Protein AF-0000000080702076 (afdb_homodimer)

Radius of gyration: 51.95 Å; Cα contacts (8 Å, |Δi|>4): 1394; chains: 2; bounding box: 86×180×126 Å

pLDDT: mean 86.07, std 14.18, range [28.56, 98.56]

Nearest PDB structures (foldseek):
  5azs-assembly1_A  TM=8.580E-01  e=1.797E-15  Pseudomonas aeruginosa PAO1
  5azs-assembly1_C  TM=8.656E-01  e=3.047E-15  Pseudomonas aeruginosa PAO1
  5bun-assembly1_B  TM=8.573E-01  e=2.340E-15  Salmonella enterica subsp. enterica serovar Typhi
  5azs-assembly1_B  TM=8.308E-01  e=9.704E-16  Pseudomonas aeruginosa PAO1
  2wmz-assembly1_B  TM=8.564E-01  e=4.528E-15  Escherichia coli K-12

Solvent-accessible surface area (backbone atoms only — not comparable to full-atom values): 48255 Å² total; per-residue (Å²): 137,83,78,76,77,76,74,70,77,72,70,85,68,56,45,39,71,70,52,45,47,51,36,21,72,71,44,25,64,70,59,52,52,34,53,51,47,33,49,51,26,49,52,48,28,52,53,34,55,52,63,69,44,65,46,77,50,77,51,74,50,78,47,80,43,97,61,55,60,63,82,59,54,75,65,54,43,51,47,26,44,37,35,7,46,67,71,29,51,57,49,35,56,49,50,36,51,50,32,52,49,36,24,71,67,62,78,39,51,62,66,54,25,53,51,49,33,51,54,47,36,63,47,28,51,59,47,14,50,50,30,16,50,52,20,38,51,51,49,56,49,45,41,36,68,44,27,53,36,41,38,36,33,40,39,36,41,30,64,74,37,51,39,52,30,59,60,27,46,31,50,41,26,50,49,42,34,51,43,30,51,32,49,37,52,43,51,50,51,52,50,48,51,50,47,52,53,31,50,48,49,25,33,48,31,48,42,48,35,53,48,36,49,51,51,30,52,52,36,44,52,49,38,54,52,43,49,53,32,37,76,70,68,78,42,54,70,66,56,45,50,56,37,48,50,53,32,53,53,31,51,52,51,35,53,53,36,48,53,50,25,26,52,34,33,24,52,38,20,55,52,23,50,50,74,74,36,59,79,68,47,52,57,67,45,78,50,91,62,83,81,72,83,80,80,70,84,72,64,80,65,50,72,67,55,41,45,74,39,28,37,69,52,47,44,36,50,48,50,28,51,43,32,52,31,46,27,43,37,56,48,12,73,57,35,51,31,33,34,37,37,33,34,39,34,35,28,22,40,26,51,56,54,6,48,33,90,42,81,43,76,45,42,38,44,31,43,38,37,42,29,61,71,44,52,82,54,32,62,58,31,54,34,50,29,33,50,41,50,26,52,40,34,48,44,51,41,53,48,48,51,54,52,47,52,50,46,39,52,46,28,50,46,45,30,53,47,22,50,50,46,32,55,50,26,53,55,46,34,55,53,27,50,52,46,32,52,51,34,52,53,29,39,75,72,67,77,40,53,72,66,52,40,49,51,28,50,50,47,33,51,52,29,53,50,44,35,53,52,22,50,47,44,30,51,50,23,49,53,47,34,28,52,59,59,35,49,63,86,108,137,83,79,76,79,75,73,72,74,75,70,84,68,56,44,41,71,68,53,45,48,51,37,20,72,71,44,23,52,69,58,52,39,34,51,44,48,35,51,32,26,49,27,47,29,54,35,34,57,34,64,71,46,58,38,33,33,34,40,36,36,38,38,39,36,76,56,41,51,17,62,57,23,72,65,52,44,49,46,28,46,36,36,7,44,70,71,30,50,61,51,38,56,49,50,36,51,49,31,50,50,35,24,74,69,63,75,39,53,65,64,56,30,52,52,50,34,49,54,46,35,63,48,28,52,57,49,13,50,50,32,17,48,52,20,39,51,52,47,54,51,46,42,32,70,43,28,52,37,39,38,37,34,41,38,36,43,30,64,75,37,51,38,52,29,61,59,26,48,31,48,42,26,50,49,41,36,50,44,30,52,32,50,39,53,43,50,50,53,53,50,48,52,49,46,52,52,32,50,49,49,25,32,47,30,49,43,48,34,55,50,38,48,52,48,32,53,53,38,45,54,48,37,55,52,43,49,52,31,36,76,70,67,77,43,52,71,65,57,43,51,54,37,50,50,51,32,53,51,32,51,51,50,33,52,49,34,50,45,51,23,26,46,31,32,24,52,36,22,54,51,25,48,49,75,74,34,60,79,69,49,50,56,65,45,76,50,90,66,82,81,73,84,81,81,72,81,74,64,81,64,50,71,67,55,41,46,73,40,29,38,69,53,48,44,35,50,47,48,27,52,42,30,53,30,48,27,42,37,57,48,13,74,58,32,53,30,34,32,39,34,33,36,41,34,36,28,25,40,26,76,85,79,42,44,33,90,44,80,43,76,48,72,52,74,47,77,46,76,51,62,70,81,82,64,93,58,50,62,58,54,52,33,52,53,32,50,48,51,26,51,52,34,49,50,50,41,54,52,49,52,51,52,48,53,49,46,38,52,51,26,51,50,48,30,52,50,23,50,51,47,31,55,50,26,54,54,46,33,54,52,26,53,51,45,34,53,51,32,53,53,30,40,74,72,66,75,40,51,73,66,52,39,52,50,29,49,49,47,33,51,51,29,52,50,43,35,53,52,23,52,47,45,30,51,50,23,50,52,48,34,28,52,57,60,37,50,63,88,109

Organism: NCBI:txid868129

Structure (mmCIF, N/CA/C/O backbone):
data_AF-0000000080702076-model_v1
#
loop_
_entity.id
_entity.type
_entity.pdbx_description
1 polymer 'Outer membrane protein'
#
loop_
_atom_site.group_PDB
_atom_site.id
_atom_site.type_symbol
_atom_site.label_atom_id
_atom_site.label_alt_id
_atom_site.label_comp_id
_atom_site.label_asym_id
_atom_site.label_entity_id
_atom_site.label_seq_id
_atom_site.pdbx_PDB_ins_code
_atom_site.Cartn_x
_atom_site.Cartn_y
_atom_site.Cartn_z
_atom_site.occupancy
_atom_site.B_iso_or_equiv
_atom_site.auth_seq_id
_atom_site.auth_comp_id
_atom_site.auth_asym_id
_atom_site.auth_atom_id
_atom_site.pdbx_PDB_model_num
ATOM 1 N N . MET A 1 1 ? -49.781 -36.562 30 1 28.56 1 MET A N 1
ATOM 2 C CA . MET A 1 1 ? -50 -36.219 28.594 1 28.56 1 MET A CA 1
ATOM 3 C C . MET A 1 1 ? -48.656 -35.969 27.891 1 28.56 1 MET A C 1
ATOM 5 O O . MET A 1 1 ? -47.969 -35 28.234 1 28.56 1 MET A O 1
ATOM 9 N N . LEU A 1 2 ? -47.938 -37.094 27.5 1 32.38 2 LEU A N 1
ATOM 10 C CA . LEU A 1 2 ? -46.625 -37.406 26.953 1 32.38 2 LEU A CA 1
ATOM 11 C C . LEU A 1 2 ? -46.469 -36.875 25.531 1 32.38 2 LEU A C 1
ATOM 13 O O . LEU A 1 2 ? -46.938 -37.531 24.578 1 32.38 2 LEU A O 1
ATOM 17 N N . GLY A 1 3 ? -46.844 -35.625 25.297 1 34.66 3 GLY A N 1
ATOM 18 C CA . GLY A 1 3 ? -46.75 -35.094 23.953 1 34.66 3 GLY A CA 1
ATOM 19 C C . GLY A 1 3 ? -45.406 -35.312 23.297 1 34.66 3 GLY A C 1
ATOM 20 O O . GLY A 1 3 ? -44.375 -34.875 23.828 1 34.66 3 GLY A O 1
ATOM 21 N N . GLY A 1 4 ? -45.219 -36.5 22.656 1 32.44 4 GLY A N 1
ATOM 22 C CA . GLY A 1 4 ? -44.031 -36.906 21.906 1 32.44 4 GLY A CA 1
ATOM 23 C C . GLY A 1 4 ? -43.625 -35.906 20.844 1 32.44 4 GLY A C 1
ATOM 24 O O . GLY A 1 4 ? -44.406 -35.562 19.953 1 32.44 4 GLY A O 1
ATOM 25 N N . THR A 1 5 ? -42.812 -34.906 21.172 1 38.09 5 THR A N 1
ATOM 26 C CA . THR A 1 5 ? -42.156 -34 20.234 1 38.09 5 THR A CA 1
ATOM 27 C C . THR A 1 5 ? -41.469 -34.781 19.125 1 38.09 5 THR A C 1
ATOM 29 O O . THR A 1 5 ? -40.562 -35.594 19.391 1 38.09 5 THR A O 1
ATOM 32 N N . PHE A 1 6 ? -42.219 -35.125 18.031 1 35.03 6 PHE A N 1
ATOM 33 C CA . PHE A 1 6 ? -41.656 -35.688 16.828 1 35.03 6 PHE A CA 1
ATOM 34 C C . PHE A 1 6 ? -40.469 -34.875 16.344 1 35.03 6 PHE A C 1
ATOM 36 O O . PHE A 1 6 ? -40.625 -33.688 16.062 1 35.03 6 PHE A O 1
ATOM 43 N N . ILE A 1 7 ? -39.344 -35.156 16.844 1 35.22 7 ILE A N 1
ATOM 44 C CA . ILE A 1 7 ? -38.094 -34.688 16.219 1 35.22 7 ILE A CA 1
ATOM 45 C C . ILE A 1 7 ? -38.125 -35 14.727 1 35.22 7 ILE A C 1
ATOM 47 O O . ILE A 1 7 ? -38.125 -36.188 14.336 1 35.22 7 ILE A O 1
ATOM 51 N N . GLY A 1 8 ? -38.938 -34.375 13.891 1 37.5 8 GLY A N 1
ATOM 52 C CA . GLY A 1 8 ? -38.781 -34.531 12.453 1 37.5 8 GLY A CA 1
ATOM 53 C C . GLY A 1 8 ? -37.344 -34.75 12.039 1 37.5 8 GLY A C 1
ATOM 54 O O . GLY A 1 8 ? -36.438 -34.125 12.578 1 37.5 8 GLY A O 1
ATOM 55 N N . ALA A 1 9 ? -37.125 -35.969 11.703 1 37.22 9 ALA A N 1
ATOM 56 C CA . ALA A 1 9 ? -35.906 -36.344 11.008 1 37.22 9 ALA A CA 1
ATOM 57 C C . ALA A 1 9 ? -35.469 -35.281 10.039 1 37.22 9 ALA A C 1
ATOM 59 O O . ALA A 1 9 ? -36.188 -34.938 9.094 1 37.22 9 ALA A O 1
ATOM 60 N N . SER A 1 10 ? -34.781 -34.281 10.406 1 38.16 10 SER A N 1
ATOM 61 C CA . SER A 1 10 ? -34.125 -33.312 9.547 1 38.16 10 SER A CA 1
ATOM 62 C C . SER A 1 10 ? -33.5 -33.969 8.32 1 38.16 10 SER A C 1
ATOM 64 O O . SER A 1 10 ? -32.656 -34.875 8.438 1 38.16 10 SER A O 1
ATOM 66 N N . ALA A 1 11 ? -34.312 -34.344 7.297 1 41.31 11 ALA A N 1
ATOM 67 C CA . ALA A 1 11 ? -33.844 -34.719 5.965 1 41.31 11 ALA A CA 1
ATOM 68 C C . ALA A 1 11 ? -32.438 -34.188 5.719 1 41.31 11 ALA A C 1
ATOM 70 O O . ALA A 1 11 ? -32.156 -33 5.934 1 41.31 11 ALA A O 1
ATOM 71 N N . GLN A 1 12 ? -31.375 -34.875 5.906 1 52.41 12 GLN A N 1
ATOM 72 C CA . GLN A 1 12 ? -29.953 -34.594 5.715 1 52.41 12 GLN A CA 1
ATOM 73 C C . GLN A 1 12 ? -29.734 -33.719 4.488 1 52.41 12 GLN A C 1
ATOM 75 O O . GLN A 1 12 ? -29.828 -34.188 3.354 1 52.41 12 GLN A O 1
ATOM 80 N N . SER A 1 13 ? -30.172 -32.469 4.426 1 68.38 13 SER A N 1
ATOM 81 C CA . SER A 1 13 ? -30.297 -31.422 3.418 1 68.38 13 SER A CA 1
ATOM 82 C C . SER A 1 13 ? -29 -31.234 2.635 1 68.38 13 SER A C 1
ATOM 84 O O . SER A 1 13 ? -27.938 -31.062 3.223 1 68.38 13 SER A O 1
ATOM 86 N N . THR A 1 14 ? -29 -31.734 1.422 1 88.25 14 THR A N 1
ATOM 87 C CA . THR A 1 14 ? -27.891 -31.547 0.491 1 88.25 14 THR A CA 1
ATOM 88 C C . THR A 1 14 ? -27.703 -30.062 0.168 1 88.25 14 THR A C 1
ATOM 90 O O . THR A 1 14 ? -28.688 -29.312 0.059 1 88.25 14 THR A O 1
ATOM 93 N N . MET A 1 15 ? -26.562 -29.594 0.37 1 92.75 15 MET A N 1
ATOM 94 C CA . MET A 1 15 ? -26.234 -28.203 0.117 1 92.75 15 MET A CA 1
ATOM 95 C C . MET A 1 15 ? -25.797 -28 -1.328 1 92.75 15 MET A C 1
ATOM 97 O O . MET A 1 15 ? -24.938 -28.719 -1.826 1 92.75 15 MET A O 1
ATOM 101 N N . SER A 1 16 ? -26.484 -27.125 -1.996 1 93.75 16 SER A N 1
ATOM 102 C CA . SER A 1 16 ? -26.125 -26.781 -3.365 1 93.75 16 SER A CA 1
ATOM 103 C C . SER A 1 16 ? -25.062 -25.688 -3.395 1 93.75 16 SER A C 1
ATOM 105 O O . SER A 1 16 ? -24.766 -25.062 -2.367 1 93.75 16 SER A O 1
ATOM 107 N N . LEU A 1 17 ? -24.469 -25.531 -4.559 1 93.31 17 LEU A N 1
ATOM 108 C CA . LEU A 1 17 ? -23.469 -24.484 -4.723 1 93.31 17 LEU A CA 1
ATOM 109 C C . LEU A 1 17 ? -24.062 -23.109 -4.441 1 93.31 17 LEU A C 1
ATOM 111 O O . LEU A 1 17 ? -23.438 -22.281 -3.775 1 93.31 17 LEU A O 1
ATOM 115 N N . THR A 1 18 ? -25.312 -22.859 -4.898 1 93.88 18 THR A N 1
ATOM 116 C CA . THR A 1 18 ? -25.984 -21.594 -4.691 1 93.88 18 THR A CA 1
ATOM 117 C C . THR A 1 18 ? -26.234 -21.344 -3.207 1 93.88 18 THR A C 1
ATOM 119 O O . THR A 1 18 ? -26.109 -20.203 -2.734 1 93.88 18 THR A O 1
ATOM 122 N N . GLU A 1 19 ? -26.531 -22.391 -2.531 1 95.12 19 GLU A N 1
ATOM 123 C CA . GLU A 1 19 ? -26.734 -22.266 -1.093 1 95.12 19 GLU A CA 1
ATOM 124 C C . GLU A 1 19 ? -25.438 -21.953 -0.365 1 95.12 19 GLU A C 1
ATOM 126 O O . GLU A 1 19 ? -25.406 -21.156 0.57 1 95.12 19 GLU A O 1
ATOM 131 N N . CYS A 1 20 ? -24.391 -22.641 -0.789 1 96.56 20 CYS A N 1
ATOM 132 C CA . CYS A 1 20 ? -23.078 -22.375 -0.203 1 96.56 20 CYS A CA 1
ATOM 133 C C . CYS A 1 20 ? -22.656 -20.922 -0.433 1 96.56 20 CYS A C 1
ATOM 135 O O . CYS A 1 20 ? -22.156 -20.266 0.48 1 96.56 20 CYS A O 1
ATOM 137 N N . ARG A 1 21 ? -22.891 -20.438 -1.658 1 96.06 21 ARG A N 1
ATOM 138 C CA . ARG A 1 21 ? -22.594 -19.062 -1.99 1 96.06 21 ARG A CA 1
ATOM 139 C C . ARG A 1 21 ? -23.375 -18.094 -1.104 1 96.06 21 ARG A C 1
ATOM 141 O O . ARG A 1 21 ? -22.812 -17.125 -0.58 1 96.06 21 ARG A O 1
ATOM 148 N N . ARG A 1 22 ? -24.625 -18.375 -0.918 1 95.81 22 ARG A N 1
ATOM 149 C CA . ARG A 1 22 ? -25.5 -17.516 -0.115 1 95.81 22 ARG A CA 1
ATOM 150 C C . ARG A 1 22 ? -25.047 -17.5 1.341 1 95.81 22 ARG A C 1
ATOM 152 O O . ARG A 1 22 ? -24.953 -16.422 1.946 1 95.81 22 ARG A O 1
ATOM 159 N N . LEU A 1 23 ? -24.734 -18.688 1.846 1 96 23 LEU A N 1
ATOM 160 C CA . LEU A 1 23 ? -24.297 -18.781 3.234 1 96 23 LEU A CA 1
ATOM 161 C C . LEU A 1 23 ? -22.969 -18.047 3.438 1 96 23 LEU A C 1
ATOM 163 O O . LEU A 1 23 ? -22.766 -17.391 4.461 1 96 23 LEU A O 1
ATOM 167 N N . ALA A 1 24 ? -22.047 -18.234 2.494 1 96.88 24 ALA A N 1
ATOM 168 C CA . ALA A 1 24 ? -20.75 -17.562 2.588 1 96.88 24 ALA A CA 1
ATOM 169 C C . ALA A 1 24 ? -20.906 -16.047 2.568 1 96.88 24 ALA A C 1
ATOM 171 O O . ALA A 1 24 ? -20.266 -15.344 3.344 1 96.88 24 ALA A O 1
ATOM 172 N N . LEU A 1 25 ? -21.812 -15.547 1.69 1 95.88 25 LEU A N 1
ATOM 173 C CA . LEU A 1 25 ? -22.016 -14.109 1.577 1 95.88 25 LEU A CA 1
ATOM 174 C C . LEU A 1 25 ? -22.672 -13.555 2.842 1 95.88 25 LEU A C 1
ATOM 176 O O . LEU A 1 25 ? -22.422 -12.406 3.217 1 95.88 25 LEU A O 1
ATOM 180 N N . GLN A 1 26 ? -23.391 -14.383 3.51 1 94.69 26 GLN A N 1
ATOM 181 C CA . GLN A 1 26 ? -24.125 -13.93 4.688 1 94.69 26 GLN A CA 1
ATOM 182 C C . GLN A 1 26 ? -23.266 -14.023 5.941 1 94.69 26 GLN A C 1
ATOM 184 O O . GLN A 1 26 ? -23.328 -13.156 6.809 1 94.69 26 GLN A O 1
ATOM 189 N N . ASN A 1 27 ? -22.422 -15.086 5.977 1 94.69 27 ASN A N 1
ATOM 190 C CA . ASN A 1 27 ? -21.781 -15.406 7.254 1 94.69 27 ASN A CA 1
ATOM 191 C C . ASN A 1 27 ? -20.281 -15.094 7.227 1 94.69 27 ASN A C 1
ATOM 193 O O . ASN A 1 27 ? -19.625 -15.141 8.258 1 94.69 27 ASN A O 1
ATOM 197 N N . ASN A 1 28 ? -19.719 -14.773 6.125 1 92.81 28 ASN A N 1
ATOM 198 C CA . ASN A 1 28 ? -18.281 -14.578 6.031 1 92.81 28 ASN A CA 1
ATOM 199 C C . ASN A 1 28 ? -17.828 -13.367 6.84 1 92.81 28 ASN A C 1
ATOM 201 O O . ASN A 1 28 ? -18.344 -12.266 6.664 1 92.81 28 ASN A O 1
ATOM 205 N N . LYS A 1 29 ? -16.797 -13.594 7.684 1 94.06 29 LYS A N 1
ATOM 206 C CA . LYS A 1 29 ? -16.328 -12.555 8.594 1 94.06 29 LYS A CA 1
ATOM 207 C C . LYS A 1 29 ? -15.594 -11.453 7.84 1 94.06 29 LYS A C 1
ATOM 209 O O . LYS A 1 29 ? -15.617 -10.289 8.25 1 94.06 29 LYS A O 1
ATOM 214 N N . GLN A 1 30 ? -14.945 -11.773 6.781 1 93.44 30 GLN A N 1
ATOM 215 C CA . GLN A 1 30 ? -14.242 -10.766 5.992 1 93.44 30 GLN A CA 1
ATOM 216 C C . GLN A 1 30 ? -15.211 -9.797 5.34 1 93.44 30 GLN A C 1
ATOM 218 O O . GLN A 1 30 ? -14.914 -8.602 5.203 1 93.44 30 GLN A O 1
ATOM 223 N N . LEU A 1 31 ? -16.375 -10.281 4.891 1 94.31 31 LEU A N 1
ATOM 224 C CA . LEU A 1 31 ? -17.391 -9.414 4.309 1 94.31 31 LEU A CA 1
ATOM 225 C C . LEU A 1 31 ? -18.031 -8.531 5.379 1 94.31 31 LEU A C 1
ATOM 227 O O . LEU A 1 31 ? -18.344 -7.367 5.125 1 94.31 31 LEU A O 1
ATOM 231 N N . GLN A 1 32 ? -18.156 -9.07 6.57 1 94.81 32 GLN A N 1
ATOM 232 C CA . GLN A 1 32 ? -18.672 -8.273 7.676 1 94.81 32 GLN A CA 1
ATOM 233 C C . GLN A 1 32 ? -17.719 -7.145 8.031 1 94.81 32 GLN A C 1
ATOM 235 O O . GLN A 1 32 ? -18.141 -6.02 8.305 1 94.81 32 GLN A O 1
ATOM 240 N N . ILE A 1 33 ? -16.422 -7.465 8.062 1 96.12 33 ILE A N 1
ATOM 241 C CA . ILE A 1 33 ? -15.406 -6.457 8.328 1 96.12 33 ILE A CA 1
ATOM 242 C C . ILE A 1 33 ? -15.484 -5.352 7.273 1 96.12 33 ILE A C 1
ATOM 244 O O . ILE A 1 33 ? -15.391 -4.168 7.598 1 96.12 33 ILE A O 1
ATOM 248 N N . SER A 1 34 ? -15.719 -5.719 5.988 1 96 34 SER A N 1
ATOM 249 C CA . SER A 1 34 ? -15.82 -4.742 4.906 1 96 34 SER A CA 1
ATOM 250 C C . SER A 1 34 ? -17.047 -3.857 5.082 1 96 34 SER A C 1
ATOM 252 O O . SER A 1 34 ? -17.031 -2.684 4.707 1 96 34 SER A O 1
ATOM 254 N N . GLN A 1 35 ? -18.094 -4.418 5.633 1 95.81 35 GLN A N 1
ATOM 255 C CA . GLN A 1 35 ? -19.281 -3.627 5.906 1 95.81 35 GLN A CA 1
ATOM 256 C C . GLN A 1 35 ? -19.016 -2.559 6.961 1 95.81 35 GLN A C 1
ATOM 258 O O . GLN A 1 35 ? -19.469 -1.421 6.832 1 95.81 35 GLN A O 1
ATOM 263 N N . PHE A 1 36 ? -18.219 -2.912 7.996 1 96.56 36 PHE A N 1
ATOM 264 C CA . PHE A 1 36 ? -17.844 -1.94 9.016 1 96.56 36 PHE A CA 1
ATOM 265 C C . PHE A 1 36 ? -16.891 -0.896 8.453 1 96.56 36 PHE A C 1
ATOM 267 O O . PHE A 1 36 ? -16.938 0.272 8.844 1 96.56 36 PHE A O 1
ATOM 274 N N . ALA A 1 37 ? -16.078 -1.347 7.566 1 96.81 37 ALA A N 1
ATOM 275 C CA . ALA A 1 37 ? -15.188 -0.393 6.902 1 96.81 37 ALA A CA 1
ATOM 276 C C . ALA A 1 37 ? -15.984 0.629 6.098 1 96.81 37 ALA A C 1
ATOM 278 O O . ALA A 1 37 ? -15.609 1.803 6.027 1 96.81 37 ALA A O 1
ATOM 279 N N . LYS A 1 38 ? -17.031 0.169 5.457 1 97 38 LYS A N 1
ATOM 280 C CA . LYS A 1 38 ? -17.922 1.075 4.742 1 97 38 LYS A CA 1
ATOM 281 C C . LYS A 1 38 ? -18.562 2.082 5.691 1 97 38 LYS A C 1
ATOM 283 O O . LYS A 1 38 ? -18.688 3.264 5.363 1 97 38 LYS A O 1
ATOM 288 N N . GLU A 1 39 ? -18.875 1.682 6.898 1 97.44 39 GLU A N 1
ATOM 289 C CA . GLU A 1 39 ? -19.438 2.57 7.906 1 97.44 39 GLU A CA 1
ATOM 290 C C . GLU A 1 39 ? -18.422 3.617 8.359 1 97.44 39 GLU A C 1
ATOM 292 O O . GLU A 1 39 ? -18.781 4.777 8.578 1 97.44 39 GLU A O 1
ATOM 297 N N . ILE A 1 40 ? -17.25 3.156 8.508 1 97.44 40 ILE A N 1
ATOM 298 C CA . ILE A 1 40 ? -16.188 4.082 8.867 1 97.44 40 ILE A CA 1
ATOM 299 C C . ILE A 1 40 ? -16.047 5.156 7.793 1 97.44 40 ILE A C 1
ATOM 301 O O . ILE A 1 40 ? -15.938 6.344 8.102 1 97.44 40 ILE A O 1
ATOM 305 N N . ALA A 1 41 ? -16.078 4.73 6.531 1 97.75 41 ALA A N 1
ATOM 306 C CA . ALA A 1 41 ? -15.953 5.668 5.418 1 97.75 41 ALA A CA 1
ATOM 307 C C . ALA A 1 41 ? -17.125 6.652 5.395 1 97.75 41 ALA A C 1
ATOM 309 O O . ALA A 1 41 ? -16.938 7.84 5.125 1 97.75 41 ALA A O 1
ATOM 310 N N . GLU A 1 42 ? -18.297 6.172 5.691 1 97.81 42 GLU A N 1
ATOM 311 C CA . GLU A 1 42 ? -19.484 7.027 5.727 1 97.81 42 GLU A CA 1
ATOM 312 C C . GLU A 1 42 ? -19.359 8.078 6.828 1 97.81 42 GLU A C 1
ATOM 314 O O . GLU A 1 42 ? -19.688 9.25 6.609 1 97.81 42 GLU A O 1
ATOM 319 N N . ASN A 1 43 ? -18.875 7.641 7.977 1 97.88 43 ASN A N 1
ATOM 320 C CA . ASN A 1 43 ? -18.719 8.578 9.078 1 97.88 43 ASN A CA 1
ATOM 321 C C . ASN A 1 43 ? -17.578 9.57 8.82 1 97.88 43 ASN A C 1
ATOM 323 O O . ASN A 1 43 ? -17.656 10.727 9.234 1 97.88 43 ASN A O 1
ATOM 327 N N . THR A 1 44 ? -16.594 9.148 8.156 1 97.38 44 THR A N 1
ATOM 328 C CA . THR A 1 44 ? -15.516 10.047 7.773 1 97.38 44 THR A CA 1
ATOM 329 C C . THR A 1 44 ? -16 11.109 6.797 1 97.38 44 THR A C 1
ATOM 331 O O . THR A 1 44 ? -15.57 12.258 6.852 1 97.38 44 THR A O 1
ATOM 334 N N . HIS A 1 45 ? -16.891 10.719 5.898 1 97.81 45 HIS A N 1
ATOM 335 C CA . HIS A 1 45 ? -17.484 11.672 4.969 1 97.81 45 HIS A CA 1
ATOM 336 C C . HIS A 1 45 ? -18.344 12.695 5.707 1 97.81 45 HIS A C 1
ATOM 338 O O . HIS A 1 45 ? -18.312 13.891 5.383 1 97.81 45 HIS A O 1
ATOM 344 N N . LYS A 1 46 ? -19.047 12.258 6.742 1 97.56 46 LYS A N 1
ATOM 345 C CA . LYS A 1 46 ? -19.844 13.18 7.555 1 97.56 46 LYS A CA 1
ATOM 346 C C . LYS A 1 46 ? -18.953 14.172 8.297 1 97.56 46 LYS A C 1
ATOM 348 O O . LYS A 1 46 ? -19.297 15.344 8.438 1 97.56 46 LYS A O 1
ATOM 353 N N . VAL A 1 47 ? -17.797 13.68 8.734 1 96.88 47 VAL A N 1
ATOM 354 C CA . VAL A 1 47 ? -16.844 14.547 9.406 1 96.88 47 VAL A CA 1
ATOM 355 C C . VAL A 1 47 ? -16.328 15.609 8.43 1 96.88 47 VAL A C 1
ATOM 357 O O . VAL A 1 47 ? -16.203 16.781 8.797 1 96.88 47 VAL A O 1
ATOM 360 N N . ALA A 1 48 ? -16.094 15.188 7.215 1 96.06 48 ALA A N 1
ATOM 361 C CA . ALA A 1 48 ? -15.617 16.125 6.199 1 96.06 48 ALA A CA 1
ATOM 362 C C . ALA A 1 48 ? -16.672 17.188 5.891 1 96.06 48 ALA A C 1
ATOM 364 O O . ALA A 1 48 ? -16.359 18.359 5.68 1 96.06 48 ALA A O 1
ATOM 365 N N . LYS A 1 49 ? -17.938 16.797 5.938 1 96.44 49 LYS A N 1
ATOM 366 C CA . LYS A 1 49 ? -19.031 17.719 5.664 1 96.44 49 LYS A CA 1
ATOM 367 C C . LYS A 1 49 ? -19.188 18.734 6.789 1 96.44 49 LYS A C 1
ATOM 369 O O . LYS A 1 49 ? -19.578 19.875 6.551 1 96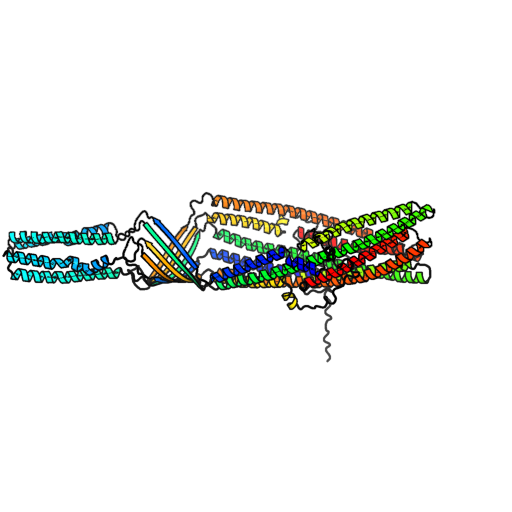.44 49 LYS A O 1
ATOM 374 N N . ALA A 1 50 ? -18.781 18.25 7.992 1 95.81 50 ALA A N 1
ATOM 375 C CA . ALA A 1 50 ? -18.906 19.125 9.148 1 95.81 50 ALA A CA 1
ATOM 376 C C . ALA A 1 50 ? -17.891 20.266 9.086 1 95.81 50 ALA A C 1
ATOM 378 O O . ALA A 1 50 ? -18.062 21.297 9.742 1 95.81 50 ALA A O 1
ATOM 379 N N . LYS A 1 51 ? -16.906 20.141 8.211 1 94.69 51 LYS A N 1
ATOM 380 C CA . LYS A 1 51 ? -15.867 21.156 8.109 1 94.69 51 LYS A CA 1
ATOM 381 C C . LYS A 1 51 ? -16.375 22.391 7.367 1 94.69 51 LYS A C 1
ATOM 383 O O . LYS A 1 51 ? -15.758 23.469 7.438 1 94.69 51 LYS A O 1
ATOM 388 N N . TYR A 1 52 ? -17.625 22.312 6.688 1 95 52 TYR A N 1
ATOM 389 C CA . TYR A 1 52 ? -18.234 23.438 6.012 1 95 52 TYR A CA 1
ATOM 390 C C . TYR A 1 52 ? -18.922 24.359 7.012 1 95 52 TYR A C 1
ATOM 392 O O . TYR A 1 52 ? -19.219 25.516 6.699 1 95 52 TYR A O 1
ATOM 400 N N . LEU A 1 53 ? -19.094 23.875 8.234 1 95 53 LEU A N 1
ATOM 401 C CA . LEU A 1 53 ? -19.906 24.578 9.219 1 95 53 LEU A CA 1
ATOM 402 C C . LEU A 1 53 ? -19.031 25.266 10.25 1 95 53 LEU A C 1
ATOM 404 O O . LEU A 1 53 ? -17.875 24.922 10.422 1 95 53 LEU A O 1
ATOM 408 N N . PRO A 1 54 ? -19.531 26.297 10.938 1 94.81 54 PRO A N 1
ATOM 409 C CA . PRO A 1 54 ? -18.75 27.031 11.938 1 94.81 54 PRO A CA 1
ATOM 410 C C . PRO A 1 54 ? -18.391 26.172 13.148 1 94.81 54 PRO A C 1
ATOM 412 O O . PRO A 1 54 ? -19.125 25.234 13.477 1 94.81 54 PRO A O 1
ATOM 415 N N . ARG A 1 55 ? -17.375 26.406 13.695 1 96.06 55 ARG A N 1
ATOM 416 C CA . ARG A 1 55 ? -16.938 25.781 14.938 1 96.06 55 ARG A CA 1
ATOM 417 C C . ARG A 1 55 ? -17.031 26.75 16.109 1 96.06 55 ARG A C 1
ATOM 419 O O . ARG A 1 55 ? -16.766 27.953 15.953 1 96.06 55 ARG A O 1
ATOM 426 N N . VAL A 1 56 ? -17.531 26.25 17.234 1 95.56 56 VAL A N 1
ATOM 427 C CA . VAL A 1 56 ? -17.656 27.031 18.453 1 95.56 56 VAL A CA 1
ATOM 428 C C . VAL A 1 56 ? -16.781 26.438 19.547 1 95.56 56 VAL A C 1
ATOM 430 O O . VAL A 1 56 ? -16.812 25.234 19.797 1 95.56 56 VAL A O 1
ATOM 433 N N . SER A 1 57 ? -16.016 27.234 20.141 1 95.31 57 SER A N 1
ATOM 434 C CA . SER A 1 57 ? -15.156 26.781 21.234 1 95.31 57 SER A CA 1
ATOM 435 C C . SER A 1 57 ? -15.242 27.719 22.422 1 95.31 57 SER A C 1
ATOM 437 O O . SER A 1 57 ? -15.648 28.875 22.281 1 95.31 57 SER A O 1
ATOM 439 N N . GLY A 1 58 ? -14.93 27.156 23.578 1 94.56 58 GLY A N 1
ATOM 440 C CA . GLY A 1 58 ? -14.867 27.938 24.797 1 94.56 58 GLY A CA 1
ATOM 441 C C . GLY A 1 58 ? -13.477 27.984 25.406 1 94.56 58 GLY A C 1
ATOM 442 O O . GLY A 1 58 ? -12.742 27 25.359 1 94.56 58 GLY A O 1
ATOM 443 N N . LEU A 1 59 ? -13.172 29.188 25.859 1 93.69 59 LEU A N 1
ATOM 444 C CA . LEU A 1 59 ? -11.898 29.359 26.562 1 93.69 59 LEU A CA 1
ATOM 445 C C . LEU A 1 59 ? -12.094 30.109 27.875 1 93.69 59 LEU A C 1
ATOM 447 O O . LEU A 1 59 ? -12.961 30.984 27.984 1 93.69 59 LEU A O 1
ATOM 451 N N . ALA A 1 60 ? -11.352 29.719 28.859 1 93.69 60 ALA A N 1
ATOM 452 C CA . ALA A 1 60 ? -11.32 30.406 30.141 1 93.69 60 ALA A CA 1
ATOM 453 C C . ALA A 1 60 ? -9.914 30.375 30.734 1 93.69 60 ALA A C 1
ATOM 455 O O . ALA A 1 60 ? -9.18 29.406 30.562 1 93.69 60 ALA A O 1
ATOM 456 N N . GLY A 1 61 ? -9.641 31.625 31.375 1 92.31 61 GLY A N 1
ATOM 457 C CA . GLY A 1 61 ? -8.305 31.688 31.938 1 92.31 61 GLY A CA 1
ATOM 458 C C . GLY A 1 61 ? -8.195 32.656 33.094 1 92.31 61 GLY A C 1
ATOM 459 O O . GLY A 1 61 ? -9.039 33.531 33.25 1 92.31 61 GLY A O 1
ATOM 460 N N . TYR A 1 62 ? -7.242 32.344 34.031 1 91.5 62 TYR A N 1
ATOM 461 C CA . TYR A 1 62 ? -6.82 33.188 35.125 1 91.5 62 TYR A CA 1
ATOM 462 C C . TYR A 1 62 ? -5.305 33.375 35.125 1 91.5 62 TYR A C 1
ATOM 464 O O . TYR A 1 62 ? -4.559 32.406 34.969 1 91.5 62 TYR A O 1
ATOM 472 N N . GLU A 1 63 ? -5 34.688 35.156 1 90.62 63 GLU A N 1
ATOM 473 C CA . GLU A 1 63 ? -3.572 34.969 35.219 1 90.62 63 GLU A CA 1
ATOM 474 C C . GLU A 1 63 ? -3.26 35.938 36.375 1 90.62 63 GLU A C 1
ATOM 476 O O . GLU A 1 63 ? -3.982 36.906 36.562 1 90.62 63 GLU A O 1
ATOM 481 N N . HIS A 1 64 ? -2.17 35.656 37.094 1 91.25 64 HIS A N 1
ATOM 482 C CA . HIS A 1 64 ? -1.692 36.531 38.156 1 91.25 64 HIS A CA 1
ATOM 483 C C . HIS A 1 64 ? -0.332 37.125 37.812 1 91.25 64 HIS A C 1
ATOM 485 O O . HIS A 1 64 ? 0.612 36.375 37.5 1 91.25 64 HIS A O 1
ATOM 491 N N . PHE A 1 65 ? -0.331 38.469 37.875 1 86.69 65 PHE A N 1
ATOM 492 C CA . PHE A 1 65 ? 0.91 39.188 37.594 1 86.69 65 PHE A CA 1
ATOM 493 C C . PHE A 1 65 ? 1.485 39.75 38.875 1 86.69 65 PHE A C 1
ATOM 495 O O . PHE A 1 65 ? 0.739 40.156 39.781 1 86.69 65 PHE A O 1
ATOM 502 N N . SER A 1 66 ? 2.902 39.719 38.875 1 88.25 66 SER A N 1
ATOM 503 C CA . SER A 1 66 ? 3.557 40.25 40.062 1 88.25 66 SER A CA 1
ATOM 504 C C . SER A 1 66 ? 3.4 41.75 40.156 1 88.25 66 SER A C 1
ATOM 506 O O . SER A 1 66 ? 3.48 42.312 41.25 1 88.25 66 SER A O 1
ATOM 508 N N . ARG A 1 67 ? 3.307 42.438 38.938 1 82.44 67 ARG A N 1
ATOM 509 C CA . ARG A 1 67 ? 3.184 43.906 38.906 1 82.44 67 ARG A CA 1
ATOM 510 C C . ARG A 1 67 ? 1.987 44.344 38.062 1 82.44 67 ARG A C 1
ATOM 512 O O . ARG A 1 67 ? 1.521 43.594 37.219 1 82.44 67 ARG A O 1
ATOM 519 N N . GLU A 1 68 ? 1.38 45.438 38.469 1 77.12 68 GLU A N 1
ATOM 520 C CA . GLU A 1 68 ? 0.267 46 37.688 1 77.12 68 GLU A CA 1
ATOM 521 C C . GLU A 1 68 ? 0.761 47 36.656 1 77.12 68 GLU A C 1
ATOM 523 O O . GLU A 1 68 ? 1.828 47.594 36.812 1 77.12 68 GLU A O 1
ATOM 528 N N . ILE A 1 69 ? -0.036 47.156 35.531 1 73.19 69 ILE A N 1
ATOM 529 C CA . ILE A 1 69 ? 0.274 48.156 34.5 1 73.19 69 ILE A CA 1
ATOM 530 C C . ILE A 1 69 ? -0.016 49.531 35.031 1 73.19 69 ILE A C 1
ATOM 532 O O . ILE A 1 69 ? -1.098 49.812 35.562 1 73.19 69 ILE A O 1
ATOM 536 N N . SER A 1 70 ? 1.098 50.312 35.062 1 70.56 70 SER A N 1
ATOM 537 C CA . SER A 1 70 ? 0.914 51.719 35.5 1 70.56 70 SER A CA 1
ATOM 538 C C . SER A 1 70 ? 1.104 52.688 34.344 1 70.56 70 SER A C 1
ATOM 540 O O . SER A 1 70 ? 2.166 52.719 33.719 1 70.56 70 SER A O 1
ATOM 542 N N . LEU A 1 71 ? 0.002 53.344 33.906 1 69.31 71 LEU A N 1
ATOM 543 C CA . LEU A 1 71 ? 0.078 54.281 32.812 1 69.31 71 LEU A CA 1
ATOM 544 C C . LEU A 1 71 ? 0.878 55.531 33.219 1 69.31 71 LEU A C 1
ATOM 546 O O . LEU A 1 71 ? 1.366 56.25 32.344 1 69.31 71 LEU A O 1
ATOM 550 N N . LEU A 1 72 ? 0.863 55.781 34.5 1 71.12 72 LEU A N 1
ATOM 551 C CA . LEU A 1 72 ? 1.588 56.969 35 1 71.12 72 LEU A CA 1
ATOM 552 C C . LEU A 1 72 ? 2.873 56.531 35.719 1 71.12 72 LEU A C 1
ATOM 554 O O . LEU A 1 72 ? 2.895 55.5 36.406 1 71.12 72 LEU A O 1
ATOM 558 N N . ASN A 1 73 ? 3.977 57.25 35.344 1 71.31 73 ASN A N 1
ATOM 559 C CA . ASN A 1 73 ? 5.211 56.969 36.094 1 71.31 73 ASN A CA 1
ATOM 560 C C . ASN A 1 73 ? 5.195 57.562 37.469 1 71.31 73 ASN A C 1
ATOM 562 O O . ASN A 1 73 ? 4.273 58.312 37.812 1 71.31 73 ASN A O 1
ATOM 566 N N . LYS A 1 74 ? 6.223 57.344 38.312 1 78.62 74 LYS A N 1
ATOM 567 C CA . LYS A 1 74 ? 6.289 57.812 39.688 1 78.62 74 LYS A CA 1
ATOM 568 C C . LYS A 1 74 ? 6.316 59.312 39.781 1 78.62 74 LYS A C 1
ATOM 570 O O . LYS A 1 74 ? 5.664 59.906 40.625 1 78.62 74 LYS A O 1
ATOM 575 N N . ASP A 1 75 ? 6.938 59.844 38.875 1 64.5 75 ASP A N 1
ATOM 576 C CA . ASP A 1 75 ? 7.039 61.312 38.875 1 64.5 75 ASP A CA 1
ATOM 577 C C . ASP A 1 75 ? 5.699 61.969 38.531 1 64.5 75 ASP A C 1
ATOM 579 O O . ASP A 1 75 ? 5.301 62.938 39.125 1 64.5 75 ASP A O 1
ATOM 583 N N . GLN A 1 76 ? 5.039 61.344 37.562 1 69.12 76 GLN A N 1
ATOM 584 C CA . GLN A 1 76 ? 3.729 61.875 37.188 1 69.12 76 GLN A CA 1
ATOM 585 C C . GLN A 1 76 ? 2.717 61.688 38.312 1 69.12 76 GLN A C 1
ATOM 587 O O . GLN A 1 76 ? 1.888 62.594 38.531 1 69.12 76 GLN A O 1
ATOM 592 N N . LYS A 1 77 ? 2.855 60.719 38.969 1 81.38 77 LYS A N 1
ATOM 593 C CA . LYS A 1 77 ? 1.969 60.5 40.125 1 81.38 77 LYS A CA 1
ATOM 594 C C . LYS A 1 77 ? 2.209 61.5 41.219 1 81.38 77 LYS A C 1
ATOM 596 O O . LYS A 1 77 ? 1.258 62.031 41.812 1 81.38 77 LYS A O 1
ATOM 601 N N . ASN A 1 78 ? 3.385 61.781 41.344 1 70.94 78 ASN A N 1
ATOM 602 C CA . ASN A 1 78 ? 3.725 62.781 42.344 1 70.94 78 ASN A CA 1
ATOM 603 C C . ASN A 1 78 ? 3.254 64.188 41.906 1 70.94 78 ASN A C 1
ATOM 605 O O . ASN A 1 78 ? 2.762 64.938 42.75 1 70.94 78 ASN A O 1
ATOM 609 N N . LEU A 1 79 ? 3.43 64.375 40.688 1 67.5 79 LEU A N 1
ATOM 610 C CA . LEU A 1 79 ? 2.975 65.688 40.156 1 67.5 79 LEU A CA 1
ATOM 611 C C . LEU A 1 79 ? 1.464 65.812 40.312 1 67.5 79 LEU A C 1
ATOM 613 O O . LEU A 1 79 ? 0.97 66.875 40.688 1 67.5 79 LEU A O 1
ATOM 617 N N . LEU A 1 80 ? 0.804 64.75 40 1 75.06 80 LEU A N 1
ATOM 618 C CA . LEU A 1 80 ? -0.652 64.812 40.094 1 75.06 80 LEU A CA 1
ATOM 619 C C . LEU A 1 80 ? -1.113 64.875 41.531 1 75.06 80 LEU A C 1
ATOM 621 O O . LEU A 1 80 ? -2.078 65.562 41.844 1 75.06 80 LEU A O 1
ATOM 625 N N . SER A 1 81 ? -0.406 64.25 42.375 1 76.75 81 SER A N 1
ATOM 626 C CA . SER A 1 81 ? -0.765 64.25 43.781 1 76.75 81 SER A CA 1
ATOM 627 C C . SER A 1 81 ? -0.569 65.625 44.406 1 76.75 81 SER A C 1
ATOM 629 O O . SER A 1 81 ? -1.23 65.938 45.406 1 76.75 81 SER A O 1
ATOM 631 N N . ASN A 1 82 ? 0.35 66.375 43.781 1 75.88 82 ASN A N 1
ATOM 632 C CA . ASN A 1 82 ? 0.634 67.75 44.312 1 75.88 82 ASN A CA 1
ATOM 633 C C . ASN A 1 82 ? 0.182 68.812 43.312 1 75.88 82 ASN A C 1
ATOM 635 O O . ASN A 1 82 ? 0.758 69.875 43.281 1 75.88 82 ASN A O 1
ATOM 639 N N . LEU A 1 83 ? -0.725 68.562 42.531 1 72.5 83 LEU A N 1
ATOM 640 C CA . LEU A 1 83 ? -1.185 69.438 41.469 1 72.5 83 LEU A CA 1
ATOM 641 C C . LEU A 1 83 ? -1.617 70.75 42.062 1 72.5 83 LEU A C 1
ATOM 643 O O . LEU A 1 83 ? -1.229 71.812 41.562 1 72.5 83 LEU A O 1
ATOM 647 N N . GLY A 1 84 ? -2.406 70.75 43.094 1 70.06 84 GLY A N 1
ATOM 648 C CA . GLY A 1 84 ? -2.889 71.938 43.719 1 70.06 84 GLY A CA 1
ATOM 649 C C . GLY A 1 84 ? -1.788 72.75 44.375 1 70.06 84 GLY A C 1
ATOM 650 O O . GLY A 1 84 ? -1.735 74 44.25 1 70.06 84 GLY A O 1
ATOM 651 N N . THR A 1 85 ? -1.033 72 45.094 1 72.5 85 THR A N 1
ATOM 652 C CA . THR A 1 85 ? 0.062 72.688 45.781 1 72.5 85 THR A CA 1
ATOM 653 C C . THR A 1 85 ? 0.994 73.375 44.781 1 72.5 85 THR A C 1
ATOM 655 O O . THR A 1 85 ? 1.469 74.5 45.031 1 72.5 85 THR A O 1
ATOM 658 N N . ASN A 1 86 ? 1.142 72.75 43.688 1 66.5 86 ASN A N 1
ATOM 659 C CA . ASN A 1 86 ? 2.021 73.312 42.688 1 66.5 86 ASN A CA 1
ATOM 660 C C . ASN A 1 86 ? 1.343 74.438 41.969 1 66.5 86 ASN A C 1
ATOM 662 O O . ASN A 1 86 ? 1.996 75.438 41.594 1 66.5 86 ASN A O 1
ATOM 666 N N . ALA A 1 87 ? 0.077 74.375 41.812 1 64.81 87 ALA A N 1
ATOM 667 C CA . ALA A 1 87 ? -0.649 75.375 41.031 1 64.81 87 ALA A CA 1
ATOM 668 C C . ALA A 1 87 ? -0.952 76.625 41.875 1 64.81 87 ALA A C 1
ATOM 670 O O . ALA A 1 87 ? -0.861 77.75 41.375 1 64.81 87 ALA A O 1
ATOM 671 N N . PHE A 1 88 ? -1.285 76.312 43.188 1 61.81 88 PHE A N 1
ATOM 672 C CA . PHE A 1 88 ? -1.809 77.438 43.969 1 61.81 88 PHE A CA 1
ATOM 673 C C . PHE A 1 88 ? -0.885 77.75 45.156 1 61.81 88 PHE A C 1
ATOM 675 O O . PHE A 1 88 ? -1.082 78.688 45.875 1 61.81 88 PHE A O 1
ATOM 682 N N . GLY A 1 89 ? 0.016 76.812 45.344 1 58.44 89 GLY A N 1
ATOM 683 C CA . GLY A 1 89 ? 0.873 77.062 46.5 1 58.44 89 GLY A CA 1
ATOM 684 C C . GLY A 1 89 ? 1.53 78.438 46.531 1 58.44 89 GLY A C 1
ATOM 685 O O . GLY A 1 89 ? 1.619 79.062 47.562 1 58.44 89 GLY A O 1
ATOM 686 N N . GLY A 1 90 ? 1.946 78.875 45.406 1 58.56 90 GLY A N 1
ATOM 687 C CA . GLY A 1 90 ? 2.656 80.125 45.375 1 58.56 90 GLY A CA 1
ATOM 688 C C . GLY A 1 90 ? 1.735 81.312 45.281 1 58.56 90 GLY A C 1
ATOM 689 O O . GLY A 1 90 ? 2.17 82.5 45.438 1 58.56 90 GLY A O 1
ATOM 690 N N . LEU A 1 91 ? 0.494 81.062 45.031 1 60.06 91 LEU A N 1
ATOM 691 C CA . LEU A 1 91 ? -0.432 82.125 44.812 1 60.06 91 LEU A CA 1
ATOM 692 C C . LEU A 1 91 ? -0.656 82.938 46.094 1 60.06 91 LEU A C 1
ATOM 694 O O . LEU A 1 91 ? -0.733 84.188 46.062 1 60.06 91 LEU A O 1
ATOM 698 N N . GLY A 1 92 ? -0.715 82.188 47.156 1 59.25 92 GLY A N 1
ATOM 699 C CA . GLY A 1 92 ? -0.841 82.875 48.438 1 59.25 92 GLY A CA 1
ATOM 700 C C . GLY A 1 92 ? 0.34 83.812 48.781 1 59.25 92 GLY A C 1
ATOM 701 O O . GLY A 1 92 ? 0.16 84.938 49.219 1 59.25 92 GLY A O 1
ATOM 702 N N . THR A 1 93 ? 1.461 83.312 48.469 1 61.44 93 THR A N 1
ATOM 703 C CA . THR A 1 93 ? 2.656 84.062 48.75 1 61.44 93 THR A CA 1
ATOM 704 C C . THR A 1 93 ? 2.75 85.25 47.781 1 61.44 93 THR A C 1
ATOM 706 O O . THR A 1 93 ? 3.133 86.375 48.188 1 61.44 93 THR A O 1
ATOM 709 N N . ALA A 1 94 ? 2.346 85.125 46.656 1 60.84 94 ALA A N 1
ATOM 710 C CA . ALA A 1 94 ? 2.418 86.188 45.656 1 60.84 94 ALA A CA 1
ATOM 711 C C . ALA A 1 94 ? 1.409 87.25 45.969 1 60.84 94 ALA A C 1
ATOM 713 O O . ALA A 1 94 ? 1.734 88.438 45.875 1 60.84 94 ALA A O 1
ATOM 714 N N . ILE A 1 95 ? 0.296 86.75 46.312 1 60.84 95 ILE A N 1
ATOM 715 C CA . ILE A 1 95 ? -0.736 87.75 46.656 1 60.84 95 ILE A CA 1
ATOM 716 C C . ILE A 1 95 ? -0.346 88.5 47.938 1 60.84 95 ILE A C 1
ATOM 718 O O . ILE A 1 95 ? -0.49 89.688 48.031 1 60.84 95 ILE A O 1
ATOM 722 N N . GLY A 1 96 ? 0.251 87.688 48.812 1 60.84 96 GLY A N 1
ATOM 723 C CA . GLY A 1 96 ? 0.742 88.25 50.062 1 60.84 96 GLY A CA 1
ATOM 724 C C . GLY A 1 96 ? 1.817 89.312 49.812 1 60.84 96 GLY A C 1
ATOM 725 O O . GLY A 1 96 ? 1.782 90.375 50.406 1 60.84 96 GLY A O 1
ATOM 726 N N . ASN A 1 97 ? 2.596 89 48.906 1 62.72 97 ASN A N 1
ATOM 727 C CA . ASN A 1 97 ? 3.66 89.938 48.594 1 62.72 97 ASN A CA 1
ATOM 728 C C . ASN A 1 97 ? 3.115 91.188 47.875 1 62.72 97 ASN A C 1
ATOM 730 O O . ASN A 1 97 ? 3.557 92.312 48.156 1 62.72 97 ASN A O 1
ATOM 734 N N . ASN A 1 98 ? 2.168 91 47.125 1 57.62 98 ASN A N 1
ATOM 735 C CA . ASN A 1 98 ? 1.578 92.125 46.438 1 57.62 98 ASN A CA 1
ATOM 736 C C . ASN A 1 98 ? 0.771 93 47.375 1 57.62 98 ASN A C 1
ATOM 738 O O . ASN A 1 98 ? 0.828 94.25 47.281 1 57.62 98 ASN A O 1
ATOM 742 N N . LEU A 1 99 ? 0.184 92.375 48.281 1 65.5 99 LEU A N 1
ATOM 743 C CA . LEU A 1 99 ? -0.57 93.188 49.281 1 65.5 99 LEU A CA 1
ATOM 744 C C . LEU A 1 99 ? 0.367 93.938 50.188 1 65.5 99 LEU A C 1
ATOM 746 O O . LEU A 1 99 ? 0.091 95.062 50.531 1 65.5 99 LEU A O 1
ATOM 750 N N . THR A 1 100 ? 1.515 93.375 50.438 1 67.44 100 THR A N 1
ATOM 751 C CA . THR A 1 100 ? 2.52 94.062 51.25 1 67.44 100 THR A CA 1
ATOM 752 C C . THR A 1 100 ? 3.125 95.188 50.5 1 67.44 100 THR A C 1
ATOM 754 O O . THR A 1 100 ? 3.367 96.25 51.094 1 67.44 100 THR A O 1
ATOM 757 N N . SER A 1 101 ? 3.174 95.062 49.25 1 63.84 101 SER A N 1
ATOM 758 C CA . SER A 1 101 ? 3.705 96.125 48.438 1 63.84 101 SER A CA 1
ATOM 759 C C . SER A 1 101 ? 2.697 97.25 48.312 1 63.84 101 SER A C 1
ATOM 761 O O . SER A 1 101 ? 3.064 98.438 48.406 1 63.84 101 SER A O 1
ATOM 763 N N . LEU A 1 102 ? 1.516 96.938 48.281 1 60.97 102 LEU A N 1
ATOM 764 C CA . LEU A 1 102 ? 0.479 97.938 48.188 1 60.97 102 LEU A CA 1
ATOM 765 C C . LEU A 1 102 ? 0.334 98.688 49.531 1 60.97 102 LEU A C 1
ATOM 767 O O . LEU A 1 102 ? 0.086 99.875 49.562 1 60.97 102 LEU A O 1
ATOM 771 N N . ALA A 1 103 ? 0.568 98 50.562 1 64.5 103 ALA A N 1
ATOM 772 C CA . ALA A 1 103 ? 0.553 98.562 51.906 1 64.5 103 ALA A CA 1
ATOM 773 C C . ALA A 1 103 ? 1.747 99.5 52.094 1 64.5 103 ALA A C 1
ATOM 775 O O . ALA A 1 103 ? 1.613 100.625 52.656 1 64.5 103 ALA A O 1
ATOM 776 N N . LYS A 1 104 ? 2.807 99.125 51.406 1 68.62 104 LYS A N 1
ATOM 777 C CA . LYS A 1 104 ? 4 100 51.5 1 68.62 104 LYS A CA 1
ATOM 778 C C . LYS A 1 104 ? 3.846 101.25 50.688 1 68.62 104 LYS A C 1
ATOM 780 O O . LYS A 1 104 ? 4.398 102.312 51.031 1 68.62 104 LYS A O 1
ATOM 785 N N . GLN A 1 105 ? 3.02 101 49.781 1 57.66 105 GLN A N 1
ATOM 786 C CA . GLN A 1 105 ? 2.824 102.188 48.906 1 57.66 105 GLN A CA 1
ATOM 787 C C . GLN A 1 105 ? 1.694 103.062 49.406 1 57.66 105 GLN A C 1
ATOM 789 O O . GLN A 1 105 ? 1.431 104.125 48.844 1 57.66 105 GLN A O 1
ATOM 794 N N . GLY A 1 106 ? 1.159 102.625 50.438 1 56.91 106 GLY A N 1
ATOM 795 C CA . GLY A 1 106 ? 0.184 103.5 51.156 1 56.91 106 GLY A CA 1
ATOM 796 C C . GLY A 1 106 ? -1.213 103.375 50.562 1 56.91 106 GLY A C 1
ATOM 797 O O . GLY A 1 106 ? -2.082 104.188 50.875 1 56.91 106 GLY A O 1
ATOM 798 N N . ILE A 1 107 ? -1.355 102.562 49.688 1 57.72 107 ILE A N 1
ATOM 799 C CA . ILE A 1 107 ? -2.625 102.5 48.969 1 57.72 107 ILE A CA 1
ATOM 800 C C . ILE A 1 107 ? -3.65 101.75 49.844 1 57.72 107 ILE A C 1
ATOM 802 O O . ILE A 1 107 ? -4.832 102.062 49.844 1 57.72 107 ILE A O 1
ATOM 806 N N . ILE A 1 108 ? -3.168 100.75 50.625 1 63.78 108 ILE A N 1
ATOM 807 C CA . ILE A 1 108 ? -4.023 100.062 51.594 1 63.78 108 ILE A CA 1
ATOM 808 C C . ILE A 1 108 ? -3.318 100 52.938 1 63.78 108 ILE A C 1
ATOM 810 O O . ILE A 1 108 ? -2.094 100.125 53.031 1 63.78 108 ILE A O 1
ATOM 814 N N . SER A 1 109 ? -4 100.062 53.969 1 62.78 109 SER A N 1
ATOM 815 C CA . SER A 1 109 ? -3.4 100.062 55.281 1 62.78 109 SER A CA 1
ATOM 816 C C . SER A 1 109 ? -2.754 98.688 55.594 1 62.78 109 SER A C 1
ATOM 818 O O . SER A 1 109 ? -3.117 97.688 55 1 62.78 109 SER A O 1
ATOM 820 N N . ALA A 1 110 ? -1.594 98.688 56.25 1 67.56 110 ALA A N 1
ATOM 821 C CA . ALA A 1 110 ? -0.893 97.438 56.656 1 67.56 110 ALA A CA 1
ATOM 822 C C . ALA A 1 110 ? -1.858 96.438 57.25 1 67.56 110 ALA A C 1
ATOM 824 O O . ALA A 1 110 ? -1.747 95.25 57 1 67.56 110 ALA A O 1
ATOM 825 N N . ASN A 1 111 ? -2.807 96.875 57.969 1 62.62 111 ASN A N 1
ATOM 826 C CA . ASN A 1 111 ? -3.811 96.062 58.594 1 62.62 111 ASN A CA 1
ATOM 827 C C . ASN A 1 111 ? -4.75 95.438 57.531 1 62.62 111 ASN A C 1
ATOM 829 O O . ASN A 1 111 ? -5.121 94.25 57.625 1 62.62 111 ASN A O 1
ATOM 833 N N . THR A 1 112 ? -5.102 96.25 56.594 1 60.91 112 THR A N 1
ATOM 834 C CA . THR A 1 112 ? -5.953 95.812 55.5 1 60.91 112 THR A CA 1
ATOM 835 C C . THR A 1 112 ? -5.223 94.75 54.656 1 60.91 112 THR A C 1
ATOM 837 O O . THR A 1 112 ? -5.816 93.812 54.219 1 60.91 112 THR A O 1
ATOM 840 N N . ALA A 1 113 ? -3.996 95 54.469 1 64 113 ALA A N 1
ATOM 841 C CA . ALA A 1 113 ? -3.18 94.062 53.719 1 64 113 ALA A CA 1
ATOM 842 C C . ALA A 1 113 ? -3.049 92.75 54.438 1 64 113 ALA A C 1
ATOM 844 O O . ALA A 1 113 ? -3.123 91.688 53.812 1 64 113 ALA A O 1
ATOM 845 N N . GLN A 1 114 ? -2.758 92.75 55.656 1 66.19 114 GLN A N 1
ATOM 846 C CA . GLN A 1 114 ? -2.652 91.562 56.469 1 66.19 114 GLN A CA 1
ATOM 847 C C . GLN A 1 114 ? -3.975 90.75 56.5 1 66.19 114 GLN A C 1
ATOM 849 O O . GLN A 1 114 ? -3.992 89.562 56.406 1 66.19 114 GLN A O 1
ATOM 854 N N . ARG A 1 115 ? -5.051 91.5 56.688 1 62.97 115 ARG A N 1
ATOM 855 C CA . ARG A 1 115 ? -6.363 90.875 56.719 1 62.97 115 ARG A CA 1
ATOM 856 C C . ARG A 1 115 ? -6.746 90.312 55.375 1 62.97 115 ARG A C 1
ATOM 858 O O . ARG A 1 115 ? -7.309 89.188 55.281 1 62.97 115 ARG A O 1
ATOM 865 N N . LEU A 1 116 ? -6.41 91 54.344 1 61.34 116 LEU A N 1
ATOM 866 C CA . LEU A 1 116 ? -6.676 90.562 52.969 1 61.34 116 LEU A CA 1
ATOM 867 C C . LEU A 1 116 ? -5.805 89.312 52.656 1 61.34 116 LEU A C 1
ATOM 869 O O . LEU A 1 116 ? -6.254 88.375 51.969 1 61.34 116 LEU A O 1
ATOM 873 N N . GLY A 1 117 ? -4.602 89.375 53.062 1 62.62 117 GLY A N 1
ATOM 874 C CA . GLY A 1 117 ? -3.709 88.25 52.906 1 62.62 117 GLY A CA 1
ATOM 875 C C . GLY A 1 117 ? -4.211 87 53.594 1 62.62 117 GLY A C 1
ATOM 876 O O . GLY A 1 117 ? -4.105 85.875 53.062 1 62.62 117 GLY A O 1
ATOM 877 N N . GLN A 1 118 ? -4.668 87.188 54.781 1 63.72 118 GLN A N 1
ATOM 878 C CA . GLN A 1 118 ? -5.234 86.062 55.531 1 63.72 118 GLN A CA 1
ATOM 879 C C . GLN A 1 118 ? -6.477 85.5 54.844 1 63.72 118 GLN A C 1
ATOM 881 O O . GLN A 1 118 ? -6.664 84.312 54.781 1 63.72 118 GLN A O 1
ATOM 886 N N . VAL A 1 119 ? -7.27 86.438 54.406 1 57.84 119 VAL A N 1
ATOM 887 C CA . VAL A 1 119 ? -8.492 86 53.719 1 57.84 119 VAL A CA 1
ATOM 888 C C . VAL A 1 119 ? -8.133 85.25 52.438 1 57.84 119 VAL A C 1
ATOM 890 O O . VAL A 1 119 ? -8.703 84.188 52.156 1 57.84 119 VAL A O 1
ATOM 893 N N . LEU A 1 120 ? -7.211 85.812 51.75 1 61.19 120 LEU A N 1
ATOM 894 C CA . LEU A 1 120 ? -6.801 85.188 50.5 1 61.19 120 LEU A CA 1
ATOM 895 C C . LEU A 1 120 ? -6.023 83.875 50.75 1 61.19 120 LEU A C 1
ATOM 897 O O . LEU A 1 120 ? -6.152 82.938 50 1 61.19 120 LEU A O 1
ATOM 901 N N . GLY A 1 121 ? -5.168 83.875 51.75 1 61.72 121 GLY A N 1
ATOM 902 C CA . GLY A 1 121 ? -4.504 82.688 52.188 1 61.72 121 GLY A CA 1
ATOM 903 C C . GLY A 1 121 ? -5.473 81.562 52.562 1 61.72 121 GLY A C 1
ATOM 904 O O . GLY A 1 121 ? -5.227 80.375 52.219 1 61.72 121 GLY A O 1
ATOM 905 N N . ASN A 1 122 ? -6.473 81.938 53.25 1 61.19 122 ASN A N 1
ATOM 906 C CA . ASN A 1 122 ? -7.516 81 53.594 1 61.19 122 ASN A CA 1
ATOM 907 C C . ASN A 1 122 ? -8.234 80.5 52.344 1 61.19 122 ASN A C 1
ATOM 909 O O . ASN A 1 122 ? -8.859 79.438 52.406 1 61.19 122 ASN A O 1
ATOM 913 N N . LEU A 1 123 ? -8.055 81.125 51.312 1 61.12 123 LEU A N 1
ATOM 914 C CA . LEU A 1 123 ? -8.664 80.688 50.062 1 61.12 123 LEU A CA 1
ATOM 915 C C . LEU A 1 123 ? -7.707 79.812 49.281 1 61.12 123 LEU A C 1
ATOM 917 O O . LEU A 1 123 ? -8.141 78.875 48.625 1 61.12 123 LEU A O 1
ATOM 921 N N . THR A 1 124 ? -6.496 80.062 49.375 1 68.19 124 THR A N 1
ATOM 922 C CA . THR A 1 124 ? -5.508 79.375 48.594 1 68.19 124 THR A CA 1
ATOM 923 C C . THR A 1 124 ? -5.316 77.938 49.125 1 68.19 124 THR A C 1
ATOM 925 O O . THR A 1 124 ? -5.07 77 48.344 1 68.19 124 THR A O 1
ATOM 928 N N . THR A 1 125 ? -5.426 77.75 50.375 1 70.69 125 THR A N 1
ATOM 929 C CA . THR A 1 125 ? -5.199 76.438 50.969 1 70.69 125 THR A CA 1
ATOM 930 C C . THR A 1 125 ? -6.281 75.438 50.531 1 70.69 125 THR A C 1
ATOM 932 O O . THR A 1 125 ? -5.973 74.312 50.094 1 70.69 125 THR A O 1
ATOM 935 N N . PRO A 1 126 ? -7.5 75.875 50.75 1 66.94 126 PRO A N 1
ATOM 936 C CA . PRO A 1 126 ? -8.531 74.938 50.25 1 66.94 126 PRO A CA 1
ATOM 937 C C . PRO A 1 126 ? -8.438 74.688 48.75 1 66.94 126 PRO A C 1
ATOM 939 O O . PRO A 1 126 ? -8.734 73.562 48.281 1 66.94 126 PRO A O 1
ATOM 942 N N . LEU A 1 127 ? -8.008 75.625 48.062 1 67.06 127 LEU A N 1
ATOM 943 C CA . LEU A 1 127 ? -7.84 75.438 46.625 1 67.06 127 LEU A CA 1
ATOM 944 C C . LEU A 1 127 ? -6.703 74.5 46.312 1 67.06 127 LEU A C 1
ATOM 946 O O . LEU A 1 127 ? -6.82 73.688 45.406 1 67.06 127 LEU A O 1
ATOM 950 N N . ALA A 1 128 ? -5.664 74.625 46.969 1 71.62 128 ALA A N 1
ATOM 951 C CA . ALA A 1 128 ? -4.543 73.75 46.812 1 71.62 128 ALA A CA 1
ATOM 952 C C . ALA A 1 128 ? -4.957 72.312 47.156 1 71.62 128 ALA A C 1
ATOM 954 O O . ALA A 1 128 ? -4.574 71.312 46.469 1 71.62 128 ALA A O 1
ATOM 955 N N . GLN A 1 129 ? -5.66 72.188 48.188 1 74.5 129 GLN A N 1
ATOM 956 C CA . GLN A 1 129 ? -6.133 70.875 48.594 1 74.5 129 GLN A CA 1
ATOM 957 C C . GLN A 1 129 ? -7.094 70.312 47.562 1 74.5 129 GLN A C 1
ATOM 959 O O . GLN A 1 129 ? -7.051 69.062 47.281 1 74.5 129 GLN A O 1
ATOM 964 N N . ALA A 1 130 ? -7.91 71.062 47.094 1 68.44 130 ALA A N 1
ATOM 965 C CA . ALA A 1 130 ? -8.828 70.625 46.031 1 68.44 130 ALA A CA 1
ATOM 966 C C . ALA A 1 130 ? -8.07 70.188 44.812 1 68.44 130 ALA A C 1
ATOM 968 O O . ALA A 1 130 ? -8.43 69.188 44.188 1 68.44 130 ALA A O 1
ATOM 969 N N . GLY A 1 131 ? -7.125 70.938 44.469 1 71.12 131 GLY A N 1
ATOM 970 C CA . GLY A 1 131 ? -6.281 70.5 43.344 1 71.12 131 GLY A CA 1
ATOM 971 C C . GLY A 1 131 ? -5.57 69.188 43.562 1 71.12 131 GLY A C 1
ATOM 972 O O . GLY A 1 131 ? -5.473 68.375 42.656 1 71.12 131 GLY A O 1
ATOM 973 N N . ASN A 1 132 ? -5.055 69.062 44.75 1 76.12 132 ASN A N 1
ATOM 974 C CA . ASN A 1 132 ? -4.402 67.812 45.062 1 76.12 132 ASN A CA 1
ATOM 975 C C . ASN A 1 132 ? -5.391 66.625 45.031 1 76.12 132 ASN A C 1
ATOM 977 O O . ASN A 1 132 ? -5.035 65.562 44.594 1 76.12 132 ASN A O 1
ATOM 981 N N . ASN A 1 133 ? -6.535 66.812 45.5 1 72.44 133 ASN A N 1
ATOM 982 C CA . ASN A 1 133 ? -7.555 65.812 45.469 1 72.44 133 ASN A CA 1
ATOM 983 C C . ASN A 1 133 ? -7.879 65.375 44.031 1 72.44 133 ASN A C 1
ATOM 985 O O . ASN A 1 133 ? -8.016 64.188 43.719 1 72.44 133 ASN A O 1
ATOM 989 N N . ILE A 1 134 ? -8.016 66.375 43.188 1 67.88 134 ILE A N 1
ATOM 990 C CA . ILE A 1 134 ? -8.258 66.125 41.781 1 67.88 134 ILE A CA 1
ATOM 991 C C . ILE A 1 134 ? -7.105 65.312 41.188 1 67.88 134 ILE A C 1
ATOM 993 O O . ILE A 1 134 ? -7.324 64.312 40.469 1 67.88 134 ILE A O 1
ATOM 997 N N . GLY A 1 135 ? -5.992 65.75 41.5 1 72.81 135 GLY A N 1
ATOM 998 C CA . GLY A 1 135 ? -4.82 65.062 41.031 1 72.81 135 GLY A CA 1
ATOM 999 C C . GLY A 1 135 ? -4.781 63.594 41.469 1 72.81 135 GLY A C 1
ATOM 1000 O O . GLY A 1 135 ? -4.43 62.688 40.688 1 72.81 135 GLY A O 1
ATOM 1001 N N . ASN A 1 136 ? -5.129 63.406 42.719 1 74.88 136 ASN A N 1
ATOM 1002 C CA . ASN A 1 136 ? -5.137 62.031 43.25 1 74.88 136 ASN A CA 1
ATOM 1003 C C . ASN A 1 136 ? -6.223 61.188 42.594 1 74.88 136 ASN A C 1
ATOM 1005 O O . ASN A 1 136 ? -6.039 60 42.375 1 74.88 136 ASN A O 1
ATOM 1009 N N . GLU A 1 137 ? -7.242 61.75 42.375 1 67.69 137 GLU A N 1
ATOM 1010 C CA . GLU A 1 137 ? -8.312 61.031 41.688 1 67.69 137 GLU A CA 1
ATOM 1011 C C . GLU A 1 137 ? -7.887 60.594 40.312 1 67.69 137 GLU A C 1
ATOM 1013 O O . GLU A 1 137 ? -8.219 59.5 39.844 1 67.69 137 GLU A O 1
ATOM 1018 N N . ILE A 1 138 ? -7.203 61.406 39.656 1 68.94 138 ILE A N 1
ATOM 1019 C CA . ILE A 1 138 ? -6.688 61.094 38.344 1 68.94 138 ILE A CA 1
ATOM 1020 C C . ILE A 1 138 ? -5.672 59.969 38.438 1 68.94 138 ILE A C 1
ATOM 1022 O O . ILE A 1 138 ? -5.684 59.031 37.625 1 68.94 138 ILE A O 1
ATOM 1026 N N . LYS A 1 139 ? -4.84 60.156 39.406 1 72.88 139 LYS A N 1
ATOM 1027 C CA . LYS A 1 139 ? -3.848 59.094 39.656 1 72.88 139 LYS A CA 1
ATOM 1028 C C . LYS A 1 139 ? -4.516 57.75 39.875 1 72.88 139 LYS A C 1
ATOM 1030 O O . LYS A 1 139 ? -4.074 56.75 39.344 1 72.88 139 LYS A O 1
ATOM 1035 N N . GLU A 1 140 ? -5.457 57.75 40.688 1 70 140 GLU A N 1
ATOM 1036 C CA . GLU A 1 140 ? -6.148 56.5 41 1 70 140 GLU A CA 1
ATOM 1037 C C . GLU A 1 140 ? -6.91 55.969 39.781 1 70 140 GLU A C 1
ATOM 1039 O O . GLU A 1 140 ? -7.035 54.75 39.594 1 70 140 GLU A O 1
ATOM 1044 N N . ALA A 1 141 ? -7.387 56.844 39 1 64.88 141 ALA A N 1
ATOM 1045 C CA . ALA A 1 141 ? -8.133 56.469 37.812 1 64.88 141 ALA A CA 1
ATOM 1046 C C . ALA A 1 141 ? -7.238 55.719 36.812 1 64.88 141 ALA A C 1
ATOM 1048 O O . ALA A 1 141 ? -7.719 54.875 36.031 1 64.88 141 ALA A O 1
ATOM 1049 N N . PHE A 1 142 ? -6.051 55.969 36.906 1 69.62 142 PHE A N 1
ATOM 1050 C CA . PHE A 1 142 ? -5.133 55.344 35.969 1 69.62 142 PHE A CA 1
ATOM 1051 C C . PHE A 1 142 ? -4.523 54.062 36.531 1 69.62 142 PHE A C 1
ATOM 1053 O O . PHE A 1 142 ? -3.65 53.469 35.906 1 69.62 142 PHE A O 1
ATOM 1060 N N . ARG A 1 143 ? -4.91 53.812 37.75 1 72.5 143 ARG A N 1
ATOM 1061 C CA . ARG A 1 143 ? -4.469 52.531 38.312 1 72.5 143 ARG A CA 1
ATOM 1062 C C . ARG A 1 143 ? -5.18 51.375 37.625 1 72.5 143 ARG A C 1
ATOM 1064 O O . ARG A 1 143 ? -6.41 51.344 37.594 1 72.5 143 ARG A O 1
ATOM 1071 N N . SER A 1 144 ? -4.609 50.406 37 1 70.94 144 SER A N 1
ATOM 1072 C CA . SER A 1 144 ? -5.18 49.375 36.125 1 70.94 144 SER A CA 1
ATOM 1073 C C . SER A 1 144 ? -5.504 48.094 36.906 1 70.94 144 SER A C 1
ATOM 1075 O O . SER A 1 144 ? -6.277 47.281 36.438 1 70.94 144 SER A O 1
ATOM 1077 N N . ASP A 1 145 ? -5.191 47.969 38.25 1 75 145 ASP A N 1
ATOM 1078 C CA . ASP A 1 145 ? -5.402 46.781 39.031 1 75 145 ASP A CA 1
ATOM 1079 C C . ASP A 1 145 ? -5.266 45.531 38.188 1 75 145 ASP A C 1
ATOM 1081 O O . ASP A 1 145 ? -6.156 44.656 38.188 1 75 145 ASP A O 1
ATOM 1085 N N . THR A 1 146 ? -4.352 45.438 37.406 1 78.94 146 THR A N 1
ATOM 1086 C CA . THR A 1 146 ? -4.168 44.344 36.438 1 78.94 146 THR A CA 1
ATOM 1087 C C . THR A 1 146 ? -3.324 43.219 37.031 1 78.94 146 THR A C 1
ATOM 1089 O O . THR A 1 146 ? -2.73 42.438 36.312 1 78.94 146 THR A O 1
ATOM 1092 N N . LYS A 1 147 ? -3.275 43.188 38.344 1 84.06 147 LYS A N 1
ATOM 1093 C CA . LYS A 1 147 ? -2.521 42.094 38.969 1 84.06 147 LYS A CA 1
ATOM 1094 C C . LYS A 1 147 ? -3.205 40.75 38.719 1 84.06 147 LYS A C 1
ATOM 1096 O O . LYS A 1 147 ? -2.537 39.75 38.469 1 84.06 147 LYS A O 1
ATOM 1101 N N . ASP A 1 148 ? -4.602 40.781 38.906 1 86.56 148 ASP A N 1
ATOM 1102 C CA . ASP A 1 148 ? -5.395 39.594 38.594 1 86.56 148 ASP A CA 1
ATOM 1103 C C . ASP A 1 148 ? -6.254 39.812 37.375 1 86.56 148 ASP A C 1
ATOM 1105 O O . ASP A 1 148 ? -7.074 40.719 37.312 1 86.56 148 ASP A O 1
ATOM 1109 N N . VAL A 1 149 ? -6.074 38.969 36.469 1 86.69 149 VAL A N 1
ATOM 1110 C CA . VAL A 1 149 ? -6.824 39.094 35.219 1 86.69 149 VAL A CA 1
ATOM 1111 C C . VAL A 1 149 ? -7.629 37.812 35 1 86.69 149 VAL A C 1
ATOM 1113 O O . VAL A 1 149 ? -7.066 36.719 34.969 1 86.69 149 VAL A O 1
ATOM 1116 N N . TYR A 1 150 ? -8.945 37.969 34.969 1 90.06 150 TYR A N 1
ATOM 1117 C CA . TYR A 1 150 ? -9.867 36.906 34.656 1 90.06 150 TYR A CA 1
ATOM 1118 C C . TYR A 1 150 ? -10.445 37.094 33.25 1 90.06 150 TYR A C 1
ATOM 1120 O O . TYR A 1 150 ? -10.773 38.188 32.844 1 90.06 150 TYR A O 1
ATOM 1128 N N . SER A 1 151 ? -10.445 36.062 32.562 1 90.5 151 SER A N 1
ATOM 1129 C CA . SER A 1 151 ? -11.039 36.125 31.25 1 90.5 151 SER A CA 1
ATOM 1130 C C . SER A 1 151 ? -11.758 34.844 30.875 1 90.5 151 SER A C 1
ATOM 1132 O O . SER A 1 151 ? -11.352 33.75 31.297 1 90.5 151 SER A O 1
ATOM 1134 N N . ALA A 1 152 ? -12.953 34.906 30.25 1 93 152 ALA A N 1
ATOM 1135 C CA . ALA A 1 152 ? -13.703 33.781 29.656 1 93 152 ALA A CA 1
ATOM 1136 C C . ALA A 1 152 ? -14.391 34.219 28.359 1 93 152 ALA A C 1
ATOM 1138 O O . ALA A 1 152 ? -14.719 35.406 28.188 1 93 152 ALA A O 1
ATOM 1139 N N . GLY A 1 153 ? -14.492 33.344 27.531 1 94.25 153 GLY A N 1
ATOM 1140 C CA . GLY A 1 153 ? -15.117 33.719 26.281 1 94.25 153 GLY A CA 1
ATOM 1141 C C . GLY A 1 153 ? -15.508 32.562 25.406 1 94.25 153 GLY A C 1
ATOM 1142 O O . GLY A 1 153 ? -15.086 31.422 25.656 1 94.25 153 GLY A O 1
ATOM 1143 N N . ILE A 1 154 ? -16.5 32.75 24.516 1 95.75 154 ILE A N 1
ATOM 1144 C CA . ILE A 1 154 ? -16.922 31.844 23.469 1 95.75 154 ILE A CA 1
ATOM 1145 C C . ILE A 1 154 ? -16.484 32.375 22.094 1 95.75 154 ILE A C 1
ATOM 1147 O O . ILE A 1 154 ? -16.719 33.531 21.781 1 95.75 154 ILE A O 1
ATOM 1151 N N . LEU A 1 155 ? -15.789 31.516 21.5 1 94.25 155 LEU A N 1
ATOM 1152 C CA . LEU A 1 155 ? -15.281 31.906 20.188 1 94.25 155 LEU A CA 1
ATOM 1153 C C . LEU A 1 155 ? -15.984 31.125 19.094 1 94.25 155 LEU A C 1
ATOM 1155 O O . LEU A 1 155 ? -16.281 29.938 19.25 1 94.25 155 LEU A O 1
ATOM 1159 N N . PHE A 1 156 ? -16.25 31.812 18.016 1 93.94 156 PHE A N 1
ATOM 1160 C CA . PHE A 1 156 ? -16.891 31.281 16.812 1 93.94 156 PHE A CA 1
ATOM 1161 C C . PHE A 1 156 ? -16.016 31.484 15.586 1 93.94 156 PHE A C 1
ATOM 1163 O O . PHE A 1 156 ? -15.383 32.531 15.438 1 93.94 156 PHE A O 1
ATOM 1170 N N . SER A 1 157 ? -15.828 30.375 14.805 1 95.44 157 SER A N 1
ATOM 1171 C CA . SER A 1 157 ? -15.07 30.5 13.562 1 95.44 157 SER A CA 1
ATOM 1172 C C . SER A 1 157 ? -15.742 29.75 12.422 1 95.44 157 SER A C 1
ATOM 1174 O O . SER A 1 157 ? -16.141 28.594 12.578 1 95.44 157 SER A O 1
ATOM 1176 N N . GLN A 1 158 ? -15.93 30.391 11.234 1 96.5 158 GLN A N 1
ATOM 1177 C CA . GLN A 1 158 ? -16.547 29.812 10.039 1 96.5 158 GLN A CA 1
ATOM 1178 C C . GLN A 1 158 ? -15.656 30.016 8.812 1 96.5 158 GLN A C 1
ATOM 1180 O O . GLN A 1 158 ? -15.508 31.141 8.328 1 96.5 158 GLN A O 1
ATOM 1185 N N . PRO A 1 159 ? -15.102 28.891 8.32 1 95.62 159 PRO A N 1
ATOM 1186 C CA . PRO A 1 159 ? -14.328 29.047 7.086 1 95.62 159 PRO A CA 1
ATOM 1187 C C . PRO A 1 159 ? -15.195 29.438 5.895 1 95.62 159 PRO A C 1
ATOM 1189 O O . PRO A 1 159 ? -16.188 28.766 5.609 1 95.62 159 PRO A O 1
ATOM 1192 N N . ILE A 1 160 ? -14.844 30.531 5.25 1 95.88 160 ILE A N 1
ATOM 1193 C CA . ILE A 1 160 ? -15.578 31 4.07 1 95.88 160 ILE A CA 1
ATOM 1194 C C . ILE A 1 160 ? -14.891 30.469 2.807 1 95.88 160 ILE A C 1
ATOM 1196 O O . ILE A 1 160 ? -15.555 29.953 1.906 1 95.88 160 ILE A O 1
ATOM 1200 N N . TYR A 1 161 ? -13.664 30.719 2.723 1 97.12 161 TYR A N 1
ATOM 1201 C CA . TYR A 1 161 ? -12.852 30.25 1.606 1 97.12 161 TYR A CA 1
ATOM 1202 C C . TYR A 1 161 ? -11.484 29.781 2.088 1 97.12 161 TYR A C 1
ATOM 1204 O O . TYR A 1 161 ? -10.68 30.578 2.584 1 97.12 161 TYR A O 1
ATOM 1212 N N . MET A 1 162 ? -11.258 28.5 1.92 1 96.44 162 MET A N 1
ATOM 1213 C CA . MET A 1 162 ? -10 27.906 2.367 1 96.44 162 MET A CA 1
ATOM 1214 C C . MET A 1 162 ? -9.195 27.375 1.183 1 96.44 162 MET A C 1
ATOM 1216 O O . MET A 1 162 ? -8.656 26.266 1.237 1 96.44 162 MET A O 1
ATOM 1220 N N . GLY A 1 163 ? -9.188 28.125 0.04 1 96.44 163 GLY A N 1
ATOM 1221 C CA . GLY A 1 163 ? -8.43 27.734 -1.138 1 96.44 163 GLY A CA 1
ATOM 1222 C C . GLY A 1 163 ? -8.977 26.484 -1.808 1 96.44 163 GLY A C 1
ATOM 1223 O O . GLY A 1 163 ? -8.281 25.844 -2.596 1 96.44 163 GLY A O 1
ATOM 1224 N N . GLY A 1 164 ? -10.141 26.031 -1.434 1 97 164 GLY A N 1
ATOM 1225 C CA . GLY A 1 164 ? -10.742 24.828 -1.984 1 97 164 GLY A CA 1
ATOM 1226 C C . GLY A 1 164 ? -10.422 23.578 -1.184 1 97 164 GLY A C 1
ATOM 1227 O O . GLY A 1 164 ? -10.766 22.469 -1.594 1 97 164 GLY A O 1
ATOM 1228 N N . ALA A 1 165 ? -9.719 23.703 -0.041 1 97.5 165 ALA A N 1
ATOM 1229 C CA . ALA A 1 165 ? -9.281 22.578 0.777 1 97.5 165 ALA A CA 1
ATOM 1230 C C . ALA A 1 165 ? -10.477 21.812 1.331 1 97.5 165 ALA A C 1
ATOM 1232 O O . ALA A 1 165 ? -10.477 20.578 1.352 1 97.5 165 ALA A O 1
ATOM 1233 N N . ILE A 1 166 ? -11.523 22.516 1.749 1 97.5 166 ILE A N 1
ATOM 1234 C CA . ILE A 1 166 ? -12.68 21.875 2.363 1 97.5 166 ILE A CA 1
ATOM 1235 C C . ILE A 1 166 ? -13.43 21.047 1.315 1 97.5 166 ILE A C 1
ATOM 1237 O O . ILE A 1 166 ? -13.797 19.906 1.569 1 97.5 166 ILE A O 1
ATOM 1241 N N . LYS A 1 167 ? -13.664 21.656 0.152 1 97.81 167 LYS A N 1
ATOM 1242 C CA . LYS A 1 167 ? -14.312 20.906 -0.924 1 97.81 167 LYS A CA 1
ATOM 1243 C C . LYS A 1 167 ? -13.484 19.688 -1.324 1 97.81 167 LYS A C 1
ATOM 1245 O O . LYS A 1 167 ? -14.031 18.594 -1.502 1 97.81 167 LYS A O 1
ATOM 1250 N N . ALA A 1 168 ? -12.156 19.922 -1.499 1 97.88 168 ALA A N 1
ATOM 1251 C CA . ALA A 1 168 ? -11.281 18.797 -1.856 1 97.88 168 ALA A CA 1
ATOM 1252 C C . ALA A 1 168 ? -11.328 17.703 -0.797 1 97.88 168 ALA A C 1
ATOM 1254 O O . ALA A 1 168 ? -11.391 16.516 -1.126 1 97.88 168 ALA A O 1
ATOM 1255 N N . ALA A 1 169 ? -11.281 18.078 0.456 1 97.44 169 ALA A N 1
ATOM 1256 C CA . ALA A 1 169 ? -11.359 17.109 1.551 1 97.44 169 ALA A CA 1
ATOM 1257 C C . ALA A 1 169 ? -12.688 16.359 1.521 1 97.44 169 ALA A C 1
ATOM 1259 O O . ALA A 1 169 ? -12.727 15.148 1.773 1 97.44 169 ALA A O 1
ATOM 1260 N N . ASN A 1 170 ? -13.773 17.109 1.286 1 98.06 170 ASN A N 1
ATOM 1261 C CA . ASN A 1 170 ? -15.078 16.469 1.166 1 98.06 170 ASN A CA 1
ATOM 1262 C C . ASN A 1 170 ? -15.125 15.492 -0.004 1 98.06 170 ASN A C 1
ATOM 1264 O O . ASN A 1 170 ? -15.68 14.398 0.117 1 98.06 170 ASN A O 1
ATOM 1268 N N . ASP A 1 171 ? -14.586 15.914 -1.107 1 98.44 171 ASP A N 1
ATOM 1269 C CA . ASP A 1 171 ? -14.547 15.039 -2.275 1 98.44 171 ASP A CA 1
ATOM 1270 C C . ASP A 1 171 ? -13.688 13.805 -2.002 1 98.44 171 ASP A C 1
ATOM 1272 O O . ASP A 1 171 ? -14.031 12.695 -2.432 1 98.44 171 ASP A O 1
ATOM 1276 N N . ILE A 1 172 ? -12.5 13.922 -1.354 1 98.19 172 ILE A N 1
ATOM 1277 C CA . ILE A 1 172 ? -11.641 12.805 -0.973 1 98.19 172 ILE A CA 1
ATOM 1278 C C . ILE A 1 172 ? -12.43 11.82 -0.113 1 98.19 172 ILE A C 1
ATOM 1280 O O . ILE A 1 172 ? -12.359 10.609 -0.332 1 98.19 172 ILE A O 1
ATOM 1284 N N . ALA A 1 173 ? -13.18 12.391 0.863 1 98 173 ALA A N 1
ATOM 1285 C CA . ALA A 1 173 ? -13.984 11.531 1.732 1 98 173 ALA A CA 1
ATOM 1286 C C . ALA A 1 173 ? -15.062 10.797 0.939 1 98 173 ALA A C 1
ATOM 1288 O O . ALA A 1 173 ? -15.344 9.633 1.205 1 98 173 ALA A O 1
ATOM 1289 N N . ALA A 1 174 ? -15.742 11.5 0.009 1 98.31 174 ALA A N 1
ATOM 1290 C CA . ALA A 1 174 ? -16.734 10.867 -0.85 1 98.31 174 ALA A CA 1
ATOM 1291 C C . ALA A 1 174 ? -16.125 9.727 -1.656 1 98.31 174 ALA A C 1
ATOM 1293 O O . ALA A 1 174 ? -16.734 8.664 -1.794 1 98.31 174 ALA A O 1
ATOM 1294 N N . ILE A 1 175 ? -14.977 9.953 -2.258 1 98.44 175 ILE A N 1
ATOM 1295 C CA . ILE A 1 175 ? -14.273 8.906 -2.994 1 98.44 175 ILE A CA 1
ATOM 1296 C C . ILE A 1 175 ? -13.93 7.75 -2.051 1 98.44 175 ILE A C 1
ATOM 1298 O O . ILE A 1 175 ? -13.977 6.582 -2.443 1 98.44 175 ILE A O 1
ATOM 1302 N N . GLY A 1 176 ? -13.586 8.094 -0.783 1 98 176 GLY A N 1
ATOM 1303 C CA . GLY A 1 176 ? -13.336 7.066 0.217 1 98 176 GLY A CA 1
ATOM 1304 C C . GLY A 1 176 ? -14.5 6.105 0.39 1 98 176 GLY A C 1
ATOM 1305 O O . GLY A 1 176 ? -14.297 4.906 0.58 1 98 176 GLY A O 1
ATOM 1306 N N . GLU A 1 177 ? -15.734 6.609 0.278 1 97.75 177 GLU A N 1
ATOM 1307 C CA . GLU A 1 177 ? -16.922 5.754 0.345 1 97.75 177 GLU A CA 1
ATOM 1308 C C . GLU A 1 177 ? -16.969 4.801 -0.845 1 97.75 177 GLU A C 1
ATOM 1310 O O . GLU A 1 177 ? -17.281 3.619 -0.684 1 97.75 177 GLU A O 1
ATOM 1315 N N . THR A 1 178 ? -16.703 5.34 -1.967 1 97.44 178 THR A N 1
ATOM 1316 C CA . THR A 1 178 ? -16.703 4.52 -3.174 1 97.44 178 THR A CA 1
ATOM 1317 C C . THR A 1 178 ? -15.617 3.445 -3.088 1 97.44 178 THR A C 1
ATOM 1319 O O . THR A 1 178 ? -15.828 2.312 -3.527 1 97.44 178 THR A O 1
ATOM 1322 N N . VAL A 1 179 ? -14.438 3.775 -2.576 1 97.88 179 VAL A N 1
ATOM 1323 C CA . VAL A 1 179 ? -13.344 2.826 -2.389 1 97.88 179 VAL A CA 1
ATOM 1324 C C . VAL A 1 179 ? -13.797 1.695 -1.468 1 97.88 179 VAL A C 1
ATOM 1326 O O . VAL A 1 179 ? -13.531 0.522 -1.738 1 97.88 179 VAL A O 1
ATOM 1329 N N . ALA A 1 180 ? -14.484 2.064 -0.412 1 97.69 180 ALA A N 1
ATOM 1330 C CA . ALA A 1 180 ? -14.977 1.049 0.516 1 97.69 180 ALA A CA 1
ATOM 1331 C C . ALA A 1 180 ? -15.969 0.118 -0.168 1 97.69 180 ALA A C 1
ATOM 1333 O O . ALA A 1 180 ? -15.93 -1.099 0.028 1 97.69 180 ALA A O 1
ATOM 1334 N N . ASP A 1 181 ? -16.875 0.667 -0.992 1 97 181 ASP A N 1
ATOM 1335 C CA . ASP A 1 181 ? -17.859 -0.123 -1.732 1 97 181 ASP A CA 1
ATOM 1336 C C . ASP A 1 181 ? -17.172 -1.098 -2.686 1 97 181 ASP A C 1
ATOM 1338 O O . ASP A 1 181 ? -17.531 -2.277 -2.738 1 97 181 ASP A O 1
ATOM 1342 N N . ASN A 1 182 ? -16.219 -0.581 -3.426 1 96.88 182 ASN A N 1
ATOM 1343 C CA . ASN A 1 182 ? -15.523 -1.419 -4.398 1 96.88 182 ASN A CA 1
ATOM 1344 C C . ASN A 1 182 ? -14.633 -2.457 -3.713 1 96.88 182 ASN A C 1
ATOM 1346 O O . ASN A 1 182 ? -14.469 -3.566 -4.219 1 96.88 182 ASN A O 1
ATOM 1350 N N . THR A 1 183 ? -14.086 -2.17 -2.588 1 97.31 183 THR A N 1
ATOM 1351 C CA . THR A 1 183 ? -13.312 -3.135 -1.814 1 97.31 183 THR A CA 1
ATOM 1352 C C . THR A 1 183 ? -14.203 -4.281 -1.337 1 97.31 183 THR A C 1
ATOM 1354 O O . THR A 1 183 ? -13.797 -5.441 -1.36 1 97.31 183 THR A O 1
ATOM 1357 N N . MET A 1 184 ? -15.391 -3.885 -0.932 1 96.06 184 MET A N 1
ATOM 1358 C CA . MET A 1 184 ? -16.344 -4.91 -0.535 1 96.06 184 MET A CA 1
ATOM 1359 C C . MET A 1 184 ? -16.719 -5.801 -1.718 1 96.06 184 MET A C 1
ATOM 1361 O O . MET A 1 184 ? -16.797 -7.023 -1.578 1 96.06 184 MET A O 1
ATOM 1365 N N . ALA A 1 185 ? -16.938 -5.188 -2.84 1 94.94 185 ALA A N 1
ATOM 1366 C CA . ALA A 1 185 ? -17.25 -5.949 -4.047 1 94.94 185 ALA A CA 1
ATOM 1367 C C . ALA A 1 185 ? -16.109 -6.902 -4.406 1 94.94 185 ALA A C 1
ATOM 1369 O O . ALA A 1 185 ? -16.359 -8.039 -4.816 1 94.94 185 ALA A O 1
ATOM 1370 N N . LEU A 1 186 ? -14.891 -6.441 -4.289 1 95.75 186 LEU A N 1
ATOM 1371 C CA . LEU A 1 186 ? -13.727 -7.273 -4.57 1 95.75 186 LEU A CA 1
ATOM 1372 C C . LEU A 1 186 ? -13.656 -8.461 -3.609 1 95.75 186 LEU A C 1
ATOM 1374 O O . LEU A 1 186 ? -13.43 -9.594 -4.035 1 95.75 186 LEU A O 1
ATOM 1378 N N . LYS A 1 187 ? -13.875 -8.227 -2.373 1 95.19 187 LYS A N 1
ATOM 1379 C CA . LYS A 1 187 ? -13.844 -9.289 -1.374 1 95.19 187 LYS A CA 1
ATOM 1380 C C . LYS A 1 187 ? -14.953 -10.305 -1.622 1 95.19 187 LYS A C 1
ATOM 1382 O O . LYS A 1 187 ? -14.758 -11.508 -1.418 1 95.19 187 LYS A O 1
ATOM 1387 N N . ARG A 1 188 ? -16.141 -9.789 -2.047 1 95.19 188 ARG A N 1
ATOM 1388 C CA . ARG A 1 188 ? -17.25 -10.664 -2.385 1 95.19 188 ARG A CA 1
ATOM 1389 C C . ARG A 1 188 ? -16.859 -11.641 -3.494 1 95.19 188 ARG A C 1
ATOM 1391 O O . ARG A 1 188 ? -17.125 -12.836 -3.396 1 95.19 188 ARG A O 1
ATOM 1398 N N . GLN A 1 189 ? -16.203 -11.141 -4.492 1 94.38 189 GLN A N 1
ATOM 1399 C CA . GLN A 1 189 ? -15.773 -11.977 -5.609 1 94.38 189 GLN A CA 1
ATOM 1400 C C . GLN A 1 189 ? -14.75 -13.016 -5.16 1 94.38 189 GLN A C 1
ATOM 1402 O O . GLN A 1 189 ? -14.789 -14.172 -5.598 1 94.38 189 GLN A O 1
ATOM 1407 N N . VAL A 1 190 ? -13.852 -12.609 -4.305 1 94.75 190 VAL A N 1
ATOM 1408 C CA . VAL A 1 190 ? -12.812 -13.508 -3.814 1 94.75 190 VAL A CA 1
ATOM 1409 C C . VAL A 1 190 ? -13.445 -14.633 -2.994 1 94.75 190 VAL A C 1
ATOM 1411 O O . VAL A 1 190 ? -13.07 -15.797 -3.135 1 94.75 190 VAL A O 1
ATOM 1414 N N . VAL A 1 191 ? -14.445 -14.242 -2.205 1 95.94 191 VAL A N 1
ATOM 1415 C CA . VAL A 1 191 ? -15.117 -15.234 -1.367 1 95.94 191 VAL A CA 1
ATOM 1416 C C . VAL A 1 191 ? -15.891 -16.219 -2.244 1 95.94 191 VAL A C 1
ATOM 1418 O O . VAL A 1 191 ? -15.812 -17.438 -2.037 1 95.94 191 VAL A O 1
ATOM 1421 N N . LEU A 1 192 ? -16.594 -15.727 -3.248 1 96.12 192 LEU A N 1
ATOM 1422 C CA . LEU A 1 192 ? -17.359 -16.578 -4.137 1 96.12 192 LEU A CA 1
ATOM 1423 C C . LEU A 1 192 ? -16.453 -17.547 -4.895 1 96.12 192 LEU A C 1
ATOM 1425 O O . LEU A 1 192 ? -16.766 -18.719 -5.035 1 96.12 192 LEU A O 1
ATOM 1429 N N . TYR A 1 193 ? -15.266 -17.031 -5.316 1 96.06 193 TYR A N 1
ATOM 1430 C CA . TYR A 1 193 ? -14.297 -17.875 -6.02 1 96.06 193 TYR A CA 1
ATOM 1431 C C . TYR A 1 193 ? -13.758 -18.969 -5.105 1 96.06 193 TYR A C 1
ATOM 1433 O O . TYR A 1 193 ? -13.625 -20.125 -5.52 1 96.06 193 TYR A O 1
ATOM 1441 N N . ALA A 1 194 ? -13.547 -18.609 -3.926 1 96.12 194 ALA A N 1
ATOM 1442 C CA . ALA A 1 194 ? -13.023 -19.578 -2.963 1 96.12 194 ALA A CA 1
ATOM 1443 C C . ALA A 1 194 ? -14.055 -20.656 -2.654 1 96.12 194 ALA A C 1
ATOM 1445 O O . ALA A 1 194 ? -13.719 -21.828 -2.562 1 96.12 194 ALA A O 1
ATOM 1446 N N . VAL A 1 195 ? -15.328 -20.234 -2.566 1 96.94 195 VAL A N 1
ATOM 1447 C CA . VAL A 1 195 ? -16.406 -21.172 -2.279 1 96.94 195 VAL A CA 1
ATOM 1448 C C . VAL A 1 195 ? -16.562 -22.141 -3.445 1 96.94 195 VAL A C 1
ATOM 1450 O O . VAL A 1 195 ? -16.672 -23.359 -3.24 1 96.94 195 VAL A O 1
ATOM 1453 N N . ASP A 1 196 ? -16.516 -21.625 -4.676 1 95.25 196 ASP A N 1
ATOM 1454 C CA . ASP A 1 196 ? -16.641 -22.484 -5.852 1 95.25 196 ASP A CA 1
ATOM 1455 C C . ASP A 1 196 ? -15.523 -23.516 -5.914 1 95.25 196 ASP A C 1
ATOM 1457 O O . ASP A 1 196 ? -15.773 -24.703 -6.164 1 95.25 196 ASP A O 1
ATOM 1461 N N . ASN A 1 197 ? -14.305 -23.031 -5.645 1 95.5 197 ASN A N 1
ATOM 1462 C CA . ASN A 1 197 ? -13.164 -23.938 -5.684 1 95.5 197 ASN A CA 1
ATOM 1463 C C . ASN A 1 197 ? -13.266 -25.016 -4.609 1 95.5 197 ASN A C 1
ATOM 1465 O O . ASN A 1 197 ? -13.023 -26.203 -4.883 1 95.5 197 ASN A O 1
ATOM 1469 N N . ALA A 1 198 ? -13.688 -24.578 -3.449 1 96.62 198 ALA A N 1
ATOM 1470 C CA . ALA A 1 198 ? -13.812 -25.531 -2.35 1 96.62 198 ALA A CA 1
ATOM 1471 C C . ALA A 1 198 ? -14.945 -26.516 -2.6 1 96.62 198 ALA A C 1
ATOM 1473 O O . ALA A 1 198 ? -14.828 -27.719 -2.301 1 96.62 198 ALA A O 1
ATOM 1474 N N . TYR A 1 199 ? -16.094 -26.156 -3.166 1 96.31 199 TYR A N 1
ATOM 1475 C CA . TYR A 1 199 ? -17.266 -26.984 -3.463 1 96.31 199 TYR A CA 1
ATOM 1476 C C . TYR A 1 199 ? -16.906 -28.078 -4.465 1 96.31 199 TYR A C 1
ATOM 1478 O O . TYR A 1 199 ? -17.172 -29.266 -4.223 1 96.31 199 TYR A O 1
ATOM 1486 N N . TRP A 1 200 ? -16.25 -27.594 -5.492 1 94.5 200 TRP A N 1
ATOM 1487 C CA . TRP A 1 200 ? -15.961 -28.562 -6.555 1 94.5 200 TRP A CA 1
ATOM 1488 C C . TRP A 1 200 ? -14.828 -29.484 -6.152 1 94.5 200 TRP A C 1
ATOM 1490 O O . TRP A 1 200 ? -14.789 -30.656 -6.578 1 94.5 200 TRP A O 1
ATOM 1500 N N . LEU A 1 201 ? -13.922 -28.984 -5.297 1 94.88 201 LEU A N 1
ATOM 1501 C CA . LEU A 1 201 ? -12.906 -29.891 -4.758 1 94.88 201 LEU A CA 1
ATOM 1502 C C . LEU A 1 201 ? -13.539 -30.969 -3.889 1 94.88 201 LEU A C 1
ATOM 1504 O O . LEU A 1 201 ? -13.188 -32.156 -4.004 1 94.88 201 LEU A O 1
ATOM 1508 N N . ALA A 1 202 ? -14.547 -30.594 -3.076 1 95.88 202 ALA A N 1
ATOM 1509 C CA . ALA A 1 202 ? -15.25 -31.562 -2.234 1 95.88 202 ALA A CA 1
ATOM 1510 C C . ALA A 1 202 ? -16.031 -32.562 -3.08 1 95.88 202 ALA A C 1
ATOM 1512 O O . ALA A 1 202 ? -16 -33.781 -2.807 1 95.88 202 ALA A O 1
ATOM 1513 N N . VAL A 1 203 ? -16.688 -32.062 -4.086 1 94.75 203 VAL A N 1
ATOM 1514 C CA . VAL A 1 203 ? -17.438 -32.938 -4.98 1 94.75 203 VAL A CA 1
ATOM 1515 C C . VAL A 1 203 ? -16.5 -33.906 -5.688 1 94.75 203 VAL A C 1
ATOM 1517 O O . VAL A 1 203 ? -16.797 -35.094 -5.828 1 94.75 203 VAL A O 1
ATOM 1520 N N . SER A 1 204 ? -15.266 -33.344 -6.113 1 94.31 204 SER A N 1
ATOM 1521 C CA . SER A 1 204 ? -14.266 -34.188 -6.785 1 94.31 204 SER A CA 1
ATOM 1522 C C . SER A 1 204 ? -13.797 -35.312 -5.887 1 94.31 204 SER A C 1
ATOM 1524 O O . SER A 1 204 ? -13.719 -36.469 -6.32 1 94.31 204 SER A O 1
ATOM 1526 N N . LEU A 1 205 ? -13.594 -35.031 -4.672 1 95.31 205 LEU A N 1
ATOM 1527 C CA . LEU A 1 205 ? -13.086 -36.031 -3.74 1 95.31 205 LEU A CA 1
ATOM 1528 C C . LEU A 1 205 ? -14.148 -37.062 -3.428 1 95.31 205 LEU A C 1
ATOM 1530 O O . LEU A 1 205 ? -13.844 -38.25 -3.291 1 95.31 205 LEU A O 1
ATOM 1534 N N . LYS A 1 206 ? -15.383 -36.688 -3.322 1 95.44 206 LYS A N 1
ATOM 1535 C CA . LYS A 1 206 ? -16.469 -37.656 -3.092 1 95.44 206 LYS A CA 1
ATOM 1536 C C . LYS A 1 206 ? -16.625 -38.594 -4.277 1 95.44 206 LYS A C 1
ATOM 1538 O O . LYS A 1 206 ? -16.797 -39.812 -4.094 1 95.44 206 LYS A O 1
ATOM 1543 N N . LYS A 1 207 ? -16.562 -38.062 -5.473 1 93.56 207 LYS A N 1
ATOM 1544 C CA . LYS A 1 207 ? -16.641 -38.875 -6.668 1 93.56 207 LYS A CA 1
ATOM 1545 C C . LYS A 1 207 ? -15.469 -39.844 -6.75 1 93.56 207 LYS A C 1
ATOM 1547 O O . LYS A 1 207 ? -15.641 -41 -7.145 1 93.56 207 LYS A O 1
ATOM 1552 N N . LYS A 1 208 ? -14.305 -39.406 -6.359 1 94 208 LYS A N 1
ATOM 1553 C CA . LYS A 1 208 ? -13.125 -40.25 -6.355 1 94 208 LYS A CA 1
ATOM 1554 C C . LYS A 1 208 ? -13.242 -41.344 -5.305 1 94 208 LYS A C 1
ATOM 1556 O O . LYS A 1 208 ? -12.781 -42.469 -5.516 1 94 208 LYS A O 1
ATOM 1561 N N . GLU A 1 209 ? -13.891 -41 -4.23 1 95.25 209 GLU A N 1
ATOM 1562 C CA . GLU A 1 209 ? -14.141 -42 -3.205 1 95.25 209 GLU A CA 1
ATOM 1563 C C . GLU A 1 209 ? -15.062 -43.094 -3.721 1 95.25 209 GLU A C 1
ATOM 1565 O O . GLU A 1 209 ? -14.805 -44.281 -3.508 1 95.25 209 GLU A O 1
ATOM 1570 N N . MET A 1 210 ? -16.094 -42.75 -4.375 1 94.12 210 MET A N 1
ATOM 1571 C CA . MET A 1 210 ? -17.031 -43.688 -4.934 1 94.12 210 MET A CA 1
ATOM 1572 C C . MET A 1 210 ? -16.359 -44.594 -5.953 1 94.12 210 MET A C 1
ATOM 1574 O O . MET A 1 210 ? -16.578 -45.812 -5.973 1 94.12 210 MET A O 1
ATOM 1578 N N . LEU A 1 211 ? -15.547 -43.875 -6.699 1 92.19 211 LEU A N 1
ATOM 1579 C CA . LEU A 1 211 ? -14.812 -44.625 -7.711 1 92.19 211 LEU A CA 1
ATOM 1580 C C . LEU A 1 211 ? -13.82 -45.594 -7.062 1 92.19 211 LEU A C 1
ATOM 1582 O O . LEU A 1 211 ? -13.703 -46.75 -7.48 1 92.19 211 LEU A O 1
ATOM 1586 N N . ALA A 1 212 ? -13.094 -45.125 -6.07 1 94.25 212 ALA A N 1
ATOM 1587 C CA . ALA A 1 212 ? -12.133 -45.969 -5.367 1 94.25 212 ALA A CA 1
ATOM 1588 C C . ALA A 1 212 ? -12.82 -47.156 -4.68 1 94.25 212 ALA A C 1
ATOM 1590 O O . ALA A 1 212 ? -12.281 -48.25 -4.633 1 94.25 212 ALA A O 1
ATOM 1591 N N . THR A 1 213 ? -14.016 -46.906 -4.219 1 94.75 213 THR A N 1
ATOM 1592 C CA . THR A 1 213 ? -14.789 -47.969 -3.582 1 94.75 213 THR A CA 1
ATOM 1593 C C . THR A 1 213 ? -15.234 -49.031 -4.613 1 94.75 213 THR A C 1
ATOM 1595 O O . THR A 1 213 ? -15.164 -50.219 -4.355 1 94.75 213 THR A O 1
ATOM 1598 N N . SER A 1 214 ? -15.633 -48.5 -5.711 1 91.94 214 SER A N 1
ATOM 1599 C CA . SER A 1 214 ? -16 -49.406 -6.789 1 91.94 214 SER A CA 1
ATOM 1600 C C . SER A 1 214 ? -14.82 -50.25 -7.227 1 91.94 214 SER A C 1
ATOM 1602 O O . SER A 1 214 ? -14.977 -51.438 -7.504 1 91.94 214 SER A O 1
ATOM 1604 N N . TYR A 1 215 ? -13.68 -49.656 -7.352 1 92 215 TYR A N 1
ATOM 1605 C CA . TYR A 1 215 ? -12.469 -50.375 -7.719 1 92 215 TYR A CA 1
ATOM 1606 C C . TYR A 1 215 ? -12.117 -51.406 -6.66 1 92 215 TYR A C 1
ATOM 1608 O O . TYR A 1 215 ? -11.734 -52.531 -6.992 1 92 215 TYR A O 1
ATOM 1616 N N . ARG A 1 216 ? -12.25 -51.031 -5.379 1 94.19 216 ARG A N 1
ATOM 1617 C CA . ARG A 1 216 ? -11.977 -51.969 -4.293 1 94.19 216 ARG A CA 1
ATOM 1618 C C . ARG A 1 216 ? -12.914 -53.188 -4.367 1 94.19 216 ARG A C 1
ATOM 1620 O O . ARG A 1 216 ? -12.492 -54.312 -4.18 1 94.19 216 ARG A O 1
ATOM 1627 N N . ASP A 1 217 ? -14.141 -52.969 -4.676 1 93.75 217 ASP A N 1
ATOM 1628 C CA . ASP A 1 217 ? -15.117 -54.062 -4.777 1 93.75 217 ASP A CA 1
ATOM 1629 C C . ASP A 1 217 ? -14.773 -55 -5.938 1 93.75 217 ASP A C 1
ATOM 1631 O O . ASP A 1 217 ? -14.922 -56.219 -5.82 1 93.75 217 ASP A O 1
ATOM 1635 N N . LEU A 1 218 ? -14.336 -54.344 -6.969 1 89.19 218 LEU A N 1
ATOM 1636 C CA . LEU A 1 218 ? -13.914 -55.156 -8.109 1 89.19 218 LEU A CA 1
ATOM 1637 C C . LEU A 1 218 ? -12.688 -56 -7.766 1 89.19 218 LEU A C 1
ATOM 1639 O O . LEU A 1 218 ? -12.617 -57.156 -8.117 1 89.19 218 LEU A O 1
ATOM 1643 N N . ALA A 1 219 ? -11.75 -55.438 -7.109 1 91.06 219 ALA A N 1
ATOM 1644 C CA . ALA A 1 219 ? -10.539 -56.125 -6.695 1 91.06 219 ALA A CA 1
ATOM 1645 C C . ALA A 1 219 ? -10.859 -57.25 -5.699 1 91.06 219 ALA A C 1
ATOM 1647 O O . ALA A 1 219 ? -10.25 -58.312 -5.738 1 91.06 219 ALA A O 1
ATOM 1648 N N . LYS A 1 220 ? -11.789 -57 -4.895 1 93.25 220 LYS A N 1
ATOM 1649 C CA . LYS A 1 220 ? -12.203 -58 -3.912 1 93.25 220 LYS A CA 1
ATOM 1650 C C . LYS A 1 220 ? -12.883 -59.188 -4.586 1 93.25 220 LYS A C 1
ATOM 1652 O O . LYS A 1 220 ? -12.664 -60.344 -4.199 1 93.25 220 LYS A O 1
ATOM 1657 N N . LYS A 1 221 ? -13.703 -58.906 -5.508 1 91.69 221 LYS A N 1
ATOM 1658 C CA . LYS A 1 221 ? -14.336 -60 -6.27 1 91.69 221 LYS A CA 1
ATOM 1659 C C . LYS A 1 221 ? -13.297 -60.844 -6.973 1 91.69 221 LYS A C 1
ATOM 1661 O O . LYS A 1 221 ? -13.414 -62.062 -7 1 91.69 221 LYS A O 1
ATOM 1666 N N . LEU A 1 222 ? -12.344 -60.188 -7.5 1 90.75 222 LEU A N 1
ATOM 1667 C CA . LEU A 1 222 ? -11.258 -60.906 -8.148 1 90.75 222 LEU A CA 1
ATOM 1668 C C . LEU A 1 222 ? -10.492 -61.75 -7.137 1 90.75 222 LEU A C 1
ATOM 1670 O O . LEU A 1 222 ? -10.117 -62.906 -7.434 1 90.75 222 LEU A O 1
ATOM 1674 N N . SER A 1 223 ? -10.234 -61.219 -5.992 1 92.25 223 SER A N 1
ATOM 1675 C CA . SER A 1 223 ? -9.547 -61.938 -4.934 1 92.25 223 SER A CA 1
ATOM 1676 C C . SER A 1 223 ? -10.312 -63.188 -4.539 1 92.25 223 SER A C 1
ATOM 1678 O O . SER A 1 223 ? -9.719 -64.25 -4.359 1 92.25 223 SER A O 1
ATOM 1680 N N . ASP A 1 224 ? -11.617 -63.125 -4.457 1 92.31 224 ASP A N 1
ATOM 1681 C CA . ASP A 1 224 ? -12.461 -64.25 -4.121 1 92.31 224 ASP A CA 1
ATOM 1682 C C . ASP A 1 224 ? -12.398 -65.312 -5.211 1 92.31 224 ASP A C 1
ATOM 1684 O O . ASP A 1 224 ? -12.328 -66.5 -4.91 1 92.31 224 ASP A O 1
ATOM 1688 N N . ASP A 1 225 ? -12.414 -64.812 -6.398 1 90 225 ASP A N 1
ATOM 1689 C CA . ASP A 1 225 ? -12.359 -65.75 -7.527 1 90 225 ASP A CA 1
ATOM 1690 C C . ASP A 1 225 ? -11.016 -66.5 -7.582 1 90 225 ASP A C 1
ATOM 1692 O O . ASP A 1 225 ? -10.961 -67.688 -7.832 1 90 225 ASP A O 1
ATOM 1696 N N . VAL A 1 226 ? -9.938 -65.75 -7.348 1 91.19 226 VAL A N 1
ATOM 1697 C CA . VAL A 1 226 ? -8.602 -66.312 -7.406 1 91.19 226 VAL A CA 1
ATOM 1698 C C . VAL A 1 226 ? -8.422 -67.312 -6.258 1 91.19 226 VAL A C 1
ATOM 1700 O O . VAL A 1 226 ? -7.766 -68.312 -6.418 1 91.19 226 VAL A O 1
ATOM 1703 N N . GLN A 1 227 ? -9 -67.062 -5.137 1 91.62 227 GLN A N 1
ATOM 1704 C CA . GLN A 1 227 ? -8.938 -68 -4.012 1 91.62 227 GLN A CA 1
ATOM 1705 C C . GLN A 1 227 ? -9.625 -69.312 -4.348 1 91.62 227 GLN A C 1
ATOM 1707 O O . GLN A 1 227 ? -9.141 -70.375 -3.99 1 91.62 227 GLN A O 1
ATOM 1712 N N . LYS A 1 228 ? -10.719 -69.188 -5.078 1 90.38 228 LYS A N 1
ATOM 1713 C CA . LYS A 1 228 ? -11.406 -70.375 -5.523 1 90.38 228 LYS A CA 1
ATOM 1714 C C . LYS A 1 228 ? -10.555 -71.188 -6.512 1 90.38 228 LYS A C 1
ATOM 1716 O O . LYS A 1 228 ? -10.539 -72.438 -6.48 1 90.38 228 LYS A O 1
ATOM 1721 N N . MET A 1 229 ? -9.891 -70.5 -7.293 1 90.06 229 MET A N 1
ATOM 1722 C CA . MET A 1 229 ? -9.039 -71.125 -8.289 1 90.06 229 MET A CA 1
ATOM 1723 C C . MET A 1 229 ? -7.84 -71.812 -7.633 1 90.06 229 MET A C 1
ATOM 1725 O O . MET A 1 229 ? -7.379 -72.812 -8.094 1 90.06 229 MET A O 1
ATOM 1729 N N . ILE A 1 230 ? -7.297 -71.25 -6.598 1 89.88 230 ILE A N 1
ATOM 1730 C CA . ILE A 1 230 ? -6.191 -71.812 -5.855 1 89.88 230 ILE A CA 1
ATOM 1731 C C . ILE A 1 230 ? -6.648 -73.125 -5.199 1 89.88 230 ILE A C 1
ATOM 1733 O O . ILE A 1 230 ? -5.941 -74.125 -5.246 1 89.88 230 ILE A O 1
ATOM 1737 N N . ASN A 1 231 ? -7.801 -73.062 -4.699 1 91.06 231 ASN A N 1
ATOM 1738 C CA . ASN A 1 231 ? -8.359 -74.25 -4.066 1 91.06 231 ASN A CA 1
ATOM 1739 C C . ASN A 1 231 ? -8.594 -75.375 -5.078 1 91.06 231 ASN A C 1
ATOM 1741 O O . ASN A 1 231 ? -8.523 -76.562 -4.738 1 91.06 231 ASN A O 1
ATOM 1745 N N . ALA A 1 232 ? -8.781 -74.938 -6.324 1 89.25 232 ALA A N 1
ATOM 1746 C CA . ALA A 1 232 ? -9.008 -75.938 -7.398 1 89.25 232 ALA A CA 1
ATOM 1747 C C . ALA A 1 232 ? -7.688 -76.312 -8.055 1 89.25 232 ALA A C 1
ATOM 1749 O O . ALA A 1 232 ? -7.664 -77.188 -8.93 1 89.25 232 ALA A O 1
ATOM 1750 N N . GLY A 1 233 ? -6.5 -75.688 -7.73 1 85.06 233 GLY A N 1
ATOM 1751 C CA . GLY A 1 233 ? -5.168 -76 -8.211 1 85.06 233 GLY A CA 1
ATOM 1752 C C . GLY A 1 233 ? -4.832 -75.375 -9.547 1 85.06 233 GLY A C 1
ATOM 1753 O O . GLY A 1 233 ? -3.924 -75.812 -10.242 1 85.06 233 GLY A O 1
ATOM 1754 N N . VAL A 1 234 ? -5.617 -74.312 -9.898 1 84.12 234 VAL A N 1
ATOM 1755 C CA . VAL A 1 234 ? -5.453 -73.75 -11.234 1 84.12 234 VAL A CA 1
ATOM 1756 C C . VAL A 1 234 ? -4.723 -72.375 -11.133 1 84.12 234 VAL A C 1
ATOM 1758 O O . VAL A 1 234 ? -4.266 -71.875 -12.141 1 84.12 234 VAL A O 1
ATOM 1761 N N . ALA A 1 235 ? -4.641 -71.875 -9.883 1 85.5 235 ALA A N 1
ATOM 1762 C CA . ALA A 1 235 ? -3.906 -70.625 -9.664 1 85.5 235 ALA A CA 1
ATOM 1763 C C . ALA A 1 235 ? -2.855 -70.812 -8.57 1 85.5 235 ALA A C 1
ATOM 1765 O O . ALA A 1 235 ? -2.9 -71.75 -7.801 1 85.5 235 ALA A O 1
ATOM 1766 N N . THR A 1 236 ? -1.819 -70 -8.578 1 89.06 236 THR A N 1
ATOM 1767 C CA . THR A 1 236 ? -0.721 -70.125 -7.625 1 89.06 236 THR A CA 1
ATOM 1768 C C . THR A 1 236 ? -0.988 -69.25 -6.379 1 89.06 236 THR A C 1
ATOM 1770 O O . THR A 1 236 ? -1.818 -68.375 -6.406 1 89.06 236 THR A O 1
ATOM 1773 N N . ARG A 1 237 ? -0.242 -69.562 -5.352 1 89.81 237 ARG A N 1
ATOM 1774 C CA . ARG A 1 237 ? -0.334 -68.75 -4.129 1 89.81 237 ARG A CA 1
ATOM 1775 C C . ARG A 1 237 ? 0.207 -67.312 -4.344 1 89.81 237 ARG A C 1
ATOM 1777 O O . ARG A 1 237 ? -0.256 -66.375 -3.709 1 89.81 237 ARG A O 1
ATOM 1784 N N . ALA A 1 238 ? 1.104 -67.312 -5.215 1 89.12 238 ALA A N 1
ATOM 1785 C CA . ALA A 1 238 ? 1.668 -66 -5.559 1 89.12 238 ALA A CA 1
ATOM 1786 C C . ALA A 1 238 ? 0.61 -65.125 -6.176 1 89.12 238 ALA A C 1
ATOM 1788 O O . ALA A 1 238 ? 0.58 -63.906 -5.902 1 89.12 238 ALA A O 1
ATOM 1789 N N . ASP A 1 239 ? -0.292 -65.688 -6.93 1 90 239 ASP A N 1
ATOM 1790 C CA . ASP A 1 239 ? -1.386 -64.938 -7.535 1 90 239 ASP A CA 1
ATOM 1791 C C . ASP A 1 239 ? -2.359 -64.438 -6.473 1 90 239 ASP A C 1
ATOM 1793 O O . ASP A 1 239 ? -2.83 -63.281 -6.547 1 90 239 ASP A O 1
ATOM 1797 N N . GLY A 1 240 ? -2.586 -65.25 -5.531 1 90.06 240 GLY A N 1
ATOM 1798 C CA . GLY A 1 240 ? -3.463 -64.875 -4.441 1 90.06 240 GLY A CA 1
ATOM 1799 C C . GLY A 1 240 ? -2.92 -63.719 -3.617 1 90.06 240 GLY A C 1
ATOM 1800 O O . GLY A 1 240 ? -3.664 -62.812 -3.248 1 90.06 240 GLY A O 1
ATOM 1801 N N . LEU A 1 241 ? -1.665 -63.75 -3.416 1 91.75 241 LEU A N 1
ATOM 1802 C CA . LEU A 1 241 ? -1.028 -62.688 -2.643 1 91.75 241 LEU A CA 1
ATOM 1803 C C . LEU A 1 241 ? -1.037 -61.375 -3.416 1 91.75 241 LEU A C 1
ATOM 1805 O O . LEU A 1 241 ? -1.206 -60.312 -2.826 1 91.75 241 LEU A O 1
ATOM 1809 N N . LYS A 1 242 ? -0.825 -61.344 -4.75 1 91.94 242 LYS A N 1
ATOM 1810 C CA . LYS A 1 242 ? -0.834 -60.156 -5.586 1 91.94 242 LYS A CA 1
ATOM 1811 C C . LYS A 1 242 ? -2.186 -59.438 -5.52 1 91.94 242 LYS A C 1
ATOM 1813 O O . LYS A 1 242 ? -2.248 -58.219 -5.391 1 91.94 242 LYS A O 1
ATOM 1818 N N . VAL A 1 243 ? -3.191 -60.188 -5.586 1 91.38 243 VAL A N 1
ATOM 1819 C CA . VAL A 1 243 ? -4.535 -59.625 -5.578 1 91.38 243 VAL A CA 1
ATOM 1820 C C . VAL A 1 243 ? -4.867 -59.094 -4.184 1 91.38 243 VAL A C 1
ATOM 1822 O O . VAL A 1 243 ? -5.52 -58.062 -4.047 1 91.38 243 VAL A O 1
ATOM 1825 N N . ALA A 1 244 ? -4.344 -59.844 -3.201 1 91.69 244 ALA A N 1
ATOM 1826 C CA . ALA A 1 244 ? -4.582 -59.406 -1.829 1 91.69 244 ALA A CA 1
ATOM 1827 C C . ALA A 1 244 ? -3.92 -58.062 -1.558 1 91.69 244 ALA A C 1
ATOM 1829 O O . ALA A 1 244 ? -4.484 -57.188 -0.87 1 91.69 244 ALA A O 1
ATOM 1830 N N . VAL A 1 245 ? -2.779 -57.875 -2.021 1 92.19 245 VAL A N 1
ATOM 1831 C CA . VAL A 1 245 ? -2.066 -56.594 -1.87 1 92.19 245 VAL A CA 1
ATOM 1832 C C . VAL A 1 245 ? -2.832 -55.5 -2.58 1 92.19 245 VAL A C 1
ATOM 1834 O O . VAL A 1 245 ? -2.936 -54.375 -2.064 1 92.19 245 VAL A O 1
ATOM 1837 N N . ALA A 1 246 ? -3.338 -55.719 -3.781 1 91.5 246 ALA A N 1
ATOM 1838 C CA . ALA A 1 246 ? -4.109 -54.719 -4.535 1 91.5 246 ALA A CA 1
ATOM 1839 C C . ALA A 1 246 ? -5.344 -54.281 -3.756 1 91.5 246 ALA A C 1
ATOM 1841 O O . ALA A 1 246 ? -5.703 -53.094 -3.771 1 91.5 246 ALA A O 1
ATOM 1842 N N . VAL A 1 247 ? -6 -55.25 -3.086 1 93.31 247 VAL A N 1
ATOM 1843 C CA . VAL A 1 247 ? -7.176 -54.938 -2.285 1 93.31 247 VAL A CA 1
ATOM 1844 C C . VAL A 1 247 ? -6.77 -54.062 -1.103 1 93.31 247 VAL A C 1
ATOM 1846 O O . VAL A 1 247 ? -7.438 -53.062 -0.798 1 93.31 247 VAL A O 1
ATOM 1849 N N . ASN A 1 248 ? -5.609 -54.375 -0.498 1 93.38 248 ASN A N 1
ATOM 1850 C CA . ASN A 1 248 ? -5.125 -53.562 0.623 1 93.38 248 ASN A CA 1
ATOM 1851 C C . ASN A 1 248 ? -4.754 -52.156 0.187 1 93.38 248 ASN A C 1
ATOM 1853 O O . ASN A 1 248 ? -5.023 -51.188 0.906 1 93.38 248 ASN A O 1
ATOM 1857 N N . MET A 1 249 ? -4.125 -52.031 -0.954 1 93.31 249 MET A N 1
ATOM 1858 C CA . MET A 1 249 ? -3.754 -50.719 -1.487 1 93.31 249 MET A CA 1
ATOM 1859 C C . MET A 1 249 ? -4.992 -49.906 -1.834 1 93.31 249 MET A C 1
ATOM 1861 O O . MET A 1 249 ? -5.008 -48.688 -1.654 1 93.31 249 MET A O 1
ATOM 1865 N N . ALA A 1 250 ? -6.004 -50.562 -2.328 1 94 250 ALA A N 1
ATOM 1866 C CA . ALA A 1 250 ? -7.262 -49.875 -2.637 1 94 250 ALA A CA 1
ATOM 1867 C C . ALA A 1 250 ? -7.926 -49.344 -1.369 1 94 250 ALA A C 1
ATOM 1869 O O . ALA A 1 250 ? -8.461 -48.219 -1.357 1 94 250 ALA A O 1
ATOM 1870 N N . ASP A 1 251 ? -7.809 -50.125 -0.301 1 94.94 251 ASP A N 1
ATOM 1871 C CA . ASP A 1 251 ? -8.383 -49.719 0.972 1 94.94 251 ASP A CA 1
ATOM 1872 C C . ASP A 1 251 ? -7.633 -48.5 1.541 1 94.94 251 ASP A C 1
ATOM 1874 O O . ASP A 1 251 ? -8.242 -47.594 2.09 1 94.94 251 ASP A O 1
ATOM 1878 N N . LEU A 1 252 ? -6.379 -48.594 1.43 1 94 252 LEU A N 1
ATOM 1879 C CA . LEU A 1 252 ? -5.566 -47.469 1.871 1 94 252 LEU A CA 1
ATOM 1880 C C . LEU A 1 252 ? -5.906 -46.219 1.077 1 94 252 LEU A C 1
ATOM 1882 O O . LEU A 1 252 ? -5.984 -45.125 1.642 1 94 252 LEU A O 1
ATOM 1886 N N . GLN A 1 253 ? -6.027 -46.312 -0.232 1 94.88 253 GLN A N 1
ATOM 1887 C CA . GLN A 1 253 ? -6.379 -45.156 -1.088 1 94.88 253 GLN A CA 1
ATOM 1888 C C . GLN A 1 253 ? -7.734 -44.594 -0.702 1 94.88 253 GLN A C 1
ATOM 1890 O O . GLN A 1 253 ? -7.914 -43.375 -0.698 1 94.88 253 GLN A O 1
ATOM 1895 N N . ILE A 1 254 ? -8.711 -45.469 -0.423 1 96.31 254 ILE A N 1
ATOM 1896 C CA . ILE A 1 254 ? -10.039 -45 -0.007 1 96.31 254 ILE A CA 1
ATOM 1897 C C . ILE A 1 254 ? -9.922 -44.188 1.284 1 96.31 254 ILE A C 1
ATOM 1899 O O . ILE A 1 254 ? -10.516 -43.125 1.406 1 96.31 254 ILE A O 1
ATOM 1903 N N . SER A 1 255 ? -9.125 -44.688 2.225 1 96.38 255 SER A N 1
ATOM 1904 C CA . SER A 1 255 ? -8.938 -44 3.496 1 96.38 255 SER A CA 1
ATOM 1905 C C . SER A 1 255 ? -8.328 -42.594 3.291 1 96.38 255 SER A C 1
ATOM 1907 O O . SER A 1 255 ? -8.75 -41.625 3.926 1 96.38 255 SER A O 1
ATOM 1909 N N . LYS A 1 256 ? -7.324 -42.5 2.451 1 96 256 LYS A N 1
ATOM 1910 C CA . LYS A 1 256 ? -6.684 -41.219 2.15 1 96 256 LYS A CA 1
ATOM 1911 C C . LYS A 1 256 ? -7.672 -40.25 1.521 1 96 256 LYS A C 1
ATOM 1913 O O . LYS A 1 256 ? -7.711 -39.062 1.889 1 96 256 LYS A O 1
ATOM 1918 N N . ILE A 1 257 ? -8.438 -40.719 0.578 1 96.56 257 ILE A N 1
ATOM 1919 C CA . ILE A 1 257 ? -9.414 -39.875 -0.107 1 96.56 257 ILE A CA 1
ATOM 1920 C C . ILE A 1 257 ? -10.477 -39.406 0.883 1 96.56 257 ILE A C 1
ATOM 1922 O O . ILE A 1 257 ? -10.898 -38.25 0.849 1 96.56 257 ILE A O 1
ATOM 1926 N N . GLN A 1 258 ? -10.883 -40.344 1.769 1 96.31 258 GLN A N 1
ATOM 1927 C CA . GLN A 1 258 ? -11.906 -40.031 2.756 1 96.31 258 GLN A CA 1
ATOM 1928 C C . GLN A 1 258 ? -11.422 -38.938 3.703 1 96.31 258 GLN A C 1
ATOM 1930 O O . GLN A 1 258 ? -12.18 -38.031 4.047 1 96.31 258 GLN A O 1
ATOM 1935 N N . SER A 1 259 ? -10.211 -39.062 4.129 1 96.44 259 SER A N 1
ATOM 1936 C CA . SER A 1 259 ? -9.633 -38 4.961 1 96.44 259 SER A CA 1
ATOM 1937 C C . SER A 1 259 ? -9.594 -36.688 4.223 1 96.44 259 SER A C 1
ATOM 1939 O O . SER A 1 259 ? -9.898 -35.625 4.801 1 96.44 259 SER A O 1
ATOM 1941 N N . GLY A 1 260 ? -9.133 -36.688 2.977 1 96.5 260 GLY A N 1
ATOM 1942 C CA . GLY A 1 260 ? -9.109 -35.5 2.164 1 96.5 260 GLY A CA 1
ATOM 1943 C C . GLY A 1 260 ? -10.484 -34.906 1.951 1 96.5 260 GLY A C 1
ATOM 1944 O O . GLY A 1 260 ? -10.648 -33.656 1.965 1 96.5 260 GLY A O 1
ATOM 1945 N N . GLU A 1 261 ? -11.445 -35.75 1.731 1 96.75 261 GLU A N 1
ATOM 1946 C CA . GLU A 1 261 ? -12.828 -35.312 1.558 1 96.75 261 GLU A CA 1
ATOM 1947 C C . GLU A 1 261 ? -13.336 -34.594 2.803 1 96.75 261 GLU A C 1
ATOM 1949 O O . GLU A 1 261 ? -13.93 -33.5 2.703 1 96.75 261 GLU A O 1
ATOM 1954 N N . SER A 1 262 ? -13.078 -35.188 3.932 1 96.56 262 SER A N 1
ATOM 1955 C CA . SER A 1 262 ? -13.516 -34.594 5.191 1 96.56 262 SER A CA 1
ATOM 1956 C C . SER A 1 262 ? -12.883 -33.219 5.398 1 96.56 262 SER A C 1
ATOM 1958 O O . SER A 1 262 ? -13.555 -32.25 5.82 1 96.56 262 SER A O 1
ATOM 1960 N N . ILE A 1 263 ? -11.617 -33.094 5.09 1 97 263 ILE A N 1
ATOM 1961 C CA . ILE A 1 263 ? -10.906 -31.844 5.242 1 97 263 ILE A CA 1
ATOM 1962 C C . ILE A 1 263 ? -11.484 -30.812 4.273 1 97 263 ILE A C 1
ATOM 1964 O O . ILE A 1 263 ? -11.703 -29.656 4.648 1 97 263 ILE A O 1
ATOM 1968 N N . ALA A 1 264 ? -11.719 -31.188 3.035 1 97.38 264 ALA A N 1
ATOM 1969 C CA . ALA A 1 264 ? -12.266 -30.281 2.029 1 97.38 264 ALA A CA 1
ATOM 1970 C C . ALA A 1 264 ? -13.656 -29.797 2.426 1 97.38 264 ALA A C 1
ATOM 1972 O O . ALA A 1 264 ? -13.984 -28.625 2.252 1 97.38 264 ALA A O 1
ATOM 1973 N N . LYS A 1 265 ? -14.445 -30.719 2.93 1 96.75 265 LYS A N 1
ATOM 1974 C CA . LYS A 1 265 ? -15.789 -30.359 3.354 1 96.75 265 LYS A CA 1
ATOM 1975 C C . LYS A 1 265 ? -15.758 -29.406 4.543 1 96.75 265 LYS A C 1
ATOM 1977 O O . LYS A 1 265 ? -16.547 -28.453 4.602 1 96.75 265 LYS A O 1
ATOM 1982 N N . MET A 1 266 ? -14.875 -29.609 5.473 1 96.62 266 MET A N 1
ATOM 1983 C CA . MET A 1 266 ? -14.734 -28.703 6.602 1 96.62 266 MET A CA 1
ATOM 1984 C C . MET A 1 266 ? -14.25 -27.328 6.141 1 96.62 266 MET A C 1
ATOM 1986 O O . MET A 1 266 ? -14.672 -26.297 6.676 1 96.62 266 MET A O 1
ATOM 1990 N N . ALA A 1 267 ? -13.336 -27.344 5.188 1 96.75 267 ALA A N 1
ATOM 1991 C CA . ALA A 1 267 ? -12.875 -26.078 4.617 1 96.75 267 ALA A CA 1
ATOM 1992 C C . ALA A 1 267 ? -14.031 -25.312 3.98 1 96.75 267 ALA A C 1
ATOM 1994 O O . ALA A 1 267 ? -14.102 -24.094 4.09 1 96.75 267 ALA A O 1
ATOM 1995 N N . LEU A 1 268 ? -14.883 -26.047 3.283 1 97.31 268 LEU A N 1
ATOM 1996 C CA . LEU A 1 268 ? -16.062 -25.422 2.691 1 97.31 268 LEU A CA 1
ATOM 1997 C C . LEU A 1 268 ? -16.984 -24.859 3.771 1 97.31 268 LEU A C 1
ATOM 1999 O O . LEU A 1 268 ? -17.516 -23.766 3.629 1 97.31 268 LEU A O 1
ATOM 2003 N N . CYS A 1 269 ? -17.109 -25.594 4.855 1 96.75 269 CYS A N 1
ATOM 2004 C CA . CYS A 1 269 ? -17.922 -25.141 5.973 1 96.75 269 CYS A CA 1
ATOM 2005 C C . CYS A 1 269 ? -17.359 -23.844 6.547 1 96.75 269 CYS A C 1
ATOM 2007 O O . CYS A 1 269 ? -18.125 -22.922 6.863 1 96.75 269 CYS A O 1
ATOM 2009 N N . GLU A 1 270 ? -16.062 -23.812 6.703 1 96.25 270 GLU A N 1
ATOM 2010 C CA . GLU A 1 270 ? -15.406 -22.609 7.211 1 96.25 270 GLU A CA 1
ATOM 2011 C C . GLU A 1 270 ? -15.695 -21.406 6.312 1 96.25 270 GLU A C 1
ATOM 2013 O O . GLU A 1 270 ? -15.977 -20.312 6.805 1 96.25 270 GLU A O 1
ATOM 2018 N N . LEU A 1 271 ? -15.641 -21.578 4.988 1 95.88 271 LEU A N 1
ATOM 2019 C CA . LEU A 1 271 ? -15.906 -20.5 4.039 1 95.88 271 LEU A CA 1
ATOM 2020 C C . LEU A 1 271 ? -17.359 -20.062 4.117 1 95.88 271 LEU A C 1
ATOM 2022 O O . LEU A 1 271 ? -17.672 -18.875 3.939 1 95.88 271 LEU A O 1
ATOM 2026 N N . CYS A 1 272 ? -18.219 -21.016 4.363 1 95.69 272 CYS A N 1
ATOM 2027 C CA . CYS A 1 272 ? -19.656 -20.734 4.445 1 95.69 272 CYS A CA 1
ATOM 2028 C C . CYS A 1 272 ? -20.016 -20.141 5.801 1 95.69 272 CYS A C 1
ATOM 2030 O O . CYS A 1 272 ? -21.125 -19.656 5.996 1 95.69 272 CYS A O 1
ATOM 2032 N N . GLY A 1 273 ? -19.156 -20.172 6.742 1 94 273 GLY A N 1
ATOM 2033 C CA . GLY A 1 273 ? -19.391 -19.609 8.062 1 94 273 GLY A CA 1
ATOM 2034 C C . GLY A 1 273 ? -20.297 -20.484 8.93 1 94 273 GLY A C 1
ATOM 2035 O O . GLY A 1 273 ? -21.078 -19.953 9.719 1 94 273 GLY A O 1
ATOM 2036 N N . ILE A 1 274 ? -20.328 -21.797 8.68 1 93.56 274 ILE A N 1
ATOM 2037 C CA . ILE A 1 274 ? -21.141 -22.734 9.461 1 93.56 274 ILE A CA 1
ATOM 2038 C C . ILE A 1 274 ? -20.219 -23.656 10.258 1 93.56 274 ILE A C 1
ATOM 2040 O O . ILE A 1 274 ? -19 -23.609 10.109 1 93.56 274 ILE A O 1
ATOM 2044 N N . ASP A 1 275 ? -20.75 -24.422 11.07 1 94.44 275 ASP A N 1
ATOM 2045 C CA . ASP A 1 275 ? -19.984 -25.344 11.898 1 94.44 275 ASP A CA 1
ATOM 2046 C C . ASP A 1 275 ? -19.297 -26.406 11.039 1 94.44 275 ASP A C 1
ATOM 2048 O O . ASP A 1 275 ? -19.875 -26.891 10.055 1 94.44 275 ASP A O 1
ATOM 2052 N N . LEU A 1 276 ? -18.156 -26.656 11.453 1 94.75 276 LEU A N 1
ATOM 2053 C CA . LEU A 1 276 ? -17.391 -27.672 10.727 1 94.75 276 LEU A CA 1
ATOM 2054 C C . LEU A 1 276 ? -18.109 -29.016 10.75 1 94.75 276 LEU A C 1
ATOM 2056 O O . LEU A 1 276 ? -18.562 -29.469 11.812 1 94.75 276 LEU A O 1
ATOM 2060 N N . ASN A 1 277 ? -18.422 -29.594 9.586 1 92.12 277 ASN A N 1
ATOM 2061 C CA . ASN A 1 277 ? -19.078 -30.875 9.414 1 92.12 277 ASN A CA 1
ATOM 2062 C C . ASN A 1 277 ? -18.391 -31.734 8.359 1 92.12 277 ASN A C 1
ATOM 2064 O O . ASN A 1 277 ? -18.578 -31.516 7.16 1 92.12 277 ASN A O 1
ATOM 2068 N N . PRO A 1 278 ? -17.719 -32.719 8.82 1 89.75 278 PRO A N 1
ATOM 2069 C CA . PRO A 1 278 ? -17.016 -33.562 7.867 1 89.75 278 PRO A CA 1
ATOM 2070 C C . PRO A 1 278 ? -17.953 -34.438 7.031 1 89.75 278 PRO A C 1
ATOM 2072 O O . PRO A 1 278 ? -17.562 -34.969 6 1 89.75 278 PRO A O 1
ATOM 2075 N N . GLU A 1 279 ? -19.281 -34.531 7.426 1 91.19 279 GLU A N 1
ATOM 2076 C CA . GLU A 1 279 ? -20.219 -35.406 6.719 1 91.19 279 GLU A CA 1
ATOM 2077 C C . GLU A 1 279 ? -21.203 -34.594 5.891 1 91.19 279 GLU A C 1
ATOM 2079 O O . GLU A 1 279 ? -22.266 -35.094 5.523 1 91.19 279 GLU A O 1
ATOM 2084 N N . LEU A 1 280 ? -20.812 -33.406 5.559 1 93.38 280 LEU A N 1
ATOM 2085 C CA . LEU A 1 280 ? -21.672 -32.562 4.75 1 93.38 280 LEU A CA 1
ATOM 2086 C C . LEU A 1 280 ? -22 -33.219 3.414 1 93.38 280 LEU A C 1
ATOM 2088 O O . LEU A 1 280 ? -21.125 -33.781 2.773 1 93.38 280 LEU A O 1
ATOM 2092 N N . LYS A 1 281 ? -23.219 -33.25 3.053 1 94 281 LYS A N 1
ATOM 2093 C CA . LYS A 1 281 ? -23.625 -33.781 1.765 1 94 281 LYS A CA 1
ATOM 2094 C C . LYS A 1 281 ? -23.906 -32.688 0.753 1 94 281 LYS A C 1
ATOM 2096 O O . LYS A 1 281 ? -24.609 -31.719 1.058 1 94 281 LYS A O 1
ATOM 2101 N N . LEU A 1 282 ? -23.297 -32.844 -0.414 1 94.94 282 LEU A N 1
ATOM 2102 C CA . LEU A 1 282 ? -23.438 -31.828 -1.466 1 94.94 282 LEU A CA 1
ATOM 2103 C C . LEU A 1 282 ? -24.328 -32.344 -2.598 1 94.94 282 LEU A C 1
ATOM 2105 O O . LEU A 1 282 ? -24.344 -33.562 -2.867 1 94.94 282 LEU A O 1
ATOM 2109 N N . GLN A 1 283 ? -25.016 -31.469 -3.24 1 91.94 283 GLN A N 1
ATOM 2110 C CA . GLN A 1 283 ? -26 -31.797 -4.262 1 91.94 283 GLN A CA 1
ATOM 2111 C C . GLN A 1 283 ? -25.344 -32.469 -5.465 1 91.94 283 GLN A C 1
ATOM 2113 O O . GLN A 1 283 ? -25.891 -33.406 -6.035 1 91.94 283 GLN A O 1
ATOM 2118 N N . ASP A 1 284 ? -24.094 -32.062 -5.82 1 89.88 284 ASP A N 1
ATOM 2119 C CA . ASP A 1 284 ? -23.484 -32.5 -7.07 1 89.88 284 ASP A CA 1
ATOM 2120 C C . ASP A 1 284 ? -22.625 -33.75 -6.863 1 89.88 284 ASP A C 1
ATOM 2122 O O . ASP A 1 284 ? -22 -34.25 -7.809 1 89.88 284 ASP A O 1
ATOM 2126 N N . GLU A 1 285 ? -22.656 -34.281 -5.758 1 89.94 285 GLU A N 1
ATOM 2127 C CA . GLU A 1 285 ? -21.844 -35.469 -5.457 1 89.94 285 GLU A CA 1
ATOM 2128 C C . GLU A 1 285 ? -22.344 -36.688 -6.223 1 89.94 285 GLU A C 1
ATOM 2130 O O . GLU A 1 285 ? -21.547 -37.531 -6.621 1 89.94 285 GLU A O 1
ATOM 2135 N N . GLN A 1 286 ? -23.641 -36.75 -6.418 1 81.44 286 GLN A N 1
ATOM 2136 C CA . GLN A 1 286 ? -24.203 -37.938 -7.035 1 81.44 286 GLN A CA 1
ATOM 2137 C C . GLN A 1 286 ? -24.516 -37.688 -8.516 1 81.44 286 GLN A C 1
ATOM 2139 O O . GLN A 1 286 ? -25 -38.594 -9.203 1 81.44 286 GLN A O 1
ATOM 2144 N N . ALA A 1 287 ? -24.172 -36.406 -8.953 1 78.75 287 ALA A N 1
ATOM 2145 C CA . ALA A 1 287 ? -24.469 -36.125 -10.359 1 78.75 287 ALA A CA 1
ATOM 2146 C C . ALA A 1 287 ? -23.547 -36.906 -11.289 1 78.75 287 ALA A C 1
ATOM 2148 O O . ALA A 1 287 ? -22.359 -37.094 -10.984 1 78.75 287 ALA A O 1
ATOM 2149 N N . GLN A 1 288 ? -24.062 -37.625 -12.328 1 66.88 288 GLN A N 1
ATOM 2150 C CA . GLN A 1 288 ? -23.281 -38.406 -13.266 1 66.88 288 GLN A CA 1
ATOM 2151 C C . GLN A 1 288 ? -22.328 -37.531 -14.078 1 66.88 288 GLN A C 1
ATOM 2153 O O . GLN A 1 288 ? -21.203 -37.938 -14.383 1 66.88 288 GLN A O 1
ATOM 2158 N N . THR A 1 289 ? -22.906 -36.406 -14.523 1 67.06 289 THR A N 1
ATOM 2159 C CA . THR A 1 289 ? -22.062 -35.469 -15.289 1 67.06 289 THR A CA 1
ATOM 2160 C C . THR A 1 289 ? -22.109 -34.062 -14.688 1 67.06 289 THR A C 1
ATOM 2162 O O . THR A 1 289 ? -23.172 -33.594 -14.312 1 67.06 289 THR A O 1
ATOM 2165 N N . ILE A 1 290 ? -20.844 -33.656 -14.344 1 65.19 290 ILE A N 1
ATOM 2166 C CA . ILE A 1 290 ? -20.781 -32.281 -13.883 1 65.19 290 ILE A CA 1
ATOM 2167 C C . ILE A 1 290 ? -21.125 -31.328 -15.039 1 65.19 290 ILE A C 1
ATOM 2169 O O . ILE A 1 290 ? -20.484 -31.375 -16.094 1 65.19 290 ILE A O 1
ATOM 2173 N N . VAL A 1 291 ? -22.422 -30.719 -15.023 1 57.97 291 VAL A N 1
ATOM 2174 C CA . VAL A 1 291 ? -22.969 -29.844 -16.062 1 57.97 291 VAL A CA 1
ATOM 2175 C C . VAL A 1 291 ? -21.969 -28.719 -16.359 1 57.97 291 VAL A C 1
ATOM 2177 O O . VAL A 1 291 ? -21.5 -28.047 -15.445 1 57.97 291 VAL A O 1
ATOM 2180 N N . LEU A 1 292 ? -21.391 -28.75 -17.531 1 66.38 292 LEU A N 1
ATOM 2181 C CA . LEU A 1 292 ? -20.5 -27.703 -18.016 1 66.38 292 LEU A CA 1
ATOM 2182 C C . LEU A 1 292 ? -21.266 -26.438 -18.359 1 66.38 292 LEU A C 1
ATOM 2184 O O . LEU A 1 292 ? -22.406 -26.516 -18.828 1 66.38 292 LEU A O 1
ATOM 2188 N N . LEU A 1 293 ? -21.016 -25.297 -17.672 1 61.81 293 LEU A N 1
ATOM 2189 C CA . LEU A 1 293 ? -21.641 -24.031 -18.016 1 61.81 293 LEU A CA 1
ATOM 2190 C C . LEU A 1 293 ? -21.453 -23.719 -19.5 1 61.81 293 LEU A C 1
ATOM 2192 O O . LEU A 1 293 ? -20.344 -23.812 -20.031 1 61.81 293 LEU A O 1
ATOM 2196 N N . GLU A 1 294 ? -22.547 -23.766 -20.297 1 57.72 294 GLU A N 1
ATOM 2197 C CA . GLU A 1 294 ? -22.484 -23.438 -21.719 1 57.72 294 GLU A CA 1
ATOM 2198 C C . GLU A 1 294 ? -22.266 -21.938 -21.938 1 57.72 294 GLU A C 1
ATOM 2200 O O . GLU A 1 294 ? -22.703 -21.125 -21.141 1 57.72 294 GLU A O 1
ATOM 2205 N N . ASN A 1 295 ? -21.406 -21.422 -22.906 1 56.28 295 ASN A N 1
ATOM 2206 C CA . ASN A 1 295 ? -21.375 -20.156 -23.609 1 56.28 295 ASN A CA 1
ATOM 2207 C C . ASN A 1 295 ? -20.578 -19.109 -22.828 1 56.28 295 ASN A C 1
ATOM 2209 O O . ASN A 1 295 ? -20.906 -17.922 -22.891 1 56.28 295 ASN A O 1
ATOM 2213 N N . ILE A 1 296 ? -19.75 -19.359 -21.906 1 59.72 296 ILE A N 1
ATOM 2214 C CA . ILE A 1 296 ? -19.031 -18.328 -21.172 1 59.72 296 ILE A CA 1
ATOM 2215 C C . ILE A 1 296 ? -17.969 -17.703 -22.062 1 59.72 296 ILE A C 1
ATOM 2217 O O . ILE A 1 296 ? -17.641 -16.531 -21.922 1 59.72 296 ILE A O 1
ATOM 2221 N N . ASP A 1 297 ? -17.344 -18.578 -23.062 1 56.84 297 ASP A N 1
ATOM 2222 C CA . ASP A 1 297 ? -16.156 -18.219 -23.812 1 56.84 297 ASP A CA 1
ATOM 2223 C C . ASP A 1 297 ? -16.391 -16.984 -24.672 1 56.84 297 ASP A C 1
ATOM 2225 O O . ASP A 1 297 ? -15.445 -16.25 -24.984 1 56.84 297 ASP A O 1
ATOM 2229 N N . GLU A 1 298 ? -17.688 -16.828 -25.172 1 55.03 298 GLU A N 1
ATOM 2230 C CA . GLU A 1 298 ? -17.875 -15.906 -26.281 1 55.03 298 GLU A CA 1
ATOM 2231 C C . GLU A 1 298 ? -17.953 -14.461 -25.797 1 55.03 298 GLU A C 1
ATOM 2233 O O . GLU A 1 298 ? -18.219 -13.547 -26.578 1 55.03 298 GLU A O 1
ATOM 2238 N N . VAL A 1 299 ? -17.703 -14.266 -24.609 1 55.94 299 VAL A N 1
ATOM 2239 C CA . VAL A 1 299 ? -17.984 -12.898 -24.203 1 55.94 299 VAL A CA 1
ATOM 2240 C C . VAL A 1 299 ? -16.781 -12 -24.547 1 55.94 299 VAL A C 1
ATOM 2242 O O . VAL A 1 299 ? -15.711 -12.148 -23.953 1 55.94 299 VAL A O 1
ATOM 2245 N N . ASN A 1 300 ? -16.641 -11.711 -25.859 1 58.38 300 ASN A N 1
ATOM 2246 C CA . ASN A 1 300 ? -15.703 -10.641 -26.203 1 58.38 300 ASN A CA 1
ATOM 2247 C C . ASN A 1 300 ? -16.031 -9.352 -25.453 1 58.38 300 ASN A C 1
ATOM 2249 O O . ASN A 1 300 ? -17 -8.672 -25.781 1 58.38 300 ASN A O 1
ATOM 2253 N N . SER A 1 301 ? -15.641 -9.344 -24.172 1 66.12 301 SER A N 1
ATOM 2254 C CA . SER A 1 301 ? -15.992 -8.125 -23.453 1 66.12 301 SER A CA 1
ATOM 2255 C C . SER A 1 301 ? -15.008 -7.004 -23.75 1 66.12 301 SER A C 1
ATOM 2257 O O . SER A 1 301 ? -13.797 -7.211 -23.719 1 66.12 301 SER A O 1
ATOM 2259 N N . SER A 1 302 ? -15.508 -6.016 -24.391 1 75.38 302 SER A N 1
ATOM 2260 C CA . SER A 1 302 ? -14.766 -4.785 -24.609 1 75.38 302 SER A CA 1
ATOM 2261 C C . SER A 1 302 ? -14.047 -4.32 -23.344 1 75.38 302 SER A C 1
ATOM 2263 O O . SER A 1 302 ? -14.414 -4.727 -22.25 1 75.38 302 SER A O 1
ATOM 2265 N N . ASP A 1 303 ? -12.93 -3.764 -23.594 1 77.81 303 ASP A N 1
ATOM 2266 C CA . ASP A 1 303 ? -12.125 -3.207 -22.5 1 77.81 303 ASP A CA 1
ATOM 2267 C C . ASP A 1 303 ? -12.992 -2.387 -21.547 1 77.81 303 ASP A C 1
ATOM 2269 O O . ASP A 1 303 ? -12.789 -2.428 -20.328 1 77.81 303 ASP A O 1
ATOM 2273 N N . SER A 1 304 ? -13.969 -1.769 -22.047 1 81.12 304 SER A N 1
ATOM 2274 C CA . SER A 1 304 ? -14.812 -0.909 -21.234 1 81.12 304 SER A CA 1
ATOM 2275 C C . SER A 1 304 ? -15.711 -1.731 -20.312 1 81.12 304 SER A C 1
ATOM 2277 O O . SER A 1 304 ? -15.93 -1.364 -19.156 1 81.12 304 SER A O 1
ATOM 2279 N N . VAL A 1 305 ? -16.156 -2.795 -20.781 1 84.75 305 VAL A N 1
ATOM 2280 C CA . VAL A 1 305 ? -17.031 -3.656 -19.984 1 84.75 305 VAL A CA 1
ATOM 2281 C C . VAL A 1 305 ? -16.234 -4.309 -18.859 1 84.75 305 VAL A C 1
ATOM 2283 O O . VAL A 1 305 ? -16.719 -4.41 -17.734 1 84.75 305 VAL A O 1
ATOM 2286 N N . ILE A 1 306 ? -15 -4.621 -19.156 1 86.94 306 ILE A N 1
ATOM 2287 C CA . ILE A 1 306 ? -14.141 -5.246 -18.156 1 86.94 306 ILE A CA 1
ATOM 2288 C C . ILE A 1 306 ? -13.82 -4.246 -17.047 1 86.94 306 ILE A C 1
ATOM 2290 O O . ILE A 1 306 ? -13.773 -4.613 -15.875 1 86.94 306 ILE A O 1
ATOM 2294 N N . ARG A 1 307 ? -13.711 -3.072 -17.453 1 85.56 307 ARG A N 1
ATOM 2295 C CA . ARG A 1 307 ? -13.406 -2.029 -16.484 1 85.56 307 ARG A CA 1
ATOM 2296 C C . ARG A 1 307 ? -14.555 -1.834 -15.508 1 85.56 307 ARG A C 1
ATOM 2298 O O . ARG A 1 307 ? -14.336 -1.589 -14.32 1 85.56 307 ARG A O 1
ATOM 2305 N N . GLU A 1 308 ? -15.711 -1.988 -15.93 1 86.06 308 GLU A N 1
ATOM 2306 C CA . GLU A 1 308 ? -16.891 -1.788 -15.086 1 86.06 308 GLU A CA 1
ATOM 2307 C C . GLU A 1 308 ? -17.156 -3.01 -14.211 1 86.06 308 GLU A C 1
ATOM 2309 O O . GLU A 1 308 ? -17.672 -2.883 -13.102 1 86.06 308 GLU A O 1
ATOM 2314 N N . ARG A 1 309 ? -16.703 -4.051 -14.688 1 88.31 309 ARG A N 1
ATOM 2315 C CA . ARG A 1 309 ? -17.062 -5.285 -13.992 1 88.31 309 ARG A CA 1
ATOM 2316 C C . ARG A 1 309 ? -15.992 -5.668 -12.977 1 88.31 309 ARG A C 1
ATOM 2318 O O . ARG A 1 309 ? -16.281 -6.359 -12 1 88.31 309 ARG A O 1
ATOM 2325 N N . ARG A 1 310 ? -14.742 -5.164 -13.219 1 93.12 310 ARG A N 1
ATOM 2326 C CA . ARG A 1 310 ? -13.641 -5.516 -12.32 1 93.12 310 ARG A CA 1
ATOM 2327 C C . ARG A 1 310 ? -13.43 -4.438 -11.266 1 93.12 310 ARG A C 1
ATOM 2329 O O . ARG A 1 310 ? -12.93 -3.354 -11.57 1 93.12 310 ARG A O 1
ATOM 2336 N N . PRO A 1 311 ? -13.742 -4.805 -9.961 1 95.12 311 PRO A N 1
ATOM 2337 C CA . PRO A 1 311 ? -13.609 -3.809 -8.898 1 95.12 311 PRO A CA 1
ATOM 2338 C C . PRO A 1 311 ? -12.164 -3.332 -8.719 1 95.12 311 PRO A C 1
ATOM 2340 O O . PRO A 1 311 ? -11.938 -2.201 -8.281 1 95.12 311 PRO A O 1
ATOM 2343 N N . GLU A 1 312 ? -11.164 -4.121 -9.102 1 95.81 312 GLU A N 1
ATOM 2344 C CA . GLU A 1 312 ? -9.758 -3.738 -8.992 1 95.81 312 GLU A CA 1
ATOM 2345 C C . GLU A 1 312 ? -9.453 -2.506 -9.836 1 95.81 312 GLU A C 1
ATOM 2347 O O . GLU A 1 312 ? -8.719 -1.612 -9.398 1 95.81 312 GLU A O 1
ATOM 2352 N N . LEU A 1 313 ? -10.008 -2.465 -11.047 1 96.38 313 LEU A N 1
ATOM 2353 C CA . LEU A 1 313 ? -9.789 -1.334 -11.945 1 96.38 313 LEU A CA 1
ATOM 2354 C C . LEU A 1 313 ? -10.516 -0.093 -11.438 1 96.38 313 LEU A C 1
ATOM 2356 O O . LEU A 1 313 ? -10 1.022 -11.555 1 96.38 313 LEU A O 1
ATOM 2360 N N . ARG A 1 314 ? -11.672 -0.293 -10.836 1 96.31 314 ARG A N 1
ATOM 2361 C CA . ARG A 1 314 ? -12.406 0.832 -10.266 1 96.31 314 ARG A CA 1
ATOM 2362 C C . ARG A 1 314 ? -11.672 1.409 -9.055 1 96.31 314 ARG A C 1
ATOM 2364 O O . ARG A 1 314 ? -11.68 2.623 -8.844 1 96.31 314 ARG A O 1
ATOM 2371 N N . LEU A 1 315 ? -11.102 0.487 -8.297 1 97.62 315 LEU A N 1
ATOM 2372 C CA . LEU A 1 315 ? -10.312 0.928 -7.148 1 97.62 315 LEU A CA 1
ATOM 2373 C C . LEU A 1 315 ? -9.117 1.758 -7.602 1 97.62 315 LEU A C 1
ATOM 2375 O O . LEU A 1 315 ? -8.797 2.779 -6.988 1 97.62 315 LEU A O 1
ATOM 2379 N N . LEU A 1 316 ? -8.453 1.332 -8.727 1 97.56 316 LEU A N 1
ATOM 2380 C CA . LEU A 1 316 ? -7.316 2.08 -9.258 1 97.56 316 LEU A CA 1
ATOM 2381 C C . LEU A 1 316 ? -7.77 3.412 -9.844 1 97.56 316 LEU A C 1
ATOM 2383 O O . LEU A 1 316 ? -7.043 4.406 -9.766 1 97.56 316 LEU A O 1
ATOM 2387 N N . GLN A 1 317 ? -9 3.436 -10.414 1 97.12 317 GLN A N 1
ATOM 2388 C CA . GLN A 1 317 ? -9.555 4.699 -10.883 1 97.12 317 GLN A CA 1
ATOM 2389 C C . GLN A 1 317 ? -9.812 5.656 -9.719 1 97.12 317 GLN A C 1
ATOM 2391 O O . GLN A 1 317 ? -9.555 6.855 -9.828 1 97.12 317 GLN A O 1
ATOM 2396 N N . SER A 1 318 ? -10.312 5.105 -8.578 1 97.81 318 SER A N 1
ATOM 2397 C CA . SER A 1 318 ? -10.516 5.918 -7.383 1 97.81 318 SER A CA 1
ATOM 2398 C C . SER A 1 318 ? -9.195 6.469 -6.859 1 97.81 318 SER A C 1
ATOM 2400 O O . SER A 1 318 ? -9.148 7.582 -6.332 1 97.81 318 SER A O 1
ATOM 2402 N N . ALA A 1 319 ? -8.125 5.684 -7.031 1 97.88 319 ALA A N 1
ATOM 2403 C CA . ALA A 1 319 ? -6.805 6.148 -6.625 1 97.88 319 ALA A CA 1
ATOM 2404 C C . ALA A 1 319 ? -6.367 7.355 -7.445 1 97.88 319 ALA A C 1
ATOM 2406 O O . ALA A 1 319 ? -5.742 8.281 -6.922 1 97.88 319 ALA A O 1
ATOM 2407 N N . ILE A 1 320 ? -6.641 7.359 -8.742 1 98.12 320 ILE A N 1
ATOM 2408 C CA . ILE A 1 320 ? -6.355 8.5 -9.609 1 98.12 320 ILE A CA 1
ATOM 2409 C C . ILE A 1 320 ? -7.156 9.711 -9.148 1 98.12 320 ILE A C 1
ATOM 2411 O O . ILE A 1 320 ? -6.609 10.805 -8.992 1 98.12 320 ILE A O 1
ATOM 2415 N N . ASP A 1 321 ? -8.414 9.531 -8.852 1 98.44 321 ASP A N 1
ATOM 2416 C CA . ASP A 1 321 ? -9.281 10.617 -8.414 1 98.44 321 ASP A CA 1
ATOM 2417 C C . ASP A 1 321 ? -8.82 11.18 -7.074 1 98.44 321 ASP A C 1
ATOM 2419 O O . ASP A 1 321 ? -8.852 12.398 -6.859 1 98.44 321 ASP A O 1
ATOM 2423 N N . LEU A 1 322 ? -8.445 10.289 -6.203 1 98.25 322 LEU A N 1
ATOM 2424 C CA . LEU A 1 322 ? -7.91 10.719 -4.918 1 98.25 322 LEU A CA 1
ATOM 2425 C C . LEU A 1 322 ? -6.664 11.578 -5.109 1 98.25 322 LEU A C 1
ATOM 2427 O O . LEU A 1 322 ? -6.496 12.602 -4.434 1 98.25 322 LEU A O 1
ATOM 2431 N N . SER A 1 323 ? -5.785 11.102 -6.004 1 98.25 323 SER A N 1
ATOM 2432 C CA . SER A 1 323 ? -4.551 11.836 -6.262 1 98.25 323 SER A CA 1
ATOM 2433 C C . SER A 1 323 ? -4.844 13.227 -6.832 1 98.25 323 SER A C 1
ATOM 2435 O O . SER A 1 323 ? -4.172 14.195 -6.488 1 98.25 323 SER A O 1
ATOM 2437 N N . LYS A 1 324 ? -5.828 13.336 -7.688 1 98.44 324 LYS A N 1
ATOM 2438 C CA . LYS A 1 324 ? -6.234 14.625 -8.242 1 98.44 324 LYS A CA 1
ATOM 2439 C C . LYS A 1 324 ? -6.738 15.562 -7.148 1 98.44 324 LYS A C 1
ATOM 2441 O O . LYS A 1 324 ? -6.398 16.75 -7.133 1 98.44 324 LYS A O 1
ATOM 2446 N N . GLN A 1 325 ? -7.559 14.945 -6.254 1 98.44 325 GLN A N 1
ATOM 2447 C CA . GLN A 1 325 ? -8.062 15.758 -5.152 1 98.44 325 GLN A CA 1
ATOM 2448 C C . GLN A 1 325 ? -6.941 16.156 -4.195 1 98.44 325 GLN A C 1
ATOM 2450 O O . GLN A 1 325 ? -6.957 17.25 -3.631 1 98.44 325 GLN A O 1
ATOM 2455 N N . ASN A 1 326 ? -5.961 15.312 -4.031 1 98.06 326 ASN A N 1
ATOM 2456 C CA . ASN A 1 326 ? -4.805 15.648 -3.207 1 98.06 326 ASN A CA 1
ATOM 2457 C C . ASN A 1 326 ? -4.004 16.797 -3.801 1 98.06 326 ASN A C 1
ATOM 2459 O O . ASN A 1 326 ? -3.457 17.625 -3.066 1 98.06 326 ASN A O 1
ATOM 2463 N N . THR A 1 327 ? -3.934 16.828 -5.121 1 98.12 327 THR A N 1
ATOM 2464 C CA . THR A 1 327 ? -3.273 17.953 -5.785 1 98.12 327 THR A CA 1
ATOM 2465 C C . THR A 1 327 ? -3.99 19.266 -5.477 1 98.12 327 THR A C 1
ATOM 2467 O O . THR A 1 327 ? -3.348 20.281 -5.23 1 98.12 327 THR A O 1
ATOM 2470 N N . LYS A 1 328 ? -5.305 19.188 -5.438 1 98.06 328 LYS A N 1
ATOM 2471 C CA . LYS A 1 328 ? -6.086 20.359 -5.098 1 98.06 328 LYS A CA 1
ATOM 2472 C C . LYS A 1 328 ? -5.867 20.766 -3.639 1 98.06 328 LYS A C 1
ATOM 2474 O O . LYS A 1 328 ? -5.824 21.953 -3.316 1 98.06 328 LYS A O 1
ATOM 2479 N N . LEU A 1 329 ? -5.727 19.766 -2.818 1 97.44 329 LEU A N 1
ATOM 2480 C CA . LEU A 1 329 ? -5.465 20.031 -1.409 1 97.44 329 LEU A CA 1
ATOM 2481 C C . LEU A 1 329 ? -4.105 20.703 -1.229 1 97.44 329 LEU A C 1
ATOM 2483 O O . LEU A 1 329 ? -3.982 21.672 -0.468 1 97.44 329 LEU A O 1
ATOM 2487 N N . VAL A 1 330 ? -3.121 20.203 -1.969 1 96.81 330 VAL A N 1
ATOM 2488 C CA . VAL A 1 330 ? -1.776 20.766 -1.884 1 96.81 330 VAL A CA 1
ATOM 2489 C C . VAL A 1 330 ? -1.771 22.188 -2.434 1 96.81 330 VAL A C 1
ATOM 2491 O O . VAL A 1 330 ? -1.165 23.094 -1.844 1 96.81 330 VAL A O 1
ATOM 2494 N N . ARG A 1 331 ? -2.477 22.453 -3.463 1 96.94 331 ARG A N 1
ATOM 2495 C CA . ARG A 1 331 ? -2.566 23.781 -4.066 1 96.94 331 ARG A CA 1
ATOM 2496 C C . ARG A 1 331 ? -3.277 24.75 -3.137 1 96.94 331 ARG A C 1
ATOM 2498 O O . ARG A 1 331 ? -2.928 25.938 -3.086 1 96.94 331 ARG A O 1
ATOM 2505 N N . SER A 1 332 ? -4.215 24.188 -2.367 1 97.31 332 SER A N 1
ATOM 2506 C CA . SER A 1 332 ? -5.023 25.031 -1.497 1 97.31 332 SER A CA 1
ATOM 2507 C C . SER A 1 332 ? -4.18 25.672 -0.402 1 97.31 332 SER A C 1
ATOM 2509 O O . SER A 1 332 ? -4.523 26.734 0.117 1 97.31 332 SER A O 1
ATOM 2511 N N . LEU A 1 333 ? -3.045 25.094 -0.051 1 95 333 LEU A N 1
ATOM 2512 C CA . LEU A 1 333 ? -2.172 25.609 0.997 1 95 333 LEU A CA 1
AT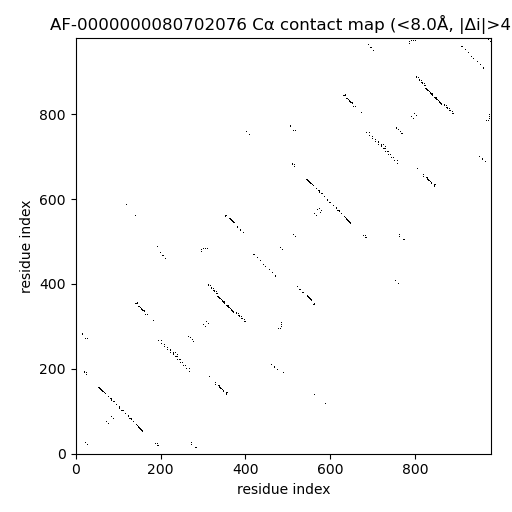OM 2513 C C . LEU A 1 333 ? -1.526 26.922 0.567 1 95 333 LEU A C 1
ATOM 2515 O O . LEU A 1 333 ? -1.077 27.703 1.409 1 95 333 LEU A O 1
ATOM 2519 N N . TYR A 1 334 ? -1.515 27.266 -0.735 1 95.25 334 TYR A N 1
ATOM 2520 C CA . TYR A 1 334 ? -0.815 28.438 -1.244 1 95.25 334 TYR A CA 1
ATOM 2521 C C . TYR A 1 334 ? -1.794 29.438 -1.869 1 95.25 334 TYR A C 1
ATOM 2523 O O . TYR A 1 334 ? -1.397 30.297 -2.658 1 95.25 334 TYR A O 1
ATOM 2531 N N . LEU A 1 335 ? -3.096 29.234 -1.564 1 96.19 335 LEU A N 1
ATOM 2532 C CA . LEU A 1 335 ? -4.156 30.156 -1.957 1 96.19 335 LEU A CA 1
ATOM 2533 C C . LEU A 1 335 ? -4.684 30.922 -0.75 1 96.19 335 LEU A C 1
ATOM 2535 O O . LEU A 1 335 ? -4.406 30.562 0.394 1 96.19 335 LEU A O 1
ATOM 2539 N N . PRO A 1 336 ? -5.391 31.984 -0.943 1 96 336 PRO A N 1
ATOM 2540 C CA . PRO A 1 336 ? -5.906 32.781 0.185 1 96 336 PRO A CA 1
ATOM 2541 C C . PRO A 1 336 ? -6.895 31.984 1.044 1 96 336 PRO A C 1
ATOM 2543 O O . PRO A 1 336 ? -7.684 31.203 0.518 1 96 336 PRO A O 1
ATOM 2546 N N . HIS A 1 337 ? -6.809 32.219 2.293 1 97 337 HIS A N 1
ATOM 2547 C CA . HIS A 1 337 ? -7.773 31.672 3.252 1 97 337 HIS A CA 1
ATOM 2548 C C . HIS A 1 337 ? -8.594 32.781 3.891 1 97 337 HIS A C 1
ATOM 2550 O O . HIS A 1 337 ? -8.031 33.781 4.395 1 97 337 HIS A O 1
ATOM 2556 N N . VAL A 1 338 ? -9.898 32.688 3.824 1 96.94 338 VAL A N 1
ATOM 2557 C CA . VAL A 1 338 ? -10.812 33.656 4.395 1 96.94 338 VAL A CA 1
ATOM 2558 C C . VAL A 1 338 ? -11.633 33.031 5.512 1 96.94 338 VAL A C 1
ATOM 2560 O O . VAL A 1 338 ? -12.297 32 5.301 1 96.94 338 VAL A O 1
ATOM 2563 N N . LEU A 1 339 ? -11.547 33.562 6.637 1 96.12 339 LEU A N 1
ATOM 2564 C CA . LEU A 1 339 ? -12.227 33.031 7.812 1 96.12 339 LEU A CA 1
ATOM 2565 C C . LEU A 1 339 ? -13.109 34.094 8.453 1 96.12 339 LEU A C 1
ATOM 2567 O O . LEU A 1 339 ? -12.688 35.25 8.617 1 96.12 339 LEU A O 1
ATOM 2571 N N . LEU A 1 340 ? -14.32 33.781 8.672 1 96.62 340 LEU A N 1
ATOM 2572 C CA . LEU A 1 340 ? -15.195 34.594 9.508 1 96.62 340 LEU A CA 1
ATOM 2573 C C . LEU A 1 340 ? -15.031 34.25 10.977 1 96.62 340 LEU A C 1
ATOM 2575 O O . LEU A 1 340 ? -15.07 33.062 11.344 1 96.62 340 LEU A O 1
ATOM 2579 N N . THR A 1 341 ? -14.781 35.125 11.75 1 94.25 341 THR A N 1
ATOM 2580 C CA . THR A 1 341 ? -14.57 34.875 13.164 1 94.25 341 THR A CA 1
ATOM 2581 C C . THR A 1 341 ? -15.5 35.75 14.016 1 94.25 341 THR A C 1
ATOM 2583 O O . THR A 1 341 ? -15.992 36.781 13.555 1 94.25 341 THR A O 1
ATOM 2586 N N . GLY A 1 342 ? -15.828 35.281 15.125 1 92.81 342 GLY A N 1
ATOM 2587 C CA . GLY A 1 342 ? -16.625 35.969 16.125 1 92.81 342 GLY A CA 1
ATOM 2588 C C . GLY A 1 342 ? -16.422 35.406 17.531 1 92.81 342 GLY A C 1
ATOM 2589 O O . GLY A 1 342 ? -15.945 34.281 17.703 1 92.81 342 GLY A O 1
ATOM 2590 N N . GLY A 1 343 ? -16.688 36.25 18.406 1 93.19 343 GLY A N 1
ATOM 2591 C CA . GLY A 1 343 ? -16.531 35.781 19.781 1 93.19 343 GLY A CA 1
ATOM 2592 C C . GLY A 1 343 ? -17.266 36.656 20.781 1 93.19 343 GLY A C 1
ATOM 2593 O O . GLY A 1 343 ? -17.703 37.75 20.453 1 93.19 343 GLY A O 1
ATOM 2594 N N . TYR A 1 344 ? -17.609 36.031 21.828 1 92.75 344 TYR A N 1
ATOM 2595 C CA . TYR A 1 344 ? -18.172 36.656 23.031 1 92.75 344 TYR A CA 1
ATOM 2596 C C . TYR A 1 344 ? -17.281 36.406 24.234 1 92.75 344 TYR A C 1
ATOM 2598 O O . TYR A 1 344 ? -16.953 35.25 24.547 1 92.75 344 TYR A O 1
ATOM 2606 N N . SER A 1 345 ? -16.812 37.469 24.812 1 91.56 345 SER A N 1
ATOM 2607 C CA . SER A 1 345 ? -15.891 37.25 25.922 1 91.56 345 SER A CA 1
ATOM 2608 C C . SER A 1 345 ? -16.25 38.156 27.109 1 91.56 345 SER A C 1
ATOM 2610 O O . SER A 1 345 ? -16.922 39.156 26.938 1 91.56 345 SER A O 1
ATOM 2612 N N . VAL A 1 346 ? -15.836 37.688 28.297 1 90.31 346 VAL A N 1
ATOM 2613 C CA . VAL A 1 346 ? -15.922 38.438 29.547 1 90.31 346 VAL A CA 1
ATOM 2614 C C . VAL A 1 346 ? -14.547 38.531 30.203 1 90.31 346 VAL A C 1
ATOM 2616 O O . VAL A 1 346 ? -13.773 37.562 30.141 1 90.31 346 VAL A O 1
ATOM 2619 N N . MET A 1 347 ? -14.234 39.656 30.609 1 87.62 347 MET A N 1
ATOM 2620 C CA . MET A 1 347 ? -12.922 39.812 31.234 1 87.62 347 MET A CA 1
ATOM 2621 C C . MET A 1 347 ? -13.008 40.688 32.469 1 87.62 347 MET A C 1
ATOM 2623 O O . MET A 1 347 ? -13.891 41.531 32.562 1 87.62 347 MET A O 1
ATOM 2627 N N . ASN A 1 348 ? -12.055 40.562 33.406 1 84.81 348 ASN A N 1
ATOM 2628 C CA . ASN A 1 348 ? -11.844 41.344 34.625 1 84.81 348 ASN A CA 1
ATOM 2629 C C . ASN A 1 348 ? -10.359 41.5 34.938 1 84.81 348 ASN A C 1
ATOM 2631 O O . ASN A 1 348 ? -9.648 40.5 35.094 1 84.81 348 ASN A O 1
ATOM 2635 N N . PRO A 1 349 ? -9.844 42.812 35.094 1 79.88 349 PRO A N 1
ATOM 2636 C CA . PRO A 1 349 ? -10.445 44.125 34.938 1 79.88 349 PRO A CA 1
ATOM 2637 C C . PRO A 1 349 ? -10.797 44.469 33.469 1 79.88 349 PRO A C 1
ATOM 2639 O O . PRO A 1 349 ? -10.445 43.688 32.562 1 79.88 349 PRO A O 1
ATOM 2642 N N . ASN A 1 350 ? -11.781 45.469 33.312 1 71.94 350 ASN A N 1
ATOM 2643 C CA . ASN A 1 350 ? -12.156 45.844 31.969 1 71.94 350 ASN A CA 1
ATOM 2644 C C . ASN A 1 350 ? -11.703 47.25 31.641 1 71.94 350 ASN A C 1
ATOM 2646 O O . ASN A 1 350 ? -11.414 48.031 32.531 1 71.94 350 ASN A O 1
ATOM 2650 N N . LEU A 1 351 ? -11.406 47.5 30.328 1 69.94 351 LEU A N 1
ATOM 2651 C CA . LEU A 1 351 ? -10.875 48.781 29.875 1 69.94 351 LEU A CA 1
ATOM 2652 C C . LEU A 1 351 ? -11.945 49.562 29.141 1 69.94 351 LEU A C 1
ATOM 2654 O O . LEU A 1 351 ? -11.625 50.5 28.375 1 69.94 351 LEU A O 1
ATOM 2658 N N . PHE A 1 352 ? -13.266 49.25 29.422 1 70.06 352 PHE A N 1
ATOM 2659 C CA . PHE A 1 352 ? -14.312 49.906 28.641 1 70.06 352 PHE A CA 1
ATOM 2660 C C . PHE A 1 352 ? -14.844 51.125 29.344 1 70.06 352 PHE A C 1
ATOM 2662 O O . PHE A 1 352 ? -15.492 52 28.734 1 70.06 352 PHE A O 1
ATOM 2669 N N . ASN A 1 353 ? -14.703 51.156 30.594 1 65.75 353 ASN A N 1
ATOM 2670 C CA . ASN A 1 353 ? -15.031 52.312 31.406 1 65.75 353 ASN A CA 1
ATOM 2671 C C . ASN A 1 353 ? -13.922 52.625 32.406 1 65.75 353 ASN A C 1
ATOM 2673 O O . ASN A 1 353 ? -14.18 52.75 33.625 1 65.75 353 ASN A O 1
ATOM 2677 N N . GLY A 1 354 ? -12.656 52.812 31.719 1 67.19 354 GLY A N 1
ATOM 2678 C CA . GLY A 1 354 ? -11.508 52.906 32.625 1 67.19 354 GLY A CA 1
ATOM 2679 C C . GLY A 1 354 ? -11.062 51.562 33.156 1 67.19 354 GLY A C 1
ATOM 2680 O O . GLY A 1 354 ? -11.555 50.5 32.719 1 67.19 354 GLY A O 1
ATOM 2681 N N . PHE A 1 355 ? -10.039 51.531 33.938 1 67.38 355 PHE A N 1
ATOM 2682 C CA . PHE A 1 355 ? -9.617 50.312 34.562 1 67.38 355 PHE A CA 1
ATOM 2683 C C . PHE A 1 355 ? -10.523 49.938 35.719 1 67.38 355 PHE A C 1
ATOM 2685 O O . PHE A 1 355 ? -10.523 50.625 36.75 1 67.38 355 PHE A O 1
ATOM 2692 N N . GLN A 1 356 ? -11.594 49.125 35.469 1 71.56 356 GLN A N 1
ATOM 2693 C CA . GLN A 1 356 ? -12.516 48.719 36.5 1 71.56 356 GLN A CA 1
ATOM 2694 C C . GLN A 1 356 ? -12.359 47.219 36.812 1 71.56 356 GLN A C 1
ATOM 2696 O O . GLN A 1 356 ? -12.172 46.406 35.938 1 71.56 356 GLN A O 1
ATOM 2701 N N . ASN A 1 357 ? -12.391 46.875 38.125 1 76.88 357 ASN A N 1
ATOM 2702 C CA . ASN A 1 357 ? -12.328 45.5 38.562 1 76.88 357 ASN A CA 1
ATOM 2703 C C . ASN A 1 357 ? -13.703 44.844 38.5 1 76.88 357 ASN A C 1
ATOM 2705 O O . ASN A 1 357 ? -14.211 44.375 39.531 1 76.88 357 ASN A O 1
ATOM 2709 N N . LYS A 1 358 ? -14.328 44.938 37.469 1 80.25 358 LYS A N 1
ATOM 2710 C CA . LYS A 1 358 ? -15.633 44.312 37.25 1 80.25 358 LYS A CA 1
ATOM 2711 C C . LYS A 1 358 ? -15.648 43.531 35.906 1 80.25 358 LYS A C 1
ATOM 2713 O O . LYS A 1 358 ? -14.953 43.906 34.969 1 80.25 358 LYS A O 1
ATOM 2718 N N . PHE A 1 359 ? -16.531 42.531 36 1 84.56 359 PHE A N 1
ATOM 2719 C CA . PHE A 1 359 ? -16.688 41.75 34.781 1 84.56 359 PHE A CA 1
ATOM 2720 C C . PHE A 1 359 ? -17.484 42.5 33.719 1 84.56 359 PHE A C 1
ATOM 2722 O O . PHE A 1 359 ? -18.516 43.094 34.062 1 84.56 359 PHE A O 1
ATOM 2729 N N . SER A 1 360 ? -16.938 42.594 32.625 1 82.94 360 SER A N 1
ATOM 2730 C CA . SER A 1 360 ? -17.656 43.188 31.484 1 82.94 360 SER A CA 1
ATOM 2731 C C . SER A 1 360 ? -17.594 42.281 30.25 1 82.94 360 SER A C 1
ATOM 2733 O O . SER A 1 360 ? -16.625 41.531 30.078 1 82.94 360 SER A O 1
ATOM 2735 N N . ASP A 1 361 ? -18.688 42.344 29.5 1 85.19 361 ASP A N 1
ATOM 2736 C CA . ASP A 1 361 ? -18.766 41.469 28.312 1 85.19 361 ASP A CA 1
ATOM 2737 C C . ASP A 1 361 ? -18.453 42.25 27.047 1 85.19 361 ASP A C 1
ATOM 2739 O O . ASP A 1 361 ? -18.578 43.469 27.016 1 85.19 361 ASP A O 1
ATOM 2743 N N . LEU A 1 362 ? -17.953 41.594 26.156 1 86.06 362 LEU A N 1
ATOM 2744 C CA . LEU A 1 362 ? -17.625 42.156 24.844 1 86.06 362 LEU A CA 1
ATOM 2745 C C . LEU A 1 362 ? -17.906 41.094 23.75 1 86.06 362 LEU A C 1
ATOM 2747 O O . LEU A 1 362 ? -17.609 39.938 23.938 1 86.06 362 LEU A O 1
ATOM 2751 N N . TRP A 1 363 ? -18.672 41.469 22.656 1 90.75 363 TRP A N 1
ATOM 2752 C CA . TRP A 1 363 ? -18.781 40.594 21.5 1 90.75 363 TRP A CA 1
ATOM 2753 C C . TRP A 1 363 ? -18.109 41.188 20.281 1 90.75 363 TRP A C 1
ATOM 2755 O O . TRP A 1 363 ? -17.984 42.438 20.188 1 90.75 363 TRP A O 1
ATOM 2765 N N . ASN A 1 364 ? -17.562 40.469 19.547 1 91.69 364 ASN A N 1
ATOM 2766 C CA . ASN A 1 364 ? -16.906 40.906 18.328 1 91.69 364 ASN A CA 1
ATOM 2767 C C . ASN A 1 364 ? -17.203 40 17.141 1 91.69 364 ASN A C 1
ATOM 2769 O O . ASN A 1 364 ? -17.531 38.812 17.344 1 91.69 364 ASN A O 1
ATOM 2773 N N . ILE A 1 365 ? -17.25 40.531 15.883 1 93.38 365 ILE A N 1
ATOM 2774 C CA . ILE A 1 365 ? -17.359 39.812 14.617 1 93.38 365 ILE A CA 1
ATOM 2775 C C . ILE A 1 365 ? -16.344 40.344 13.617 1 93.38 365 ILE A C 1
ATOM 2777 O O . ILE A 1 365 ? -16.078 41.562 13.594 1 93.38 365 ILE A O 1
ATOM 2781 N N . GLY A 1 366 ? -15.719 39.5 12.977 1 94.56 366 GLY A N 1
ATOM 2782 C CA . GLY A 1 366 ? -14.703 39.938 12.047 1 94.56 366 GLY A CA 1
ATOM 2783 C C . GLY A 1 366 ? -14.406 38.938 10.945 1 94.56 366 GLY A C 1
ATOM 2784 O O . GLY A 1 366 ? -14.938 37.844 10.945 1 94.56 366 GLY A O 1
ATOM 2785 N N . ILE A 1 367 ? -13.664 39.438 9.898 1 95.31 367 ILE A N 1
ATOM 2786 C CA . ILE A 1 367 ? -13.195 38.625 8.781 1 95.31 367 ILE A CA 1
ATOM 2787 C C . ILE A 1 367 ? -11.672 38.688 8.703 1 95.31 367 ILE A C 1
ATOM 2789 O O . ILE A 1 367 ? -11.07 39.75 8.898 1 95.31 367 ILE A O 1
ATOM 2793 N N . ALA A 1 368 ? -11.117 37.5 8.656 1 95.06 368 ALA A N 1
ATOM 2794 C CA . ALA A 1 368 ? -9.664 37.406 8.547 1 95.06 368 ALA A CA 1
ATOM 2795 C C . ALA A 1 368 ? -9.242 36.75 7.238 1 95.06 368 ALA A C 1
ATOM 2797 O O . ALA A 1 368 ? -9.82 35.75 6.836 1 95.06 368 ALA A O 1
ATOM 2798 N N . VAL A 1 369 ? -8.258 37.375 6.52 1 96.19 369 VAL A N 1
ATOM 2799 C CA . VAL A 1 369 ? -7.742 36.875 5.266 1 96.19 369 VAL A CA 1
ATOM 2800 C C . VAL A 1 369 ? -6.242 36.594 5.395 1 96.19 369 VAL A C 1
ATOM 2802 O O . VAL A 1 369 ? -5.488 37.469 5.848 1 96.19 369 VAL A O 1
ATOM 2805 N N . HIS A 1 370 ? -5.828 35.406 5.133 1 95.69 370 HIS A N 1
ATOM 2806 C CA . HIS A 1 370 ? -4.422 35.031 5.117 1 95.69 370 HIS A CA 1
ATOM 2807 C C . HIS A 1 370 ? -3.998 34.531 3.734 1 95.69 370 HIS A C 1
ATOM 2809 O O . HIS A 1 370 ? -4.637 33.656 3.16 1 95.69 370 HIS A O 1
ATOM 2815 N N . VAL A 1 371 ? -2.932 35.062 3.182 1 94.44 371 VAL A N 1
ATOM 2816 C CA . VAL A 1 371 ? -2.512 34.688 1.833 1 94.44 371 VAL A CA 1
ATOM 2817 C C . VAL A 1 371 ? -0.991 34.562 1.782 1 94.44 371 VAL A C 1
ATOM 2819 O O . VAL A 1 371 ? -0.268 35.531 2.053 1 94.44 371 VAL A O 1
ATOM 2822 N N . PRO A 1 372 ? -0.48 33.375 1.473 1 93.06 372 PRO A N 1
ATOM 2823 C CA . PRO A 1 372 ? 0.956 33.312 1.194 1 93.06 372 PRO A CA 1
ATOM 2824 C C . PRO A 1 372 ? 1.352 34.062 -0.071 1 93.06 372 PRO A C 1
ATOM 2826 O O . PRO A 1 372 ? 0.776 33.844 -1.138 1 93.06 372 PRO A O 1
ATOM 2829 N N . ILE A 1 373 ? 2.254 34.938 0.094 1 93.94 373 ILE A N 1
ATOM 2830 C CA . ILE A 1 373 ? 2.588 35.844 -1.012 1 93.94 373 ILE A CA 1
ATOM 2831 C C . ILE A 1 373 ? 3.811 35.312 -1.753 1 93.94 373 ILE A C 1
ATOM 2833 O O . ILE A 1 373 ? 3.807 35.219 -2.982 1 93.94 373 ILE A O 1
ATOM 2837 N N . TRP A 1 374 ? 4.879 35.094 -1.067 1 93.88 374 TRP A N 1
ATOM 2838 C CA . TRP A 1 374 ? 6.117 34.656 -1.712 1 93.88 374 TRP A CA 1
ATOM 2839 C C . TRP A 1 374 ? 6.754 33.5 -0.954 1 93.88 374 TRP A C 1
ATOM 2841 O O . TRP A 1 374 ? 7.082 33.625 0.228 1 93.88 374 TRP A O 1
ATOM 2851 N N . ASN A 1 375 ? 6.941 32.344 -1.65 1 92.5 375 ASN A N 1
ATOM 2852 C CA . ASN A 1 375 ? 7.496 31.156 -1.035 1 92.5 375 ASN A CA 1
ATOM 2853 C C . ASN A 1 375 ? 8.547 30.5 -1.926 1 92.5 375 ASN A C 1
ATOM 2855 O O . ASN A 1 375 ? 8.773 29.297 -1.851 1 92.5 375 ASN A O 1
ATOM 2859 N N . TRP A 1 376 ? 9.211 31.266 -2.859 1 94.38 376 TRP A N 1
ATOM 2860 C CA . TRP A 1 376 ? 10.336 30.859 -3.697 1 94.38 376 TRP A CA 1
ATOM 2861 C C . TRP A 1 376 ? 10.008 29.594 -4.484 1 94.38 376 TRP A C 1
ATOM 2863 O O . TRP A 1 376 ? 10.82 28.672 -4.551 1 94.38 376 TRP A O 1
ATOM 2873 N N . GLY A 1 377 ? 8.805 29.406 -4.875 1 94.12 377 GLY A N 1
ATOM 2874 C CA . GLY A 1 377 ? 8.406 28.312 -5.746 1 94.12 377 GLY A CA 1
ATOM 2875 C C . GLY A 1 377 ? 8.062 27.031 -4.992 1 94.12 377 GLY A C 1
ATOM 2876 O O . GLY A 1 377 ? 7.801 26 -5.598 1 94.12 377 GLY A O 1
ATOM 2877 N N . GLU A 1 378 ? 8.086 26.969 -3.713 1 94.81 378 GLU A N 1
ATOM 2878 C CA . GLU A 1 378 ? 7.734 25.797 -2.918 1 94.81 378 GLU A CA 1
ATOM 2879 C C . GLU A 1 378 ? 6.383 25.234 -3.34 1 94.81 378 GLU A C 1
ATOM 2881 O O . GLU A 1 378 ? 6.258 24.016 -3.561 1 94.81 378 GLU A O 1
ATOM 2886 N N . GLY A 1 379 ? 5.375 26.125 -3.475 1 94.94 379 GLY A N 1
ATOM 2887 C CA . GLY A 1 379 ? 4.055 25.688 -3.908 1 94.94 379 GLY A CA 1
ATOM 2888 C C . GLY A 1 379 ? 4.059 25.047 -5.281 1 94.94 379 GLY A C 1
ATOM 2889 O O . GLY A 1 379 ? 3.424 24.016 -5.488 1 94.94 379 GLY A O 1
ATOM 2890 N N . LYS A 1 380 ? 4.824 25.641 -6.16 1 96.81 380 LYS A N 1
ATOM 2891 C CA . LYS A 1 380 ? 4.918 25.109 -7.52 1 96.81 380 LYS A CA 1
ATOM 2892 C C . LYS A 1 380 ? 5.531 23.719 -7.523 1 96.81 380 LYS A C 1
ATOM 2894 O O . LYS A 1 380 ? 5.023 22.812 -8.188 1 96.81 380 LYS A O 1
ATOM 2899 N N . TYR A 1 381 ? 6.613 23.547 -6.793 1 97.31 381 TYR A N 1
ATOM 2900 C CA . TYR A 1 381 ? 7.301 22.266 -6.754 1 97.31 381 TYR A CA 1
ATOM 2901 C C . TYR A 1 381 ? 6.438 21.203 -6.082 1 97.31 381 TYR A C 1
ATOM 2903 O O . TYR A 1 381 ? 6.402 20.062 -6.523 1 97.31 381 TYR A O 1
ATOM 2911 N N . LYS A 1 382 ? 5.715 21.531 -5.023 1 96.81 382 LYS A N 1
ATOM 2912 C CA . LYS A 1 382 ? 4.84 20.578 -4.336 1 96.81 382 LYS A CA 1
ATOM 2913 C C . LYS A 1 382 ? 3.676 20.156 -5.23 1 96.81 382 LYS A C 1
ATOM 2915 O O . LYS A 1 382 ? 3.311 18.984 -5.27 1 96.81 382 LYS A O 1
ATOM 2920 N N . VAL A 1 383 ? 3.08 21.156 -5.957 1 97.62 383 VAL A N 1
ATOM 2921 C CA . VAL A 1 383 ? 1.976 20.859 -6.863 1 97.62 383 VAL A CA 1
ATOM 2922 C C . VAL A 1 383 ? 2.469 19.969 -8 1 97.62 383 VAL A C 1
ATOM 2924 O O . VAL A 1 383 ? 1.782 19.031 -8.398 1 97.62 383 VAL A O 1
ATOM 2927 N N . ARG A 1 384 ? 3.631 20.281 -8.508 1 97.69 384 ARG A N 1
ATOM 2928 C CA . ARG A 1 384 ? 4.199 19.453 -9.57 1 97.69 384 ARG A CA 1
ATOM 2929 C C . ARG A 1 384 ? 4.406 18.031 -9.086 1 97.69 384 ARG A C 1
ATOM 2931 O O . ARG A 1 384 ? 4.117 17.078 -9.82 1 97.69 384 ARG A O 1
ATOM 2938 N N . ALA A 1 385 ? 4.926 17.844 -7.887 1 97.19 385 ALA A N 1
ATOM 2939 C CA . ALA A 1 385 ? 5.102 16.516 -7.305 1 97.19 385 ALA A CA 1
ATOM 2940 C C . ALA A 1 385 ? 3.766 15.797 -7.168 1 97.19 385 ALA A C 1
ATOM 2942 O O . ALA A 1 385 ? 3.66 14.609 -7.473 1 97.19 385 ALA A O 1
ATOM 2943 N N . ALA A 1 386 ? 2.783 16.5 -6.727 1 97.25 386 ALA A N 1
ATOM 2944 C CA . ALA A 1 386 ? 1.457 15.914 -6.562 1 97.25 386 ALA A CA 1
ATOM 2945 C C . ALA A 1 386 ? 0.87 15.5 -7.91 1 97.25 386 ALA A C 1
ATOM 2947 O O . ALA A 1 386 ? 0.239 14.445 -8.023 1 97.25 386 ALA A O 1
ATOM 2948 N N . LYS A 1 387 ? 1.026 16.359 -8.93 1 98.12 387 LYS A N 1
ATOM 2949 C CA . LYS A 1 387 ? 0.559 16.031 -10.273 1 98.12 387 LYS A CA 1
ATOM 2950 C C . LYS A 1 387 ? 1.276 14.789 -10.805 1 98.12 387 LYS A C 1
ATOM 2952 O O . LYS A 1 387 ? 0.668 13.961 -11.484 1 98.12 387 LYS A O 1
ATOM 2957 N N . THR A 1 388 ? 2.559 14.727 -10.555 1 97.94 388 THR A N 1
ATOM 2958 C CA . THR A 1 388 ? 3.328 13.555 -10.977 1 97.94 388 THR A CA 1
ATOM 2959 C C . THR A 1 388 ? 2.814 12.297 -10.297 1 97.94 388 THR A C 1
ATOM 2961 O O . THR A 1 388 ? 2.805 11.219 -10.898 1 97.94 388 THR A O 1
ATOM 2964 N N . ALA A 1 389 ? 2.379 12.406 -9.07 1 97.12 389 ALA A N 1
ATOM 2965 C CA . ALA A 1 389 ? 1.777 11.273 -8.383 1 97.12 389 ALA A CA 1
ATOM 2966 C C . ALA A 1 389 ? 0.517 10.797 -9.094 1 97.12 389 ALA A C 1
ATOM 2968 O O . ALA A 1 389 ? 0.237 9.594 -9.141 1 97.12 389 ALA A O 1
ATOM 2969 N N . THR A 1 390 ? -0.269 11.711 -9.656 1 98.06 390 THR A N 1
ATOM 2970 C CA . THR A 1 390 ? -1.439 11.352 -10.445 1 98.06 390 THR A CA 1
ATOM 2971 C C . THR A 1 390 ? -1.028 10.594 -11.703 1 98.06 390 THR A C 1
ATOM 2973 O O . THR A 1 390 ? -1.688 9.625 -12.094 1 98.06 390 THR A O 1
ATOM 2976 N N . SER A 1 391 ? 0.062 11.031 -12.289 1 98.06 391 SER A N 1
ATOM 2977 C CA . SER A 1 391 ? 0.574 10.328 -13.461 1 98.06 391 SER A CA 1
ATOM 2978 C C . SER A 1 391 ? 1.003 8.906 -13.102 1 98.06 391 SER A C 1
ATOM 2980 O O . SER A 1 391 ? 0.777 7.977 -13.875 1 98.06 391 SER A O 1
ATOM 2982 N N . ILE A 1 392 ? 1.61 8.719 -12 1 97.25 392 ILE A N 1
ATOM 2983 C CA . ILE A 1 392 ? 2.008 7.402 -11.516 1 97.25 392 ILE A CA 1
ATOM 2984 C C . ILE A 1 392 ? 0.771 6.523 -11.344 1 97.25 392 ILE A C 1
ATOM 2986 O O . ILE A 1 392 ? 0.744 5.379 -11.805 1 97.25 392 ILE A O 1
ATOM 2990 N N . ALA A 1 393 ? -0.262 7.078 -10.719 1 97.62 393 ALA A N 1
ATOM 2991 C CA . ALA A 1 393 ? -1.497 6.328 -10.508 1 97.62 393 ALA A CA 1
ATOM 2992 C C . ALA A 1 393 ? -2.123 5.914 -11.836 1 97.62 393 ALA A C 1
ATOM 2994 O O . ALA A 1 393 ? -2.668 4.816 -11.961 1 97.62 393 ALA A O 1
ATOM 2995 N N . THR A 1 394 ? -2.051 6.777 -12.789 1 97.69 394 THR A N 1
ATOM 2996 C CA . THR A 1 394 ? -2.59 6.477 -14.109 1 97.69 394 THR A CA 1
ATOM 2997 C C . THR A 1 394 ? -1.822 5.328 -14.758 1 97.69 394 THR A C 1
ATOM 2999 O O . THR A 1 394 ? -2.424 4.434 -15.359 1 97.69 394 THR A O 1
ATOM 3002 N N . LEU A 1 395 ? -0.505 5.359 -14.648 1 96.56 395 LEU A N 1
ATOM 3003 C CA . LEU A 1 395 ? 0.316 4.289 -15.203 1 96.56 395 LEU A CA 1
ATOM 3004 C C . LEU A 1 395 ? 0.045 2.969 -14.492 1 96.56 395 LEU A C 1
ATOM 3006 O O . LEU A 1 395 ? 0.079 1.905 -15.117 1 96.56 395 LEU A O 1
ATOM 3010 N N . GLU A 1 396 ? -0.242 2.998 -13.234 1 96.81 396 GLU A N 1
ATOM 3011 C CA . GLU A 1 396 ? -0.589 1.796 -12.484 1 96.81 396 GLU A CA 1
ATOM 3012 C C . GLU A 1 396 ? -1.89 1.183 -12.992 1 96.81 396 GLU A C 1
ATOM 3014 O O . GLU A 1 396 ? -2.012 -0.041 -13.086 1 96.81 396 GLU A O 1
ATOM 3019 N N . LEU A 1 397 ? -2.865 2.055 -13.25 1 96.5 397 LEU A N 1
ATOM 3020 C CA . LEU A 1 397 ? -4.117 1.573 -13.82 1 96.5 397 LEU A CA 1
ATOM 3021 C C . LEU A 1 397 ? -3.877 0.899 -15.172 1 96.5 397 LEU A C 1
ATOM 3023 O O . LEU A 1 397 ? -4.422 -0.174 -15.438 1 96.5 397 LEU A O 1
ATOM 3027 N N . GLN A 1 398 ? -3.008 1.484 -15.977 1 94.44 398 GLN A N 1
ATOM 3028 C CA . GLN A 1 398 ? -2.699 0.91 -17.281 1 94.44 398 GLN A CA 1
ATOM 3029 C C . GLN A 1 398 ? -1.984 -0.43 -17.141 1 94.44 398 GLN A C 1
ATOM 3031 O O . GLN A 1 398 ? -2.275 -1.377 -17.875 1 94.44 398 GLN A O 1
ATOM 3036 N N . ASP A 1 399 ? -1.076 -0.492 -16.25 1 94.69 399 ASP A N 1
ATOM 3037 C CA . ASP A 1 399 ? -0.358 -1.733 -15.977 1 94.69 399 ASP A CA 1
ATOM 3038 C C . ASP A 1 399 ? -1.316 -2.836 -15.531 1 94.69 399 ASP A C 1
ATOM 3040 O O . ASP A 1 399 ? -1.226 -3.973 -16 1 94.69 399 ASP A O 1
ATOM 3044 N N . ALA A 1 400 ? -2.221 -2.486 -14.68 1 94.88 400 ALA A N 1
ATOM 3045 C CA . ALA A 1 400 ? -3.201 -3.449 -14.18 1 94.88 400 ALA A CA 1
ATOM 3046 C C . ALA A 1 400 ? -4.125 -3.918 -15.305 1 94.88 400 ALA A C 1
ATOM 3048 O O . ALA A 1 400 ? -4.504 -5.09 -15.352 1 94.88 400 ALA A O 1
ATOM 3049 N N . GLN A 1 401 ? -4.492 -3.012 -16.125 1 93.56 401 GLN A N 1
ATOM 3050 C CA . GLN A 1 401 ? -5.344 -3.361 -17.266 1 93.56 401 GLN A CA 1
ATOM 3051 C C . GLN A 1 401 ? -4.668 -4.391 -18.156 1 93.56 401 GLN A C 1
ATOM 3053 O O . GLN A 1 401 ? -5.301 -5.355 -18.594 1 93.56 401 GLN A O 1
ATOM 3058 N N . GLN A 1 402 ? -3.395 -4.199 -18.422 1 91.88 402 GLN A N 1
ATOM 3059 C CA . GLN A 1 402 ? -2.648 -5.141 -19.25 1 91.88 402 GLN A CA 1
ATOM 3060 C C . GLN A 1 402 ? -2.541 -6.504 -18.578 1 91.88 402 GLN A C 1
ATOM 3062 O O . GLN A 1 402 ? -2.682 -7.543 -19.219 1 91.88 402 GLN A O 1
ATOM 3067 N N . LYS A 1 403 ? -2.338 -6.523 -17.328 1 93.5 403 LYS A N 1
ATOM 3068 C CA . LYS A 1 403 ? -2.213 -7.773 -16.578 1 93.5 403 LYS A CA 1
ATOM 3069 C C . LYS A 1 403 ? -3.547 -8.516 -16.516 1 93.5 403 LYS A C 1
ATOM 3071 O O . LYS A 1 403 ? -3.586 -9.742 -16.594 1 93.5 403 LYS A O 1
ATOM 3076 N N . ILE A 1 404 ? -4.641 -7.727 -16.422 1 94 404 ILE A N 1
ATOM 3077 C CA . ILE A 1 404 ? -5.969 -8.328 -16.391 1 94 404 ILE A CA 1
ATOM 3078 C C . ILE A 1 404 ? -6.285 -8.93 -17.766 1 94 404 ILE A C 1
ATOM 3080 O O . ILE A 1 404 ? -6.848 -10.023 -17.844 1 94 404 ILE A O 1
ATOM 3084 N N . ASN A 1 405 ? -5.891 -8.25 -18.828 1 91.88 405 ASN A N 1
ATOM 3085 C CA . ASN A 1 405 ? -6.078 -8.805 -20.156 1 91.88 405 ASN A CA 1
ATOM 3086 C C . ASN A 1 405 ? -5.309 -10.109 -20.344 1 91.88 405 ASN A C 1
ATOM 3088 O O . ASN A 1 405 ? -5.836 -11.078 -20.906 1 91.88 405 ASN A O 1
ATOM 3092 N N . LEU A 1 406 ? -4.105 -10.109 -19.844 1 92.75 406 LEU A N 1
ATOM 3093 C CA . LEU A 1 406 ? -3.316 -11.336 -19.891 1 92.75 406 LEU A CA 1
ATOM 3094 C C . LEU A 1 406 ? -3.994 -12.445 -19.094 1 92.75 406 LEU A C 1
ATOM 3096 O O . LEU A 1 406 ? -4.062 -13.594 -19.547 1 92.75 406 LEU A O 1
ATOM 3100 N N . GLU A 1 407 ? -4.523 -12.086 -17.969 1 94.31 407 GLU A N 1
ATOM 3101 C CA . GLU A 1 407 ? -5.211 -13.055 -17.109 1 94.31 407 GLU A CA 1
ATOM 3102 C C . GLU A 1 407 ? -6.422 -13.648 -17.828 1 94.31 407 GLU A C 1
ATOM 3104 O O . GLU A 1 407 ? -6.672 -14.852 -17.734 1 94.31 407 GLU A O 1
ATOM 3109 N N . ILE A 1 408 ? -7.184 -12.852 -18.531 1 92.69 408 ILE A N 1
ATOM 3110 C CA . ILE A 1 408 ? -8.359 -13.312 -19.25 1 92.69 408 ILE A CA 1
ATOM 3111 C C . ILE A 1 408 ? -7.941 -14.312 -20.328 1 92.69 408 ILE A C 1
ATOM 3113 O O . ILE A 1 408 ? -8.523 -15.398 -20.438 1 92.69 408 ILE A O 1
ATOM 3117 N N . HIS A 1 409 ? -6.844 -14.008 -21.047 1 91.75 409 HIS A N 1
ATOM 3118 C CA . HIS A 1 409 ? -6.352 -14.922 -22.078 1 91.75 409 HIS A CA 1
ATOM 3119 C C . HIS A 1 409 ? -5.855 -16.219 -21.453 1 91.75 409 HIS A C 1
ATOM 3121 O O . HIS A 1 409 ? -6.105 -17.312 -22 1 91.75 409 HIS A O 1
ATOM 3127 N N . GLN A 1 410 ? -5.211 -16.078 -20.328 1 93.38 410 GLN A N 1
ATOM 3128 C CA . GLN A 1 410 ? -4.703 -17.266 -19.641 1 93.38 410 GLN A CA 1
ATOM 3129 C C . GLN A 1 410 ? -5.844 -18.188 -19.219 1 93.38 410 GLN A C 1
ATOM 3131 O O . GLN A 1 410 ? -5.766 -19.406 -19.406 1 93.38 410 GLN A O 1
ATOM 3136 N N . ASN A 1 411 ? -6.855 -17.562 -18.719 1 94.12 411 ASN A N 1
ATOM 3137 C CA . ASN A 1 411 ? -7.98 -18.375 -18.266 1 94.12 411 ASN A CA 1
ATOM 3138 C C . ASN A 1 411 ? -8.758 -18.953 -19.438 1 94.12 411 ASN A C 1
ATOM 3140 O O . ASN A 1 411 ? -9.297 -20.062 -19.344 1 94.12 411 ASN A O 1
ATOM 3144 N N . ARG A 1 412 ? -8.797 -18.312 -20.547 1 92.44 412 ARG A N 1
ATOM 3145 C CA . ARG A 1 412 ? -9.43 -18.859 -21.75 1 92.44 412 ARG A CA 1
ATOM 3146 C C . ARG A 1 412 ? -8.68 -20.078 -22.281 1 92.44 412 ARG A C 1
ATOM 3148 O O . ARG A 1 412 ? -9.289 -21.078 -22.625 1 92.44 412 ARG A O 1
ATOM 3155 N N . PHE A 1 413 ? -7.336 -19.922 -22.266 1 92.31 413 PHE A N 1
ATOM 3156 C CA . PHE A 1 413 ? -6.52 -21.047 -22.703 1 92.31 413 PHE A CA 1
ATOM 3157 C C . PHE A 1 413 ? -6.652 -22.219 -21.734 1 92.31 413 PHE A C 1
ATOM 3159 O O . PHE A 1 413 ? -6.691 -23.375 -22.156 1 92.31 413 PHE A O 1
ATOM 3166 N N . ARG A 1 414 ? -6.773 -21.875 -20.484 1 92.31 414 ARG A N 1
ATOM 3167 C CA . ARG A 1 414 ? -6.938 -22.922 -19.484 1 92.31 414 ARG A CA 1
ATOM 3168 C C . ARG A 1 414 ? -8.25 -23.672 -19.688 1 92.31 414 ARG A C 1
ATOM 3170 O O . ARG A 1 414 ? -8.297 -24.891 -19.562 1 92.31 414 ARG A O 1
ATOM 3177 N N . LEU A 1 415 ? -9.32 -22.969 -20 1 93.25 415 LEU A N 1
ATOM 3178 C CA . LEU A 1 415 ? -10.609 -23.594 -20.25 1 93.25 415 LEU A CA 1
ATOM 3179 C C . LEU A 1 415 ? -10.547 -24.484 -21.5 1 93.25 415 LEU A C 1
ATOM 3181 O O . LEU A 1 415 ? -11.023 -25.609 -21.484 1 93.25 415 LEU A O 1
ATOM 3185 N N . LYS A 1 416 ? -9.859 -24 -22.5 1 91.94 416 LYS A N 1
ATOM 3186 C CA . LYS A 1 416 ? -9.711 -24.781 -23.734 1 91.94 416 LYS A CA 1
ATOM 3187 C C . LYS A 1 416 ? -8.93 -26.062 -23.484 1 91.94 416 LYS A C 1
ATOM 3189 O O . LYS A 1 416 ? -9.32 -27.141 -23.953 1 91.94 416 LYS A O 1
ATOM 3194 N N . ASP A 1 417 ? -7.895 -25.891 -22.672 1 92.44 417 ASP A N 1
ATOM 3195 C CA . ASP A 1 417 ? -7.066 -27.047 -22.344 1 92.44 417 ASP A CA 1
ATOM 3196 C C . ASP A 1 417 ? -7.852 -28.062 -21.516 1 92.44 417 ASP A C 1
ATOM 3198 O O . ASP A 1 417 ? -7.746 -29.281 -21.75 1 92.44 417 ASP A O 1
ATOM 3202 N N . ALA A 1 418 ? -8.602 -27.547 -20.625 1 93.75 418 ALA A N 1
ATOM 3203 C CA . ALA A 1 418 ? -9.398 -28.438 -19.781 1 93.75 418 ALA A CA 1
ATOM 3204 C C . ALA A 1 418 ? -10.445 -29.188 -20.594 1 93.75 418 ALA A C 1
ATOM 3206 O O . ALA A 1 418 ? -10.688 -30.375 -20.375 1 93.75 418 ALA A O 1
ATOM 3207 N N . GLN A 1 419 ? -11.055 -28.578 -21.547 1 92.69 419 GLN A N 1
ATOM 3208 C CA . GLN A 1 419 ? -12.047 -29.203 -22.422 1 92.69 419 GLN A CA 1
ATOM 3209 C C . GLN A 1 419 ? -11.414 -30.281 -23.281 1 92.69 419 GLN A C 1
ATOM 3211 O O . GLN A 1 419 ? -11.984 -31.359 -23.469 1 92.69 419 GLN A O 1
ATOM 3216 N N . LYS A 1 420 ? -10.234 -29.969 -23.781 1 91.75 420 LYS A N 1
ATOM 3217 C CA . LYS A 1 420 ? -9.523 -30.969 -24.578 1 91.75 420 LYS A CA 1
ATOM 3218 C C . LYS A 1 420 ? -9.117 -32.156 -23.734 1 91.75 420 LYS A C 1
ATOM 3220 O O . LYS A 1 420 ? -9.164 -33.312 -24.203 1 91.75 420 LYS A O 1
ATOM 3225 N N . GLN A 1 421 ? -8.742 -31.844 -22.531 1 92.62 421 GLN A N 1
ATOM 3226 C CA . GLN A 1 421 ? -8.375 -32.906 -21.609 1 92.62 421 GLN A CA 1
ATOM 3227 C C . GLN A 1 421 ? -9.57 -33.812 -21.312 1 92.62 421 GLN A C 1
ATOM 3229 O O . GLN A 1 421 ? -9.438 -35.031 -21.234 1 92.62 421 GLN A O 1
ATOM 3234 N N . LEU A 1 422 ? -10.703 -33.219 -21.156 1 92.94 422 LEU A N 1
ATOM 3235 C CA . LEU A 1 422 ? -11.906 -34 -20.922 1 92.94 422 LEU A CA 1
ATOM 3236 C C . LEU A 1 422 ? -12.25 -34.875 -22.109 1 92.94 422 LEU A C 1
ATOM 3238 O O . LEU A 1 422 ? -12.562 -36.062 -21.953 1 92.94 422 LEU A O 1
ATOM 3242 N N . ALA A 1 423 ? -12.125 -34.344 -23.312 1 91.62 423 ALA A N 1
ATOM 3243 C CA . ALA A 1 423 ? -12.406 -35.094 -24.531 1 91.62 423 ALA A CA 1
ATOM 3244 C C . ALA A 1 423 ? -11.461 -36.281 -24.672 1 91.62 423 ALA A C 1
ATOM 3246 O O . ALA A 1 423 ? -11.883 -37.406 -25.016 1 91.62 423 ALA A O 1
ATOM 3247 N N . THR A 1 424 ? -10.227 -36 -24.344 1 90.12 424 THR A N 1
ATOM 3248 C CA . THR A 1 424 ? -9.227 -37.062 -24.438 1 90.12 424 THR A CA 1
ATOM 3249 C C . THR A 1 424 ? -9.477 -38.125 -23.391 1 90.12 424 THR A C 1
ATOM 3251 O O . THR A 1 424 ? -9.344 -39.344 -23.656 1 90.12 424 THR A O 1
ATOM 3254 N N . ALA A 1 425 ? -9.82 -37.688 -22.188 1 91.31 425 ALA A N 1
ATOM 3255 C CA . ALA A 1 425 ? -10.117 -38.625 -21.125 1 91.31 425 ALA A CA 1
ATOM 3256 C C . ALA A 1 425 ? -11.297 -39.531 -21.484 1 91.31 425 ALA A C 1
ATOM 3258 O O . ALA A 1 425 ? -11.297 -40.719 -21.172 1 91.31 425 ALA A O 1
ATOM 3259 N N . GLN A 1 426 ? -12.242 -39.031 -22.141 1 91.62 426 GLN A N 1
ATOM 3260 C CA . GLN A 1 426 ? -13.406 -39.781 -22.562 1 91.62 426 GLN A CA 1
ATOM 3261 C C . GLN A 1 426 ? -13.023 -40.844 -23.594 1 91.62 426 GLN A C 1
ATOM 3263 O O . GLN A 1 426 ? -13.5 -42 -23.531 1 91.62 426 GLN A O 1
ATOM 3268 N N . LYS A 1 427 ? -12.117 -40.438 -24.516 1 88.69 427 LYS A N 1
ATOM 3269 C CA . LYS A 1 427 ? -11.641 -41.406 -25.5 1 88.69 427 LYS A CA 1
ATOM 3270 C C . LYS A 1 427 ? -10.844 -42.531 -24.844 1 88.69 427 LYS A C 1
ATOM 3272 O O . LYS A 1 427 ? -11 -43.719 -25.203 1 88.69 427 LYS A O 1
ATOM 3277 N N . ASN A 1 428 ? -10.094 -42.125 -23.859 1 87.88 428 ASN A N 1
ATOM 3278 C CA . ASN A 1 428 ? -9.305 -43.125 -23.141 1 87.88 428 ASN A CA 1
ATOM 3279 C C . ASN A 1 428 ? -10.18 -44.062 -22.312 1 87.88 428 ASN A C 1
ATOM 3281 O O . ASN A 1 428 ? -9.859 -45.25 -22.156 1 87.88 428 ASN A O 1
ATOM 3285 N N . MET A 1 429 ? -11.25 -43.562 -21.844 1 90.56 429 MET A N 1
ATOM 3286 C CA . MET A 1 429 ? -12.18 -44.375 -21.062 1 90.56 429 MET A CA 1
ATOM 3287 C C . MET A 1 429 ? -12.789 -45.469 -21.938 1 90.56 429 MET A C 1
ATOM 3289 O O . MET A 1 429 ? -12.914 -46.625 -21.484 1 90.56 429 MET A O 1
ATOM 3293 N N . GLN A 1 430 ? -13.094 -45.156 -23.141 1 89.25 430 GLN A N 1
ATOM 3294 C CA . GLN A 1 430 ? -13.656 -46.156 -24.062 1 89.25 430 GLN A CA 1
ATOM 3295 C C . GLN A 1 430 ? -12.664 -47.281 -24.328 1 89.25 430 GLN A C 1
ATOM 3297 O O . GLN A 1 430 ? -13.031 -48.438 -24.328 1 89.25 430 GLN A O 1
ATOM 3302 N N . ALA A 1 431 ? -11.445 -46.781 -24.484 1 85.62 431 ALA A N 1
ATOM 3303 C CA . ALA A 1 431 ? -10.398 -47.781 -24.719 1 85.62 431 ALA A CA 1
ATOM 3304 C C . ALA A 1 431 ? -10.188 -48.656 -23.484 1 85.62 431 ALA A C 1
ATOM 3306 O O . ALA A 1 431 ? -10 -49.875 -23.609 1 85.62 431 ALA A O 1
ATOM 3307 N N . ALA A 1 432 ? -10.227 -48.031 -22.297 1 88.94 432 ALA A N 1
ATOM 3308 C CA . ALA A 1 432 ? -10.016 -48.781 -21.047 1 88.94 432 ALA A CA 1
ATOM 3309 C C . ALA A 1 432 ? -11.172 -49.75 -20.781 1 88.94 432 ALA A C 1
ATOM 3311 O O . ALA A 1 432 ? -10.953 -50.844 -20.297 1 88.94 432 ALA A O 1
ATOM 3312 N N . GLU A 1 433 ? -12.359 -49.375 -21.094 1 90.31 433 GLU A N 1
ATOM 3313 C CA . GLU A 1 433 ? -13.523 -50.25 -20.906 1 90.31 433 GLU A CA 1
ATOM 3314 C C . GLU A 1 433 ? -13.461 -51.469 -21.812 1 90.31 433 GLU A C 1
ATOM 3316 O O . GLU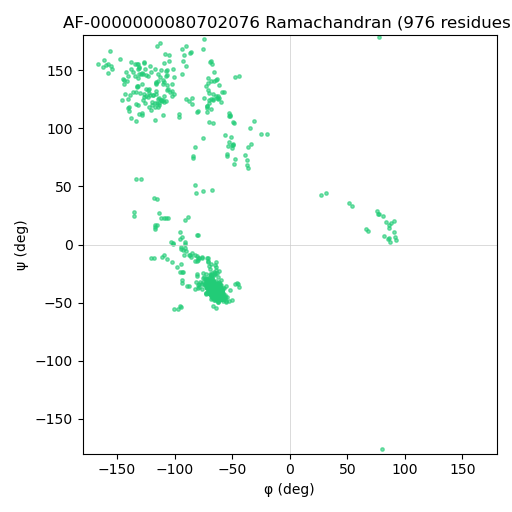 A 1 433 ? -13.766 -52.594 -21.391 1 90.31 433 GLU A O 1
ATOM 3321 N N . GLU A 1 434 ? -13.07 -51.219 -23.016 1 88.06 434 GLU A N 1
ATOM 3322 C CA . GLU A 1 434 ? -12.938 -52.344 -23.953 1 88.06 434 GLU A CA 1
ATOM 3323 C C . GLU A 1 434 ? -11.805 -53.281 -23.531 1 88.06 434 GLU A C 1
ATOM 3325 O O . GLU A 1 434 ? -11.93 -54.5 -23.641 1 88.06 434 GLU A O 1
ATOM 3330 N N . ASN A 1 435 ? -10.758 -52.656 -23.047 1 84.69 435 ASN A N 1
ATOM 3331 C CA . ASN A 1 435 ? -9.641 -53.469 -22.547 1 84.69 435 ASN A CA 1
ATOM 3332 C C . ASN A 1 435 ? -10.062 -54.344 -21.375 1 84.69 435 ASN A C 1
ATOM 3334 O O . ASN A 1 435 ? -9.664 -55.5 -21.281 1 84.69 435 ASN A O 1
ATOM 3338 N N . LEU A 1 436 ? -10.797 -53.812 -20.5 1 88.75 436 LEU A N 1
ATOM 3339 C CA . LEU A 1 436 ? -11.266 -54.562 -19.328 1 88.75 436 LEU A CA 1
ATOM 3340 C C . LEU A 1 436 ? -12.234 -55.688 -19.75 1 88.75 436 LEU A C 1
ATOM 3342 O O . LEU A 1 436 ? -12.172 -56.781 -19.219 1 88.75 436 LEU A O 1
ATOM 3346 N N . ARG A 1 437 ? -13.07 -55.375 -20.734 1 89.44 437 ARG A N 1
ATOM 3347 C CA . ARG A 1 437 ? -14 -56.375 -21.25 1 89.44 437 ARG A CA 1
ATOM 3348 C C . ARG A 1 437 ? -13.25 -57.562 -21.844 1 89.44 437 ARG A C 1
ATOM 3350 O O . ARG A 1 437 ? -13.562 -58.719 -21.562 1 89.44 437 ARG A O 1
ATOM 3357 N N . CYS A 1 438 ? -12.219 -57.25 -22.609 1 85.31 438 CYS A N 1
ATOM 3358 C CA . CYS A 1 438 ? -11.414 -58.281 -23.234 1 85.31 438 CYS A CA 1
ATOM 3359 C C . CYS A 1 438 ? -10.664 -59.125 -22.188 1 85.31 438 CYS A C 1
ATOM 3361 O O . CYS A 1 438 ? -10.555 -60.344 -22.312 1 85.31 438 CYS A O 1
ATOM 3363 N N . ALA A 1 439 ? -10.164 -58.406 -21.156 1 86.31 439 ALA A N 1
ATOM 3364 C CA . ALA A 1 439 ? -9.422 -59.094 -20.094 1 86.31 439 ALA A CA 1
ATOM 3365 C C . ALA A 1 439 ? -10.336 -60.031 -19.297 1 86.31 439 ALA A C 1
ATOM 3367 O O . ALA A 1 439 ? -9.938 -61.125 -18.906 1 86.31 439 ALA A O 1
ATOM 3368 N N . ASN A 1 440 ? -11.516 -59.625 -19.094 1 87.38 440 ASN A N 1
ATOM 3369 C CA . ASN A 1 440 ? -12.484 -60.438 -18.359 1 87.38 440 ASN A CA 1
ATOM 3370 C C . ASN A 1 440 ? -12.828 -61.719 -19.125 1 87.38 440 ASN A C 1
ATOM 3372 O O . ASN A 1 440 ? -12.852 -62.812 -18.531 1 87.38 440 ASN A O 1
ATOM 3376 N N . ILE A 1 441 ? -13.008 -61.594 -20.406 1 86.44 441 ILE A N 1
ATOM 3377 C CA . ILE A 1 441 ? -13.344 -62.75 -21.25 1 86.44 441 ILE A CA 1
ATOM 3378 C C . ILE A 1 441 ? -12.141 -63.688 -21.359 1 86.44 441 ILE A C 1
ATOM 3380 O O . ILE A 1 441 ? -12.281 -64.875 -21.25 1 86.44 441 ILE A O 1
ATOM 3384 N N . GLY A 1 442 ? -11.023 -63.125 -21.516 1 85.69 442 GLY A N 1
ATOM 3385 C CA . GLY A 1 442 ? -9.812 -63.938 -21.609 1 85.69 442 GLY A CA 1
ATOM 3386 C C . GLY A 1 442 ? -9.484 -64.688 -20.344 1 85.69 442 GLY A C 1
ATOM 3387 O O . GLY A 1 442 ? -8.984 -65.812 -20.375 1 85.69 442 GLY A O 1
ATOM 3388 N N . PHE A 1 443 ? -9.711 -64.062 -19.266 1 85.38 443 PHE A N 1
ATOM 3389 C CA . PHE A 1 443 ? -9.461 -64.688 -17.984 1 85.38 443 PHE A CA 1
ATOM 3390 C C . PHE A 1 443 ? -10.438 -65.812 -17.766 1 85.38 443 PHE A C 1
ATOM 3392 O O . PHE A 1 443 ? -10.047 -66.938 -17.297 1 85.38 443 PHE A O 1
ATOM 3399 N N . LYS A 1 444 ? -11.641 -65.688 -18.172 1 83.69 444 LYS A N 1
ATOM 3400 C CA . LYS A 1 444 ? -12.664 -66.688 -18.016 1 83.69 444 LYS A CA 1
ATOM 3401 C C . LYS A 1 444 ? -12.367 -67.875 -18.906 1 83.69 444 LYS A C 1
ATOM 3403 O O . LYS A 1 444 ? -12.617 -69.062 -18.531 1 83.69 444 LYS A O 1
ATOM 3408 N N . GLU A 1 445 ? -11.781 -67.625 -20.016 1 85.44 445 GLU A N 1
ATOM 3409 C CA . GLU A 1 445 ? -11.469 -68.688 -20.984 1 85.44 445 GLU A CA 1
ATOM 3410 C C . GLU A 1 445 ? -10.102 -69.25 -20.703 1 85.44 445 GLU A C 1
ATOM 3412 O O . GLU A 1 445 ? -9.711 -70.25 -21.344 1 85.44 445 GLU A O 1
ATOM 3417 N N . GLY A 1 446 ? -9.273 -68.688 -19.719 1 80.38 446 GLY A N 1
ATOM 3418 C CA . GLY A 1 446 ? -7.992 -69.25 -19.297 1 80.38 446 GLY A CA 1
ATOM 3419 C C . GLY A 1 446 ? -6.832 -68.812 -20.156 1 80.38 446 GLY A C 1
ATOM 3420 O O . GLY A 1 446 ? -5.734 -69.312 -20.078 1 80.38 446 GLY A O 1
ATOM 3421 N N . VAL A 1 447 ? -7.105 -67.812 -20.906 1 81.19 447 VAL A N 1
ATOM 3422 C CA . VAL A 1 447 ? -6.086 -67.375 -21.859 1 81.19 447 VAL A CA 1
ATOM 3423 C C . VAL A 1 447 ? -5.305 -66.188 -21.25 1 81.19 447 VAL A C 1
ATOM 3425 O O . VAL A 1 447 ? -4.176 -65.938 -21.672 1 81.19 447 VAL A O 1
ATOM 3428 N N . MET A 1 448 ? -5.871 -65.5 -20.234 1 84.31 448 MET A N 1
ATOM 3429 C CA . MET A 1 448 ? -5.199 -64.375 -19.594 1 84.31 448 MET A CA 1
ATOM 3430 C C . MET A 1 448 ? -4.918 -64.688 -18.125 1 84.31 448 MET A C 1
ATOM 3432 O O . MET A 1 448 ? -5.652 -65.438 -17.484 1 84.31 448 MET A O 1
ATOM 3436 N N . THR A 1 449 ? -3.838 -64.062 -17.656 1 86.31 449 THR A N 1
ATOM 3437 C CA . THR A 1 449 ? -3.395 -64.312 -16.297 1 86.31 449 THR A CA 1
ATOM 3438 C C . THR A 1 449 ? -4.047 -63.344 -15.32 1 86.31 449 THR A C 1
ATOM 3440 O O . THR A 1 449 ? -4.711 -62.375 -15.742 1 86.31 449 THR A O 1
ATOM 3443 N N . VAL A 1 450 ? -3.855 -63.625 -14.125 1 85.25 450 VAL A N 1
ATOM 3444 C CA . VAL A 1 450 ? -4.359 -62.781 -13.055 1 85.25 450 VAL A CA 1
ATOM 3445 C C . VAL A 1 450 ? -3.717 -61.406 -13.156 1 85.25 450 VAL A C 1
ATOM 3447 O O . VAL A 1 450 ? -4.375 -60.375 -12.914 1 85.25 450 VAL A O 1
ATOM 3450 N N . THR A 1 451 ? -2.529 -61.406 -13.57 1 84.75 451 THR A N 1
ATOM 3451 C CA . THR A 1 451 ? -1.805 -60.125 -13.711 1 84.75 451 THR A CA 1
ATOM 3452 C C . THR A 1 451 ? -2.412 -59.281 -14.828 1 84.75 451 THR A C 1
ATOM 3454 O O . THR A 1 451 ? -2.479 -58.062 -14.711 1 84.75 451 THR A O 1
ATOM 3457 N N . ASP A 1 452 ? -2.914 -59.906 -15.828 1 86.81 452 ASP A N 1
ATOM 3458 C CA . ASP A 1 452 ? -3.521 -59.188 -16.953 1 86.81 452 ASP A CA 1
ATOM 3459 C C . ASP A 1 452 ? -4.812 -58.5 -16.531 1 86.81 452 ASP A C 1
ATOM 3461 O O . ASP A 1 452 ? -5.039 -57.344 -16.875 1 86.81 452 ASP A O 1
ATOM 3465 N N . ILE A 1 453 ? -5.566 -59.219 -15.781 1 86.44 453 ILE A N 1
ATOM 3466 C CA . ILE A 1 453 ? -6.836 -58.656 -15.336 1 86.44 453 ILE A CA 1
ATOM 3467 C C . ILE A 1 453 ? -6.582 -57.531 -14.328 1 86.44 453 ILE A C 1
ATOM 3469 O O . ILE A 1 453 ? -7.277 -56.531 -14.336 1 86.44 453 ILE A O 1
ATOM 3473 N N . MET A 1 454 ? -5.625 -57.719 -13.555 1 88.56 454 MET A N 1
ATOM 3474 C CA . MET A 1 454 ? -5.293 -56.688 -12.578 1 88.56 454 MET A CA 1
ATOM 3475 C C . MET A 1 454 ? -4.832 -55.406 -13.266 1 88.56 454 MET A C 1
ATOM 3477 O O . MET A 1 454 ? -5.219 -54.312 -12.859 1 88.56 454 MET A O 1
ATOM 3481 N N . THR A 1 455 ? -4.035 -55.5 -14.227 1 87.56 455 THR A N 1
ATOM 3482 C CA . THR A 1 455 ? -3.549 -54.375 -14.984 1 87.56 455 THR A CA 1
ATOM 3483 C C . THR A 1 455 ? -4.703 -53.656 -15.688 1 87.56 455 THR A C 1
ATOM 3485 O O . THR A 1 455 ? -4.77 -52.438 -15.695 1 87.56 455 THR A O 1
ATOM 3488 N N . ALA A 1 456 ? -5.625 -54.469 -16.266 1 86.69 456 ALA A N 1
ATOM 3489 C CA . ALA A 1 456 ? -6.785 -53.906 -16.953 1 86.69 456 ALA A CA 1
ATOM 3490 C C . ALA A 1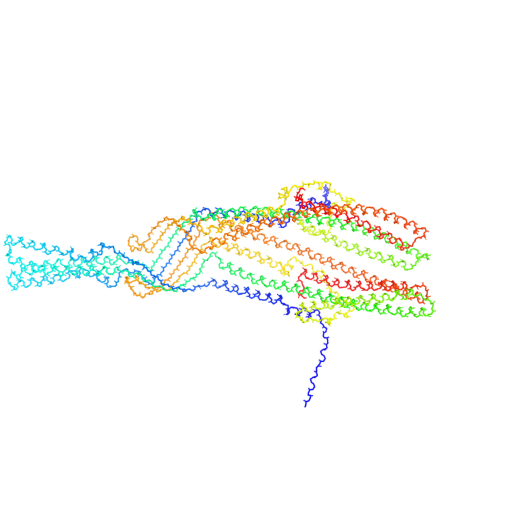 456 ? -7.676 -53.125 -15.977 1 86.69 456 ALA A C 1
ATOM 3492 O O . ALA A 1 456 ? -8.203 -52.062 -16.297 1 86.69 456 ALA A O 1
ATOM 3493 N N . GLN A 1 457 ? -7.797 -53.688 -14.82 1 88.31 457 GLN A N 1
ATOM 3494 C CA . GLN A 1 457 ? -8.609 -53.031 -13.797 1 88.31 457 GLN A CA 1
ATOM 3495 C C . GLN A 1 457 ? -7.965 -51.719 -13.352 1 88.31 457 GLN A C 1
ATOM 3497 O O . GLN A 1 457 ? -8.656 -50.719 -13.156 1 88.31 457 GLN A O 1
ATOM 3502 N N . THR A 1 458 ? -6.707 -51.719 -13.188 1 88.38 458 THR A N 1
ATOM 3503 C CA . THR A 1 458 ? -5.988 -50.531 -12.781 1 88.38 458 THR A CA 1
ATOM 3504 C C . THR A 1 458 ? -6.098 -49.438 -13.852 1 88.38 458 THR A C 1
ATOM 3506 O O . THR A 1 458 ? -6.289 -48.25 -13.531 1 88.38 458 THR A O 1
ATOM 3509 N N . VAL A 1 459 ? -5.965 -49.812 -15.062 1 87 459 VAL A N 1
ATOM 3510 C CA . VAL A 1 459 ? -6.066 -48.875 -16.172 1 87 459 VAL A CA 1
ATOM 3511 C C . VAL A 1 459 ? -7.477 -48.312 -16.234 1 87 459 VAL A C 1
ATOM 3513 O O . VAL A 1 459 ? -7.648 -47.094 -16.5 1 87 459 VAL A O 1
ATOM 3516 N N . TRP A 1 460 ? -8.469 -49.156 -16.016 1 89.38 460 TRP A N 1
ATOM 3517 C CA . TRP A 1 460 ? -9.852 -48.688 -15.984 1 89.38 460 TRP A CA 1
ATOM 3518 C C . TRP A 1 460 ? -10.07 -47.688 -14.875 1 89.38 460 TRP A C 1
ATOM 3520 O O . TRP A 1 460 ? -10.672 -46.625 -15.094 1 89.38 460 TRP A O 1
ATOM 3530 N N . GLN A 1 461 ? -9.555 -47.938 -13.75 1 90 461 GLN A N 1
ATOM 3531 C CA . GLN A 1 461 ? -9.688 -47.031 -12.609 1 90 461 GLN A CA 1
ATOM 3532 C C . GLN A 1 461 ? -8.992 -45.719 -12.883 1 90 461 GLN A C 1
ATOM 3534 O O . GLN A 1 461 ? -9.516 -44.656 -12.555 1 90 461 GLN A O 1
ATOM 3539 N N . THR A 1 462 ? -7.824 -45.75 -13.406 1 90.25 462 THR A N 1
ATOM 3540 C CA . THR A 1 462 ? -7.055 -44.562 -13.727 1 90.25 462 THR A CA 1
ATOM 3541 C C . THR A 1 462 ? -7.785 -43.719 -14.758 1 90.25 462 THR A C 1
ATOM 3543 O O . THR A 1 462 ? -7.812 -42.469 -14.648 1 90.25 462 THR A O 1
ATOM 3546 N N . ALA A 1 463 ? -8.359 -44.344 -15.719 1 90.12 463 ALA A N 1
ATOM 3547 C CA . ALA A 1 463 ? -9.102 -43.656 -16.766 1 90.12 463 ALA A CA 1
ATOM 3548 C C . ALA A 1 463 ? -10.344 -42.969 -16.188 1 90.12 463 ALA A C 1
ATOM 3550 O O . ALA A 1 463 ? -10.656 -41.844 -16.531 1 90.12 463 ALA A O 1
ATOM 3551 N N . LYS A 1 464 ? -11.031 -43.688 -15.344 1 91.25 464 LYS A N 1
ATOM 3552 C CA . LYS A 1 464 ? -12.227 -43.125 -14.734 1 91.25 464 LYS A CA 1
ATOM 3553 C C . LYS A 1 464 ? -11.867 -41.938 -13.828 1 91.25 464 LYS A C 1
ATOM 3555 O O . LYS A 1 464 ? -12.594 -40.938 -13.781 1 91.25 464 LYS A O 1
ATOM 3560 N N . THR A 1 465 ? -10.82 -42.094 -13.102 1 91.62 465 THR A N 1
ATOM 3561 C CA . THR A 1 465 ? -10.352 -41 -12.25 1 91.62 465 THR A CA 1
ATOM 3562 C C . THR A 1 465 ? -9.969 -39.781 -13.094 1 91.62 465 THR A C 1
ATOM 3564 O O . THR A 1 465 ? -10.25 -38.656 -12.703 1 91.62 465 THR A O 1
ATOM 3567 N N . ALA A 1 466 ? -9.359 -40.031 -14.195 1 91.5 466 ALA A N 1
ATOM 3568 C CA . ALA A 1 466 ? -8.961 -38.969 -15.094 1 91.5 466 ALA A CA 1
ATOM 3569 C C . ALA A 1 466 ? -10.172 -38.188 -15.602 1 91.5 466 ALA A C 1
ATOM 3571 O O . ALA A 1 466 ? -10.102 -36.969 -15.812 1 91.5 466 ALA A O 1
ATOM 3572 N N . ILE A 1 467 ? -11.25 -38.875 -15.852 1 91.62 467 ILE A N 1
ATOM 3573 C CA . ILE A 1 467 ? -12.477 -38.219 -16.297 1 91.62 467 ILE A CA 1
ATOM 3574 C C . ILE A 1 467 ? -13 -37.312 -15.195 1 91.62 467 ILE A C 1
ATOM 3576 O O . ILE A 1 467 ? -13.359 -36.156 -15.453 1 91.62 467 ILE A O 1
ATOM 3580 N N . VAL A 1 468 ? -13.031 -37.781 -13.984 1 90.62 468 VAL A N 1
ATOM 3581 C CA . VAL A 1 468 ? -13.5 -36.969 -12.852 1 90.62 468 VAL A CA 1
ATOM 3582 C C . VAL A 1 468 ? -12.625 -35.75 -12.703 1 90.62 468 VAL A C 1
ATOM 3584 O O . VAL A 1 468 ? -13.133 -34.625 -12.57 1 90.62 468 VAL A O 1
ATOM 3587 N N . ASP A 1 469 ? -11.305 -35.938 -12.773 1 92.75 469 ASP A N 1
ATOM 3588 C CA . ASP A 1 469 ? -10.367 -34.844 -12.664 1 92.75 469 ASP A CA 1
ATOM 3589 C C . ASP A 1 469 ? -10.586 -33.812 -13.781 1 92.75 469 ASP A C 1
ATOM 3591 O O . ASP A 1 469 ? -10.555 -32.625 -13.539 1 92.75 469 ASP A O 1
ATOM 3595 N N . ALA A 1 470 ? -10.75 -34.312 -14.938 1 93.06 470 ALA A N 1
ATOM 3596 C CA . ALA A 1 470 ? -10.922 -33.438 -16.094 1 93.06 470 ALA A CA 1
ATOM 3597 C C . ALA A 1 470 ? -12.227 -32.656 -16 1 93.06 470 ALA A C 1
ATOM 3599 O O . ALA A 1 470 ? -12.281 -31.484 -16.359 1 93.06 470 ALA A O 1
ATOM 3600 N N . GLU A 1 471 ? -13.289 -33.312 -15.586 1 92 471 GLU A N 1
ATOM 3601 C CA . GLU A 1 471 ? -14.57 -32.656 -15.422 1 92 471 GLU A CA 1
ATOM 3602 C C . GLU A 1 471 ? -14.469 -31.516 -14.414 1 92 471 GLU A C 1
ATOM 3604 O O . GLU A 1 471 ? -14.977 -30.406 -14.656 1 92 471 GLU A O 1
ATOM 3609 N N . ILE A 1 472 ? -13.875 -31.781 -13.336 1 91.56 472 ILE A N 1
ATOM 3610 C CA . ILE A 1 472 ? -13.711 -30.781 -12.289 1 91.56 472 ILE A CA 1
ATOM 3611 C C . ILE A 1 472 ? -12.82 -29.641 -12.789 1 91.56 472 ILE A C 1
ATOM 3613 O O . ILE A 1 472 ? -13.07 -28.469 -12.508 1 91.56 472 ILE A O 1
ATOM 3617 N N . ALA A 1 473 ? -11.766 -30 -13.5 1 92.94 473 ALA A N 1
ATOM 3618 C CA . ALA A 1 473 ? -10.859 -29 -14.055 1 92.94 473 ALA A CA 1
ATOM 3619 C C . ALA A 1 473 ? -11.602 -28.047 -14.977 1 92.94 473 ALA A C 1
ATOM 3621 O O . ALA A 1 473 ? -11.328 -26.844 -14.984 1 92.94 473 ALA A O 1
ATOM 3622 N N . VAL A 1 474 ? -12.492 -28.594 -15.781 1 92.69 474 VAL A N 1
ATOM 3623 C CA . VAL A 1 474 ? -13.281 -27.75 -16.672 1 92.69 474 VAL A CA 1
ATOM 3624 C C . VAL A 1 474 ? -14.141 -26.781 -15.859 1 92.69 474 VAL A C 1
ATOM 3626 O O . VAL A 1 474 ? -14.203 -25.594 -16.156 1 92.69 474 VAL A O 1
ATOM 3629 N N . ARG A 1 475 ? -14.711 -27.266 -14.805 1 91.88 475 ARG A N 1
ATOM 3630 C CA . ARG A 1 475 ? -15.555 -26.438 -13.961 1 91.88 475 ARG A CA 1
ATOM 3631 C C . ARG A 1 475 ? -14.734 -25.328 -13.289 1 91.88 475 ARG A C 1
ATOM 3633 O O . ARG A 1 475 ? -15.156 -24.172 -13.242 1 91.88 475 ARG A O 1
ATOM 3640 N N . LEU A 1 476 ? -13.641 -25.719 -12.781 1 92.31 476 LEU A N 1
ATOM 3641 C CA . LEU A 1 476 ? -12.781 -24.75 -12.117 1 92.31 476 LEU A CA 1
ATOM 3642 C C . LEU A 1 476 ? -12.258 -23.719 -13.109 1 92.31 476 LEU A C 1
ATOM 3644 O O 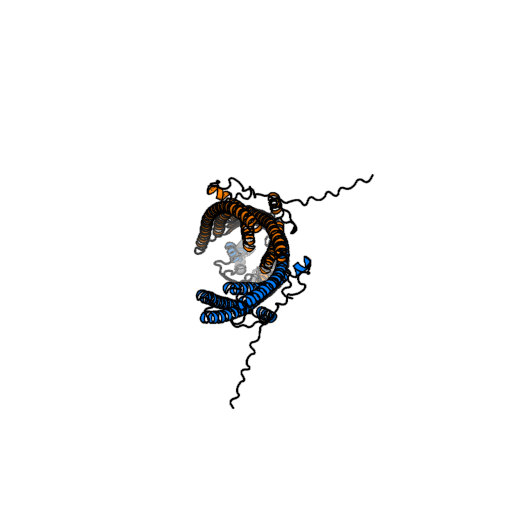. LEU A 1 476 ? -12.133 -22.531 -12.766 1 92.31 476 LEU A O 1
ATOM 3648 N N . ALA A 1 477 ? -11.922 -24.172 -14.305 1 93.62 477 ALA A N 1
ATOM 3649 C CA . ALA A 1 477 ? -11.484 -23.25 -15.352 1 93.62 477 ALA A CA 1
ATOM 3650 C C . ALA A 1 477 ? -12.594 -22.266 -15.727 1 93.62 477 ALA A C 1
ATOM 3652 O O . ALA A 1 477 ? -12.336 -21.094 -15.992 1 93.62 477 ALA A O 1
ATOM 3653 N N . GLN A 1 478 ? -13.805 -22.797 -15.781 1 92.31 478 GLN A N 1
ATOM 3654 C CA . GLN A 1 478 ? -14.945 -21.938 -16.078 1 92.31 478 GLN A CA 1
ATOM 3655 C C . GLN A 1 478 ? -15.125 -20.875 -14.992 1 92.31 478 GLN A C 1
ATOM 3657 O O . GLN A 1 478 ? -15.328 -19.703 -15.297 1 92.31 478 GLN A O 1
ATOM 3662 N N . THR A 1 479 ? -15.039 -21.281 -13.766 1 91.62 479 THR A N 1
ATOM 3663 C CA . THR A 1 479 ? -15.141 -20.344 -12.648 1 91.62 479 THR A CA 1
ATOM 3664 C C . THR A 1 479 ? -14.008 -19.328 -12.688 1 91.62 479 THR A C 1
ATOM 3666 O O . THR A 1 479 ? -14.219 -18.141 -12.414 1 91.62 479 THR A O 1
ATOM 3669 N N . GLY A 1 480 ? -12.844 -19.812 -13.016 1 92.94 480 GLY A N 1
ATOM 3670 C CA . GLY A 1 480 ? -11.719 -18.906 -13.156 1 92.94 480 GLY A CA 1
ATOM 3671 C C . GLY A 1 480 ? -11.922 -17.844 -14.234 1 92.94 480 GLY A C 1
ATOM 3672 O O . GLY A 1 480 ? -11.562 -16.688 -14.047 1 92.94 480 GLY A O 1
ATOM 3673 N N . LEU A 1 481 ? -12.461 -18.281 -15.344 1 92.75 481 LEU A N 1
ATOM 3674 C CA . LEU A 1 481 ? -12.742 -17.344 -16.438 1 92.75 481 LEU A CA 1
ATOM 3675 C C . LEU A 1 481 ? -13.812 -16.344 -16.031 1 92.75 481 LEU A C 1
ATOM 3677 O O . LEU A 1 481 ? -13.727 -15.164 -16.359 1 92.75 481 LEU A O 1
ATOM 3681 N N . GLN A 1 482 ? -14.797 -16.812 -15.289 1 91.5 482 GLN A N 1
ATOM 3682 C CA . GLN A 1 482 ? -15.844 -15.914 -14.805 1 91.5 482 GLN A CA 1
ATOM 3683 C C . GLN A 1 482 ? -15.266 -14.852 -13.867 1 91.5 482 GLN A C 1
ATOM 3685 O O . GLN A 1 482 ? -15.664 -13.68 -13.93 1 91.5 482 GLN A O 1
ATOM 3690 N N . LYS A 1 483 ? -14.367 -15.273 -13.023 1 92.5 483 LYS A N 1
ATOM 3691 C CA . LYS A 1 483 ? -13.711 -14.32 -12.141 1 92.5 483 LYS A CA 1
ATOM 3692 C C . LYS A 1 483 ? -12.891 -13.305 -12.93 1 92.5 483 LYS A C 1
ATOM 3694 O O . LYS A 1 483 ? -12.938 -12.109 -12.648 1 92.5 483 LYS A O 1
ATOM 3699 N N . ALA A 1 484 ? -12.18 -13.82 -13.93 1 92.25 484 ALA A N 1
ATOM 3700 C CA . ALA A 1 484 ? -11.336 -12.953 -14.758 1 92.25 484 ALA A CA 1
ATOM 3701 C C . ALA A 1 484 ? -12.18 -11.945 -15.539 1 92.25 484 ALA A C 1
ATOM 3703 O O . ALA A 1 484 ? -11.758 -10.812 -15.75 1 92.25 484 ALA A O 1
ATOM 3704 N N . LEU A 1 485 ? -13.406 -12.398 -15.938 1 90.44 485 LEU A N 1
ATOM 3705 C CA . LEU A 1 485 ? -14.289 -11.531 -16.703 1 90.44 485 LEU A CA 1
ATOM 3706 C C . LEU A 1 485 ? -15.141 -10.664 -15.781 1 90.44 485 LEU A C 1
ATOM 3708 O O . LEU A 1 485 ? -15.844 -9.766 -16.25 1 90.44 485 LEU A O 1
ATOM 3712 N N . GLY A 1 486 ? -15.125 -10.914 -14.516 1 87.94 486 GLY A N 1
ATOM 3713 C CA . GLY A 1 486 ? -15.867 -10.125 -13.539 1 87.94 486 GLY A CA 1
ATOM 3714 C C . GLY A 1 486 ? -17.328 -10.516 -13.461 1 87.94 486 GLY A C 1
ATOM 3715 O O . GLY A 1 486 ? -18.172 -9.695 -13.086 1 87.94 486 GLY A O 1
ATOM 3716 N N . THR A 1 487 ? -17.719 -11.742 -13.828 1 85.56 487 THR A N 1
ATOM 3717 C CA . THR A 1 487 ? -19.125 -12.141 -13.875 1 85.56 487 THR A CA 1
ATOM 3718 C C . THR A 1 487 ? -19.406 -13.234 -12.852 1 85.56 487 THR A C 1
ATOM 3720 O O . THR A 1 487 ? -20.422 -13.938 -12.961 1 85.56 487 THR A O 1
ATOM 3723 N N . ILE A 1 488 ? -18.531 -13.391 -11.914 1 87.19 488 ILE A N 1
ATOM 3724 C CA . ILE A 1 488 ? -18.719 -14.484 -10.961 1 87.19 488 ILE A CA 1
ATOM 3725 C C . ILE A 1 488 ? -19.906 -14.188 -10.062 1 87.19 488 ILE A C 1
ATOM 3727 O O . ILE A 1 488 ? -20.531 -15.102 -9.531 1 87.19 488 ILE A O 1
ATOM 3731 N N . ASP A 1 489 ? -20.312 -12.961 -9.992 1 78.25 489 ASP A N 1
ATOM 3732 C CA . ASP A 1 489 ? -21.422 -12.547 -9.141 1 78.25 489 ASP A CA 1
ATOM 3733 C C . ASP A 1 489 ? -22.766 -12.812 -9.82 1 78.25 489 ASP A C 1
ATOM 3735 O O . ASP A 1 489 ? -23.812 -12.75 -9.172 1 78.25 489 ASP A O 1
ATOM 3739 N N . ASN A 1 490 ? -22.797 -13.086 -11.125 1 67 490 ASN A N 1
ATOM 3740 C CA . ASN A 1 490 ? -24.062 -13.305 -11.805 1 67 490 ASN A CA 1
ATOM 3741 C C . ASN A 1 490 ? -24.594 -14.711 -11.562 1 67 490 ASN A C 1
ATOM 3743 O O . ASN A 1 490 ? -23.828 -15.664 -11.477 1 67 490 ASN A O 1
ATOM 3747 N N . MET B 1 1 ? 1.321 2.41 -67.562 1 29.95 1 MET B N 1
ATOM 3748 C CA . MET B 1 1 ? 2.576 2.25 -66.875 1 29.95 1 MET B CA 1
ATOM 3749 C C . MET B 1 1 ? 2.316 1.813 -65.438 1 29.95 1 MET B C 1
ATOM 3751 O O . MET B 1 1 ? 1.756 2.574 -64.625 1 29.95 1 MET B O 1
ATOM 3755 N N . LEU B 1 2 ? 2.012 0.506 -65.188 1 32.56 2 LEU B N 1
ATOM 3756 C CA . LEU B 1 2 ? 1.398 -0.3 -64.125 1 32.56 2 LEU B CA 1
ATOM 3757 C C . LEU B 1 2 ? 2.354 -0.484 -62.938 1 32.56 2 LEU B C 1
ATOM 3759 O O . LEU B 1 2 ? 3.24 -1.341 -63 1 32.56 2 LEU B O 1
ATOM 3763 N N . GLY B 1 3 ? 2.988 0.614 -62.5 1 35.09 3 GLY B N 1
ATOM 3764 C CA . GLY B 1 3 ? 3.955 0.436 -61.406 1 35.09 3 GLY B CA 1
ATOM 3765 C C . GLY B 1 3 ? 3.398 -0.335 -60.219 1 35.09 3 GLY B C 1
ATOM 3766 O O . GLY B 1 3 ? 2.381 0.053 -59.656 1 35.09 3 GLY B O 1
ATOM 3767 N N . GLY B 1 4 ? 3.582 -1.67 -60.188 1 31.58 4 GLY B N 1
ATOM 3768 C CA . GLY B 1 4 ? 3.17 -2.633 -59.188 1 31.58 4 GLY B CA 1
ATOM 3769 C C . GLY B 1 4 ? 3.688 -2.301 -57.812 1 31.58 4 GLY B C 1
ATOM 3770 O O . GLY B 1 4 ? 4.891 -2.119 -57.625 1 31.58 4 GLY B O 1
ATOM 3771 N N . THR B 1 5 ? 2.93 -1.583 -56.938 1 39.44 5 THR B N 1
ATOM 3772 C CA . THR B 1 5 ? 3.158 -1.355 -55.531 1 39.44 5 THR B CA 1
ATOM 3773 C C . THR B 1 5 ? 3.426 -2.674 -54.812 1 39.44 5 THR B C 1
ATOM 3775 O O . THR B 1 5 ? 2.555 -3.541 -54.75 1 39.44 5 THR B O 1
ATOM 3778 N N . PHE B 1 6 ? 4.711 -3.191 -54.844 1 35.78 6 PHE B N 1
ATOM 3779 C CA . PHE B 1 6 ? 5.148 -4.355 -54.094 1 35.78 6 PHE B CA 1
ATOM 3780 C C . PHE B 1 6 ? 4.824 -4.191 -52.594 1 35.78 6 PHE B C 1
ATOM 3782 O O . PHE B 1 6 ? 5.27 -3.234 -51.969 1 35.78 6 PHE B O 1
ATOM 3789 N N . ILE B 1 7 ? 3.684 -4.523 -52.25 1 37.66 7 ILE B N 1
ATOM 3790 C CA . ILE B 1 7 ? 3.344 -4.734 -50.844 1 37.66 7 ILE B CA 1
ATOM 3791 C C . ILE B 1 7 ? 4.41 -5.609 -50.188 1 37.66 7 ILE B C 1
ATOM 3793 O O . ILE B 1 7 ? 4.559 -6.781 -50.531 1 37.66 7 ILE B O 1
ATOM 3797 N N . GLY B 1 8 ? 5.609 -5.105 -49.906 1 38.69 8 GLY B N 1
ATOM 3798 C CA . GLY B 1 8 ? 6.586 -5.84 -49.094 1 38.69 8 GLY B CA 1
ATOM 3799 C C . GLY B 1 8 ? 5.953 -6.68 -48 1 38.69 8 GLY B C 1
ATOM 3800 O O . GLY B 1 8 ? 5.047 -6.219 -47.312 1 38.69 8 GLY B O 1
ATOM 3801 N N . ALA B 1 9 ? 5.871 -7.871 -48.312 1 38.69 9 ALA B N 1
ATOM 3802 C CA . ALA B 1 9 ? 5.598 -8.914 -47.312 1 38.69 9 ALA B CA 1
ATOM 3803 C C . ALA B 1 9 ? 6.23 -8.578 -45.969 1 38.69 9 ALA B C 1
ATOM 3805 O O . ALA B 1 9 ? 7.449 -8.414 -45.875 1 38.69 9 ALA B O 1
ATOM 3806 N N . SER B 1 10 ? 5.699 -7.879 -45.094 1 40.16 10 SER B N 1
ATOM 3807 C CA . SER B 1 10 ? 6.125 -7.672 -43.719 1 40.16 10 SER B CA 1
ATOM 3808 C C . SER B 1 10 ? 6.695 -8.945 -43.125 1 40.16 10 SER B C 1
ATOM 3810 O O . SER B 1 10 ? 5.973 -9.93 -42.906 1 40.16 10 SER B O 1
ATOM 3812 N N . ALA B 1 11 ? 7.871 -9.375 -43.5 1 42.31 11 ALA B N 1
ATOM 3813 C CA . ALA B 1 11 ? 8.688 -10.438 -42.906 1 42.31 11 ALA B CA 1
ATOM 3814 C C . ALA B 1 11 ? 8.352 -10.648 -41.438 1 42.31 11 ALA B C 1
ATOM 3816 O O . ALA B 1 11 ? 8.352 -9.703 -40.656 1 42.31 11 ALA B O 1
ATOM 3817 N N . GLN B 1 12 ? 7.562 -11.484 -41 1 54.41 12 GLN B N 1
ATOM 3818 C CA . GLN B 1 12 ? 7.156 -11.867 -39.656 1 54.41 12 GLN B CA 1
ATOM 3819 C C . GLN B 1 12 ? 8.336 -11.828 -38.688 1 54.41 12 GLN B C 1
ATOM 3821 O O . GLN B 1 12 ? 9.211 -12.695 -38.75 1 54.41 12 GLN B O 1
ATOM 3826 N N . SER B 1 13 ? 8.945 -10.68 -38.312 1 70.56 13 SER B N 1
ATOM 3827 C CA . SER B 1 13 ? 10.148 -10.258 -37.625 1 70.56 13 SER B CA 1
ATOM 3828 C C . SER B 1 13 ? 10.328 -11.023 -36.312 1 70.56 13 SER B C 1
ATOM 3830 O O . SER B 1 13 ? 9.414 -11.078 -35.5 1 70.56 13 SER B O 1
ATOM 3832 N N . THR B 1 14 ? 11.273 -11.953 -36.344 1 88.94 14 THR B N 1
ATOM 3833 C CA . THR B 1 14 ? 11.688 -12.695 -35.156 1 88.94 14 THR B CA 1
ATOM 3834 C C . THR B 1 14 ? 12.312 -11.758 -34.125 1 88.94 14 THR B C 1
ATOM 3836 O O . THR B 1 14 ? 13.008 -10.805 -34.469 1 88.94 14 THR B O 1
ATOM 3839 N N . MET B 1 15 ? 11.859 -11.805 -32.969 1 93.88 15 MET B N 1
ATOM 3840 C CA . MET B 1 15 ? 12.352 -10.969 -31.891 1 93.88 15 MET B CA 1
ATOM 3841 C C . MET B 1 15 ? 13.492 -11.656 -31.141 1 93.88 15 MET B C 1
ATOM 3843 O O . MET B 1 15 ? 13.375 -12.812 -30.75 1 93.88 15 MET B O 1
ATOM 3847 N N . SER B 1 16 ? 14.617 -10.945 -31.062 1 94.31 16 SER B N 1
ATOM 3848 C CA . SER B 1 16 ? 15.75 -11.461 -30.312 1 94.31 16 SER B CA 1
ATOM 3849 C C . SER B 1 16 ? 15.656 -11.086 -28.828 1 94.31 16 SER B C 1
ATOM 3851 O O . SER B 1 16 ? 14.828 -10.258 -28.453 1 94.31 16 SER B O 1
ATOM 3853 N N . LEU B 1 17 ? 16.438 -11.742 -28.031 1 94 17 LEU B N 1
ATOM 3854 C CA . LEU B 1 17 ? 16.469 -11.43 -26.609 1 94 17 LEU B CA 1
ATOM 3855 C C . LEU B 1 17 ? 16.859 -9.969 -26.375 1 94 17 LEU B C 1
ATOM 3857 O O . LEU B 1 17 ? 16.266 -9.289 -25.547 1 94 17 LEU B O 1
ATOM 3861 N N . THR B 1 18 ? 17.859 -9.477 -27.141 1 94.25 18 THR B N 1
ATOM 3862 C CA . THR B 1 18 ? 18.312 -8.094 -27.016 1 94.25 18 THR B CA 1
ATOM 3863 C C . THR B 1 18 ? 17.188 -7.125 -27.375 1 94.25 18 THR B C 1
ATOM 3865 O O . THR B 1 18 ? 17.047 -6.082 -26.734 1 94.25 18 THR B O 1
ATOM 3868 N N . GLU B 1 19 ? 16.469 -7.484 -28.344 1 95.69 19 GLU B N 1
ATOM 3869 C CA . GLU B 1 19 ? 15.336 -6.645 -28.734 1 95.69 19 GLU B CA 1
ATOM 3870 C C . GLU B 1 19 ? 14.25 -6.641 -27.656 1 95.69 19 GLU B C 1
ATOM 3872 O O . GLU B 1 19 ? 13.656 -5.602 -27.359 1 95.69 19 GLU B O 1
ATOM 3877 N N . CYS B 1 20 ? 14 -7.812 -27.094 1 97 20 CYS B N 1
ATOM 3878 C CA . CYS B 1 20 ? 13.023 -7.902 -26 1 97 20 CYS B CA 1
ATOM 3879 C C . CYS B 1 20 ? 13.453 -7.059 -24.812 1 97 20 CYS B C 1
ATOM 3881 O O . CYS B 1 20 ? 12.641 -6.352 -24.219 1 97 20 CYS B O 1
ATOM 3883 N N . ARG B 1 21 ? 14.727 -7.129 -24.516 1 96.31 21 ARG B N 1
ATOM 3884 C CA . ARG B 1 21 ? 15.273 -6.328 -23.422 1 96.31 21 ARG B CA 1
ATOM 3885 C C . ARG B 1 21 ? 15.094 -4.84 -23.688 1 96.31 21 ARG B C 1
ATOM 3887 O O . ARG B 1 21 ? 14.672 -4.086 -22.812 1 96.31 21 ARG B O 1
ATOM 3894 N N . ARG B 1 22 ? 15.391 -4.453 -24.875 1 96.25 22 ARG B N 1
ATOM 3895 C CA . ARG B 1 22 ? 15.281 -3.051 -25.25 1 96.25 22 ARG B CA 1
ATOM 3896 C C . ARG B 1 22 ? 13.836 -2.566 -25.172 1 96.25 22 ARG B C 1
ATOM 3898 O O . ARG B 1 22 ? 13.562 -1.5 -24.625 1 96.25 22 ARG B O 1
ATOM 3905 N N . LEU B 1 23 ? 12.945 -3.367 -25.719 1 96.38 23 LEU B N 1
ATOM 3906 C CA . LEU B 1 23 ? 11.531 -3.004 -25.703 1 96.38 23 LEU B CA 1
ATOM 3907 C C . LEU B 1 23 ? 11.008 -2.918 -24.266 1 96.38 23 LEU B C 1
ATOM 3909 O O . LEU B 1 23 ? 10.227 -2.025 -23.938 1 96.38 23 LEU B O 1
ATOM 3913 N N . ALA B 1 24 ? 11.414 -3.875 -23.406 1 96.94 24 ALA B N 1
ATOM 3914 C CA . ALA B 1 24 ? 10.992 -3.877 -22.016 1 96.94 24 ALA B CA 1
ATOM 3915 C C . ALA B 1 24 ? 11.484 -2.631 -21.281 1 96.94 24 ALA B C 1
ATOM 3917 O O . ALA B 1 24 ? 10.742 -2.008 -20.531 1 96.94 24 ALA B O 1
ATOM 3918 N N . LEU B 1 25 ? 12.742 -2.254 -21.578 1 96.19 25 LEU B N 1
ATOM 3919 C CA . LEU B 1 25 ? 13.32 -1.085 -20.922 1 96.19 25 LEU B CA 1
ATOM 3920 C C . LEU B 1 25 ? 12.633 0.194 -21.391 1 96.19 25 LEU B C 1
ATOM 3922 O O . LEU B 1 25 ? 12.523 1.16 -20.625 1 96.19 25 LEU B O 1
ATOM 3926 N N . GLN B 1 26 ? 12.109 0.166 -22.547 1 95.06 26 GLN B N 1
ATOM 3927 C CA . GLN B 1 26 ? 11.508 1.368 -23.109 1 95.06 26 GLN B CA 1
ATOM 3928 C C . GLN B 1 26 ? 10.031 1.479 -22.734 1 95.06 26 GLN B C 1
ATOM 3930 O O . GLN B 1 26 ? 9.531 2.576 -22.484 1 95.06 26 GLN B O 1
ATOM 3935 N N . ASN B 1 27 ? 9.359 0.339 -22.672 1 94.25 27 ASN B N 1
ATOM 3936 C CA . ASN B 1 27 ? 7.902 0.389 -22.609 1 94.25 27 ASN B CA 1
ATOM 3937 C C . ASN B 1 27 ? 7.375 -0.065 -21.25 1 94.25 27 ASN B C 1
ATOM 3939 O O . ASN B 1 27 ? 6.188 0.081 -20.969 1 94.25 27 ASN B O 1
ATOM 3943 N N . ASN B 1 28 ? 8.219 -0.622 -20.422 1 93 28 ASN B N 1
ATOM 3944 C CA . ASN B 1 28 ? 7.742 -1.166 -19.156 1 93 28 ASN B CA 1
ATOM 3945 C C . ASN B 1 28 ? 7.164 -0.076 -18.266 1 93 28 ASN B C 1
ATOM 3947 O O . ASN B 1 28 ? 7.816 0.938 -18.016 1 93 28 ASN B O 1
ATOM 3951 N N . LYS B 1 29 ? 5.914 -0.31 -17.828 1 94.44 29 LYS B N 1
ATOM 3952 C CA . LYS B 1 29 ? 5.195 0.689 -17.047 1 94.44 29 LYS B CA 1
ATOM 3953 C C . LYS B 1 29 ? 5.848 0.896 -15.68 1 94.44 29 LYS B C 1
ATOM 3955 O O . LYS B 1 29 ? 5.848 2.008 -15.148 1 94.44 29 LYS B O 1
ATOM 3960 N N . GLN B 1 30 ? 6.473 -0.129 -15.125 1 93.88 30 GLN B N 1
ATOM 3961 C CA . GLN B 1 30 ? 7.113 -0.023 -13.82 1 93.88 30 GLN B CA 1
ATOM 3962 C C . GLN B 1 30 ? 8.359 0.862 -13.891 1 93.88 30 GLN B C 1
ATOM 3964 O O . GLN B 1 30 ? 8.672 1.575 -12.938 1 93.88 30 GLN B O 1
ATOM 3969 N N . LEU B 1 31 ? 9.047 0.811 -14.977 1 94.94 31 LEU B N 1
ATOM 3970 C CA . LEU B 1 31 ? 10.203 1.68 -15.164 1 94.94 31 LEU B CA 1
ATOM 3971 C C . LEU B 1 31 ? 9.766 3.125 -15.383 1 94.94 31 LEU B C 1
ATOM 3973 O O . LEU B 1 31 ? 10.414 4.055 -14.883 1 94.94 31 LEU B O 1
ATOM 3977 N N . GLN B 1 32 ? 8.664 3.283 -16.094 1 95.62 32 GLN B N 1
ATOM 3978 C CA . GLN B 1 32 ? 8.125 4.629 -16.266 1 95.62 32 GLN B CA 1
ATOM 3979 C C . GLN B 1 32 ? 7.691 5.227 -14.93 1 95.62 32 GLN B C 1
ATOM 3981 O O . GLN B 1 32 ? 7.934 6.406 -14.664 1 95.62 32 GLN B O 1
ATOM 3986 N N . ILE B 1 33 ? 7.086 4.418 -14.117 1 96.56 33 ILE B N 1
ATOM 3987 C CA . ILE B 1 33 ? 6.672 4.84 -12.789 1 96.56 33 ILE B CA 1
ATOM 3988 C C . ILE B 1 33 ? 7.891 5.27 -11.977 1 96.56 33 ILE B C 1
ATOM 3990 O O . ILE B 1 33 ? 7.855 6.289 -11.281 1 96.56 33 ILE B O 1
ATOM 3994 N N . SER B 1 34 ? 9 4.516 -12.094 1 96.5 34 SER B N 1
ATOM 3995 C CA . SER B 1 34 ? 10.219 4.852 -11.367 1 96.5 34 SER B CA 1
ATOM 3996 C C . SER B 1 34 ? 10.805 6.176 -11.844 1 96.5 34 SER B C 1
ATOM 3998 O O . SER B 1 34 ? 11.398 6.918 -11.062 1 96.5 34 SER B O 1
ATOM 4000 N N . GLN B 1 35 ? 10.641 6.48 -13.078 1 96.5 35 GLN B N 1
ATOM 4001 C CA . GLN B 1 35 ? 11.094 7.762 -13.609 1 96.5 35 GLN B CA 1
ATOM 4002 C C . GLN B 1 35 ? 10.297 8.914 -13.008 1 96.5 35 GLN B C 1
ATOM 4004 O O . GLN B 1 35 ? 10.867 9.945 -12.656 1 96.5 35 GLN B O 1
ATOM 4009 N N . PHE B 1 36 ? 8.984 8.703 -12.914 1 96.94 36 PHE B N 1
ATOM 4010 C CA . PHE B 1 36 ? 8.141 9.727 -12.297 1 96.94 36 PHE B CA 1
ATOM 4011 C C . PHE B 1 36 ? 8.461 9.867 -10.812 1 96.94 36 PHE B C 1
ATOM 4013 O O . PHE B 1 36 ? 8.406 10.969 -10.266 1 96.94 36 PHE B O 1
ATOM 4020 N N . ALA B 1 37 ? 8.812 8.75 -10.195 1 97.06 37 ALA B N 1
ATOM 4021 C CA . ALA B 1 37 ? 9.211 8.797 -8.789 1 97.06 37 ALA B CA 1
ATOM 4022 C C . ALA B 1 37 ? 10.484 9.625 -8.609 1 97.06 37 ALA B C 1
ATOM 4024 O O . ALA B 1 37 ? 10.633 10.328 -7.609 1 97.06 37 ALA B O 1
ATOM 4025 N N . LYS B 1 38 ? 11.398 9.5 -9.547 1 97.31 38 LYS B N 1
ATOM 4026 C CA . LYS B 1 38 ? 12.609 10.312 -9.531 1 97.31 38 LYS B CA 1
ATOM 4027 C C . LYS B 1 38 ? 12.273 11.797 -9.648 1 97.31 38 LYS B C 1
ATOM 4029 O O . LYS B 1 38 ? 12.883 12.633 -8.977 1 97.31 38 LYS B O 1
ATOM 4034 N N . GLU B 1 39 ? 11.281 12.117 -10.438 1 97.31 39 GLU B N 1
ATOM 4035 C CA . GLU B 1 39 ? 10.844 13.5 -10.594 1 97.31 39 GLU B CA 1
ATOM 4036 C C . GLU B 1 39 ? 10.25 14.039 -9.297 1 97.31 39 GLU B C 1
ATOM 4038 O O . GLU B 1 39 ? 10.477 15.195 -8.938 1 97.31 39 GLU B O 1
ATOM 4043 N N . ILE B 1 40 ? 9.516 13.219 -8.641 1 97.5 40 ILE B N 1
ATOM 4044 C CA . ILE B 1 40 ? 8.945 13.617 -7.359 1 97.5 40 ILE B CA 1
ATOM 4045 C C . ILE B 1 40 ? 10.07 13.914 -6.367 1 97.5 40 ILE B C 1
ATOM 4047 O O . ILE B 1 40 ? 10.023 14.914 -5.652 1 97.5 40 ILE B O 1
ATOM 4051 N N . ALA B 1 41 ? 11.086 13.039 -6.367 1 97.88 41 ALA B N 1
ATOM 4052 C CA . ALA B 1 41 ? 12.211 13.227 -5.461 1 97.88 41 ALA B CA 1
ATOM 4053 C C . ALA B 1 41 ? 12.961 14.523 -5.77 1 97.88 41 ALA B C 1
ATOM 4055 O O . ALA B 1 41 ? 13.375 15.234 -4.859 1 97.88 41 ALA B O 1
ATOM 4056 N N . GLU B 1 42 ? 13.102 14.828 -7.016 1 97.88 42 GLU B N 1
ATOM 4057 C CA . GLU B 1 42 ? 13.773 16.047 -7.434 1 97.88 42 GLU B CA 1
ATOM 4058 C C . GLU B 1 42 ? 13 17.281 -6.973 1 97.88 42 GLU B C 1
ATOM 4060 O O . GLU B 1 42 ? 13.594 18.25 -6.473 1 97.88 42 GLU B O 1
ATOM 4065 N N . ASN B 1 43 ? 11.711 17.234 -7.156 1 97.62 43 ASN B N 1
ATOM 4066 C CA . ASN B 1 43 ? 10.891 18.359 -6.727 1 97.62 43 ASN B CA 1
ATOM 4067 C C . ASN B 1 43 ? 10.867 18.484 -5.203 1 97.62 43 ASN B C 1
ATOM 4069 O O . ASN B 1 43 ? 10.82 19.594 -4.668 1 97.62 43 ASN B O 1
ATOM 4073 N N . THR B 1 44 ? 10.93 17.406 -4.52 1 97.19 44 THR B N 1
ATOM 4074 C CA . THR B 1 44 ? 10.984 17.422 -3.064 1 97.19 44 THR B CA 1
ATOM 4075 C C . THR B 1 44 ? 12.289 18.047 -2.58 1 97.19 44 THR B C 1
ATOM 4077 O O . THR B 1 44 ? 12.312 18.75 -1.572 1 97.19 44 THR B O 1
ATOM 4080 N N . HIS B 1 45 ? 13.383 17.766 -3.291 1 97.94 45 HIS B N 1
ATOM 4081 C CA . HIS B 1 45 ? 14.656 18.375 -2.955 1 97.94 45 HIS B CA 1
ATOM 4082 C C . HIS B 1 45 ? 14.617 19.891 -3.172 1 97.94 45 HIS B C 1
ATOM 4084 O O . HIS B 1 45 ? 15.156 20.656 -2.363 1 97.94 45 HIS B O 1
ATOM 4090 N N . LYS B 1 46 ? 13.938 20.312 -4.211 1 97.44 46 LYS B N 1
ATOM 4091 C CA . LYS B 1 46 ? 13.797 21.75 -4.477 1 97.44 46 LYS B CA 1
ATOM 4092 C C . LYS B 1 46 ? 12.977 22.422 -3.389 1 97.44 46 LYS B C 1
ATOM 4094 O O . LYS B 1 46 ? 13.273 23.562 -3.002 1 97.44 46 LYS B O 1
ATOM 4099 N N . VAL B 1 47 ? 11.984 21.688 -2.881 1 96.56 47 VAL B N 1
ATOM 4100 C CA . VAL B 1 47 ? 11.164 22.203 -1.789 1 96.56 47 VAL B CA 1
ATOM 4101 C C . VAL B 1 47 ? 12.023 22.359 -0.535 1 96.56 47 VAL B C 1
ATOM 4103 O O . VAL B 1 47 ? 11.906 23.375 0.174 1 96.56 47 VAL B O 1
ATOM 4106 N N . ALA B 1 48 ? 12.859 21.406 -0.31 1 96.31 48 ALA B N 1
ATOM 4107 C CA . ALA B 1 48 ? 13.719 21.453 0.866 1 96.31 48 ALA B CA 1
ATOM 4108 C C . ALA B 1 48 ? 14.688 22.641 0.775 1 96.31 48 ALA B C 1
ATOM 4110 O O . ALA B 1 48 ? 14.977 23.297 1.781 1 96.31 48 ALA B O 1
ATOM 4111 N N . LYS B 1 49 ? 15.156 22.984 -0.396 1 96.38 49 LYS B N 1
ATOM 4112 C CA . LYS B 1 49 ? 16.078 24.094 -0.6 1 96.38 49 LYS B CA 1
ATOM 4113 C C . LYS B 1 49 ? 15.383 25.438 -0.378 1 96.38 49 LYS B C 1
ATOM 4115 O O . LYS B 1 49 ? 16 26.406 0.074 1 96.38 49 LYS B O 1
ATOM 4120 N N . ALA B 1 50 ? 14.094 25.406 -0.651 1 95 50 ALA B N 1
ATOM 4121 C CA . ALA B 1 50 ? 13.336 26.641 -0.492 1 95 50 ALA B CA 1
ATOM 4122 C C . ALA B 1 50 ? 13.172 27 0.982 1 95 50 ALA B C 1
ATOM 4124 O O . ALA B 1 50 ? 12.914 28.156 1.322 1 95 50 ALA B O 1
ATOM 4125 N N . LYS B 1 51 ? 13.43 26.062 1.879 1 93.88 51 LYS B N 1
ATOM 4126 C CA . LYS B 1 51 ? 13.234 26.281 3.309 1 93.88 51 LYS B CA 1
ATOM 4127 C C . LYS B 1 51 ? 14.359 27.141 3.889 1 93.88 51 LYS B C 1
ATOM 4129 O O . LYS B 1 51 ? 14.227 27.672 4.992 1 93.88 51 LYS B O 1
ATOM 4134 N N . TYR B 1 52 ? 15.5 27.375 3.076 1 94.75 52 TYR B N 1
ATOM 4135 C CA . TYR B 1 52 ? 16.609 28.234 3.494 1 94.75 52 TYR B CA 1
ATOM 4136 C C . TYR B 1 52 ? 16.25 29.703 3.318 1 94.75 52 TYR B C 1
ATOM 4138 O O . TYR B 1 52 ? 16.891 30.578 3.891 1 94.75 52 TYR B O 1
ATOM 4146 N N . LEU B 1 53 ? 15.156 29.953 2.633 1 94.88 53 LEU B N 1
ATOM 4147 C CA . LEU B 1 53 ? 14.859 31.312 2.205 1 94.88 53 LEU B CA 1
ATOM 4148 C C . LEU B 1 53 ? 13.688 31.891 2.996 1 94.88 53 LEU B C 1
ATOM 4150 O O . LEU B 1 53 ? 12.898 31.141 3.57 1 94.88 53 LEU B O 1
ATOM 4154 N N . PRO B 1 54 ? 13.602 33.188 3.082 1 94.44 54 PRO B N 1
ATOM 4155 C CA . PRO B 1 54 ? 12.531 33.812 3.863 1 94.44 54 PRO B CA 1
ATOM 4156 C C . PRO B 1 54 ? 11.148 33.594 3.258 1 94.44 54 PRO B C 1
ATOM 4158 O O . PRO B 1 54 ? 11.023 33.375 2.049 1 94.44 54 PRO B O 1
ATOM 4161 N N . ARG B 1 55 ? 10.156 33.656 4.031 1 94.75 55 ARG B N 1
ATOM 4162 C CA . ARG B 1 55 ? 8.766 33.531 3.607 1 94.75 55 ARG B CA 1
ATOM 4163 C C . ARG B 1 55 ? 8.008 34.844 3.871 1 94.75 55 ARG B C 1
ATOM 4165 O O . ARG B 1 55 ? 8.25 35.5 4.879 1 94.75 55 ARG B O 1
ATOM 4172 N N . VAL B 1 56 ? 7.203 35.156 2.869 1 95.75 56 VAL B N 1
ATOM 4173 C CA . VAL B 1 56 ? 6.406 36.375 2.979 1 95.75 56 VAL B CA 1
ATOM 4174 C C . VAL B 1 56 ? 4.918 36.031 2.941 1 95.75 56 VAL B C 1
ATOM 4176 O O . VAL B 1 56 ? 4.473 35.312 2.057 1 95.75 56 VAL B O 1
ATOM 4179 N N . SER B 1 57 ? 4.199 36.5 3.846 1 95 57 SER B N 1
ATOM 4180 C CA . SER B 1 57 ? 2.758 36.25 3.885 1 95 57 SER B CA 1
ATOM 4181 C C . SER B 1 57 ? 1.995 37.562 4.113 1 95 57 SER B C 1
ATOM 4183 O O . SER B 1 57 ? 2.559 38.531 4.613 1 95 57 SER B O 1
ATOM 4185 N N . GLY B 1 58 ? 0.805 37.531 3.674 1 94.44 58 GLY B N 1
ATOM 4186 C CA . GLY B 1 58 ? -0.089 38.656 3.881 1 94.44 58 GLY B CA 1
ATOM 4187 C C . GLY B 1 58 ? -1.266 38.344 4.777 1 94.44 58 GLY B C 1
ATOM 4188 O O . GLY B 1 58 ? -1.806 37.219 4.723 1 94.44 58 GLY B O 1
ATOM 4189 N N . LEU B 1 59 ? -1.611 39.25 5.586 1 94.44 59 LEU B N 1
ATOM 4190 C CA . LEU B 1 59 ? -2.77 39.125 6.465 1 94.44 59 LEU B CA 1
ATOM 4191 C C . LEU B 1 59 ? -3.646 40.375 6.395 1 94.44 59 LEU B C 1
ATOM 4193 O O . LEU B 1 59 ? -3.137 41.5 6.277 1 94.44 59 LEU B O 1
ATOM 4197 N N . ALA B 1 60 ? -4.855 40.219 6.324 1 93.62 60 ALA B N 1
ATOM 4198 C CA . ALA B 1 60 ? -5.828 41.312 6.391 1 93.62 60 ALA B CA 1
ATOM 4199 C C . ALA B 1 60 ? -7.047 40.906 7.215 1 93.62 60 ALA B C 1
ATOM 4201 O O . ALA B 1 60 ? -7.406 39.719 7.266 1 93.62 60 ALA B O 1
ATOM 4202 N N . GLY B 1 61 ? -7.555 41.938 7.914 1 93.06 61 GLY B N 1
ATOM 4203 C CA . GLY B 1 61 ? -8.711 41.625 8.734 1 93.06 61 GLY B CA 1
ATOM 4204 C C . GLY B 1 61 ? -9.531 42.812 9.109 1 93.06 61 GLY B C 1
ATOM 4205 O O . GLY B 1 61 ? -9.047 43.969 9.047 1 93.06 61 GLY B O 1
ATOM 4206 N N . TYR B 1 62 ? -10.734 42.625 9.367 1 92.62 62 TYR B N 1
ATOM 4207 C CA . TYR B 1 62 ? -11.695 43.594 9.906 1 92.62 62 TYR B CA 1
ATOM 4208 C C . TYR B 1 62 ? -12.43 43 11.102 1 92.62 62 TYR B C 1
ATOM 4210 O O . TYR B 1 62 ? -12.828 41.844 11.086 1 92.62 62 TYR B O 1
ATOM 4218 N N . GLU B 1 63 ? -12.438 43.781 12.109 1 91 63 GLU B N 1
ATOM 4219 C CA . GLU B 1 63 ? -13.164 43.312 13.305 1 91 63 GLU B CA 1
ATOM 4220 C C . GLU B 1 63 ? -14.078 44.438 13.828 1 91 63 GLU B C 1
ATOM 4222 O O . GLU B 1 63 ? -13.68 45.594 13.891 1 91 63 GLU B O 1
ATOM 4227 N N . HIS B 1 64 ? -15.25 44.031 14.164 1 91.69 64 HIS B N 1
ATOM 4228 C CA . HIS B 1 64 ? -16.219 44.938 14.789 1 91.69 64 HIS B CA 1
ATOM 4229 C C . HIS B 1 64 ? -16.469 44.562 16.234 1 91.69 64 HIS B C 1
ATOM 4231 O O . HIS B 1 64 ? -16.797 43.406 16.531 1 91.69 64 HIS B O 1
ATOM 4237 N N . PHE B 1 65 ? -16.266 45.531 17.094 1 88.81 65 PHE B N 1
ATOM 4238 C CA . PHE B 1 65 ? -16.484 45.312 18.516 1 88.81 65 PHE B CA 1
ATOM 4239 C C . PHE B 1 65 ? -17.75 46 18.984 1 88.81 65 PHE B C 1
ATOM 4241 O O . PHE B 1 65 ? -18.094 47.094 18.469 1 88.81 65 PHE B O 1
ATOM 4248 N N . SER B 1 66 ? -18.438 45.375 19.953 1 86.12 66 SER B N 1
ATOM 4249 C CA . SER B 1 66 ? -19.656 45.969 20.484 1 86.12 66 SER B CA 1
ATOM 4250 C C . SER B 1 66 ? -19.344 47.219 21.328 1 86.12 66 SER B C 1
ATOM 4252 O O . SER B 1 66 ? -20.188 48.094 21.469 1 86.12 66 SER B O 1
ATOM 4254 N N . ARG B 1 67 ? -18.141 47.219 21.984 1 83.06 67 ARG B N 1
ATOM 4255 C CA . ARG B 1 67 ? -17.781 48.312 22.859 1 83.06 67 ARG B CA 1
ATOM 4256 C C . ARG B 1 67 ? -16.406 48.875 22.5 1 83.06 67 ARG B C 1
ATOM 4258 O O . ARG B 1 67 ? -15.578 48.156 21.922 1 83.06 67 ARG B O 1
ATOM 4265 N N . GLU B 1 68 ? -16.25 50.125 22.703 1 78.25 68 GLU B N 1
ATOM 4266 C CA . GLU B 1 68 ? -14.969 50.75 22.484 1 78.25 68 GLU B CA 1
ATOM 4267 C C . GLU B 1 68 ? -14.133 50.812 23.75 1 78.25 68 GLU B C 1
ATOM 4269 O O . GLU B 1 68 ? -14.688 50.844 24.859 1 78.25 68 GLU B O 1
ATOM 4274 N N . ILE B 1 69 ? -12.891 50.719 23.641 1 74.38 69 ILE B N 1
ATOM 4275 C CA . ILE B 1 69 ? -11.984 50.875 24.766 1 74.38 69 ILE B CA 1
ATOM 4276 C C . ILE B 1 69 ? -12.008 52.344 25.25 1 74.38 69 ILE B C 1
ATOM 4278 O O . ILE B 1 69 ? -11.906 53.25 24.453 1 74.38 69 ILE B O 1
ATOM 4282 N N . SER B 1 70 ? -12.453 52.5 26.469 1 73.94 70 SER B N 1
ATOM 4283 C CA . SER B 1 70 ? -12.438 53.844 27.078 1 73.94 70 SER B CA 1
ATOM 4284 C C . SER B 1 70 ? -11.516 53.875 28.297 1 73.94 70 SER B C 1
ATOM 4286 O O . SER B 1 70 ? -11.797 53.25 29.312 1 73.94 70 SER B O 1
ATOM 4288 N N . LEU B 1 71 ? -10.422 54.5 28.109 1 70.19 71 LEU B N 1
ATOM 4289 C CA . LEU B 1 71 ? -9.445 54.562 29.188 1 70.19 71 LEU B CA 1
ATOM 4290 C C . LEU B 1 71 ? -9.977 55.406 30.359 1 70.19 71 LEU B C 1
ATOM 4292 O O . LEU B 1 71 ? -9.5 55.25 31.484 1 70.19 71 LEU B O 1
ATOM 4296 N N . LEU B 1 72 ? -10.93 56.312 29.984 1 70.31 72 LEU B N 1
ATOM 4297 C CA . LEU B 1 72 ? -11.516 57.156 31.016 1 70.31 72 LEU B CA 1
ATOM 4298 C C . LEU B 1 72 ? -12.906 56.656 31.406 1 70.31 72 LEU B C 1
ATOM 4300 O O . LEU B 1 72 ? -13.672 56.219 30.562 1 70.31 72 LEU B O 1
ATOM 4304 N N . ASN B 1 73 ? -13.203 56.531 32.719 1 69.06 73 ASN B N 1
ATOM 4305 C CA . ASN B 1 73 ? -14.539 56.156 33.188 1 69.06 73 ASN B CA 1
ATOM 4306 C C . ASN B 1 73 ? -15.516 57.344 33.062 1 69.06 73 ASN B C 1
ATOM 4308 O O . ASN B 1 73 ? -15.109 58.469 32.812 1 69.06 73 ASN B O 1
ATOM 4312 N N . LYS B 1 74 ? -16.766 57.125 33.219 1 75.75 74 LYS B N 1
ATOM 4313 C CA . LYS B 1 74 ? -17.812 58.125 33.094 1 75.75 74 LYS B CA 1
ATOM 4314 C C . LYS B 1 74 ? -17.594 59.281 34.094 1 75.75 74 LYS B C 1
ATOM 4316 O O . LYS B 1 74 ? -17.766 60.438 33.719 1 75.75 74 LYS B O 1
ATOM 4321 N N . ASP B 1 75 ? -17.156 58.812 35.188 1 67.75 75 ASP B N 1
ATOM 4322 C CA . ASP B 1 75 ? -16.953 59.812 36.219 1 67.75 75 ASP B CA 1
ATOM 4323 C C . ASP B 1 75 ? -15.766 60.719 35.875 1 67.75 75 ASP B C 1
ATOM 4325 O O . ASP B 1 75 ? -15.828 61.938 36.062 1 67.75 75 ASP B O 1
ATOM 4329 N N . GLN B 1 76 ? -14.766 60.062 35.375 1 69.75 76 GLN B N 1
ATOM 4330 C CA . GLN B 1 76 ? -13.586 60.812 35 1 69.75 76 GLN B CA 1
ATOM 4331 C C . GLN B 1 76 ? -13.891 61.75 33.812 1 69.75 76 GLN B C 1
ATOM 4333 O O . GLN B 1 76 ? -13.414 62.875 33.781 1 69.75 76 GLN B O 1
ATOM 4338 N N . LYS B 1 77 ? -14.656 61.375 32.938 1 80.06 77 LYS B N 1
ATOM 4339 C CA . LYS B 1 77 ? -15.047 62.188 31.812 1 80.06 77 LYS B CA 1
ATOM 4340 C C . LYS B 1 77 ? -15.844 63.406 32.281 1 80.06 77 LYS B C 1
ATOM 4342 O O . LYS B 1 77 ? -15.641 64.5 31.766 1 80.06 77 LYS B O 1
ATOM 4347 N N . ASN B 1 78 ? -16.594 63.094 33.188 1 73.38 78 ASN B N 1
ATOM 4348 C CA . ASN B 1 78 ? -17.375 64.188 33.75 1 73.38 78 ASN B CA 1
ATOM 4349 C C . ASN B 1 78 ? -16.5 65.188 34.5 1 73.38 78 ASN B C 1
ATOM 4351 O O . ASN B 1 78 ? -16.719 66.375 34.406 1 73.38 78 ASN B O 1
ATOM 4355 N N . LEU B 1 79 ? -15.625 64.625 35.188 1 67.19 79 LEU B N 1
ATOM 4356 C CA . LEU B 1 79 ? -14.695 65.5 35.906 1 67.19 79 LEU B CA 1
ATOM 4357 C C . LEU B 1 79 ? -13.883 66.312 34.938 1 67.19 79 LEU B C 1
ATOM 4359 O O . LEU B 1 79 ? -13.695 67.562 35.156 1 67.19 79 LEU B O 1
ATOM 4363 N N . LEU B 1 80 ? -13.43 65.688 33.906 1 74.19 80 LEU B N 1
ATOM 4364 C CA . LEU B 1 80 ? -12.617 66.438 32.938 1 74.19 80 LEU B CA 1
ATOM 4365 C C . LEU B 1 80 ? -13.445 67.438 32.188 1 74.19 80 LEU B C 1
ATOM 4367 O O . LEU B 1 80 ? -12.977 68.562 31.906 1 74.19 80 LEU B O 1
ATOM 4371 N N . SER B 1 81 ? -14.648 67.125 31.938 1 74.69 81 SER B N 1
ATOM 4372 C CA . SER B 1 81 ? -15.531 68 31.219 1 74.69 81 SER B CA 1
ATOM 4373 C C . SER B 1 81 ? -15.844 69.25 32.062 1 74.69 81 SER B C 1
ATOM 4375 O O . SER B 1 81 ? -16.109 70.312 31.5 1 74.69 81 SER B O 1
ATOM 4377 N N . ASN B 1 82 ? -15.805 69.062 33.406 1 75.44 82 ASN B N 1
ATOM 4378 C CA . ASN B 1 82 ? -16.109 70.188 34.312 1 75.44 82 ASN B CA 1
ATOM 4379 C C . ASN B 1 82 ? -14.867 70.625 35.062 1 75.44 82 ASN B C 1
ATOM 4381 O O . ASN B 1 82 ? -14.977 71.125 36.188 1 75.44 82 ASN B O 1
ATOM 4385 N N . LEU B 1 83 ? -13.789 70.375 34.594 1 70.56 83 LEU B N 1
ATOM 4386 C CA . LEU B 1 83 ? -12.523 70.625 35.25 1 70.56 83 LEU B CA 1
ATOM 4387 C C . LEU B 1 83 ? -12.438 72.125 35.656 1 70.56 83 LEU B C 1
ATOM 4389 O O . LEU B 1 83 ? -12.086 72.438 36.781 1 70.56 83 LEU B O 1
ATOM 4393 N N . GLY B 1 84 ? -12.727 72.938 34.75 1 67.75 84 GLY B N 1
ATOM 4394 C CA . GLY B 1 84 ? -12.672 74.375 35 1 67.75 84 GLY B CA 1
ATOM 4395 C C . GLY B 1 84 ? -13.695 74.875 36.031 1 67.75 84 GLY B C 1
ATOM 4396 O O . GLY B 1 84 ? -13.383 75.625 36.938 1 67.75 84 GLY B O 1
ATOM 4397 N N . THR B 1 85 ? -14.859 74.312 35.75 1 71.31 85 THR B N 1
ATOM 4398 C CA . THR B 1 85 ? -15.938 74.688 36.656 1 71.31 85 THR B CA 1
ATOM 4399 C C . THR B 1 85 ? -15.641 74.25 38.094 1 71.31 85 THR B C 1
ATOM 4401 O O . THR B 1 85 ? -15.906 75 39.062 1 71.31 85 THR B O 1
ATOM 4404 N N . ASN B 1 86 ? -15.078 73.062 38.188 1 66.12 86 ASN B N 1
ATOM 4405 C CA . ASN B 1 86 ? -14.758 72.562 39.5 1 66.12 86 ASN B CA 1
ATOM 4406 C C . ASN B 1 86 ? -13.547 73.312 40.094 1 66.12 86 ASN B C 1
ATOM 4408 O O . ASN B 1 86 ? -13.484 73.5 41.312 1 66.12 86 ASN B O 1
ATOM 4412 N N . ALA B 1 87 ? -12.672 73.688 39.281 1 64.5 87 ALA B N 1
ATOM 4413 C CA . ALA B 1 87 ? -11.438 74.312 39.75 1 64.5 87 ALA B CA 1
ATOM 4414 C C . ALA B 1 87 ? -11.656 75.812 40.094 1 64.5 87 ALA B C 1
ATOM 4416 O O . ALA B 1 87 ? -11.133 76.25 41.094 1 64.5 87 ALA B O 1
ATOM 4417 N N . PHE B 1 88 ? -12.508 76.438 39.25 1 61.09 88 PHE B N 1
ATOM 4418 C CA . PHE B 1 88 ? -12.578 77.875 39.375 1 61.09 88 PHE B CA 1
ATOM 4419 C C . PHE B 1 88 ? -13.984 78.375 39.719 1 61.09 88 PHE B C 1
ATOM 4421 O O . PHE B 1 88 ? -14.219 79.5 40 1 61.09 88 PHE B O 1
ATOM 4428 N N . GLY B 1 89 ? -14.898 77.438 39.594 1 58.56 89 GLY B N 1
ATOM 4429 C CA . GLY B 1 89 ? -16.281 77.812 39.75 1 58.56 89 GLY B CA 1
ATOM 4430 C C . GLY B 1 89 ? -16.547 78.562 41.062 1 58.56 89 GLY B C 1
ATOM 4431 O O . GLY B 1 89 ? -17.266 79.562 41.094 1 58.56 89 GLY B O 1
ATOM 4432 N N . GLY B 1 90 ? -16.078 78.062 42.188 1 60.5 90 GLY B N 1
ATOM 4433 C CA . GLY B 1 90 ? -16.406 78.625 43.469 1 60.5 90 GLY B CA 1
ATOM 4434 C C . GLY B 1 90 ? -15.516 79.812 43.781 1 60.5 90 GLY B C 1
ATOM 4435 O O . GLY B 1 90 ? -15.789 80.562 44.75 1 60.5 90 GLY B O 1
ATOM 4436 N N . LEU B 1 91 ? -14.547 80 43 1 62.16 91 LEU B N 1
ATOM 4437 C CA . LEU B 1 91 ? -13.609 81.125 43.312 1 62.16 91 LEU B CA 1
ATOM 4438 C C . LEU B 1 91 ? -14.273 82.438 43.156 1 62.16 91 LEU B C 1
ATOM 4440 O O . LEU B 1 91 ? -14.047 83.375 44 1 62.16 91 LEU B O 1
ATOM 4444 N N . GLY B 1 92 ? -15.086 82.562 42.156 1 58.66 92 GLY B N 1
ATOM 4445 C CA . GLY B 1 92 ? -15.797 83.812 41.969 1 58.66 92 GLY B CA 1
ATOM 4446 C C . GLY B 1 92 ? -16.75 84.125 43.094 1 58.66 92 GLY B C 1
ATOM 4447 O O . GLY B 1 92 ? -16.781 85.25 43.594 1 58.66 92 GLY B O 1
ATOM 4448 N N . THR B 1 93 ? -17.438 83.125 43.531 1 62.25 93 THR B N 1
ATOM 4449 C CA . THR B 1 93 ? -18.406 83.312 44.594 1 62.25 93 THR B CA 1
ATOM 4450 C C . THR B 1 93 ? -17.672 83.562 45.938 1 62.25 93 THR B C 1
ATOM 4452 O O . THR B 1 93 ? -18.109 84.438 46.719 1 62.25 93 THR B O 1
ATOM 4455 N N . ALA B 1 94 ? -16.609 82.938 46.125 1 61.5 94 ALA B N 1
ATOM 4456 C CA . ALA B 1 94 ? -15.859 83.125 47.375 1 61.5 94 ALA B CA 1
ATOM 4457 C C . ALA B 1 94 ? -15.211 84.5 47.469 1 61.5 94 ALA B C 1
ATOM 4459 O O . ALA B 1 94 ? -15.258 85.125 48.5 1 61.5 94 ALA B O 1
ATOM 4460 N N . ILE B 1 95 ? -14.727 84.812 46.375 1 63.19 95 ILE B N 1
ATOM 4461 C CA . ILE B 1 95 ? -14.125 86.125 46.312 1 63.19 95 ILE B CA 1
ATOM 4462 C C . ILE B 1 95 ? -15.195 87.188 46.469 1 63.19 95 ILE B C 1
ATOM 4464 O O . ILE B 1 95 ? -15.016 88.125 47.188 1 63.19 95 ILE B O 1
ATOM 4468 N N . GLY B 1 96 ? -16.312 86.875 45.781 1 60.84 96 GLY B N 1
ATOM 4469 C CA . GLY B 1 96 ? -17.438 87.812 45.938 1 60.84 96 GLY B CA 1
ATOM 4470 C C . GLY B 1 96 ? -17.938 87.938 47.344 1 60.84 96 GLY B C 1
ATOM 4471 O O . GLY B 1 96 ? -18.188 89.062 47.844 1 60.84 96 GLY B O 1
ATOM 4472 N N . ASN B 1 97 ? -18.031 86.875 47.969 1 65.06 97 ASN B N 1
ATOM 4473 C CA . ASN B 1 97 ? -18.516 86.875 49.344 1 65.06 97 ASN B CA 1
ATOM 4474 C C . ASN B 1 97 ? -17.516 87.562 50.281 1 65.06 97 ASN B C 1
ATOM 4476 O O . ASN B 1 97 ? -17.906 88.312 51.188 1 65.06 97 ASN B O 1
ATOM 4480 N N . ASN B 1 98 ? -16.328 87.375 50 1 59.06 98 ASN B N 1
ATOM 4481 C CA . ASN B 1 98 ? -15.297 88 50.812 1 59.06 98 ASN B CA 1
ATOM 4482 C C . ASN B 1 98 ? -15.219 89.5 50.594 1 59.06 98 ASN B C 1
ATOM 4484 O O . ASN B 1 98 ? -15.062 90.25 51.531 1 59.06 98 ASN B O 1
ATOM 4488 N N . LEU B 1 99 ? -15.453 89.812 49.406 1 65.38 99 LEU B N 1
ATOM 4489 C CA . LEU B 1 99 ? -15.453 91.25 49.094 1 65.38 99 LEU B CA 1
ATOM 4490 C C . LEU B 1 99 ? -16.656 91.938 49.719 1 65.38 99 LEU B C 1
ATOM 4492 O O . LEU B 1 99 ? -16.547 93.062 50.219 1 65.38 99 LEU B O 1
ATOM 4496 N N . THR B 1 100 ? -17.797 91.188 49.75 1 67.06 100 THR B N 1
ATOM 4497 C CA . THR B 1 100 ? -19 91.75 50.344 1 67.06 100 THR B CA 1
ATOM 4498 C C . THR B 1 100 ? -18.844 91.875 51.875 1 67.06 100 THR B C 1
ATOM 4500 O O . THR B 1 100 ? -19.281 92.875 52.469 1 67.06 100 THR B O 1
ATOM 4503 N N . SER B 1 101 ? -18.109 91 52.406 1 65.75 101 SER B N 1
ATOM 4504 C CA . SER B 1 101 ? -17.875 91 53.844 1 65.75 101 SER B CA 1
ATOM 4505 C C . SER B 1 101 ? -16.906 92.125 54.219 1 65.75 101 SER B C 1
ATOM 4507 O O . SER B 1 101 ? -17.125 92.875 55.188 1 65.75 101 SER B O 1
ATOM 4509 N N . LEU B 1 102 ? -16.016 92.375 53.344 1 62.72 102 LEU B N 1
ATOM 4510 C CA . LEU B 1 102 ? -15.07 93.5 53.594 1 62.72 102 LEU B CA 1
ATOM 4511 C C . LEU B 1 102 ? -15.758 94.812 53.406 1 62.72 102 LEU B C 1
ATOM 4513 O O . LEU B 1 102 ? -15.469 95.812 54.125 1 62.72 102 LEU B O 1
ATOM 4517 N N . ALA B 1 103 ? -16.688 94.875 52.594 1 64.12 103 ALA B N 1
ATOM 4518 C CA . ALA B 1 103 ? -17.469 96.062 52.375 1 64.12 103 ALA B CA 1
ATOM 4519 C C . ALA B 1 103 ? -18.391 96.312 53.562 1 64.12 103 ALA B C 1
ATOM 4521 O O . ALA B 1 103 ? -18.547 97.5 54 1 64.12 103 ALA B O 1
ATOM 4522 N N . LYS B 1 104 ? -18.859 95.25 54.125 1 69.62 104 LYS B N 1
ATOM 4523 C CA . LYS B 1 104 ? -19.734 95.375 55.281 1 69.62 104 LYS B CA 1
ATOM 4524 C C . LYS B 1 104 ? -18.953 95.812 56.531 1 69.62 104 LYS B C 1
ATOM 4526 O O . LYS B 1 104 ? -19.5 96.562 57.375 1 69.62 104 LYS B O 1
ATOM 4531 N N . GLN B 1 105 ? -17.75 95.438 56.375 1 58.97 105 GLN B N 1
ATOM 4532 C CA . GLN B 1 105 ? -16.922 95.812 57.531 1 58.97 105 GLN B CA 1
ATOM 4533 C C . GLN B 1 105 ? -16.281 97.188 57.344 1 58.97 105 GLN B C 1
ATOM 4535 O O . GLN B 1 105 ? -15.578 97.625 58.219 1 58.97 105 GLN B O 1
ATOM 4540 N N . GLY B 1 106 ? -16.641 97.75 56.219 1 56.41 106 GLY B N 1
ATOM 4541 C CA . GLY B 1 106 ? -16.25 99.125 56 1 56.41 106 GLY B CA 1
ATOM 4542 C C . GLY B 1 106 ? -14.82 99.25 55.5 1 56.41 106 GLY B C 1
ATOM 4543 O O . GLY B 1 106 ? -14.25 100.375 55.5 1 56.41 106 GLY B O 1
ATOM 4544 N N . ILE B 1 107 ? -14.234 98.188 55.219 1 59 107 ILE B N 1
ATOM 4545 C CA . ILE B 1 107 ? -12.812 98.188 54.875 1 59 107 ILE B CA 1
ATOM 4546 C C . ILE B 1 107 ? -12.648 98.625 53.406 1 59 107 ILE B C 1
ATOM 4548 O O . ILE B 1 107 ? -11.695 99.312 53.062 1 59 107 ILE B O 1
ATOM 4552 N N . ILE B 1 108 ? -13.578 98.25 52.562 1 64.38 108 ILE B N 1
ATOM 4553 C CA . ILE B 1 108 ? -13.609 98.75 51.188 1 64.38 108 ILE B CA 1
ATOM 4554 C C . ILE B 1 108 ? -15.016 99.25 50.844 1 64.38 108 ILE B C 1
ATOM 4556 O O . ILE B 1 108 ? -15.984 98.875 51.5 1 64.38 108 ILE B O 1
ATOM 4560 N N . SER B 1 109 ? -15.125 100.125 50 1 62.59 109 SER B N 1
ATOM 4561 C CA . SER B 1 109 ? -16.422 100.688 49.656 1 62.59 109 SER B CA 1
ATOM 4562 C C . SER B 1 109 ? -17.266 99.688 48.875 1 62.59 109 SER B C 1
ATOM 4564 O O . SER B 1 109 ? -16.734 98.812 48.25 1 62.59 109 SER B O 1
ATOM 4566 N N . ALA B 1 110 ? -18.562 99.625 49.062 1 68.06 110 ALA B N 1
ATOM 4567 C CA . ALA B 1 110 ? -19.484 98.75 48.344 1 68.06 110 ALA B CA 1
ATOM 4568 C C . ALA B 1 110 ? -19.25 98.812 46.844 1 68.06 110 ALA B C 1
ATOM 4570 O O . ALA B 1 110 ? -19.328 97.812 46.156 1 68.06 110 ALA B O 1
ATOM 4571 N N . ASN B 1 111 ? -18.875 99.938 46.375 1 60.69 111 ASN B N 1
ATOM 4572 C CA . ASN B 1 111 ? -18.625 100.125 44.969 1 60.69 111 ASN B CA 1
ATOM 4573 C C . ASN B 1 111 ? -17.328 99.438 44.531 1 60.69 111 ASN B C 1
ATOM 4575 O O . ASN B 1 111 ? -17.25 98.875 43.469 1 60.69 111 ASN B O 1
ATOM 4579 N N . THR B 1 112 ? -16.312 99.562 45.375 1 59.5 112 THR B N 1
ATOM 4580 C CA . THR B 1 112 ? -15.031 98.875 45.094 1 59.5 112 THR B CA 1
ATOM 4581 C C . THR B 1 112 ? -15.164 97.375 45.156 1 59.5 112 THR B C 1
ATOM 4583 O O . THR B 1 112 ? -14.562 96.688 44.344 1 59.5 112 THR B O 1
ATOM 4586 N N . ALA B 1 113 ? -15.977 96.938 46.031 1 64 113 ALA B N 1
ATOM 4587 C CA . ALA B 1 113 ? -16.219 95.5 46.156 1 64 113 ALA B CA 1
ATOM 4588 C C . ALA B 1 113 ? -16.953 95 44.906 1 64 113 ALA B C 1
ATOM 4590 O O . ALA B 1 113 ? -16.641 93.875 44.406 1 64 113 ALA B O 1
ATOM 4591 N N . GLN B 1 114 ? -17.891 95.688 44.5 1 65.56 114 GLN B N 1
ATOM 4592 C CA . GLN B 1 114 ? -18.641 95.312 43.312 1 65.56 114 GLN B CA 1
ATOM 4593 C C . GLN B 1 114 ? -17.75 95.375 42.062 1 65.56 114 GLN B C 1
ATOM 4595 O O . GLN B 1 114 ? -17.828 94.438 41.219 1 65.56 114 GLN B O 1
ATOM 4600 N N . ARG B 1 115 ? -16.875 96.312 41.906 1 62.53 115 ARG B N 1
ATOM 4601 C CA . ARG B 1 115 ? -15.977 96.438 40.75 1 62.53 115 ARG B CA 1
ATOM 4602 C C . ARG B 1 115 ? -14.906 95.375 40.781 1 62.53 115 ARG B C 1
ATOM 4604 O O . ARG B 1 115 ? -14.578 94.75 39.75 1 62.53 115 ARG B O 1
ATOM 4611 N N . LEU B 1 116 ? -14.422 95.062 41.938 1 59.62 116 LEU B N 1
ATOM 4612 C CA . LEU B 1 116 ? -13.422 94 42.094 1 59.62 116 LEU B CA 1
ATOM 4613 C C . LEU B 1 116 ? -14.039 92.625 41.844 1 59.62 116 LEU B C 1
ATOM 4615 O O . LEU B 1 116 ? -13.406 91.75 41.25 1 59.62 116 LEU B O 1
ATOM 4619 N N . GLY B 1 117 ? -15.234 92.5 42.344 1 62.25 117 GLY B N 1
ATOM 4620 C CA . GLY B 1 117 ? -15.977 91.25 42.062 1 62.25 117 GLY B CA 1
ATOM 4621 C C . GLY B 1 117 ? -16.219 91 40.594 1 62.25 117 GLY B C 1
ATOM 4622 O O . GLY B 1 117 ? -16.125 89.875 40.125 1 62.25 117 GLY B O 1
ATOM 4623 N N . GLN B 1 118 ? -16.609 92.062 39.969 1 62.06 118 GLN B N 1
ATOM 4624 C CA . GLN B 1 118 ? -16.844 92 38.531 1 62.06 118 GLN B CA 1
ATOM 4625 C C . GLN B 1 118 ? -15.539 91.688 37.781 1 62.06 118 GLN B C 1
ATOM 4627 O O . GLN B 1 118 ? -15.531 90.875 36.844 1 62.06 118 GLN B O 1
ATOM 4632 N N . VAL B 1 119 ? -14.5 92.312 38.188 1 55.44 119 VAL B N 1
ATOM 4633 C CA . VAL B 1 119 ? -13.219 92.125 37.531 1 55.44 119 VAL B CA 1
ATOM 4634 C C . VAL B 1 119 ? -12.75 90.688 37.781 1 55.44 119 VAL B C 1
ATOM 4636 O O . VAL B 1 119 ? -12.289 90 36.844 1 55.44 119 VAL B O 1
ATOM 4639 N N . LEU B 1 120 ? -12.938 90.25 38.938 1 59.88 120 LEU B N 1
ATOM 4640 C CA . LEU B 1 120 ? -12.492 88.938 39.281 1 59.88 120 LEU B CA 1
ATOM 4641 C C . LEU B 1 120 ? -13.43 87.875 38.688 1 59.88 120 LEU B C 1
ATOM 4643 O O . LEU B 1 120 ? -12.984 86.812 38.25 1 59.88 120 LEU B O 1
ATOM 4647 N N . GLY B 1 121 ? -14.703 88.188 38.719 1 61.62 121 GLY B N 1
ATOM 4648 C CA . GLY B 1 121 ? -15.672 87.312 38.031 1 61.62 121 GLY B CA 1
ATOM 4649 C C . GLY B 1 121 ? -15.398 87.188 36.562 1 61.62 121 GLY B C 1
ATOM 4650 O O . GLY B 1 121 ? -15.555 86.125 35.969 1 61.62 121 GLY B O 1
ATOM 4651 N N . ASN B 1 122 ? -15.039 88.312 36 1 60.31 122 ASN B N 1
ATOM 4652 C CA . ASN B 1 122 ? -14.695 88.312 34.594 1 60.31 122 ASN B CA 1
ATOM 4653 C C . ASN B 1 122 ? -13.438 87.438 34.312 1 60.31 122 ASN B C 1
ATOM 4655 O O . ASN B 1 122 ? -13.211 87.062 33.188 1 60.31 122 ASN B O 1
ATOM 4659 N N . LEU B 1 123 ? -12.711 87.188 35.281 1 58.66 123 LEU B N 1
ATOM 4660 C CA . LEU B 1 123 ? -11.508 86.375 35.094 1 58.66 123 LEU B CA 1
ATOM 4661 C C . LEU B 1 123 ? -11.797 84.938 35.375 1 58.66 123 LEU B C 1
ATOM 4663 O O . LEU B 1 123 ? -11.266 84.062 34.688 1 58.66 123 LEU B O 1
ATOM 4667 N N . THR B 1 124 ? -12.703 84.688 36.25 1 68 124 THR B N 1
ATOM 4668 C CA . THR B 1 124 ? -12.938 83.312 36.688 1 68 124 THR B CA 1
ATOM 4669 C C . THR B 1 124 ? -13.758 82.562 35.656 1 68 124 THR B C 1
ATOM 4671 O O . THR B 1 124 ? -13.539 81.375 35.469 1 68 124 THR B O 1
ATOM 4674 N N . THR B 1 125 ? -14.68 83.188 35.031 1 70.12 125 THR B N 1
ATOM 4675 C CA . THR B 1 125 ? -15.555 82.562 34.062 1 70.12 125 THR B CA 1
ATOM 4676 C C . THR B 1 125 ? -14.766 82.062 32.844 1 70.12 125 THR B C 1
ATOM 4678 O O . THR B 1 125 ? -14.867 80.938 32.438 1 70.12 125 THR B O 1
ATOM 4681 N N . PRO B 1 126 ? -14.008 83 32.25 1 66.19 126 PRO B N 1
ATOM 4682 C CA . PRO B 1 126 ? -13.203 82.5 31.125 1 66.19 126 PRO B CA 1
ATOM 4683 C C . PRO B 1 126 ? -12.203 81.438 31.531 1 66.19 126 PRO B C 1
ATOM 4685 O O . PRO B 1 126 ? -11.914 80.562 30.734 1 66.19 126 PRO B O 1
ATOM 4688 N N . LEU B 1 127 ? -11.703 81.562 32.625 1 65 127 LEU B N 1
ATOM 4689 C CA . LEU B 1 127 ? -10.758 80.562 33.125 1 65 127 LEU B CA 1
ATOM 4690 C C . LEU B 1 127 ? -11.453 79.188 33.312 1 65 127 LEU B C 1
ATOM 4692 O O . LEU B 1 127 ? -10.891 78.188 33 1 65 127 LEU B O 1
ATOM 4696 N N . ALA B 1 128 ? -12.617 79.25 33.812 1 71.5 128 ALA B N 1
ATOM 4697 C CA . ALA B 1 128 ? -13.414 78.062 34 1 71.5 128 ALA B CA 1
ATOM 4698 C C . ALA B 1 128 ? -13.734 77.438 32.625 1 71.5 128 ALA B C 1
ATOM 4700 O O . ALA B 1 128 ? -13.672 76.188 32.5 1 71.5 128 ALA B O 1
ATOM 4701 N N . GLN B 1 129 ? -14.086 78.188 31.766 1 74.62 129 GLN B N 1
ATOM 4702 C CA . GLN B 1 129 ? -14.391 77.688 30.422 1 74.62 129 GLN B CA 1
ATOM 4703 C C . GLN B 1 129 ? -13.148 77.125 29.75 1 74.62 129 GLN B C 1
ATOM 4705 O O . GLN B 1 129 ? -13.227 76.125 29.078 1 74.62 129 GLN B O 1
ATOM 4710 N N . ALA B 1 130 ? -12.109 77.812 29.875 1 67.25 130 ALA B N 1
ATOM 4711 C CA . ALA B 1 130 ? -10.859 77.312 29.328 1 67.25 130 ALA B CA 1
ATOM 4712 C C . ALA B 1 130 ? -10.5 76 29.953 1 67.25 130 ALA B C 1
ATOM 4714 O O . ALA B 1 130 ? -10.031 75.062 29.25 1 67.25 130 ALA B O 1
ATOM 4715 N N . GLY B 1 131 ? -10.688 75.875 31.203 1 69.94 131 GLY B N 1
ATOM 4716 C CA . GLY B 1 131 ? -10.445 74.625 31.891 1 69.94 131 GLY B CA 1
ATOM 4717 C C . GLY B 1 131 ? -11.336 73.5 31.406 1 69.94 131 GLY B C 1
ATOM 4718 O O . GLY B 1 131 ? -10.875 72.375 31.234 1 69.94 131 GLY B O 1
ATOM 4719 N N . ASN B 1 132 ? -12.547 73.875 31.234 1 75.69 132 ASN B N 1
ATOM 4720 C CA . ASN B 1 132 ? -13.469 72.875 30.703 1 75.69 132 ASN B CA 1
ATOM 4721 C C . ASN B 1 132 ? -13.07 72.438 29.297 1 75.69 132 ASN B C 1
ATOM 4723 O O . ASN B 1 132 ? -13.195 71.25 28.938 1 75.69 132 ASN B O 1
ATOM 4727 N N . ASN B 1 133 ? -12.703 73.375 28.531 1 71.12 133 ASN B N 1
ATOM 4728 C CA . ASN B 1 133 ? -12.258 73 27.188 1 71.12 133 ASN B CA 1
ATOM 4729 C C . ASN B 1 133 ? -11.055 72.125 27.203 1 71.12 133 ASN B C 1
ATOM 4731 O O . ASN B 1 133 ? -10.992 71.125 26.422 1 71.12 133 ASN B O 1
ATOM 4735 N N . ILE B 1 134 ? -10.133 72.375 27.969 1 66.81 134 ILE B N 1
ATOM 4736 C CA . ILE B 1 134 ? -8.969 71.562 28.125 1 66.81 134 ILE B CA 1
ATOM 4737 C C . ILE B 1 134 ? -9.414 70.125 28.547 1 66.81 134 ILE B C 1
ATOM 4739 O O . ILE B 1 134 ? -8.945 69.125 28 1 66.81 134 ILE B O 1
ATOM 4743 N N . GLY B 1 135 ? -10.266 70.188 29.469 1 72.38 135 GLY B N 1
ATOM 4744 C CA . GLY B 1 135 ? -10.781 68.938 29.938 1 72.38 135 GLY B CA 1
ATOM 4745 C C . GLY B 1 135 ? -11.469 68.125 28.859 1 72.38 135 GLY B C 1
ATOM 4746 O O . GLY B 1 135 ? -11.289 66.875 28.766 1 72.38 135 GLY B O 1
ATOM 4747 N N . ASN B 1 136 ? -12.211 68.75 28.094 1 74.19 136 ASN B N 1
ATOM 4748 C CA . ASN B 1 136 ? -12.898 68.062 27 1 74.19 136 ASN B CA 1
ATOM 4749 C C . ASN B 1 136 ? -11.93 67.562 25.938 1 74.19 136 ASN B C 1
ATOM 4751 O O . ASN B 1 136 ? -12.133 66.5 25.328 1 74.19 136 ASN B O 1
ATOM 4755 N N . GLU B 1 137 ? -10.992 68.375 25.703 1 68.38 137 GLU B N 1
ATOM 4756 C CA . GLU B 1 137 ? -9.977 67.938 24.75 1 68.38 137 GLU B CA 1
ATOM 4757 C C . GLU B 1 137 ? -9.258 66.688 25.219 1 68.38 137 GLU B C 1
ATOM 4759 O O . GLU B 1 137 ? -8.969 65.75 24.406 1 68.38 137 GLU B O 1
ATOM 4764 N N . ILE B 1 138 ? -9.047 66.625 26.391 1 69.12 138 ILE B N 1
ATOM 4765 C CA . ILE B 1 138 ? -8.406 65.438 26.969 1 69.12 138 ILE B CA 1
ATOM 4766 C C . ILE B 1 138 ? -9.344 64.25 26.859 1 69.12 138 ILE B C 1
ATOM 4768 O O . ILE B 1 138 ? -8.922 63.125 26.5 1 69.12 138 ILE B O 1
ATOM 4772 N N . LYS B 1 139 ? -10.523 64.562 27.188 1 71.62 139 LYS B N 1
ATOM 4773 C CA . LYS B 1 139 ? -11.539 63.531 27.062 1 71.62 139 LYS B CA 1
ATOM 4774 C C . LYS B 1 139 ? -11.609 62.969 25.641 1 71.62 139 LYS B C 1
ATOM 4776 O O . LYS B 1 139 ? -11.68 61.75 25.453 1 71.62 139 LYS B O 1
ATOM 4781 N N . GLU B 1 140 ? -11.625 63.812 24.781 1 68.31 140 GLU B N 1
ATOM 4782 C CA . GLU B 1 140 ? -11.719 63.406 23.391 1 68.31 140 GLU B CA 1
ATOM 4783 C C . GLU B 1 140 ? -10.445 62.688 22.938 1 68.31 140 GLU B C 1
ATOM 4785 O O . GLU B 1 140 ? -10.5 61.781 22.109 1 68.31 140 GLU B O 1
ATOM 4790 N N . ALA B 1 141 ? -9.383 63.125 23.438 1 65 141 ALA B N 1
ATOM 4791 C CA . ALA B 1 141 ? -8.102 62.531 23.078 1 65 141 ALA B CA 1
ATOM 4792 C C . ALA B 1 141 ? -8.031 61.062 23.531 1 65 141 ALA B C 1
ATOM 4794 O O . ALA B 1 141 ? -7.336 60.25 22.922 1 65 141 ALA B O 1
ATOM 4795 N N . PHE B 1 142 ? -8.812 60.75 24.453 1 69 142 PHE B N 1
ATOM 4796 C CA . PHE B 1 142 ? -8.734 59.406 25 1 69 142 PHE B CA 1
ATOM 4797 C C . PHE B 1 142 ? -9.852 58.531 24.438 1 69 142 PHE B C 1
ATOM 4799 O O . PHE B 1 142 ? -10.016 57.375 24.844 1 69 142 PHE B O 1
ATOM 4806 N N . ARG B 1 143 ? -10.648 59.156 23.578 1 71.75 143 ARG B N 1
ATOM 4807 C CA . ARG B 1 143 ? -11.656 58.344 22.906 1 71.75 143 ARG B CA 1
ATOM 4808 C C . ARG B 1 143 ? -11.016 57.406 21.859 1 71.75 143 ARG B C 1
ATOM 4810 O O . ARG B 1 143 ? -10.367 57.875 20.922 1 71.75 143 ARG B O 1
ATOM 4817 N N . SER B 1 144 ? -11.016 56.094 21.953 1 71.38 144 SER B N 1
ATOM 4818 C CA . SER B 1 144 ? -10.266 55.156 21.156 1 71.38 144 SER B CA 1
ATOM 4819 C C . SER B 1 144 ? -11.07 54.719 19.922 1 71.38 144 SER B C 1
ATOM 4821 O O . SER B 1 144 ? -10.5 54.219 18.953 1 71.38 144 SER B O 1
ATOM 4823 N N . ASP B 1 145 ? -12.352 55.125 19.656 1 73.75 145 ASP B N 1
ATOM 4824 C CA . ASP B 1 145 ? -13.203 54.719 18.562 1 73.75 145 ASP B CA 1
ATOM 4825 C C . ASP B 1 145 ? -12.82 53.312 18.094 1 73.75 145 ASP B C 1
ATOM 4827 O O . ASP B 1 145 ? -12.594 53.094 16.891 1 73.75 145 ASP B O 1
ATOM 4831 N N . THR B 1 146 ? -12.578 52.438 18.906 1 78.38 146 THR B N 1
ATOM 4832 C CA . THR B 1 146 ? -12.062 51.094 18.625 1 78.38 146 THR B CA 1
ATOM 4833 C C . THR B 1 146 ? -13.211 50.125 18.359 1 78.38 146 THR B C 1
ATOM 4835 O O . THR B 1 146 ? -13.023 48.906 18.438 1 78.38 146 THR B O 1
ATOM 4838 N N . LYS B 1 147 ? -14.305 50.625 17.969 1 83.81 147 LYS B N 1
ATOM 4839 C CA . LYS B 1 147 ? -15.422 49.75 17.641 1 83.81 147 LYS B CA 1
ATOM 4840 C C . LYS B 1 147 ? -15.156 48.969 16.344 1 83.81 147 LYS B C 1
ATOM 4842 O O . LYS B 1 147 ? -15.492 47.812 16.219 1 83.81 147 LYS B O 1
ATOM 4847 N N . ASP B 1 148 ? -14.562 49.719 15.312 1 86.62 148 ASP B N 1
ATOM 4848 C CA . ASP B 1 148 ? -14.164 49.094 14.055 1 86.62 148 ASP B CA 1
ATOM 4849 C C . ASP B 1 148 ? -12.648 49.125 13.891 1 86.62 148 ASP B C 1
ATOM 4851 O O . ASP B 1 148 ? -12.039 50.188 13.875 1 86.62 148 ASP B O 1
ATOM 4855 N N . VAL B 1 149 ? -12.18 48 13.758 1 86.88 149 VAL B N 1
ATOM 4856 C CA . VAL B 1 149 ? -10.727 47.875 13.641 1 86.88 149 VAL B CA 1
ATOM 4857 C C . VAL B 1 149 ? -10.359 47.219 12.312 1 86.88 149 VAL B C 1
ATOM 4859 O O . VAL B 1 149 ? -10.82 46.125 12.016 1 86.88 149 VAL B O 1
ATOM 4862 N N . TYR B 1 150 ? -9.68 47.969 11.461 1 89.94 150 TYR B N 1
ATOM 4863 C CA . TYR B 1 150 ? -9.141 47.469 10.203 1 89.94 150 TYR B CA 1
ATOM 4864 C C . TYR B 1 150 ? -7.637 47.25 10.305 1 89.94 150 TYR B C 1
ATOM 4866 O O . TYR B 1 150 ? -6.922 48.062 10.891 1 89.94 150 TYR B O 1
ATOM 4874 N N . SER B 1 151 ? -7.254 46.125 9.883 1 90.5 151 SER B N 1
ATOM 4875 C CA . SER B 1 151 ? -5.82 45.875 9.898 1 90.5 151 SER B CA 1
ATOM 4876 C C . SER B 1 151 ? -5.383 45.094 8.664 1 90.5 151 SER B C 1
ATOM 4878 O O . SER B 1 151 ? -6.137 44.25 8.148 1 90.5 151 SER B O 1
ATOM 4880 N N . ALA B 1 152 ? -4.254 45.375 8.055 1 92.44 152 ALA B N 1
ATOM 4881 C CA . ALA B 1 152 ? -3.59 44.656 6.977 1 92.44 152 ALA B CA 1
ATOM 4882 C C . ALA B 1 152 ? -2.072 44.719 7.137 1 92.44 152 ALA B C 1
ATOM 4884 O O . ALA B 1 152 ? -1.531 45.688 7.684 1 92.44 152 ALA B O 1
ATOM 4885 N N . GLY B 1 153 ? -1.51 43.656 6.82 1 94 153 GLY B N 1
ATOM 4886 C CA . GLY B 1 153 ? -0.064 43.688 6.977 1 94 153 GLY B CA 1
ATOM 4887 C C . GLY B 1 153 ? 0.629 42.594 6.172 1 94 153 GLY B C 1
ATOM 4888 O O . GLY B 1 153 ? -0.017 41.656 5.695 1 94 153 GLY B O 1
ATOM 4889 N N . ILE B 1 154 ? 1.912 42.812 5.895 1 95.19 154 ILE B N 1
ATOM 4890 C CA . ILE B 1 154 ? 2.82 41.875 5.266 1 95.19 154 ILE B CA 1
ATOM 4891 C C . ILE B 1 154 ? 3.861 41.406 6.277 1 95.19 154 ILE B C 1
ATOM 4893 O O . ILE B 1 154 ? 4.48 42.219 6.965 1 95.19 154 ILE B O 1
ATOM 4897 N N . LEU B 1 155 ? 3.869 40.094 6.398 1 94.25 155 LEU B N 1
ATOM 4898 C CA . LEU B 1 155 ? 4.801 39.5 7.363 1 94.25 155 LEU B CA 1
ATOM 4899 C C . LEU B 1 155 ? 5.926 38.781 6.652 1 94.25 155 LEU B C 1
ATOM 4901 O O . LEU B 1 155 ? 5.695 38.094 5.645 1 94.25 155 LEU B O 1
ATOM 4905 N N . PHE B 1 156 ? 7.031 38.969 7.211 1 93.12 156 PHE B N 1
ATOM 4906 C CA . PHE B 1 156 ? 8.25 38.344 6.711 1 93.12 156 PHE B CA 1
ATOM 4907 C C . PHE B 1 156 ? 8.914 37.5 7.797 1 93.12 156 PHE B C 1
ATOM 4909 O O . PHE B 1 156 ? 8.961 37.906 8.961 1 93.12 156 PHE B O 1
ATOM 4916 N N . SER B 1 157 ? 9.328 36.219 7.418 1 94.56 157 SER B N 1
ATOM 4917 C CA . SER B 1 157 ? 10.039 35.375 8.375 1 94.56 157 SER B CA 1
ATOM 4918 C C . SER B 1 157 ? 11.188 34.625 7.711 1 94.56 157 SER B C 1
ATOM 4920 O O . SER B 1 157 ? 11.008 34 6.66 1 94.56 157 SER B O 1
ATOM 4922 N N . GLN B 1 158 ? 12.414 34.688 8.281 1 95.81 158 GLN B N 1
ATOM 4923 C CA . GLN B 1 158 ? 13.617 34.031 7.777 1 95.81 158 GLN B CA 1
ATOM 4924 C C . GLN B 1 158 ? 14.289 33.219 8.875 1 95.81 158 GLN B C 1
ATOM 4926 O O . GLN B 1 158 ? 14.844 33.781 9.82 1 95.81 158 GLN B O 1
ATOM 4931 N N . PRO B 1 159 ? 14.273 31.891 8.68 1 95.25 159 PRO B N 1
ATOM 4932 C CA . PRO B 1 159 ? 15 31.078 9.664 1 95.25 159 PRO B CA 1
ATOM 4933 C C . PRO B 1 159 ? 16.516 31.281 9.57 1 95.25 159 PRO B C 1
ATOM 4935 O O . PRO B 1 159 ? 17.094 31.125 8.492 1 95.25 159 PRO B O 1
ATOM 4938 N N . ILE B 1 160 ? 17.125 31.641 10.672 1 95.69 160 ILE B N 1
ATOM 4939 C CA . ILE B 1 160 ? 18.562 31.844 10.727 1 95.69 160 ILE B CA 1
ATOM 4940 C C . ILE B 1 160 ? 19.25 30.562 11.219 1 95.69 160 ILE B C 1
ATOM 4942 O O . ILE B 1 160 ? 20.219 30.094 10.609 1 95.69 160 ILE B O 1
ATOM 4946 N N . TYR B 1 161 ? 18.75 30.141 12.305 1 96.81 161 TYR B N 1
ATOM 4947 C CA . TYR B 1 161 ? 19.25 28.906 12.891 1 96.81 161 TYR B CA 1
ATOM 4948 C C . TYR B 1 161 ? 18.109 28.078 13.469 1 96.81 161 TYR B C 1
ATOM 4950 O O . TYR B 1 161 ? 17.438 28.516 14.406 1 96.81 161 TYR B O 1
ATOM 4958 N N . MET B 1 162 ? 17.953 26.922 12.906 1 96.38 162 MET B N 1
ATOM 4959 C CA . MET B 1 162 ? 16.875 26.031 13.352 1 96.38 162 MET B CA 1
ATOM 4960 C C . MET B 1 162 ? 17.438 24.734 13.914 1 96.38 162 MET B C 1
ATOM 4962 O O . MET B 1 162 ? 16.938 23.656 13.617 1 96.38 162 MET B O 1
ATOM 4966 N N . GLY B 1 163 ? 18.531 24.797 14.664 1 96.31 163 GLY B N 1
ATOM 4967 C CA . GLY B 1 163 ? 19.141 23.625 15.273 1 96.31 163 GLY B CA 1
ATOM 4968 C C . GLY B 1 163 ? 19.703 22.656 14.258 1 96.31 163 GLY B C 1
ATOM 4969 O O . GLY B 1 163 ? 19.922 21.484 14.57 1 96.31 163 GLY B O 1
ATOM 4970 N N . GLY B 1 164 ? 19.828 23.062 13.023 1 96.94 164 GLY B N 1
ATOM 4971 C CA . GLY B 1 164 ? 20.344 22.203 11.961 1 96.94 164 GLY B CA 1
ATOM 4972 C C . GLY B 1 164 ? 19.25 21.438 11.227 1 96.94 164 GLY B C 1
ATOM 4973 O O . GLY B 1 164 ? 19.547 20.594 10.383 1 96.94 164 GLY B O 1
ATOM 4974 N N . ALA B 1 165 ? 18.016 21.703 11.516 1 97.44 165 ALA B N 1
ATOM 4975 C CA . ALA B 1 165 ? 16.875 20.984 10.945 1 97.44 165 ALA B CA 1
ATOM 4976 C C . ALA B 1 165 ? 16.781 21.219 9.438 1 97.44 165 ALA B C 1
ATOM 4978 O O . ALA B 1 165 ? 16.5 20.281 8.68 1 97.44 165 ALA B O 1
ATOM 4979 N N . ILE B 1 166 ? 17.031 22.453 8.961 1 97.31 166 ILE B N 1
ATOM 4980 C CA . ILE B 1 166 ? 16.891 22.797 7.547 1 97.31 166 ILE B CA 1
ATOM 4981 C C . ILE B 1 166 ? 17.969 22.062 6.734 1 97.31 166 ILE B C 1
ATOM 4983 O O . ILE B 1 166 ? 17.672 21.484 5.688 1 97.31 166 ILE B O 1
ATOM 4987 N N . LYS B 1 167 ? 19.203 22.094 7.219 1 97.69 167 LYS B N 1
ATOM 4988 C CA . LYS B 1 167 ? 20.266 21.359 6.547 1 97.69 167 LYS B CA 1
ATOM 4989 C C . LYS B 1 167 ? 19.984 19.859 6.523 1 97.69 167 LYS B C 1
ATOM 4991 O O . LYS B 1 167 ? 20.156 19.203 5.492 1 97.69 167 LYS B O 1
ATOM 4996 N N . ALA B 1 168 ? 19.578 19.328 7.684 1 97.94 168 ALA B N 1
ATOM 4997 C CA . ALA B 1 168 ? 19.25 17.906 7.758 1 97.94 168 ALA B CA 1
ATOM 4998 C C . ALA B 1 168 ? 18.125 17.547 6.789 1 97.94 168 ALA B C 1
ATOM 5000 O O . ALA B 1 168 ? 18.188 16.531 6.105 1 97.94 168 ALA B O 1
ATOM 5001 N N . ALA B 1 169 ? 17.109 18.359 6.742 1 97.44 169 ALA B N 1
ATOM 5002 C CA . ALA B 1 169 ? 15.992 18.141 5.828 1 97.44 169 ALA B CA 1
ATOM 5003 C C . ALA B 1 169 ? 16.469 18.156 4.375 1 97.44 169 ALA B C 1
ATOM 5005 O O . ALA B 1 169 ? 16 17.375 3.555 1 97.44 169 ALA B O 1
ATOM 5006 N N . ASN B 1 170 ? 17.312 19.141 4.027 1 97.94 170 ASN B N 1
ATOM 5007 C CA . ASN B 1 170 ? 17.875 19.219 2.682 1 97.94 170 ASN B CA 1
ATOM 5008 C C . ASN B 1 170 ? 18.703 17.984 2.346 1 97.94 170 ASN B C 1
ATOM 5010 O O . ASN B 1 170 ? 18.625 17.469 1.233 1 97.94 170 ASN B O 1
ATOM 5014 N N . ASP B 1 171 ? 19.5 17.594 3.303 1 98.5 171 ASP B N 1
ATOM 5015 C CA . ASP B 1 171 ? 20.312 16.391 3.094 1 98.5 171 ASP B CA 1
ATOM 5016 C C . ASP B 1 171 ? 19.422 15.156 2.928 1 98.5 171 ASP B C 1
ATOM 5018 O O . ASP B 1 171 ? 19.703 14.289 2.098 1 98.5 171 ASP B O 1
ATOM 5022 N N . ILE B 1 172 ? 18.391 14.984 3.727 1 98.19 172 ILE B N 1
ATOM 5023 C CA . ILE B 1 172 ? 17.438 13.891 3.613 1 98.19 172 ILE B CA 1
ATOM 5024 C C . ILE B 1 172 ? 16.828 13.875 2.211 1 98.19 172 ILE B C 1
ATOM 5026 O O . ILE B 1 172 ? 16.734 12.82 1.581 1 98.19 172 ILE B O 1
ATOM 5030 N N . ALA B 1 173 ? 16.438 15.094 1.725 1 98.06 173 ALA B N 1
ATOM 5031 C CA . ALA B 1 173 ? 15.859 15.195 0.39 1 98.06 173 ALA B CA 1
ATOM 5032 C C . ALA B 1 173 ? 16.859 14.789 -0.682 1 98.06 173 ALA B C 1
ATOM 5034 O O . ALA B 1 173 ? 16.5 14.148 -1.67 1 98.06 173 ALA B O 1
ATOM 5035 N N . ALA B 1 174 ? 18.109 15.227 -0.531 1 98.25 174 ALA B N 1
ATOM 5036 C CA . ALA B 1 174 ? 19.172 14.852 -1.469 1 98.25 174 ALA B CA 1
ATOM 5037 C C . ALA B 1 174 ? 19.359 13.336 -1.501 1 98.25 174 ALA B C 1
ATOM 5039 O O . ALA B 1 174 ? 19.5 12.742 -2.574 1 98.25 174 ALA B O 1
ATOM 5040 N N . ILE B 1 175 ? 19.422 12.695 -0.319 1 98.44 175 ILE B N 1
ATOM 5041 C CA . ILE B 1 175 ? 19.516 11.242 -0.238 1 98.44 175 ILE B CA 1
ATOM 5042 C C . ILE B 1 175 ? 18.297 10.609 -0.892 1 98.44 175 ILE B C 1
ATOM 5044 O O . ILE B 1 175 ? 18.406 9.562 -1.535 1 98.44 175 ILE B O 1
ATOM 5048 N N . GLY B 1 176 ? 17.141 11.273 -0.749 1 98 176 GLY B N 1
ATOM 5049 C CA . GLY B 1 176 ? 15.938 10.805 -1.403 1 98 176 GLY B CA 1
ATOM 5050 C C . GLY B 1 176 ? 16.078 10.68 -2.908 1 98 176 GLY B C 1
ATOM 5051 O O . GLY B 1 176 ? 15.555 9.742 -3.514 1 98 176 GLY B O 1
ATOM 5052 N N . GLU B 1 177 ? 16.797 11.602 -3.553 1 97.75 177 GLU B N 1
ATOM 5053 C CA . GLU B 1 177 ? 17.062 11.523 -4.984 1 97.75 177 GLU B CA 1
ATOM 5054 C C . GLU B 1 177 ? 17.906 10.305 -5.328 1 97.75 177 GLU B C 1
ATOM 5056 O O . GLU B 1 177 ? 17.641 9.609 -6.309 1 97.75 177 GLU B O 1
ATOM 5061 N N . THR B 1 178 ? 18.891 10.078 -4.496 1 97.5 178 THR B N 1
ATOM 5062 C CA . THR B 1 178 ? 19.75 8.922 -4.703 1 97.5 178 THR B CA 1
ATOM 5063 C C . THR B 1 178 ? 18.969 7.625 -4.523 1 97.5 178 THR B C 1
ATOM 5065 O O . THR B 1 178 ? 19.172 6.656 -5.258 1 97.5 178 THR B O 1
ATOM 5068 N N . VAL B 1 179 ? 18.141 7.586 -3.562 1 97.88 179 VAL B N 1
ATOM 5069 C CA . VAL B 1 179 ? 17.281 6.426 -3.322 1 97.88 179 VAL B CA 1
ATOM 5070 C C . VAL B 1 179 ? 16.422 6.156 -4.555 1 97.88 179 VAL B C 1
ATOM 5072 O O . VAL B 1 179 ? 16.281 5.004 -4.977 1 97.88 179 VAL B O 1
ATOM 5075 N N . ALA B 1 180 ? 15.844 7.23 -5.145 1 97.62 180 ALA B N 1
ATOM 5076 C CA . ALA B 1 180 ? 15.023 7.078 -6.34 1 97.62 180 ALA B CA 1
ATOM 5077 C C . ALA B 1 180 ? 15.836 6.52 -7.5 1 97.62 180 ALA B C 1
ATOM 5079 O O . ALA B 1 180 ? 15.367 5.645 -8.234 1 97.62 180 ALA B O 1
ATOM 5080 N N . ASP B 1 181 ? 17.078 6.988 -7.621 1 97 181 ASP B N 1
ATOM 5081 C CA . ASP B 1 181 ? 17.969 6.512 -8.68 1 97 181 ASP B CA 1
ATOM 5082 C C . ASP B 1 181 ? 18.281 5.031 -8.508 1 97 181 ASP B C 1
ATOM 5084 O O . ASP B 1 181 ? 18.203 4.258 -9.469 1 97 181 ASP B O 1
ATOM 5088 N N . ASN B 1 182 ? 18.625 4.656 -7.309 1 96.88 182 ASN B N 1
ATOM 5089 C CA . ASN B 1 182 ? 18.969 3.266 -7.043 1 96.88 182 ASN B CA 1
ATOM 5090 C C . ASN B 1 182 ? 17.75 2.355 -7.121 1 96.88 182 ASN B C 1
ATOM 5092 O O . ASN B 1 182 ? 17.859 1.197 -7.531 1 96.88 182 ASN B O 1
ATOM 5096 N N . THR B 1 183 ? 16.625 2.838 -6.785 1 97.19 183 THR B N 1
ATOM 5097 C CA . THR B 1 183 ? 15.391 2.072 -6.93 1 97.19 183 THR B CA 1
ATOM 5098 C C . THR B 1 183 ? 15.086 1.8 -8.406 1 97.19 183 THR B C 1
ATOM 5100 O O . THR B 1 183 ? 14.656 0.702 -8.766 1 97.19 183 THR B O 1
ATOM 5103 N N . MET B 1 184 ? 15.305 2.82 -9.219 1 96.12 184 MET B N 1
ATOM 5104 C CA . MET B 1 184 ? 15.125 2.641 -10.656 1 96.12 184 MET B CA 1
ATOM 5105 C C . MET B 1 184 ? 16.094 1.596 -11.195 1 96.12 184 MET B C 1
ATOM 5107 O O . MET B 1 184 ? 15.711 0.748 -12.008 1 96.12 184 MET B O 1
ATOM 5111 N N . ALA B 1 185 ? 17.328 1.668 -10.711 1 94.94 185 ALA B N 1
ATOM 5112 C CA . ALA B 1 185 ? 18.312 0.688 -11.141 1 94.94 185 ALA B CA 1
ATOM 5113 C C . ALA B 1 185 ? 17.906 -0.723 -10.719 1 94.94 185 ALA B C 1
ATOM 5115 O O . ALA B 1 185 ? 1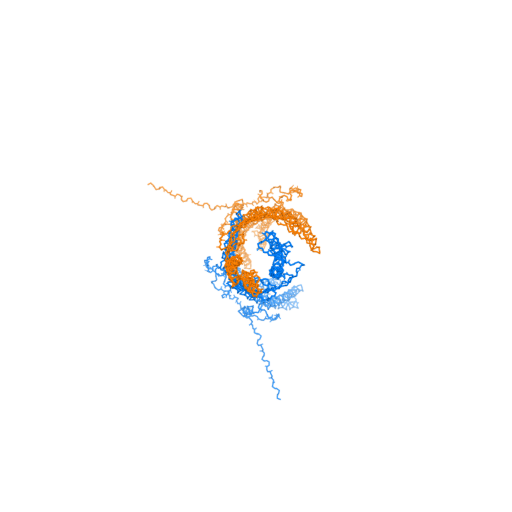8.078 -1.675 -11.492 1 94.94 185 ALA B O 1
ATOM 5116 N N . LEU B 1 186 ? 17.422 -0.872 -9.547 1 95.5 186 LEU B N 1
ATOM 5117 C CA . LEU B 1 186 ? 16.969 -2.166 -9.055 1 95.5 186 LEU B CA 1
ATOM 5118 C C . LEU B 1 186 ? 15.805 -2.689 -9.898 1 95.5 186 LEU B C 1
ATOM 5120 O O . LEU B 1 186 ? 15.789 -3.859 -10.289 1 95.5 186 LEU B O 1
ATOM 5124 N N . LYS B 1 187 ? 14.844 -1.858 -10.219 1 94.94 187 LYS B N 1
ATOM 5125 C CA . LYS B 1 187 ? 13.703 -2.258 -11.031 1 94.94 187 LYS B CA 1
ATOM 5126 C C . LYS B 1 187 ? 14.141 -2.662 -12.438 1 94.94 187 LYS B C 1
ATOM 5128 O O . LYS B 1 187 ? 13.578 -3.588 -13.031 1 94.94 187 LYS B O 1
ATOM 5133 N N . ARG B 1 188 ? 15.141 -1.929 -12.93 1 95.19 188 ARG B N 1
ATOM 5134 C CA . ARG B 1 188 ? 15.68 -2.262 -14.242 1 95.19 188 ARG B CA 1
ATOM 5135 C C . ARG B 1 188 ? 16.234 -3.682 -14.258 1 95.19 188 ARG B C 1
ATOM 5137 O O . ARG B 1 188 ? 15.945 -4.453 -15.18 1 95.19 188 ARG B O 1
ATOM 5144 N N . GLN B 1 189 ? 16.969 -4.047 -13.234 1 94.44 189 GLN B N 1
ATOM 5145 C CA . GLN B 1 189 ? 17.547 -5.387 -13.141 1 94.44 189 GLN B CA 1
ATOM 5146 C C . GLN B 1 189 ? 16.438 -6.445 -13.016 1 94.44 189 GLN B C 1
ATOM 5148 O O . GLN B 1 189 ? 16.531 -7.516 -13.617 1 94.44 189 GLN B O 1
ATOM 5153 N N . VAL B 1 190 ? 15.445 -6.137 -12.258 1 94.62 190 VAL B N 1
ATOM 5154 C CA . VAL B 1 190 ? 14.352 -7.078 -12.039 1 94.62 190 VAL B CA 1
ATOM 5155 C C . VAL B 1 190 ? 13.602 -7.309 -13.352 1 94.62 190 VAL B C 1
ATOM 5157 O O . VAL B 1 190 ? 13.266 -8.445 -13.688 1 94.62 190 VAL B O 1
ATOM 5160 N N . VAL B 1 191 ? 13.391 -6.203 -14.117 1 95.81 191 VAL B N 1
ATOM 5161 C CA . VAL B 1 191 ? 12.68 -6.305 -15.383 1 95.81 191 VAL B CA 1
ATOM 5162 C C . VAL B 1 191 ? 13.5 -7.121 -16.375 1 95.81 191 VAL B C 1
ATOM 5164 O O . VAL B 1 191 ? 12.969 -8.008 -17.047 1 95.81 191 VAL B O 1
ATOM 5167 N N . LEU B 1 192 ? 14.805 -6.891 -16.422 1 96.25 192 LEU B N 1
ATOM 5168 C CA . LEU B 1 192 ? 15.664 -7.621 -17.359 1 96.25 192 LEU B CA 1
ATOM 5169 C C . LEU B 1 192 ? 15.688 -9.109 -17.016 1 96.25 192 LEU B C 1
ATOM 5171 O O . LEU B 1 192 ? 15.617 -9.953 -17.906 1 96.25 192 LEU B O 1
ATOM 5175 N N . TYR B 1 193 ? 15.75 -9.43 -15.75 1 96.25 193 TYR B N 1
ATOM 5176 C CA . TYR B 1 193 ? 15.734 -10.82 -15.305 1 96.25 193 TYR B CA 1
ATOM 5177 C C . TYR B 1 193 ? 14.414 -11.492 -15.68 1 96.25 193 TYR B C 1
ATOM 5179 O O . TYR B 1 193 ? 14.406 -12.641 -16.141 1 96.25 193 TYR B O 1
ATOM 5187 N N . ALA B 1 194 ? 13.352 -10.797 -15.477 1 96.31 194 ALA B N 1
ATOM 5188 C CA . ALA B 1 194 ? 12.039 -11.344 -15.805 1 96.31 194 ALA B CA 1
ATOM 5189 C C . ALA B 1 194 ? 11.898 -11.594 -17.297 1 96.31 194 ALA B C 1
ATOM 5191 O O . ALA B 1 194 ? 11.359 -12.617 -17.719 1 96.31 194 ALA B O 1
ATOM 5192 N N . VAL B 1 195 ? 12.422 -10.656 -18.094 1 97 195 VAL B N 1
ATOM 5193 C CA . VAL B 1 195 ? 12.359 -10.789 -19.547 1 97 195 VAL B CA 1
ATOM 5194 C C . VAL B 1 195 ? 13.164 -12 -19.984 1 97 195 VAL B C 1
ATOM 5196 O O . VAL B 1 195 ? 12.688 -12.812 -20.797 1 97 195 VAL B O 1
ATOM 5199 N N . ASP B 1 196 ? 14.359 -12.203 -19.422 1 95.56 196 ASP B N 1
ATOM 5200 C CA . ASP B 1 196 ? 15.195 -13.344 -19.766 1 95.56 196 ASP B CA 1
ATOM 5201 C C . ASP B 1 196 ? 14.5 -14.656 -19.438 1 95.56 196 ASP B C 1
ATOM 5203 O O . ASP B 1 196 ? 14.477 -15.586 -20.25 1 95.56 196 ASP B O 1
ATOM 5207 N N . ASN B 1 197 ? 13.914 -14.703 -18.25 1 95.81 197 ASN B N 1
ATOM 5208 C CA . ASN B 1 197 ? 13.227 -15.914 -17.828 1 95.81 197 ASN B CA 1
ATOM 5209 C C . ASN B 1 197 ? 12.031 -16.219 -18.734 1 95.81 197 ASN B C 1
ATOM 5211 O O . ASN B 1 197 ? 11.844 -17.359 -19.156 1 95.81 197 ASN B O 1
ATOM 5215 N N . ALA B 1 198 ? 11.289 -15.172 -19.016 1 96.88 198 ALA B N 1
ATOM 5216 C CA . ALA B 1 198 ? 10.117 -15.359 -19.875 1 96.88 198 ALA B CA 1
ATOM 5217 C C . ALA B 1 198 ? 10.523 -15.75 -21.297 1 96.88 198 ALA B C 1
ATOM 5219 O O . ALA B 1 198 ? 9.883 -16.594 -21.922 1 96.88 198 ALA B O 1
ATOM 5220 N N . TYR B 1 199 ? 11.625 -15.172 -21.859 1 96.31 199 TYR B N 1
ATOM 5221 C CA . TYR B 1 199 ? 12.125 -15.453 -23.203 1 96.31 199 TYR B CA 1
ATOM 5222 C C . TYR B 1 199 ? 12.539 -16.922 -23.328 1 96.31 199 TYR B C 1
ATOM 5224 O O . TYR B 1 199 ? 12.102 -17.609 -24.25 1 96.31 199 TYR B O 1
ATOM 5232 N N . TRP B 1 200 ? 13.328 -17.344 -22.359 1 94.81 200 TRP B N 1
ATOM 5233 C CA . TRP B 1 200 ? 13.859 -18.703 -22.453 1 94.81 200 TRP B CA 1
ATOM 5234 C C . TRP B 1 200 ? 12.781 -19.734 -22.141 1 94.81 200 TRP B C 1
ATOM 5236 O O . TRP B 1 200 ? 12.805 -20.844 -22.672 1 94.81 200 TRP B O 1
ATOM 5246 N N . LEU B 1 201 ? 11.805 -19.328 -21.312 1 95.25 201 LEU B N 1
ATOM 5247 C CA . LEU B 1 201 ? 10.664 -20.219 -21.109 1 95.25 201 LEU B CA 1
ATOM 5248 C C . LEU B 1 201 ? 9.875 -20.406 -22.391 1 95.25 201 LEU B C 1
ATOM 5250 O O . LEU B 1 201 ? 9.508 -21.531 -22.75 1 95.25 201 LEU B O 1
ATOM 5254 N N . ALA B 1 202 ? 9.648 -19.312 -23.141 1 96.12 202 ALA B N 1
ATOM 5255 C CA . ALA B 1 202 ? 8.93 -19.375 -24.406 1 96.12 202 ALA B CA 1
ATOM 5256 C C . ALA B 1 202 ? 9.695 -20.219 -25.422 1 96.12 202 ALA B C 1
ATOM 5258 O O . ALA B 1 202 ? 9.109 -21.047 -26.125 1 96.12 202 ALA B O 1
ATOM 5259 N N . VAL B 1 203 ? 11 -20.016 -25.469 1 95.19 203 VAL B N 1
ATOM 5260 C CA . VAL B 1 203 ? 11.836 -20.781 -26.375 1 95.19 203 VAL B CA 1
ATOM 5261 C C . VAL B 1 203 ? 11.789 -22.266 -26.016 1 95.19 203 VAL B C 1
ATOM 5263 O O . VAL B 1 203 ? 11.672 -23.125 -26.891 1 95.19 203 VAL B O 1
ATOM 5266 N N . SER B 1 204 ? 11.836 -22.547 -24.672 1 94.75 204 SER B N 1
ATOM 5267 C CA . SER B 1 204 ? 11.781 -23.922 -24.188 1 94.75 204 SER B CA 1
ATOM 5268 C C . SER B 1 204 ? 10.477 -24.609 -24.609 1 94.75 204 SER B C 1
ATOM 5270 O O . SER B 1 204 ? 10.492 -25.734 -25.094 1 94.75 204 SER B O 1
ATOM 5272 N N . LEU B 1 205 ? 9.414 -23.906 -24.5 1 95.75 205 LEU B N 1
ATOM 5273 C CA . LEU B 1 205 ? 8.109 -24.469 -24.812 1 95.75 205 LEU B CA 1
ATOM 5274 C C . LEU B 1 205 ? 7.973 -24.703 -26.328 1 95.75 205 LEU B C 1
ATOM 5276 O O . LEU B 1 205 ? 7.383 -25.703 -26.75 1 95.75 205 LEU B O 1
ATOM 5280 N N . LYS B 1 206 ? 8.5 -23.828 -27.109 1 95.56 206 LYS B N 1
ATOM 5281 C CA . LYS B 1 206 ? 8.453 -24.031 -28.562 1 95.56 206 LYS B CA 1
ATOM 5282 C C . LYS B 1 206 ? 9.266 -25.25 -28.969 1 95.56 206 LYS B C 1
ATOM 5284 O O . LYS B 1 206 ? 8.812 -26.047 -29.797 1 95.56 206 LYS B O 1
ATOM 5289 N N . LYS B 1 207 ? 10.453 -25.406 -28.406 1 94.12 207 LYS B N 1
ATOM 5290 C CA . LYS B 1 207 ? 11.273 -26.578 -28.688 1 94.12 207 LYS B CA 1
ATOM 5291 C C . LYS B 1 207 ? 10.586 -27.859 -28.234 1 94.12 207 LYS B C 1
ATOM 5293 O O . LYS B 1 207 ? 10.648 -28.875 -28.938 1 94.12 207 LYS B O 1
ATOM 5298 N N . LYS B 1 208 ? 9.93 -27.812 -27.125 1 94.38 208 LYS B N 1
ATOM 5299 C CA . LYS B 1 208 ? 9.195 -28.969 -26.625 1 94.38 208 LYS B CA 1
ATOM 5300 C C . LYS B 1 208 ? 8.016 -29.312 -27.531 1 94.38 208 LYS B C 1
ATOM 5302 O O . LYS B 1 208 ? 7.672 -30.484 -27.703 1 94.38 208 LYS B O 1
ATOM 5307 N N . GLU B 1 209 ? 7.402 -28.266 -28.031 1 95.5 209 GLU B N 1
ATOM 5308 C CA . GLU B 1 209 ? 6.309 -28.484 -28.969 1 95.5 209 GLU B CA 1
ATOM 5309 C C . GLU B 1 209 ? 6.801 -29.219 -30.219 1 95.5 209 GLU B C 1
ATOM 5311 O O . GLU B 1 209 ? 6.16 -30.156 -30.688 1 95.5 209 GLU B O 1
ATOM 5316 N N . MET B 1 210 ? 7.93 -28.812 -30.75 1 94.38 210 MET B N 1
ATOM 5317 C CA . MET B 1 210 ? 8.5 -29.453 -31.938 1 94.38 210 MET B CA 1
ATOM 5318 C C . MET B 1 210 ? 8.844 -30.906 -31.656 1 94.38 210 MET B C 1
ATOM 5320 O O . MET B 1 210 ? 8.578 -31.781 -32.469 1 94.38 210 MET B O 1
ATOM 5324 N N . LEU B 1 211 ? 9.391 -31.047 -30.453 1 92.69 211 LEU B N 1
ATOM 5325 C CA . LEU B 1 211 ? 9.75 -32.406 -30.062 1 92.69 211 LEU B CA 1
ATOM 5326 C C . LEU B 1 211 ? 8.5 -33.25 -29.891 1 92.69 211 LEU B C 1
ATOM 5328 O O . LEU B 1 211 ? 8.469 -34.406 -30.328 1 92.69 211 LEU B O 1
ATOM 5332 N N . ALA B 1 212 ? 7.504 -32.719 -29.219 1 94.56 212 ALA B N 1
ATOM 5333 C CA . ALA B 1 212 ? 6.262 -33.438 -29 1 94.56 212 ALA B CA 1
ATOM 5334 C C . ALA B 1 212 ? 5.586 -33.781 -30.344 1 94.56 212 ALA B C 1
ATOM 5336 O O . ALA B 1 212 ? 5.004 -34.844 -30.484 1 94.56 212 ALA B O 1
ATOM 5337 N N . THR B 1 213 ? 5.688 -32.875 -31.281 1 95 213 THR B N 1
ATOM 5338 C CA . THR B 1 213 ? 5.117 -33.125 -32.594 1 95 213 THR B CA 1
ATOM 5339 C C . THR B 1 213 ? 5.867 -34.219 -33.312 1 95 213 THR B C 1
ATOM 5341 O O . THR B 1 213 ? 5.25 -35.094 -33.938 1 95 213 THR B O 1
ATOM 5344 N N . SER B 1 214 ? 7.184 -34.188 -33.156 1 92.56 214 SER B N 1
ATOM 5345 C CA . SER B 1 214 ? 7.988 -35.25 -33.75 1 92.56 214 SER B CA 1
ATOM 5346 C C . SER B 1 214 ? 7.637 -36.625 -33.156 1 92.56 214 SER B C 1
ATOM 5348 O O . SER B 1 214 ? 7.559 -37.625 -33.844 1 92.56 214 SER B O 1
ATOM 5350 N N . TYR B 1 215 ? 7.434 -36.625 -31.875 1 92.31 215 TYR B N 1
ATOM 5351 C CA . TYR B 1 215 ? 7.055 -37.875 -31.188 1 92.31 215 TYR B CA 1
ATOM 5352 C C . TYR B 1 215 ? 5.688 -38.344 -31.656 1 92.31 215 TYR B C 1
ATOM 5354 O O . TYR B 1 215 ? 5.492 -39.562 -31.875 1 92.31 215 TYR B O 1
ATOM 5362 N N . ARG B 1 216 ? 4.77 -37.438 -31.734 1 94.06 216 ARG B N 1
ATOM 5363 C CA . ARG B 1 216 ? 3.438 -37.812 -32.219 1 94.06 216 ARG B CA 1
ATOM 5364 C C . ARG B 1 216 ? 3.498 -38.406 -33.625 1 94.06 216 ARG B C 1
ATOM 5366 O O . ARG B 1 216 ? 2.818 -39.406 -33.906 1 94.06 216 ARG B O 1
ATOM 5373 N N . ASP B 1 217 ? 4.32 -37.875 -34.469 1 93.94 217 ASP B N 1
ATOM 5374 C CA . ASP B 1 217 ? 4.461 -38.406 -35.844 1 93.94 217 ASP B CA 1
ATOM 5375 C C . ASP B 1 217 ? 5.051 -39.812 -35.844 1 93.94 217 ASP B C 1
ATOM 5377 O O . ASP B 1 217 ? 4.629 -40.656 -36.625 1 93.94 217 ASP B O 1
ATOM 5381 N N . LEU B 1 218 ? 5.977 -40.031 -34.938 1 90.12 218 LEU B N 1
ATOM 5382 C CA . LEU B 1 218 ? 6.559 -41.344 -34.781 1 90.12 218 LEU B CA 1
ATOM 5383 C C . LEU B 1 218 ? 5.52 -42.344 -34.281 1 90.12 218 LEU B C 1
ATOM 5385 O O . LEU B 1 218 ? 5.43 -43.469 -34.781 1 90.12 218 LEU B O 1
ATOM 5389 N N . ALA B 1 219 ? 4.773 -41.906 -33.312 1 91 219 ALA B N 1
ATOM 5390 C CA . ALA B 1 219 ? 3.732 -42.75 -32.75 1 91 219 ALA B CA 1
ATOM 5391 C C . ALA B 1 219 ? 2.646 -43.062 -33.781 1 91 219 ALA B C 1
ATOM 5393 O O . ALA B 1 219 ? 2.123 -44.188 -33.844 1 91 219 ALA B O 1
ATOM 5394 N N . LYS B 1 220 ? 2.312 -42.125 -34.562 1 93.12 220 LYS B N 1
ATOM 5395 C CA . LYS B 1 220 ? 1.304 -42.312 -35.594 1 93.12 220 LYS B CA 1
ATOM 5396 C C . LYS B 1 220 ? 1.779 -43.281 -36.656 1 93.12 220 LYS B C 1
ATOM 5398 O O . LYS B 1 220 ? 1.002 -44.125 -37.125 1 93.12 220 LYS B O 1
ATOM 5403 N N . LYS B 1 221 ? 3.004 -43.188 -37.094 1 91.88 221 LYS B N 1
ATOM 5404 C CA . LYS B 1 221 ? 3.574 -44.125 -38.031 1 91.88 221 LYS B CA 1
ATOM 5405 C C . LYS B 1 221 ? 3.531 -45.562 -37.5 1 91.88 221 LYS B C 1
ATOM 5407 O O . LYS B 1 221 ? 3.213 -46.5 -38.219 1 91.88 221 LYS B O 1
ATOM 5412 N N . LEU B 1 222 ? 3.854 -45.656 -36.25 1 90.44 222 LEU B N 1
ATOM 5413 C CA . LEU B 1 222 ? 3.785 -46.969 -35.594 1 90.44 222 LEU B CA 1
ATOM 5414 C C . LEU B 1 222 ? 2.354 -47.5 -35.594 1 90.44 222 LEU B C 1
ATOM 5416 O O . LEU B 1 222 ? 2.121 -48.688 -35.812 1 90.44 222 LEU B O 1
ATOM 5420 N N . SER B 1 223 ? 1.433 -46.625 -35.281 1 91 223 SER B N 1
ATOM 5421 C CA . SER B 1 223 ? 0.024 -47 -35.281 1 91 223 SER B CA 1
ATOM 5422 C C . SER B 1 223 ? -0.416 -47.5 -36.625 1 91 223 SER B C 1
ATOM 5424 O O . SER B 1 223 ? -1.118 -48.5 -36.719 1 91 223 SER B O 1
ATOM 5426 N N . ASP B 1 224 ? 0.024 -46.875 -37.719 1 92 224 ASP B N 1
ATOM 5427 C CA . ASP B 1 224 ? -0.299 -47.312 -39.062 1 92 224 ASP B CA 1
ATOM 5428 C C . ASP B 1 224 ? 0.303 -48.656 -39.375 1 92 224 ASP B C 1
ATOM 5430 O O . ASP B 1 224 ? -0.352 -49.531 -40 1 92 224 ASP B O 1
ATOM 5434 N N . ASP B 1 225 ? 1.515 -48.844 -38.938 1 89.81 225 ASP B N 1
ATOM 5435 C CA . ASP B 1 225 ? 2.201 -50.125 -39.156 1 89.81 225 ASP B CA 1
ATOM 5436 C C . ASP B 1 225 ? 1.523 -51.25 -38.406 1 89.81 225 ASP B C 1
ATOM 5438 O O . ASP B 1 225 ? 1.353 -52.344 -38.938 1 89.81 225 ASP B O 1
ATOM 5442 N N . VAL B 1 226 ? 1.202 -50.938 -37.156 1 89.94 226 VAL B N 1
ATOM 5443 C CA . VAL B 1 226 ? 0.574 -51.938 -36.344 1 89.94 226 VAL B CA 1
ATOM 5444 C C . VAL B 1 226 ? -0.8 -52.312 -36.906 1 89.94 226 VAL B C 1
ATOM 5446 O O . VAL B 1 226 ? -1.218 -53.469 -36.875 1 89.94 226 VAL B O 1
ATOM 5449 N N . GLN B 1 227 ? -1.516 -51.375 -37.438 1 90.69 227 GLN B N 1
ATOM 5450 C CA . GLN B 1 227 ? -2.809 -51.656 -38.062 1 90.69 227 GLN B CA 1
ATOM 5451 C C . GLN B 1 227 ? -2.66 -52.562 -39.25 1 90.69 227 GLN B C 1
ATOM 5453 O O . GLN B 1 227 ? -3.484 -53.469 -39.469 1 90.69 227 GLN B O 1
ATOM 5458 N N . LYS B 1 228 ? -1.592 -52.406 -40 1 90 228 LYS B N 1
ATOM 5459 C CA . LYS B 1 228 ? -1.31 -53.281 -41.125 1 90 228 LYS B CA 1
ATOM 5460 C C . LYS B 1 228 ? -0.993 -54.688 -40.656 1 90 228 LYS B C 1
ATOM 5462 O O . LYS B 1 228 ? -1.399 -55.688 -41.281 1 90 228 LYS B O 1
ATOM 5467 N N . MET B 1 229 ? -0.337 -54.781 -39.562 1 89 229 MET B N 1
ATOM 5468 C CA . MET B 1 229 ? 0.025 -56.094 -39 1 89 229 MET B CA 1
ATOM 5469 C C . MET B 1 229 ? -1.207 -56.812 -38.469 1 89 229 MET B C 1
ATOM 5471 O O . MET B 1 229 ? -1.285 -58.031 -38.562 1 89 229 MET B O 1
ATOM 5475 N N . ILE B 1 230 ? -2.102 -56.062 -37.938 1 87.38 230 ILE B N 1
ATOM 5476 C CA . ILE B 1 230 ? -3.342 -56.656 -37.438 1 87.38 230 ILE B CA 1
ATOM 5477 C C . ILE B 1 230 ? -4.141 -57.219 -38.625 1 87.38 230 ILE B C 1
ATOM 5479 O O . ILE B 1 230 ? -4.668 -58.312 -38.531 1 87.38 230 ILE B O 1
ATOM 5483 N N . ASN B 1 231 ? -4.168 -56.5 -39.688 1 90.69 231 ASN B N 1
ATOM 5484 C CA . ASN B 1 231 ? -4.871 -56.969 -40.875 1 90.69 231 ASN B CA 1
ATOM 5485 C C . ASN B 1 231 ? -4.227 -58.219 -41.469 1 90.69 231 ASN B C 1
ATOM 5487 O O . ASN B 1 231 ? -4.906 -59.031 -42.062 1 90.69 231 ASN B O 1
ATOM 5491 N N . ALA B 1 232 ? -2.924 -58.375 -41.188 1 88.38 232 ALA B N 1
ATOM 5492 C CA . ALA B 1 232 ? -2.182 -59.531 -41.688 1 88.38 232 ALA B CA 1
ATOM 5493 C C . ALA B 1 232 ? -2.211 -60.688 -40.656 1 88.38 232 ALA B C 1
ATOM 5495 O O . ALA B 1 232 ? -1.717 -61.781 -40.938 1 88.38 232 ALA B O 1
ATOM 5496 N N . GLY B 1 233 ? -2.707 -60.469 -39.438 1 83.88 233 GLY B N 1
ATOM 5497 C CA . GLY B 1 233 ? -2.883 -61.469 -38.406 1 83.88 233 GLY B CA 1
ATOM 5498 C C . GLY B 1 233 ? -1.646 -61.688 -37.562 1 83.88 233 GLY B C 1
ATOM 5499 O O . GLY B 1 233 ? -1.513 -62.719 -36.906 1 83.88 233 GLY B O 1
ATOM 5500 N N . VAL B 1 234 ? -0.739 -60.75 -37.625 1 82.25 234 VAL B N 1
ATOM 5501 C CA . VAL B 1 234 ? 0.537 -60.938 -36.938 1 82.25 234 VAL B CA 1
ATOM 5502 C C . VAL B 1 234 ? 0.553 -60.125 -35.625 1 82.25 234 VAL B C 1
ATOM 5504 O O . VAL B 1 234 ? 1.427 -60.312 -34.781 1 82.25 234 VAL B O 1
ATOM 5507 N N . ALA B 1 235 ? -0.4 -59.156 -35.438 1 81.5 235 ALA B N 1
ATOM 5508 C CA . ALA B 1 235 ? -0.514 -58.375 -34.219 1 81.5 235 ALA B CA 1
ATOM 5509 C C . ALA B 1 235 ? -1.925 -58.438 -33.656 1 81.5 235 ALA B C 1
ATOM 5511 O O . ALA B 1 235 ? -2.855 -58.875 -34.344 1 81.5 235 ALA B O 1
ATOM 5512 N N . THR B 1 236 ? -2.059 -58.188 -32.406 1 80.5 236 THR B N 1
ATOM 5513 C CA . THR B 1 236 ? -3.342 -58.312 -31.719 1 80.5 236 THR B CA 1
ATOM 5514 C C . THR B 1 236 ? -4.082 -56.969 -31.719 1 80.5 236 THR B C 1
ATOM 5516 O O . THR B 1 236 ? -3.475 -55.906 -31.922 1 80.5 236 THR B O 1
ATOM 5519 N N . ARG B 1 237 ? -5.355 -57.031 -31.562 1 79.94 237 ARG B N 1
ATOM 5520 C CA . ARG B 1 237 ? -6.176 -55.812 -31.453 1 79.94 237 ARG B CA 1
ATOM 5521 C C . ARG B 1 237 ? -5.781 -55 -30.219 1 79.94 237 ARG B C 1
ATOM 5523 O O . ARG B 1 237 ? -5.902 -53.781 -30.219 1 79.94 237 ARG B O 1
ATOM 5530 N N . ALA B 1 238 ? -5.281 -55.719 -29.234 1 74.69 238 ALA B N 1
ATOM 5531 C CA . ALA B 1 238 ? -4.82 -55.031 -28.031 1 74.69 238 ALA B CA 1
ATOM 5532 C C . ALA B 1 238 ? -3.615 -54.156 -28.312 1 74.69 238 ALA B C 1
ATOM 5534 O O . ALA B 1 238 ? -3.504 -53.062 -27.766 1 74.69 238 ALA B O 1
ATOM 5535 N N . ASP B 1 239 ? -2.805 -54.625 -29.188 1 81.25 239 ASP B N 1
ATOM 5536 C CA . ASP B 1 239 ? -1.638 -53.844 -29.594 1 81.25 239 ASP B CA 1
ATOM 5537 C C . ASP B 1 239 ? -2.053 -52.594 -30.312 1 81.25 239 ASP B C 1
ATOM 5539 O O . ASP B 1 239 ? -1.477 -51.5 -30.094 1 81.25 239 ASP B O 1
ATOM 5543 N N . GLY B 1 240 ? -3.047 -52.75 -31.141 1 84.5 240 GLY B N 1
ATOM 5544 C CA . GLY B 1 240 ? -3.564 -51.594 -31.859 1 84.5 240 GLY B CA 1
ATOM 5545 C C . GLY B 1 240 ? -4.152 -50.531 -30.938 1 84.5 240 GLY B C 1
ATOM 5546 O O . GLY B 1 240 ? -3.928 -49.344 -31.141 1 84.5 240 GLY B O 1
ATOM 5547 N N . LEU B 1 241 ? -4.805 -50.969 -29.984 1 81.69 241 LEU B N 1
ATOM 5548 C CA . LEU B 1 241 ? -5.418 -50.062 -29.031 1 81.69 241 LEU B CA 1
ATOM 5549 C C . LEU B 1 241 ? -4.352 -49.344 -28.219 1 81.69 241 LEU B C 1
ATOM 5551 O O . LEU B 1 241 ? -4.488 -48.156 -27.906 1 81.69 241 LEU B O 1
ATOM 5555 N N . LYS B 1 242 ? -3.314 -50 -27.797 1 82.25 242 LYS B N 1
ATOM 5556 C CA . LYS B 1 242 ? -2.227 -49.406 -27.016 1 82.25 242 LYS B CA 1
ATOM 5557 C C . LYS B 1 242 ? -1.556 -48.281 -27.766 1 82.25 242 LYS B C 1
ATOM 5559 O O . LYS B 1 242 ? -1.285 -47.219 -27.203 1 82.25 242 LYS B O 1
ATOM 5564 N N . VAL B 1 243 ? -1.35 -48.5 -28.984 1 86.69 243 VAL B N 1
ATOM 5565 C CA . VAL B 1 243 ? -0.68 -47.5 -29.812 1 86.69 243 VAL B CA 1
ATOM 5566 C C . VAL B 1 243 ? -1.617 -46.312 -30.062 1 86.69 243 VAL B C 1
ATOM 5568 O O . VAL B 1 243 ? -1.179 -45.156 -30.094 1 86.69 243 VAL B O 1
ATOM 5571 N N . ALA B 1 244 ? -2.904 -46.656 -30.219 1 85.81 244 ALA B N 1
ATOM 5572 C CA . ALA B 1 244 ? -3.887 -45.594 -30.422 1 85.81 244 ALA B CA 1
ATOM 5573 C C . ALA B 1 244 ? -3.969 -44.656 -29.219 1 85.81 244 ALA B C 1
ATOM 5575 O O . ALA B 1 244 ? -4.094 -43.438 -29.359 1 85.81 244 ALA B O 1
ATOM 5576 N N . VAL B 1 245 ? -3.861 -45.156 -28.062 1 83.62 245 VAL B N 1
ATOM 5577 C CA . VAL B 1 245 ? -3.881 -44.375 -26.828 1 83.62 245 VAL B CA 1
ATOM 5578 C C . VAL B 1 245 ? -2.637 -43.5 -26.75 1 83.62 245 VAL B C 1
ATOM 5580 O O . VAL B 1 245 ? -2.713 -42.344 -26.344 1 83.62 245 VAL B O 1
ATOM 5583 N N . ALA B 1 246 ? -1.557 -44.094 -27.125 1 87.19 246 ALA B N 1
ATOM 5584 C CA . ALA B 1 246 ? -0.309 -43.312 -27.109 1 87.19 246 ALA B CA 1
ATOM 5585 C C . ALA B 1 246 ? -0.389 -42.125 -28.031 1 87.19 246 ALA B C 1
ATOM 5587 O O . ALA B 1 246 ? 0.111 -41.031 -27.703 1 87.19 246 ALA B O 1
ATOM 5588 N N . VAL B 1 247 ? -1.014 -42.312 -29.203 1 90.25 247 VAL B N 1
ATOM 5589 C CA . VAL B 1 247 ? -1.171 -41.219 -30.156 1 90.25 247 VAL B CA 1
ATOM 5590 C C . VAL B 1 247 ? -2.09 -40.156 -29.562 1 90.25 247 VAL B C 1
ATOM 5592 O O . VAL B 1 247 ? -1.803 -38.938 -29.656 1 90.25 247 VAL B O 1
ATOM 5595 N N . ASN B 1 248 ? -3.152 -40.531 -28.875 1 86.94 248 ASN B N 1
ATOM 5596 C CA . ASN B 1 248 ? -4.07 -39.594 -28.25 1 86.94 248 ASN B CA 1
ATOM 5597 C C . ASN B 1 248 ? -3.391 -38.812 -27.141 1 86.94 248 ASN B C 1
ATOM 5599 O O . ASN B 1 248 ? -3.611 -37.594 -27 1 86.94 248 ASN B O 1
ATOM 5603 N N . MET B 1 249 ? -2.598 -39.469 -26.375 1 87.56 249 MET B N 1
ATOM 5604 C CA . MET B 1 249 ? -1.873 -38.844 -25.297 1 87.56 249 MET B CA 1
ATOM 5605 C C . MET B 1 249 ? -0.843 -37.844 -25.828 1 87.56 249 MET B C 1
ATOM 5607 O O . MET B 1 249 ? -0.618 -36.781 -25.25 1 87.56 249 MET B O 1
ATOM 5611 N N . ALA B 1 250 ? -0.253 -38.25 -26.922 1 91.56 250 ALA B N 1
ATOM 5612 C CA . ALA B 1 250 ? 0.708 -37.344 -27.562 1 91.56 250 ALA B CA 1
ATOM 5613 C C . ALA B 1 250 ? 0.023 -36.094 -28.062 1 91.56 250 ALA B C 1
ATOM 5615 O O . ALA B 1 250 ? 0.554 -34.969 -27.922 1 91.56 250 ALA B O 1
ATOM 5616 N N . ASP B 1 251 ? -1.164 -36.25 -28.625 1 91.69 251 ASP B N 1
ATOM 5617 C CA . ASP B 1 251 ? -1.921 -35.125 -29.109 1 91.69 251 ASP B CA 1
ATOM 5618 C C . ASP B 1 251 ? -2.334 -34.188 -27.969 1 91.69 251 ASP B C 1
ATOM 5620 O O . ASP B 1 251 ? -2.289 -32.969 -28.109 1 91.69 251 ASP B O 1
ATOM 5624 N N . LEU B 1 252 ? -2.709 -34.75 -26.953 1 88.62 252 LEU B N 1
ATOM 5625 C CA . LEU B 1 252 ? -3.068 -33.969 -25.766 1 88.62 252 LEU B CA 1
ATOM 5626 C C . LEU B 1 252 ? -1.864 -33.188 -25.25 1 88.62 252 LEU B C 1
ATOM 5628 O O . LEU B 1 252 ? -1.983 -32.031 -24.875 1 88.62 252 LEU B O 1
ATOM 5632 N N . GLN B 1 253 ? -0.767 -33.875 -25.188 1 92.25 253 GLN B N 1
ATOM 5633 C CA . GLN B 1 253 ? 0.456 -33.219 -24.703 1 92.25 253 GLN B CA 1
ATOM 5634 C C . GLN B 1 253 ? 0.838 -32.062 -25.594 1 92.25 253 GLN B C 1
ATOM 5636 O O . GLN B 1 253 ? 1.269 -31.016 -25.094 1 92.25 253 GLN B O 1
ATOM 5641 N N . ILE B 1 254 ? 0.715 -32.25 -26.891 1 94.88 254 ILE B N 1
ATOM 5642 C CA . ILE B 1 254 ? 1.015 -31.172 -27.828 1 94.88 254 ILE B CA 1
ATOM 5643 C C . ILE B 1 254 ? 0.095 -29.984 -27.562 1 94.88 254 ILE B C 1
ATOM 5645 O O . ILE B 1 254 ? 0.551 -28.844 -27.5 1 94.88 254 ILE B O 1
ATOM 5649 N N . SER B 1 255 ? -1.184 -30.234 -27.391 1 92.62 255 SER B N 1
ATOM 5650 C CA . SER B 1 255 ? -2.154 -29.172 -27.125 1 92.62 255 SER B CA 1
ATOM 5651 C C . SER B 1 255 ? -1.805 -28.406 -25.844 1 92.62 255 SER B C 1
ATOM 5653 O O . SER B 1 255 ? -1.872 -27.172 -25.828 1 92.62 255 SER B O 1
ATOM 5655 N N . LYS B 1 256 ? -1.42 -29.094 -24.812 1 92.44 256 LYS B N 1
ATOM 5656 C CA . LYS B 1 256 ? -1.039 -28.469 -23.547 1 92.44 256 LYS B CA 1
ATOM 5657 C C . LYS B 1 256 ? 0.2 -27.594 -23.719 1 92.44 256 LYS B C 1
ATOM 5659 O O . LYS B 1 256 ? 0.251 -26.469 -23.203 1 92.44 256 LYS B O 1
ATOM 5664 N N . ILE B 1 257 ? 1.153 -28.109 -24.391 1 95.5 257 ILE B N 1
ATOM 5665 C CA . ILE B 1 257 ? 2.391 -27.375 -24.625 1 95.5 257 ILE B CA 1
ATOM 5666 C C . ILE B 1 257 ? 2.1 -26.109 -25.438 1 95.5 257 ILE B C 1
ATOM 5668 O O . ILE B 1 257 ? 2.641 -25.047 -25.156 1 95.5 257 ILE B O 1
ATOM 5672 N N . GLN B 1 258 ? 1.229 -26.328 -26.484 1 95.31 258 GLN B N 1
ATOM 5673 C CA . GLN B 1 258 ? 0.88 -25.203 -27.344 1 95.31 258 GLN B CA 1
ATOM 5674 C C . GLN B 1 258 ? 0.194 -24.094 -26.547 1 95.31 258 GLN B C 1
ATOM 5676 O O . GLN B 1 258 ? 0.482 -22.906 -26.75 1 95.31 258 GLN B O 1
ATOM 5681 N N . SER B 1 259 ? -0.684 -24.453 -25.703 1 94.31 259 SER B N 1
ATOM 5682 C CA . SER B 1 259 ? -1.333 -23.484 -24.828 1 94.31 259 SER B CA 1
ATOM 5683 C C . SER B 1 259 ? -0.323 -22.797 -23.922 1 94.31 259 SER B C 1
ATOM 5685 O O . SER B 1 259 ? -0.365 -21.578 -23.734 1 94.31 259 SER B O 1
ATOM 5687 N N . GLY B 1 260 ? 0.568 -23.609 -23.312 1 95.12 260 GLY B N 1
ATOM 5688 C CA . GLY B 1 260 ? 1.617 -23.047 -22.484 1 95.12 260 GLY B CA 1
ATOM 5689 C C . GLY B 1 260 ? 2.529 -22.094 -23.219 1 95.12 260 GLY B C 1
ATOM 5690 O O . GLY B 1 260 ? 2.932 -21.062 -22.688 1 95.12 260 GLY B O 1
ATOM 5691 N N . GLU B 1 261 ? 2.816 -22.484 -24.422 1 96.44 261 GLU B N 1
ATOM 5692 C CA . GLU B 1 261 ? 3.646 -21.625 -25.266 1 96.44 261 GLU B CA 1
ATOM 5693 C C . GLU B 1 261 ? 2.973 -20.281 -25.531 1 96.44 261 GLU B C 1
ATOM 5695 O O . GLU B 1 261 ? 3.598 -19.234 -25.391 1 96.44 261 GLU B O 1
ATOM 5700 N N . SER B 1 262 ? 1.709 -20.328 -25.938 1 95.88 262 SER B N 1
ATOM 5701 C CA . SER B 1 262 ? 0.961 -19.109 -26.219 1 95.88 262 SER B CA 1
ATOM 5702 C C . SER B 1 262 ? 0.904 -18.203 -24.984 1 95.88 262 SER B C 1
ATOM 5704 O O . SER B 1 262 ? 1.096 -17 -25.094 1 95.88 262 SER B O 1
ATOM 5706 N N . ILE B 1 263 ? 0.725 -18.781 -23.844 1 95.25 263 ILE B N 1
ATOM 5707 C CA . ILE B 1 263 ? 0.653 -18.016 -22.594 1 95.25 263 ILE B CA 1
ATOM 5708 C C . ILE B 1 263 ? 2.018 -17.406 -22.281 1 95.25 263 ILE B C 1
ATOM 5710 O O . ILE B 1 263 ? 2.107 -16.234 -21.906 1 95.25 263 ILE B O 1
ATOM 5714 N N . ALA B 1 264 ? 3.035 -18.188 -22.438 1 96.69 264 ALA B N 1
ATOM 5715 C CA . ALA B 1 264 ? 4.387 -17.703 -22.156 1 96.69 264 ALA B CA 1
ATOM 5716 C C . ALA B 1 264 ? 4.758 -16.562 -23.094 1 96.69 264 ALA B C 1
ATOM 5718 O O . ALA B 1 264 ? 5.367 -15.57 -22.672 1 96.69 264 ALA B O 1
ATOM 5719 N N . LYS B 1 265 ? 4.402 -16.719 -24.359 1 96.88 265 LYS B N 1
ATOM 5720 C CA . LYS B 1 265 ? 4.691 -15.664 -25.344 1 96.88 265 LYS B CA 1
ATOM 5721 C C . LYS B 1 265 ? 3.912 -14.391 -25.016 1 96.88 265 LYS B C 1
ATOM 5723 O O . LYS B 1 265 ? 4.449 -13.281 -25.125 1 96.88 265 LYS B O 1
ATOM 5728 N N . MET B 1 266 ? 2.672 -14.5 -24.641 1 95.69 266 MET B N 1
ATOM 5729 C CA . MET B 1 266 ? 1.884 -13.336 -24.266 1 95.69 266 MET B CA 1
ATOM 5730 C C . MET B 1 266 ? 2.455 -12.68 -23.016 1 95.69 266 MET B C 1
ATOM 5732 O O . MET B 1 266 ? 2.441 -11.453 -22.891 1 95.69 266 MET B O 1
ATOM 5736 N N . ALA B 1 267 ? 2.926 -13.5 -22.062 1 96.19 267 ALA B N 1
ATOM 5737 C CA . ALA B 1 267 ? 3.574 -12.969 -20.859 1 96.19 267 ALA B CA 1
ATOM 5738 C C . ALA B 1 267 ? 4.82 -12.164 -21.234 1 96.19 267 ALA B C 1
ATOM 5740 O O . ALA B 1 267 ? 5.086 -11.117 -20.641 1 96.19 267 ALA B O 1
ATOM 5741 N N . LEU B 1 268 ? 5.582 -12.711 -22.188 1 97.12 268 LEU B N 1
ATOM 5742 C CA . LEU B 1 268 ? 6.754 -11.984 -22.672 1 97.12 268 LEU B CA 1
ATOM 5743 C C . LEU B 1 268 ? 6.348 -10.664 -23.312 1 97.12 268 LEU B C 1
ATOM 5745 O O . LEU B 1 268 ? 6.992 -9.633 -23.078 1 97.12 268 LEU B O 1
ATOM 5749 N N . CYS B 1 269 ? 5.266 -10.688 -24.094 1 96.69 269 CYS B N 1
ATOM 5750 C CA . CYS B 1 269 ? 4.762 -9.461 -24.703 1 96.69 269 CYS B CA 1
ATOM 5751 C C . CYS B 1 269 ? 4.395 -8.43 -23.641 1 96.69 269 CYS B C 1
ATOM 5753 O O . CYS B 1 269 ? 4.688 -7.246 -23.797 1 96.69 269 CYS B O 1
ATOM 5755 N N . GLU B 1 270 ? 3.775 -8.906 -22.594 1 95 270 GLU B N 1
ATOM 5756 C CA . GLU B 1 270 ? 3.393 -8.023 -21.5 1 95 270 GLU B CA 1
ATOM 5757 C C . GLU B 1 270 ? 4.617 -7.367 -20.859 1 95 270 GLU B C 1
ATOM 5759 O O . GLU B 1 270 ? 4.609 -6.168 -20.578 1 95 270 GLU B O 1
ATOM 5764 N N . LEU B 1 271 ? 5.668 -8.125 -20.672 1 94.94 271 LEU B N 1
ATOM 5765 C CA . LEU B 1 271 ? 6.902 -7.605 -20.078 1 94.94 271 LEU B CA 1
ATOM 5766 C C . LEU B 1 271 ? 7.559 -6.598 -21.016 1 94.94 271 LEU B C 1
ATOM 5768 O O . LEU B 1 271 ? 8.148 -5.613 -20.562 1 94.94 271 LEU B O 1
ATOM 5772 N N . CYS B 1 272 ? 7.438 -6.852 -22.297 1 95.62 272 CYS B N 1
ATOM 5773 C CA . CYS B 1 272 ? 8.039 -5.98 -23.297 1 95.62 272 CYS B CA 1
ATOM 5774 C C . CYS B 1 272 ? 7.172 -4.75 -23.547 1 95.62 272 CYS B C 1
ATOM 5776 O O . CYS B 1 272 ? 7.59 -3.818 -24.234 1 95.62 272 CYS B O 1
ATOM 5778 N N . GLY B 1 273 ? 6.016 -4.73 -23.047 1 92.69 273 GLY B N 1
ATOM 5779 C CA . GLY B 1 273 ? 5.121 -3.594 -23.188 1 92.69 273 GLY B CA 1
ATOM 5780 C C . GLY B 1 273 ? 4.5 -3.496 -24.562 1 92.69 273 GLY B C 1
ATOM 5781 O O . GLY B 1 273 ? 4.285 -2.396 -25.078 1 92.69 273 GLY B O 1
ATOM 5782 N N . ILE B 1 274 ? 4.312 -4.613 -25.25 1 93.19 274 ILE B N 1
ATOM 5783 C CA . ILE B 1 274 ? 3.697 -4.648 -26.578 1 93.19 274 ILE B CA 1
ATOM 5784 C C . ILE B 1 274 ? 2.375 -5.41 -26.516 1 93.19 274 ILE B C 1
ATOM 5786 O O . ILE B 1 274 ? 2.027 -5.973 -25.469 1 93.19 274 ILE B O 1
ATOM 5790 N N . ASP B 1 275 ? 1.616 -5.367 -27.578 1 93 275 ASP B N 1
ATOM 5791 C CA . ASP B 1 275 ? 0.321 -6.039 -27.625 1 93 275 ASP B CA 1
ATOM 5792 C C . ASP B 1 275 ? 0.483 -7.551 -27.5 1 93 275 ASP B C 1
ATOM 5794 O O . ASP B 1 275 ? 1.431 -8.133 -28.031 1 93 275 ASP B O 1
ATOM 5798 N N . LEU B 1 276 ? -0.427 -8.062 -26.812 1 93.31 276 LEU B N 1
ATOM 5799 C CA . LEU B 1 276 ? -0.387 -9.508 -26.609 1 93.31 276 LEU B CA 1
ATOM 5800 C C . LEU B 1 276 ? -0.498 -10.242 -27.938 1 93.31 276 LEU B C 1
ATOM 5802 O O . LEU B 1 276 ? -1.354 -9.914 -28.766 1 93.31 276 LEU B O 1
ATOM 5806 N N . ASN B 1 277 ? 0.483 -11.125 -28.156 1 92.31 277 ASN B N 1
ATOM 5807 C CA . ASN B 1 277 ? 0.525 -11.922 -29.375 1 92.31 277 ASN B CA 1
ATOM 5808 C C . ASN B 1 277 ? 0.919 -13.367 -29.078 1 92.31 277 ASN B C 1
ATOM 5810 O O . ASN B 1 277 ? 2.09 -13.656 -28.844 1 92.31 277 ASN B O 1
ATOM 5814 N N . PRO B 1 278 ? -0.028 -14.211 -29.203 1 91 278 PRO B N 1
ATOM 5815 C CA . PRO B 1 278 ? 0.276 -15.617 -28.922 1 91 278 PRO B CA 1
ATOM 5816 C C . PRO B 1 278 ? 1.148 -16.266 -30 1 91 278 PRO B C 1
ATOM 5818 O O . PRO B 1 278 ? 1.72 -17.328 -29.781 1 91 278 PRO B O 1
ATOM 5821 N N . GLU B 1 279 ? 1.344 -15.609 -31.188 1 91.88 279 GLU B N 1
ATOM 5822 C CA . GLU B 1 279 ? 2.09 -16.203 -32.281 1 91.88 279 GLU B CA 1
ATOM 5823 C C . GLU B 1 279 ? 3.438 -15.516 -32.469 1 91.88 279 GLU B C 1
ATOM 5825 O O . GLU B 1 279 ? 4.035 -15.586 -33.562 1 91.88 279 GLU B O 1
ATOM 5830 N N . LEU B 1 280 ? 3.879 -14.906 -31.453 1 94.5 280 LEU B N 1
ATOM 5831 C CA . LEU B 1 280 ? 5.172 -14.234 -31.5 1 94.5 280 LEU B CA 1
ATOM 5832 C C . LEU B 1 280 ? 6.281 -15.219 -31.875 1 94.5 280 LEU B C 1
ATOM 5834 O O . LEU B 1 280 ? 6.316 -16.344 -31.375 1 94.5 280 LEU B O 1
ATOM 5838 N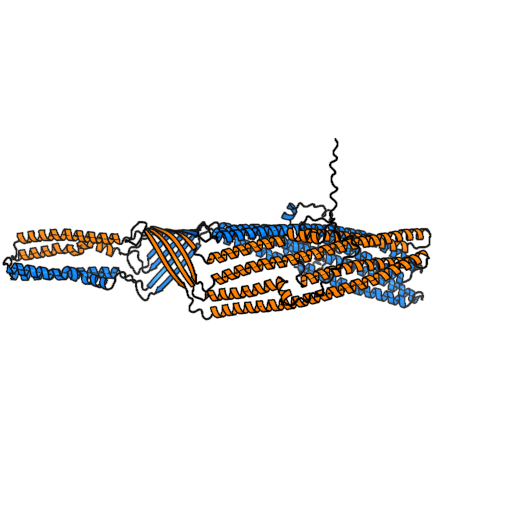 N . LYS B 1 281 ? 7.094 -14.867 -32.812 1 94.75 281 LYS B N 1
ATOM 5839 C CA . LYS B 1 281 ? 8.227 -15.711 -33.219 1 94.75 281 LYS B CA 1
ATOM 5840 C C . LYS B 1 281 ? 9.531 -15.18 -32.625 1 94.75 281 LYS B C 1
ATOM 5842 O O . LYS B 1 281 ? 9.828 -13.992 -32.719 1 94.75 281 LYS B O 1
ATOM 5847 N N . LEU B 1 282 ? 10.25 -16.062 -31.969 1 95.5 282 LEU B N 1
ATOM 5848 C CA . LEU B 1 282 ? 11.508 -15.688 -31.328 1 95.5 282 LEU B CA 1
ATOM 5849 C C . LEU B 1 282 ? 12.695 -16.234 -32.094 1 95.5 282 LEU B C 1
ATOM 5851 O O . LEU B 1 282 ? 12.602 -17.297 -32.719 1 95.5 282 LEU B O 1
ATOM 5855 N N . GLN B 1 283 ? 13.789 -15.539 -32.031 1 92.56 283 GLN B N 1
ATOM 5856 C CA . GLN B 1 283 ? 14.977 -15.836 -32.844 1 92.56 283 GLN B CA 1
ATOM 5857 C C . GLN B 1 283 ? 15.57 -17.188 -32.438 1 92.56 283 GLN B C 1
ATOM 5859 O O . GLN B 1 283 ? 16.016 -17.953 -33.312 1 92.56 283 GLN B O 1
ATOM 5864 N N . ASP B 1 284 ? 15.492 -17.625 -31.172 1 90.44 284 ASP B N 1
ATOM 5865 C CA . ASP B 1 284 ? 16.203 -18.797 -30.672 1 90.44 284 ASP B CA 1
ATOM 5866 C C . ASP B 1 284 ? 15.32 -20.031 -30.719 1 90.44 284 ASP B C 1
ATOM 5868 O O . ASP B 1 284 ? 15.734 -21.109 -30.297 1 90.44 284 ASP B O 1
ATOM 5872 N N . GLU B 1 285 ? 14.195 -19.922 -31.234 1 90.81 285 GLU B N 1
ATOM 5873 C CA . GLU B 1 285 ? 13.266 -21.047 -31.281 1 90.81 285 GLU B CA 1
ATOM 5874 C C . GLU B 1 285 ? 13.773 -22.141 -32.219 1 90.81 285 GLU B C 1
ATOM 5876 O O . GLU B 1 285 ? 13.539 -23.328 -31.969 1 90.81 285 GLU B O 1
ATOM 5881 N N . GLN B 1 286 ? 14.461 -21.703 -33.25 1 82.94 286 GLN B N 1
ATOM 5882 C CA . GLN B 1 286 ? 14.883 -22.688 -34.25 1 82.94 286 GLN B CA 1
ATOM 5883 C C . GLN B 1 286 ? 16.359 -23.031 -34.094 1 82.94 286 GLN B C 1
ATOM 5885 O O . GLN B 1 286 ? 16.906 -23.844 -34.844 1 82.94 286 GLN B O 1
ATOM 5890 N N . ALA B 1 287 ? 16.953 -22.406 -33.062 1 79.75 287 ALA B N 1
ATOM 5891 C CA . ALA B 1 287 ? 18.391 -22.672 -32.875 1 79.75 287 ALA B CA 1
ATOM 5892 C C . ALA B 1 287 ? 18.609 -24.094 -32.375 1 79.75 287 ALA B C 1
ATOM 5894 O O . ALA B 1 287 ? 17.844 -24.609 -31.578 1 79.75 287 ALA B O 1
ATOM 5895 N N . GLN B 1 288 ? 19.547 -24.844 -32.969 1 68.88 288 GLN B N 1
ATOM 5896 C CA . GLN B 1 288 ? 19.844 -26.219 -32.594 1 68.88 288 GLN B CA 1
ATOM 5897 C C . GLN B 1 288 ? 20.438 -26.312 -31.203 1 68.88 288 GLN B C 1
ATOM 5899 O O . GLN B 1 288 ? 20.156 -27.25 -30.453 1 68.88 288 GLN B O 1
ATOM 5904 N N . THR B 1 289 ? 21.391 -25.391 -30.891 1 68.38 289 THR B N 1
ATOM 5905 C CA . THR B 1 289 ? 22 -25.375 -29.562 1 68.38 289 THR B CA 1
ATOM 5906 C C . THR B 1 289 ? 21.906 -23.969 -28.953 1 68.38 289 THR B C 1
ATOM 5908 O O . THR B 1 289 ? 22.125 -22.969 -29.625 1 68.38 289 THR B O 1
ATOM 5911 N N . ILE B 1 290 ? 21.281 -23.984 -27.719 1 66.75 290 ILE B N 1
ATOM 5912 C CA . ILE B 1 290 ? 21.266 -22.719 -27 1 66.75 290 ILE B CA 1
ATOM 5913 C C . ILE B 1 290 ? 22.672 -22.359 -26.516 1 66.75 290 ILE B C 1
ATOM 5915 O O . ILE B 1 290 ? 23.312 -23.156 -25.812 1 66.75 290 ILE B O 1
ATOM 5919 N N . VAL B 1 291 ? 23.328 -21.297 -27.266 1 58.88 291 VAL B N 1
ATOM 5920 C CA . VAL B 1 291 ? 24.703 -20.859 -27.016 1 58.88 291 VAL B CA 1
ATOM 5921 C C . VAL B 1 291 ? 24.875 -20.516 -25.547 1 58.88 291 VAL B C 1
ATOM 5923 O O . VAL B 1 291 ? 24.094 -19.734 -24.984 1 58.88 291 VAL B O 1
ATOM 5926 N N . LEU B 1 292 ? 25.625 -21.312 -24.828 1 66 292 LEU B N 1
ATOM 5927 C CA . LEU B 1 292 ? 25.953 -21.062 -23.422 1 66 292 LEU B CA 1
ATOM 5928 C C . LEU B 1 292 ? 26.922 -19.906 -23.297 1 66 292 LEU B C 1
ATOM 5930 O O . LEU B 1 292 ? 27.766 -19.703 -24.156 1 66 292 LEU B O 1
ATOM 5934 N N . LEU B 1 293 ? 26.562 -18.766 -22.578 1 61.03 293 LEU B N 1
ATOM 5935 C CA . LEU B 1 293 ? 27.453 -17.641 -22.312 1 61.03 293 LEU B CA 1
ATOM 5936 C C . LEU B 1 293 ? 28.766 -18.125 -21.688 1 61.03 293 LEU B C 1
ATOM 5938 O O . LEU B 1 293 ? 28.75 -18.906 -20.734 1 61.03 293 LEU B O 1
ATOM 5942 N N . GLU B 1 294 ? 29.891 -18 -22.406 1 57.22 294 GLU B N 1
ATOM 5943 C CA . GLU B 1 294 ? 31.219 -18.359 -21.906 1 57.22 294 GLU B CA 1
ATOM 5944 C C . GLU B 1 294 ? 31.719 -17.359 -20.875 1 57.22 294 GLU B C 1
ATOM 5946 O O . GLU B 1 294 ? 31.391 -16.172 -20.953 1 57.22 294 GLU B O 1
ATOM 5951 N N . ASN B 1 295 ? 32.344 -17.734 -19.688 1 56.28 295 ASN B N 1
ATOM 5952 C CA . ASN B 1 295 ? 33.281 -17.016 -18.844 1 56.28 295 ASN B CA 1
ATOM 5953 C C . ASN B 1 295 ? 32.594 -16.203 -17.766 1 56.28 295 ASN B C 1
ATOM 5955 O O . ASN B 1 295 ? 33.062 -15.156 -17.344 1 56.28 295 ASN B O 1
ATOM 5959 N N . ILE B 1 296 ? 31.359 -16.375 -17.297 1 59.34 296 ILE B N 1
ATOM 5960 C CA . ILE B 1 296 ? 30.703 -15.57 -16.281 1 59.34 296 ILE B CA 1
ATOM 5961 C C . ILE B 1 296 ? 31.266 -15.93 -14.898 1 59.34 296 ILE B C 1
ATOM 5963 O O . ILE B 1 296 ? 31.266 -15.102 -13.992 1 59.34 296 ILE B O 1
ATOM 5967 N N . ASP B 1 297 ? 31.688 -17.297 -14.703 1 55.44 297 ASP B N 1
ATOM 5968 C CA . ASP B 1 297 ? 32.031 -17.859 -13.391 1 55.44 297 ASP B CA 1
ATOM 5969 C C . ASP B 1 297 ? 33.156 -17.078 -12.742 1 55.44 297 ASP B C 1
ATOM 5971 O O . ASP B 1 297 ? 33.281 -17.062 -11.516 1 55.44 297 ASP B O 1
ATOM 5975 N N . GLU B 1 298 ? 34.125 -16.625 -13.547 1 55.38 298 GLU B N 1
ATOM 5976 C CA . GLU B 1 298 ? 35.406 -16.297 -12.945 1 55.38 298 GLU B CA 1
ATOM 5977 C C . GLU B 1 298 ? 35.375 -14.93 -12.266 1 55.38 298 GLU B C 1
ATOM 5979 O O . GLU B 1 298 ? 36.406 -14.422 -11.828 1 55.38 298 GLU B O 1
ATOM 5984 N N . VAL B 1 299 ? 34.281 -14.359 -12.164 1 55.97 299 VAL B N 1
ATOM 5985 C CA . VAL B 1 299 ? 34.406 -13 -11.664 1 55.97 299 VAL B CA 1
ATOM 5986 C C . VAL B 1 299 ? 34.469 -13.008 -10.133 1 55.97 299 VAL B C 1
ATOM 5988 O O . VAL B 1 299 ? 33.469 -13.375 -9.469 1 55.97 299 VAL B O 1
ATOM 5991 N N . ASN B 1 300 ? 35.625 -13.383 -9.578 1 58.53 300 ASN B N 1
ATOM 5992 C CA . ASN B 1 300 ? 35.844 -13.133 -8.148 1 58.53 300 ASN B CA 1
ATOM 5993 C C . ASN B 1 300 ? 35.625 -11.664 -7.801 1 58.53 300 ASN B C 1
ATOM 5995 O O . ASN B 1 300 ? 36.469 -10.82 -8.078 1 58.53 300 ASN B O 1
ATOM 5999 N N . SER B 1 301 ? 34.344 -11.344 -7.746 1 65.94 301 SER B N 1
ATOM 6000 C CA . SER B 1 301 ? 34.125 -9.93 -7.453 1 65.94 301 SER B CA 1
ATOM 6001 C C . SER B 1 301 ? 34.281 -9.641 -5.965 1 65.94 301 SER B C 1
ATOM 6003 O O . SER B 1 301 ? 33.719 -10.359 -5.125 1 65.94 301 SER B O 1
ATOM 6005 N N . SER B 1 302 ? 35.281 -8.859 -5.668 1 74.38 302 SER B N 1
ATOM 6006 C CA . SER B 1 302 ? 35.5 -8.359 -4.309 1 74.38 302 SER B CA 1
ATOM 6007 C C . SER B 1 302 ? 34.188 -7.801 -3.729 1 74.38 302 SER B C 1
ATOM 6009 O O . SER B 1 302 ? 33.281 -7.461 -4.469 1 74.38 302 SER B O 1
ATOM 6011 N N . ASP B 1 303 ? 34.094 -8.039 -2.447 1 76.81 303 ASP B N 1
ATOM 6012 C CA . ASP B 1 303 ? 32.938 -7.52 -1.71 1 76.81 303 ASP B CA 1
ATOM 6013 C C . ASP B 1 303 ? 32.656 -6.07 -2.088 1 76.81 303 ASP B C 1
ATOM 6015 O O . ASP B 1 303 ? 31.5 -5.668 -2.195 1 76.81 303 ASP B O 1
ATOM 6019 N N . SER B 1 304 ? 33.688 -5.391 -2.35 1 81.12 304 SER B N 1
ATOM 6020 C CA . SER B 1 304 ? 33.5 -3.975 -2.666 1 81.12 304 SER B CA 1
ATOM 6021 C C . SER B 1 304 ? 32.875 -3.783 -4.039 1 81.12 304 SER B C 1
ATOM 6023 O O . SER B 1 304 ? 32.031 -2.898 -4.223 1 81.12 304 SER B O 1
ATOM 6025 N N . VAL B 1 305 ? 33.25 -4.578 -4.91 1 83.69 305 VAL B N 1
ATOM 6026 C CA . VAL B 1 305 ? 32.688 -4.484 -6.262 1 83.69 305 VAL B CA 1
ATOM 6027 C C . VAL B 1 305 ? 31.219 -4.875 -6.258 1 83.69 305 VAL B C 1
ATOM 6029 O O . VAL B 1 305 ? 30.406 -4.238 -6.93 1 83.69 305 VAL B O 1
ATOM 6032 N N . ILE B 1 306 ? 30.844 -5.809 -5.375 1 85.75 306 ILE B N 1
ATOM 6033 C CA . ILE B 1 306 ? 29.469 -6.273 -5.277 1 85.75 306 ILE B CA 1
ATOM 6034 C C . ILE B 1 306 ? 28.594 -5.172 -4.672 1 85.75 306 ILE B C 1
ATOM 6036 O O . ILE B 1 306 ? 27.453 -4.965 -5.102 1 85.75 306 ILE B O 1
ATOM 6040 N N . ARG B 1 307 ? 29.203 -4.508 -3.803 1 84 307 ARG B N 1
ATOM 6041 C CA . ARG B 1 307 ? 28.469 -3.426 -3.154 1 84 307 ARG B CA 1
ATOM 6042 C C . ARG B 1 307 ? 28.141 -2.312 -4.148 1 84 307 ARG B C 1
ATOM 6044 O O . ARG B 1 307 ? 27.078 -1.702 -4.074 1 84 307 ARG B O 1
ATOM 6051 N N . GLU B 1 308 ? 28.984 -2.084 -5.055 1 85.56 308 GLU B N 1
ATOM 6052 C CA . GLU B 1 308 ? 28.781 -1.02 -6.035 1 85.56 308 GLU B CA 1
ATOM 6053 C C . GLU B 1 308 ? 27.828 -1.46 -7.148 1 85.56 308 GLU B C 1
ATOM 6055 O O . GLU B 1 308 ? 27.109 -0.64 -7.715 1 85.56 308 GLU B O 1
ATOM 6060 N N . ARG B 1 309 ? 27.828 -2.674 -7.332 1 87.5 309 ARG B N 1
ATOM 6061 C CA . ARG B 1 309 ? 27.062 -3.158 -8.484 1 87.5 309 ARG B CA 1
ATOM 6062 C C . ARG B 1 309 ? 25.641 -3.518 -8.086 1 87.5 309 ARG B C 1
ATOM 6064 O O . ARG B 1 309 ? 24.734 -3.514 -8.93 1 87.5 309 ARG B O 1
ATOM 6071 N N . ARG B 1 310 ? 25.422 -3.824 -6.762 1 92.56 310 ARG B N 1
ATOM 6072 C CA . ARG B 1 310 ? 24.094 -4.223 -6.301 1 92.56 310 ARG B CA 1
ATOM 6073 C C . ARG B 1 310 ? 23.344 -3.035 -5.727 1 92.56 310 ARG B C 1
ATOM 6075 O O . ARG B 1 310 ? 23.641 -2.572 -4.621 1 92.56 310 ARG B O 1
ATOM 6082 N N . PRO B 1 311 ? 22.312 -2.602 -6.477 1 94.94 311 PRO B N 1
ATOM 6083 C CA . PRO B 1 311 ? 21.562 -1.432 -6.008 1 94.94 311 PRO B CA 1
ATOM 6084 C C . PRO B 1 311 ? 20.891 -1.658 -4.648 1 94.94 311 PRO B C 1
ATOM 6086 O O . PRO B 1 311 ? 20.688 -0.705 -3.898 1 94.94 311 PRO B O 1
ATOM 6089 N N . GLU B 1 312 ? 20.625 -2.879 -4.238 1 95.69 312 GLU B N 1
ATOM 6090 C CA . GLU B 1 312 ? 20 -3.189 -2.953 1 95.69 312 GLU B CA 1
ATOM 6091 C C . GLU B 1 312 ? 20.891 -2.748 -1.795 1 95.69 312 GLU B C 1
ATOM 6093 O O . GLU B 1 312 ? 20.406 -2.213 -0.798 1 95.69 312 GLU B O 1
ATOM 6098 N N . LEU B 1 313 ? 22.172 -2.965 -1.961 1 96.19 313 LEU B N 1
ATOM 6099 C CA . LEU B 1 313 ? 23.109 -2.58 -0.912 1 96.19 313 LEU B CA 1
ATOM 6100 C C . LEU B 1 313 ? 23.266 -1.064 -0.845 1 96.19 313 LEU B C 1
ATOM 6102 O O . LEU B 1 313 ? 23.375 -0.495 0.243 1 96.19 313 LEU B O 1
ATOM 6106 N N . ARG B 1 314 ? 23.234 -0.419 -1.979 1 96.12 314 ARG B N 1
ATOM 6107 C CA . ARG B 1 314 ? 23.297 1.039 -2.004 1 96.12 314 ARG B CA 1
ATOM 6108 C C . ARG B 1 314 ? 22.062 1.651 -1.369 1 96.12 314 ARG B C 1
ATOM 6110 O O . ARG B 1 314 ? 22.141 2.688 -0.706 1 96.12 314 ARG B O 1
ATOM 6117 N N . LEU B 1 315 ? 20.922 1.002 -1.628 1 97.62 315 LEU B N 1
ATOM 6118 C CA . LEU B 1 315 ? 19.688 1.459 -1.016 1 97.62 315 LEU B CA 1
ATOM 6119 C C . LEU B 1 315 ? 19.75 1.333 0.503 1 97.62 315 LEU B C 1
ATOM 6121 O O . LEU B 1 315 ? 19.297 2.227 1.224 1 97.62 315 LEU B O 1
ATOM 6125 N N . LEU B 1 316 ? 20.328 0.252 0.984 1 97.56 316 LEU B N 1
ATOM 6126 C CA . LEU B 1 316 ? 20.469 0.061 2.424 1 97.56 316 LEU B CA 1
ATOM 6127 C C . LEU B 1 316 ? 21.469 1.046 3.016 1 97.56 316 LEU B C 1
ATOM 6129 O O . LEU B 1 316 ? 21.297 1.506 4.148 1 97.56 316 LEU B O 1
ATOM 6133 N N . GLN B 1 317 ? 22.516 1.373 2.242 1 97.19 317 GLN B N 1
ATOM 6134 C CA . GLN B 1 317 ? 23.438 2.412 2.68 1 97.19 317 GLN B CA 1
ATOM 6135 C C . GLN B 1 317 ? 22.734 3.764 2.787 1 97.19 317 GLN B C 1
ATOM 6137 O O . GLN B 1 317 ? 22.984 4.527 3.725 1 97.19 317 GLN B O 1
ATOM 6142 N N . SER B 1 318 ? 21.875 4.043 1.779 1 97.88 318 SER B N 1
ATOM 6143 C CA . SER B 1 318 ? 21.094 5.27 1.836 1 97.88 318 SER B CA 1
ATOM 6144 C C . SER B 1 318 ? 20.172 5.285 3.057 1 97.88 318 SER B C 1
ATOM 6146 O O . SER B 1 318 ? 19.938 6.344 3.646 1 97.88 318 SER B O 1
ATOM 6148 N N . ALA B 1 319 ? 19.672 4.129 3.463 1 98 319 ALA B N 1
ATOM 6149 C CA . ALA B 1 319 ? 18.828 4.031 4.652 1 98 319 ALA B CA 1
ATOM 6150 C C . ALA B 1 319 ? 19.609 4.398 5.91 1 98 319 ALA B C 1
ATOM 6152 O O . ALA B 1 319 ? 19.078 5.035 6.82 1 98 319 ALA B O 1
ATOM 6153 N N . ILE B 1 320 ? 20.828 4 5.969 1 98.31 320 ILE B N 1
ATOM 6154 C CA . ILE B 1 320 ? 21.703 4.371 7.082 1 98.31 320 ILE B CA 1
ATOM 6155 C C . ILE B 1 320 ? 21.906 5.883 7.094 1 98.31 320 ILE B C 1
ATOM 6157 O O . ILE B 1 320 ? 21.75 6.527 8.133 1 98.31 320 ILE B O 1
ATOM 6161 N N . ASP B 1 321 ? 22.188 6.43 5.957 1 98.44 321 ASP B N 1
ATOM 6162 C CA . ASP B 1 321 ? 22.422 7.867 5.848 1 98.44 321 ASP B CA 1
ATOM 6163 C C . ASP B 1 321 ? 21.172 8.656 6.211 1 98.44 321 ASP B C 1
ATOM 6165 O O . ASP B 1 321 ? 21.25 9.703 6.863 1 98.44 321 ASP B O 1
ATOM 6169 N N . LEU B 1 322 ? 20.031 8.148 5.762 1 98.38 322 LEU B N 1
ATOM 6170 C CA . LEU B 1 322 ? 18.766 8.773 6.117 1 98.38 322 LEU B CA 1
ATOM 6171 C C . LEU B 1 322 ? 18.562 8.75 7.629 1 98.38 322 LEU B C 1
ATOM 6173 O O . LEU B 1 322 ? 18.109 9.742 8.211 1 98.38 322 LEU B O 1
ATOM 6177 N N . SER B 1 323 ? 18.844 7.621 8.211 1 98.44 323 SER B N 1
ATOM 6178 C CA . SER B 1 323 ? 18.672 7.48 9.656 1 98.44 323 SER B CA 1
ATOM 6179 C C . SER B 1 323 ? 19.578 8.438 10.414 1 98.44 323 SER B C 1
ATOM 6181 O O . SER B 1 323 ? 19.188 9.016 11.43 1 98.44 323 SER B O 1
ATOM 6183 N N . LYS B 1 324 ? 20.797 8.625 9.945 1 98.56 324 LYS B N 1
ATOM 6184 C CA . LYS B 1 324 ? 21.719 9.57 10.555 1 98.56 324 LYS B CA 1
ATOM 6185 C C . LYS B 1 324 ? 21.188 11 10.477 1 98.56 324 LYS B C 1
ATOM 6187 O O . LYS B 1 324 ? 21.266 11.758 11.445 1 98.56 324 LYS B O 1
ATO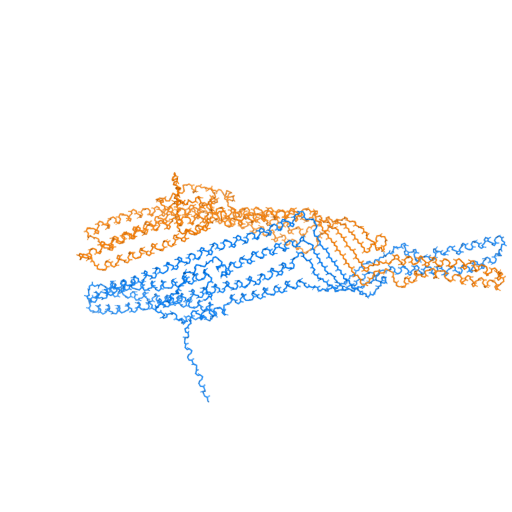M 6192 N N . GLN B 1 325 ? 20.656 11.281 9.281 1 98.38 325 GLN B N 1
ATOM 6193 C CA . GLN B 1 325 ? 20.094 12.617 9.117 1 98.38 325 GLN B CA 1
ATOM 6194 C C . GLN B 1 325 ? 18.844 12.797 9.961 1 98.38 325 GLN B C 1
ATOM 6196 O O . GLN B 1 325 ? 18.578 13.891 10.469 1 98.38 325 GLN B O 1
ATOM 6201 N N . ASN B 1 326 ? 18.062 11.75 10.141 1 98.19 326 ASN B N 1
ATOM 6202 C CA . ASN B 1 326 ? 16.891 11.812 11.008 1 98.19 326 ASN B CA 1
ATOM 6203 C C . ASN B 1 326 ? 17.281 12.062 12.461 1 98.19 326 ASN B C 1
ATOM 6205 O O . ASN B 1 326 ? 16.562 12.742 13.188 1 98.19 326 ASN B O 1
ATOM 6209 N N . THR B 1 327 ? 18.359 11.484 12.859 1 98.25 327 THR B N 1
ATOM 6210 C CA . THR B 1 327 ? 18.859 11.742 14.203 1 98.25 327 THR B CA 1
ATOM 6211 C C . THR B 1 327 ? 19.188 13.219 14.383 1 98.25 327 THR B C 1
ATOM 6213 O O . THR B 1 327 ? 18.891 13.805 15.43 1 98.25 327 THR B O 1
ATOM 6216 N N . LYS B 1 328 ? 19.766 13.812 13.375 1 98.06 328 LYS B N 1
ATOM 6217 C CA . LYS B 1 328 ? 20.078 15.242 13.422 1 98.06 328 LYS B CA 1
ATOM 6218 C C . LYS B 1 328 ? 18.797 16.078 13.469 1 98.06 328 LYS B C 1
ATOM 6220 O O . LYS B 1 328 ? 18.75 17.094 14.156 1 98.06 328 LYS B O 1
ATOM 6225 N N . LEU B 1 329 ? 17.812 15.555 12.773 1 97.44 329 LEU B N 1
ATOM 6226 C CA . LEU B 1 329 ? 16.516 16.25 12.781 1 97.44 329 LEU B CA 1
ATOM 6227 C C . LEU B 1 329 ? 15.883 16.188 14.164 1 97.44 329 LEU B C 1
ATOM 6229 O O . LEU B 1 329 ? 15.359 17.188 14.656 1 97.44 329 LEU B O 1
ATOM 6233 N N . VAL B 1 330 ? 15.969 15.039 14.781 1 97.19 330 VAL B N 1
ATOM 6234 C CA . VAL B 1 330 ? 15.391 14.852 16.109 1 97.19 330 VAL B CA 1
ATOM 6235 C C . VAL B 1 330 ? 16.156 15.695 17.125 1 97.19 330 VAL B C 1
ATOM 6237 O O . VAL B 1 330 ? 15.547 16.344 17.984 1 97.19 330 VAL B O 1
ATOM 6240 N N . ARG B 1 331 ? 17.438 15.742 17.031 1 96.88 331 ARG B N 1
ATOM 6241 C CA . ARG B 1 331 ? 18.266 16.547 17.938 1 96.88 331 ARG B CA 1
ATOM 6242 C C . ARG B 1 331 ? 17.969 18.031 17.766 1 96.88 331 ARG B C 1
ATOM 6244 O O . ARG B 1 331 ? 18 18.781 18.75 1 96.88 331 ARG B O 1
ATOM 6251 N N . SER B 1 332 ? 17.609 18.391 16.547 1 97.12 332 SER B N 1
ATOM 6252 C CA . SER B 1 332 ? 17.406 19.812 16.234 1 97.12 332 SER B CA 1
ATOM 6253 C C . SER B 1 332 ? 16.188 20.359 16.984 1 97.12 332 SER B C 1
ATOM 6255 O O . SER B 1 332 ? 16.109 21.562 17.25 1 97.12 332 SER B O 1
ATOM 6257 N N . LEU B 1 333 ? 15.203 19.531 17.328 1 95.56 333 LEU B N 1
ATOM 6258 C CA . LEU B 1 333 ? 13.992 19.953 18.031 1 95.56 333 LEU B CA 1
ATOM 6259 C C . LEU B 1 333 ? 14.32 20.453 19.422 1 95.56 333 LEU B C 1
ATOM 6261 O O . LEU B 1 333 ? 13.531 21.203 20.016 1 95.56 333 LEU B O 1
ATOM 6265 N N . TYR B 1 334 ? 15.484 20.141 19.969 1 95.44 334 TYR B N 1
ATOM 6266 C CA . TYR B 1 334 ? 15.82 20.484 21.344 1 95.44 334 TYR B CA 1
ATOM 6267 C C . TYR B 1 334 ? 17 21.438 21.391 1 95.44 334 TYR B C 1
ATOM 6269 O O . TYR B 1 334 ? 17.641 21.594 22.438 1 95.44 334 TYR B O 1
ATOM 6277 N N . LEU B 1 335 ? 17.328 22 20.266 1 96.06 335 LEU B N 1
ATOM 6278 C CA . LEU B 1 335 ? 18.328 23.047 20.156 1 96.06 335 LEU B CA 1
ATOM 6279 C C . LEU B 1 335 ? 17.688 24.406 19.938 1 96.06 335 LEU B C 1
ATOM 6281 O O . LEU B 1 335 ? 16.5 24.484 19.609 1 96.06 335 LEU B O 1
ATOM 6285 N N . PRO B 1 336 ? 18.391 25.484 20.141 1 96.06 336 PRO B N 1
ATOM 6286 C CA . PRO B 1 336 ? 17.812 26.812 19.953 1 96.06 336 PRO B CA 1
ATOM 6287 C C . PRO B 1 336 ? 17.359 27.062 18.516 1 96.06 336 PRO B C 1
ATOM 6289 O O . PRO B 1 336 ? 18.031 26.641 17.562 1 96.06 336 PRO B O 1
ATOM 6292 N N . HIS B 1 337 ? 16.219 27.656 18.359 1 96.75 337 HIS B N 1
ATOM 6293 C CA . HIS B 1 337 ? 15.727 28.141 17.062 1 96.75 337 HIS B CA 1
ATOM 6294 C C . HIS B 1 337 ? 15.75 29.672 17 1 96.75 337 HIS B C 1
ATOM 6296 O O . HIS B 1 337 ? 15.219 30.344 17.891 1 96.75 337 HIS B O 1
ATOM 6302 N N . VAL B 1 338 ? 16.469 30.188 15.992 1 96.94 338 VAL B N 1
ATOM 6303 C CA . VAL B 1 338 ? 16.578 31.625 15.797 1 96.94 338 VAL B CA 1
ATOM 6304 C C . VAL B 1 338 ? 15.883 32.031 14.508 1 96.94 338 VAL B C 1
ATOM 6306 O O . VAL B 1 338 ? 16.203 31.531 13.43 1 96.94 338 VAL B O 1
ATOM 6309 N N . LEU B 1 339 ? 14.914 32.875 14.641 1 95.88 339 LEU B N 1
ATOM 6310 C CA . LEU B 1 339 ? 14.125 33.312 13.5 1 95.88 339 LEU B CA 1
ATOM 6311 C C . LEU B 1 339 ? 14.188 34.844 13.375 1 95.88 339 LEU B C 1
ATOM 6313 O O . LEU B 1 339 ? 14.031 35.562 14.367 1 95.88 339 LEU B O 1
ATOM 6317 N N . LEU B 1 340 ? 14.555 35.281 12.18 1 96.5 340 LEU B N 1
ATOM 6318 C CA . LEU B 1 340 ? 14.414 36.719 11.852 1 96.5 340 LEU B CA 1
ATOM 6319 C C . LEU B 1 340 ? 13.008 37.031 11.367 1 96.5 340 LEU B C 1
ATOM 6321 O O . LEU B 1 340 ? 12.484 36.344 10.477 1 96.5 340 LEU B O 1
ATOM 6325 N N . THR B 1 341 ? 12.367 37.906 12.055 1 94.56 341 THR B N 1
ATOM 6326 C CA . THR B 1 341 ? 11 38.25 11.68 1 94.56 341 THR B CA 1
ATOM 6327 C C . THR B 1 341 ? 10.891 39.75 11.352 1 94.56 341 THR B C 1
ATOM 6329 O O . THR B 1 341 ? 11.719 40.531 11.797 1 94.56 341 THR B O 1
ATOM 6332 N N . GLY B 1 342 ? 10.016 40.062 10.469 1 92.38 342 GLY B N 1
ATOM 6333 C CA . GLY B 1 342 ? 9.688 41.438 10.102 1 92.38 342 GLY B CA 1
ATOM 6334 C C . GLY B 1 342 ? 8.289 41.594 9.531 1 92.38 342 GLY B C 1
ATOM 6335 O O . GLY B 1 342 ? 7.688 40.594 9.094 1 92.38 342 GLY B O 1
ATOM 6336 N N . GLY B 1 343 ? 7.77 42.75 9.68 1 93.06 343 GLY B N 1
ATOM 6337 C CA . GLY B 1 343 ? 6.43 42.969 9.156 1 93.06 343 GLY B CA 1
ATOM 6338 C C . GLY B 1 343 ? 6.117 44.438 8.906 1 93.06 343 GLY B C 1
ATOM 6339 O O . GLY B 1 343 ? 6.805 45.312 9.422 1 93.06 343 GLY B O 1
ATOM 6340 N N . TYR B 1 344 ? 5.352 44.656 7.957 1 92.25 344 TYR B N 1
ATOM 6341 C CA . TYR B 1 344 ? 4.754 45.938 7.641 1 92.25 344 TYR B CA 1
ATOM 6342 C C . TYR B 1 344 ? 3.236 45.875 7.742 1 92.25 344 TYR B C 1
ATOM 6344 O O . TYR B 1 344 ? 2.6 45.031 7.121 1 92.25 344 TYR B O 1
ATOM 6352 N N . SER B 1 345 ? 2.711 46.688 8.656 1 91.31 345 SER B N 1
ATOM 6353 C CA . SER B 1 345 ? 1.269 46.594 8.859 1 91.31 345 SER B CA 1
ATOM 6354 C C . SER B 1 345 ? 0.628 47.969 8.859 1 91.31 345 SER B C 1
ATOM 6356 O O . SER B 1 345 ? 1.302 48.969 9.102 1 91.31 345 SER B O 1
ATOM 6358 N N . VAL B 1 346 ? -0.627 48.031 8.438 1 89.69 346 VAL B N 1
ATOM 6359 C CA . VAL B 1 346 ? -1.468 49.219 8.508 1 89.69 346 VAL B CA 1
ATOM 6360 C C . VAL B 1 346 ? -2.723 48.906 9.32 1 89.69 346 VAL B C 1
ATOM 6362 O O . VAL B 1 346 ? -3.268 47.812 9.25 1 89.69 346 VAL B O 1
ATOM 6365 N N . MET B 1 347 ? -3.027 49.781 10.18 1 86.69 347 MET B N 1
ATOM 6366 C CA . MET B 1 347 ? -4.207 49.562 11.016 1 86.69 347 MET B CA 1
ATOM 6367 C C . MET B 1 347 ? -5.004 50.844 11.172 1 86.69 347 MET B C 1
ATOM 6369 O O . MET B 1 347 ? -4.445 51.938 11.094 1 86.69 347 MET B O 1
ATOM 6373 N N . ASN B 1 348 ? -6.238 50.781 11.359 1 84 348 ASN B N 1
ATOM 6374 C CA . ASN B 1 348 ? -7.188 51.844 11.672 1 84 348 ASN B CA 1
ATOM 6375 C C . ASN B 1 348 ? -8.219 51.375 12.703 1 84 348 ASN B C 1
ATOM 6377 O O . ASN B 1 348 ? -8.938 50.406 12.484 1 84 348 ASN B O 1
ATOM 6381 N N . PRO B 1 349 ? -8.414 52.125 13.914 1 78.75 349 PRO B N 1
ATOM 6382 C CA . PRO B 1 349 ? -7.695 53.281 14.406 1 78.75 349 PRO B CA 1
ATOM 6383 C C . PRO B 1 349 ? -6.266 52.969 14.836 1 78.75 349 PRO B C 1
ATOM 6385 O O . PRO B 1 349 ? -5.875 51.812 14.883 1 78.75 349 PRO B O 1
ATOM 6388 N N . ASN B 1 350 ? -5.352 54.031 14.852 1 68.12 350 ASN B N 1
ATOM 6389 C CA . ASN B 1 350 ? -3.965 53.812 15.258 1 68.12 350 ASN B CA 1
ATOM 6390 C C . ASN B 1 350 ? -3.643 54.562 16.562 1 68.12 350 ASN B C 1
ATOM 6392 O O . ASN B 1 350 ? -4.359 55.469 16.953 1 68.12 350 ASN B O 1
ATOM 6396 N N . LEU B 1 351 ? -2.754 53.938 17.375 1 66.06 351 LEU B N 1
ATOM 6397 C CA . LEU B 1 351 ? -2.41 54.469 18.688 1 66.06 351 LEU B CA 1
ATOM 6398 C C . LEU B 1 351 ? -1.134 55.312 18.609 1 66.06 351 LEU B C 1
ATOM 6400 O O . LEU B 1 351 ? -0.553 55.656 19.641 1 66.06 351 LEU B O 1
ATOM 6404 N N . PHE B 1 352 ? -0.662 55.625 17.438 1 65.12 352 PHE B N 1
ATOM 6405 C CA . PHE B 1 352 ? 0.645 56.25 17.312 1 65.12 352 PHE B CA 1
ATOM 6406 C C . PHE B 1 352 ? 0.539 57.75 17.578 1 65.12 352 PHE B C 1
ATOM 6408 O O . PHE B 1 352 ? 1.531 58.406 17.922 1 65.12 352 PHE B O 1
ATOM 6415 N N . ASN B 1 353 ? -0.48 58.281 17.266 1 61.47 353 ASN B N 1
ATOM 6416 C CA . ASN B 1 353 ? -0.759 59.688 17.578 1 61.47 353 ASN B CA 1
ATOM 6417 C C . ASN B 1 353 ? -2.119 59.844 18.25 1 61.47 353 ASN B C 1
ATOM 6419 O O . ASN B 1 353 ? -2.961 60.625 17.781 1 61.47 353 ASN B O 1
ATOM 6423 N N . GLY B 1 354 ? -2.156 59.094 19.328 1 62.62 354 GLY B N 1
ATOM 6424 C CA . GLY B 1 354 ? -3.471 59.031 19.953 1 62.62 354 GLY B CA 1
ATOM 6425 C C . GLY B 1 354 ? -4.418 58.062 19.266 1 62.62 354 GLY B C 1
ATOM 6426 O O . GLY B 1 354 ? -3.988 57.219 18.469 1 62.62 354 GLY B O 1
ATOM 6427 N N . PHE B 1 355 ? -5.648 58 19.719 1 65.25 355 PHE B N 1
ATOM 6428 C CA . PHE B 1 355 ? -6.645 57.156 19.047 1 65.25 355 PHE B CA 1
ATOM 6429 C C . PHE B 1 355 ? -7.234 57.875 17.844 1 65.25 355 PHE B C 1
ATOM 6431 O O . PHE B 1 355 ? -8.102 58.75 18 1 65.25 355 PHE B O 1
ATOM 6438 N N . GLN B 1 356 ? -6.465 57.781 16.656 1 66.31 356 GLN B N 1
ATOM 6439 C CA . GLN B 1 356 ? -6.973 58.438 15.461 1 66.31 356 GLN B CA 1
ATOM 6440 C C . GLN B 1 356 ? -7.613 57.438 14.508 1 66.31 356 GLN B C 1
ATOM 6442 O O . GLN B 1 356 ? -7.125 56.312 14.367 1 66.31 356 GLN B O 1
ATOM 6447 N N . ASN B 1 357 ? -8.75 57.812 13.93 1 76.56 357 ASN B N 1
ATOM 6448 C CA . ASN B 1 357 ? -9.445 56.969 12.953 1 76.56 357 ASN B CA 1
ATOM 6449 C C . ASN B 1 357 ? -8.82 57.125 11.562 1 76.56 357 ASN B C 1
ATOM 6451 O O . ASN B 1 357 ? -9.5 57.469 10.602 1 76.56 357 ASN B O 1
ATOM 6455 N N . LYS B 1 358 ? -7.543 57.125 11.477 1 78.06 358 LYS B N 1
ATOM 6456 C CA . LYS B 1 358 ? -6.797 57.188 10.227 1 78.06 358 LYS B CA 1
ATOM 6457 C C . LYS B 1 358 ? -5.848 56 10.094 1 78.06 358 LYS B C 1
ATOM 6459 O O . LYS B 1 358 ? -5.332 55.5 11.102 1 78.06 358 LYS B O 1
ATOM 6464 N N . PHE B 1 359 ? -5.73 55.594 8.805 1 83.38 359 PHE B N 1
ATOM 6465 C CA . PHE B 1 359 ? -4.801 54.469 8.562 1 83.38 359 PHE B CA 1
ATOM 6466 C C . PHE B 1 359 ? -3.361 54.938 8.781 1 83.38 359 PHE B C 1
ATOM 6468 O O . PHE B 1 359 ? -2.967 56 8.32 1 83.38 359 PHE B O 1
ATOM 6475 N N . SER B 1 360 ? -2.666 54.25 9.656 1 79.56 360 SER B N 1
ATOM 6476 C CA . SER B 1 360 ? -1.238 54.5 9.852 1 79.56 360 SER B CA 1
ATOM 6477 C C . SER B 1 360 ? -0.433 53.219 9.672 1 79.56 360 SER B C 1
ATOM 6479 O O . SER B 1 360 ? -0.945 52.125 9.898 1 79.56 360 SER B O 1
ATOM 6481 N N . ASP B 1 361 ? 0.777 53.375 9.125 1 82.81 361 ASP B N 1
ATOM 6482 C CA . ASP B 1 361 ? 1.62 52.219 8.836 1 82.81 361 ASP B CA 1
ATOM 6483 C C . ASP B 1 361 ? 2.684 52.031 9.922 1 82.81 361 ASP B C 1
ATOM 6485 O O . ASP B 1 361 ? 3.006 52.969 10.648 1 82.81 361 ASP B O 1
ATOM 6489 N N . LEU B 1 362 ? 2.973 50.844 10.219 1 83.81 362 LEU B N 1
ATOM 6490 C CA . LEU B 1 362 ? 4.039 50.469 11.141 1 83.81 362 LEU B CA 1
ATOM 6491 C C . LEU B 1 362 ? 4.887 49.344 10.57 1 83.81 362 LEU B C 1
ATOM 6493 O O . LEU B 1 362 ? 4.355 48.406 9.938 1 83.81 362 LEU B O 1
ATOM 6497 N N . TRP B 1 363 ? 6.246 49.469 10.586 1 88.75 363 TRP B N 1
ATOM 6498 C CA . TRP B 1 363 ? 7.129 48.344 10.211 1 88.75 363 TRP B CA 1
ATOM 6499 C C . TRP B 1 363 ? 7.973 47.906 11.398 1 88.75 363 TRP B C 1
ATOM 6501 O O . TRP B 1 363 ? 8.211 48.688 12.328 1 88.75 363 TRP B O 1
ATOM 6511 N N . ASN B 1 364 ? 8.156 46.75 11.57 1 90.44 364 ASN B N 1
ATOM 6512 C CA . ASN B 1 364 ? 8.977 46.188 12.648 1 90.44 364 ASN B CA 1
ATOM 6513 C C . ASN B 1 364 ? 9.922 45.094 12.133 1 90.44 364 ASN B C 1
ATOM 6515 O O . ASN B 1 364 ? 9.664 44.469 11.102 1 90.44 364 ASN B O 1
ATOM 6519 N N . ILE B 1 365 ? 11.125 44.969 12.672 1 91.62 365 ILE B N 1
ATOM 6520 C CA . ILE B 1 365 ? 12.094 43.906 12.469 1 91.62 365 ILE B CA 1
ATOM 6521 C C . ILE B 1 365 ? 12.523 43.344 13.812 1 91.62 365 ILE B C 1
ATOM 6523 O O . ILE B 1 365 ? 12.641 44.062 14.797 1 91.62 365 ILE B O 1
ATOM 6527 N N . GLY B 1 366 ? 12.477 42.062 13.953 1 93.38 366 GLY B N 1
ATOM 6528 C CA . GLY B 1 366 ? 12.844 41.469 15.219 1 93.38 366 GLY B CA 1
ATOM 6529 C C . GLY B 1 366 ? 13.484 40.094 15.07 1 93.38 366 GLY B C 1
ATOM 6530 O O . GLY B 1 366 ? 13.516 39.562 13.969 1 93.38 366 GLY B O 1
ATOM 6531 N N . ILE B 1 367 ? 14.195 39.688 16.062 1 94.19 367 ILE B N 1
ATOM 6532 C CA . ILE B 1 367 ? 14.781 38.344 16.156 1 94.19 367 ILE B CA 1
ATOM 6533 C C . ILE B 1 367 ? 14.094 37.562 17.281 1 94.19 367 ILE B C 1
ATOM 6535 O O . ILE B 1 367 ? 13.867 38.094 18.375 1 94.19 367 ILE B O 1
ATOM 6539 N N . ALA B 1 368 ? 13.594 36.438 16.891 1 94.38 368 ALA B N 1
ATOM 6540 C CA . ALA B 1 368 ? 12.969 35.562 17.891 1 94.38 368 ALA B CA 1
ATOM 6541 C C . ALA B 1 368 ? 13.812 34.312 18.141 1 94.38 368 ALA B C 1
ATOM 6543 O O . ALA B 1 368 ? 14.266 33.656 17.203 1 94.38 368 ALA B O 1
ATOM 6544 N N . VAL B 1 369 ? 14.102 34.062 19.469 1 95.44 369 VAL B N 1
ATOM 6545 C CA . VAL B 1 369 ? 14.859 32.875 19.844 1 95.44 369 VAL B CA 1
ATOM 6546 C C . VAL B 1 369 ? 13.992 31.969 20.719 1 95.44 369 VAL B C 1
ATOM 6548 O O . VAL B 1 369 ? 13.414 32.438 21.719 1 95.44 369 VAL B O 1
ATOM 6551 N N . HIS B 1 370 ? 13.766 30.766 20.344 1 95.12 370 HIS B N 1
ATOM 6552 C CA . HIS B 1 370 ? 13.039 29.766 21.109 1 95.12 370 HIS B CA 1
ATOM 6553 C C . HIS B 1 370 ? 13.961 28.609 21.516 1 95.12 370 HIS B C 1
ATOM 6555 O O . HIS B 1 370 ? 14.547 27.953 20.672 1 95.12 370 HIS B O 1
ATOM 6561 N N . VAL B 1 371 ? 14.156 28.375 22.812 1 93.75 371 VAL B N 1
ATOM 6562 C CA . VAL B 1 371 ? 15.062 27.328 23.297 1 93.75 371 VAL B CA 1
ATOM 6563 C C . VAL B 1 371 ? 14.352 26.484 24.359 1 93.75 371 VAL B C 1
ATOM 6565 O O . VAL B 1 371 ? 13.961 26.984 25.406 1 93.75 371 VAL B O 1
ATOM 6568 N N . PRO B 1 372 ? 14.094 25.234 24.016 1 93.31 372 PRO B N 1
ATOM 6569 C CA . PRO B 1 372 ? 13.633 24.375 25.109 1 93.31 372 PRO B CA 1
ATOM 6570 C C . PRO B 1 372 ? 14.672 24.219 26.219 1 93.31 372 PRO B C 1
ATOM 6572 O O . PRO B 1 372 ? 15.82 23.859 25.938 1 93.31 372 PRO B O 1
ATOM 6575 N N . ILE B 1 373 ? 14.281 24.453 27.375 1 93 373 ILE B N 1
ATOM 6576 C CA . ILE B 1 373 ? 15.234 24.484 28.469 1 93 373 ILE B CA 1
ATOM 6577 C C . ILE B 1 373 ? 15.188 23.172 29.234 1 93 373 ILE B C 1
ATOM 6579 O O . ILE B 1 373 ? 16.234 22.562 29.5 1 93 373 ILE B O 1
ATOM 6583 N N . TRP B 1 374 ? 14.07 22.797 29.703 1 93.62 374 TRP B N 1
ATOM 6584 C CA . TRP B 1 374 ? 13.945 21.594 30.516 1 93.62 374 TRP B CA 1
ATOM 6585 C C . TRP B 1 374 ? 12.789 20.719 30.031 1 93.62 374 TRP B C 1
ATOM 6587 O O . TRP B 1 374 ? 11.648 21.188 29.938 1 93.62 374 TRP B O 1
ATOM 6597 N N . ASN B 1 375 ? 13.086 19.484 29.641 1 94.06 375 ASN B N 1
ATOM 6598 C CA . ASN B 1 375 ? 12.086 18.547 29.125 1 94.06 375 ASN B CA 1
ATOM 6599 C C . ASN B 1 375 ? 12.25 17.156 29.734 1 94.06 375 ASN B C 1
ATOM 6601 O O . ASN B 1 375 ? 11.969 16.156 29.078 1 94.06 375 ASN B O 1
ATOM 6605 N N . TRP B 1 376 ? 12.797 17.016 31 1 95.31 376 TRP B N 1
ATOM 6606 C CA . TRP B 1 376 ? 12.906 15.797 31.797 1 95.31 376 TRP B CA 1
ATOM 6607 C C . TRP B 1 376 ? 13.547 14.672 30.984 1 95.31 376 TRP B C 1
ATOM 6609 O O . TRP B 1 376 ? 13.062 13.539 31 1 95.31 376 TRP B O 1
ATOM 6619 N N . GLY B 1 377 ? 14.531 14.969 30.078 1 95.12 377 GLY B N 1
ATOM 6620 C CA . GLY B 1 377 ? 15.297 13.969 29.359 1 95.12 377 GLY B CA 1
ATOM 6621 C C . GLY B 1 377 ? 14.617 13.5 28.078 1 95.12 377 GLY B C 1
ATOM 6622 O O . GLY B 1 377 ? 15.078 12.57 27.422 1 95.12 377 GLY B O 1
ATOM 6623 N N . GLU B 1 378 ? 13.523 14.047 27.656 1 95.62 378 GLU B N 1
ATOM 6624 C CA . GLU B 1 378 ? 12.797 13.664 26.453 1 95.62 378 GLU B CA 1
ATOM 6625 C C . GLU B 1 378 ? 13.711 13.695 25.234 1 95.62 378 GLU B C 1
ATOM 6627 O O . GLU B 1 378 ? 13.734 12.75 24.438 1 95.62 378 GLU B O 1
ATOM 6632 N N . GLY B 1 379 ? 14.555 14.789 25.078 1 94.81 379 GLY B N 1
ATOM 6633 C CA . GLY B 1 379 ? 15.469 14.906 23.953 1 94.81 379 GLY B CA 1
ATOM 6634 C C . GLY B 1 379 ? 16.531 13.828 23.938 1 94.81 379 GLY B C 1
ATOM 6635 O O . GLY B 1 379 ? 16.828 13.25 22.891 1 94.81 379 GLY B O 1
ATOM 6636 N N . LYS B 1 380 ? 17.016 13.594 25.125 1 96.12 380 LYS B N 1
ATOM 6637 C CA . LYS B 1 380 ? 18.047 12.562 25.234 1 96.12 380 LYS B CA 1
ATOM 6638 C C . LYS B 1 380 ? 17.516 11.195 24.828 1 96.12 380 LYS B C 1
ATOM 6640 O O . LYS B 1 380 ? 18.172 10.453 24.094 1 96.12 380 LYS B O 1
ATOM 6645 N N . TYR B 1 381 ? 16.312 10.875 25.297 1 97.25 381 TYR B N 1
ATOM 6646 C CA . TYR B 1 381 ? 15.734 9.57 25.016 1 97.25 381 TYR B CA 1
ATOM 6647 C C . TYR B 1 381 ? 15.344 9.461 23.547 1 97.25 381 TYR B C 1
ATOM 6649 O O . TYR B 1 381 ? 15.516 8.414 22.922 1 97.25 381 TYR B O 1
ATOM 6657 N N . LYS B 1 382 ? 14.836 10.484 22.906 1 97.44 382 LYS B N 1
ATOM 6658 C CA . LYS B 1 382 ? 14.461 10.461 21.5 1 97.44 382 LYS B CA 1
ATOM 6659 C C . LYS B 1 382 ? 15.688 10.32 20.609 1 97.44 382 LYS B C 1
ATOM 6661 O O . LYS B 1 382 ? 15.664 9.594 19.609 1 97.44 382 LYS B O 1
ATOM 6666 N N . VAL B 1 383 ? 16.812 11.023 20.953 1 97.5 383 VAL B N 1
ATOM 6667 C CA . VAL B 1 383 ? 18.031 10.945 20.172 1 97.5 383 VAL B CA 1
ATOM 6668 C C . VAL B 1 383 ? 18.625 9.547 20.297 1 97.5 383 VAL B C 1
ATOM 6670 O O . VAL B 1 383 ? 19.109 8.984 19.297 1 97.5 383 VAL B O 1
ATOM 6673 N N . ARG B 1 384 ? 18.625 9.031 21.5 1 97.94 384 ARG B N 1
ATOM 6674 C CA . ARG B 1 384 ? 19.125 7.676 21.672 1 97.94 384 ARG B CA 1
ATOM 6675 C C . ARG B 1 384 ? 18.328 6.676 20.859 1 97.94 384 ARG B C 1
ATOM 6677 O O . ARG B 1 384 ? 18.891 5.754 20.266 1 97.94 384 ARG B O 1
ATOM 6684 N N . ALA B 1 385 ? 16.969 6.84 20.859 1 97.69 385 ALA B N 1
ATOM 6685 C CA . ALA B 1 385 ? 16.109 5.98 20.047 1 97.69 385 ALA B CA 1
ATOM 6686 C C . ALA B 1 385 ? 16.453 6.113 18.562 1 97.69 385 ALA B C 1
ATOM 6688 O O . ALA B 1 385 ? 16.5 5.113 17.844 1 97.69 385 ALA B O 1
ATOM 6689 N N . ALA B 1 386 ? 16.703 7.32 18.078 1 97.81 386 ALA B N 1
ATOM 6690 C CA . ALA B 1 386 ? 17.031 7.562 16.672 1 97.81 386 ALA B CA 1
ATOM 6691 C C . ALA B 1 386 ? 18.391 6.945 16.312 1 97.81 386 ALA B C 1
ATOM 6693 O O . ALA B 1 386 ? 18.562 6.398 15.227 1 97.81 386 ALA B O 1
ATOM 6694 N N . LYS B 1 387 ? 19.375 7.094 17.219 1 98.12 387 LYS B N 1
ATOM 6695 C CA . LYS B 1 387 ? 20.688 6.484 16.984 1 98.12 387 LYS B CA 1
ATOM 6696 C C . LYS B 1 387 ? 20.578 4.965 16.906 1 98.12 387 LYS B C 1
ATOM 6698 O O . LYS B 1 387 ? 21.281 4.324 16.141 1 98.12 387 LYS B O 1
ATOM 6703 N N . THR B 1 388 ? 19.734 4.402 17.781 1 98.19 388 THR B N 1
ATOM 6704 C CA . THR B 1 388 ? 19.5 2.959 17.75 1 98.19 388 THR B CA 1
ATOM 6705 C C . THR B 1 388 ? 18.906 2.539 16.406 1 98.19 388 THR B C 1
ATOM 6707 O O . THR B 1 388 ? 19.219 1.466 15.891 1 98.19 388 THR B O 1
ATOM 6710 N N . ALA B 1 389 ? 18.078 3.361 15.891 1 97.75 389 ALA B N 1
ATOM 6711 C CA . ALA B 1 389 ? 17.531 3.09 14.562 1 97.75 389 ALA B CA 1
ATOM 6712 C C . ALA B 1 389 ? 18.625 3.016 13.516 1 97.75 389 ALA B C 1
ATOM 6714 O O . ALA B 1 389 ? 18.562 2.207 12.586 1 97.75 389 ALA B O 1
ATOM 6715 N N . THR B 1 390 ? 19.641 3.873 13.617 1 98.19 390 THR B N 1
ATOM 6716 C CA . THR B 1 390 ? 20.781 3.826 12.711 1 98.19 390 THR B CA 1
ATOM 6717 C C . THR B 1 390 ? 21.547 2.514 12.875 1 98.19 390 THR B C 1
ATOM 6719 O O . THR B 1 390 ? 21.984 1.921 11.891 1 98.19 390 THR B O 1
ATOM 6722 N N . SER B 1 391 ? 21.672 2.072 14.094 1 98.31 391 SER B N 1
ATOM 6723 C CA . SER B 1 391 ? 22.328 0.793 14.352 1 98.31 391 SER B CA 1
ATOM 6724 C C . SER B 1 391 ? 21.547 -0.361 13.727 1 98.31 391 SER B C 1
ATOM 6726 O O . SER B 1 391 ? 22.141 -1.295 13.18 1 98.31 391 SER B O 1
ATOM 6728 N N . ILE B 1 392 ? 20.25 -0.311 13.836 1 97.69 392 ILE B N 1
ATOM 6729 C CA . ILE B 1 392 ? 19.406 -1.326 13.227 1 97.69 392 ILE B CA 1
ATOM 6730 C C . ILE B 1 392 ? 19.625 -1.338 11.711 1 97.69 392 ILE B C 1
ATOM 6732 O O . ILE B 1 392 ? 19.812 -2.4 11.117 1 97.69 392 ILE B O 1
ATOM 6736 N N . ALA B 1 393 ? 19.656 -0.141 11.117 1 98 393 ALA B N 1
ATOM 6737 C CA . ALA B 1 393 ? 19.859 -0.035 9.672 1 98 393 ALA B CA 1
ATOM 6738 C C . ALA B 1 393 ? 21.219 -0.601 9.266 1 98 393 ALA B C 1
ATOM 6740 O O . ALA B 1 393 ? 21.344 -1.235 8.219 1 98 393 ALA B O 1
ATOM 6741 N N . THR B 1 394 ? 22.188 -0.36 10.094 1 98.06 394 THR B N 1
ATOM 6742 C CA . THR B 1 394 ? 23.531 -0.879 9.82 1 98.06 394 THR B CA 1
ATOM 6743 C C . THR B 1 394 ? 23.531 -2.404 9.867 1 98.06 394 THR B C 1
ATOM 6745 O O . THR B 1 394 ? 24.141 -3.053 9.016 1 98.06 394 THR B O 1
ATOM 6748 N N . LEU B 1 395 ? 22.859 -2.988 10.836 1 97.94 395 LEU B N 1
ATOM 6749 C CA . LEU B 1 395 ? 22.766 -4.441 10.938 1 97.94 395 LEU B CA 1
ATOM 6750 C C . LEU B 1 395 ? 21.984 -5.023 9.758 1 97.94 395 LEU B C 1
ATOM 6752 O O . LEU B 1 395 ? 22.312 -6.113 9.281 1 97.94 395 LEU B O 1
ATOM 6756 N N . GLU B 1 396 ? 21.016 -4.309 9.297 1 97.62 396 GLU B N 1
ATOM 6757 C CA . GLU B 1 396 ? 20.25 -4.746 8.125 1 97.62 396 GLU B CA 1
ATOM 6758 C C . GLU B 1 396 ? 21.141 -4.812 6.891 1 97.62 396 GLU B C 1
ATOM 6760 O O . GLU B 1 396 ? 21.016 -5.727 6.074 1 97.62 396 GLU B O 1
ATOM 6765 N N . LEU B 1 397 ? 21.984 -3.803 6.734 1 97.06 397 LEU B N 1
ATOM 6766 C CA . LEU B 1 397 ? 22.938 -3.812 5.617 1 97.06 397 LEU B CA 1
ATOM 6767 C C . LEU B 1 397 ? 23.859 -5.016 5.707 1 97.06 397 LEU B C 1
ATOM 6769 O O . LEU B 1 397 ? 24.109 -5.695 4.707 1 97.06 397 LEU B O 1
ATOM 6773 N N . GLN B 1 398 ? 24.359 -5.352 6.902 1 96.56 398 GLN B N 1
ATOM 6774 C CA . GLN B 1 398 ? 25.25 -6.488 7.094 1 96.56 398 GLN B CA 1
ATOM 6775 C C . GLN B 1 398 ? 24.531 -7.805 6.812 1 96.56 398 GLN B C 1
ATOM 6777 O O . GLN B 1 398 ? 25.094 -8.703 6.18 1 96.56 398 GLN B O 1
ATOM 6782 N N . ASP B 1 399 ? 23.281 -7.895 7.297 1 97.19 399 ASP B N 1
ATOM 6783 C CA . ASP B 1 399 ? 22.469 -9.078 7.035 1 97.19 399 ASP B CA 1
ATOM 6784 C C . ASP B 1 399 ? 22.25 -9.273 5.535 1 97.19 399 ASP B C 1
ATOM 6786 O O . ASP B 1 399 ? 22.375 -10.391 5.027 1 97.19 399 ASP B O 1
ATOM 6790 N N . ALA B 1 400 ? 21.984 -8.203 4.832 1 96.19 400 ALA B N 1
ATOM 6791 C CA . ALA B 1 400 ? 21.75 -8.266 3.391 1 96.19 400 ALA B CA 1
ATOM 6792 C C . ALA B 1 400 ? 23.031 -8.664 2.646 1 96.19 400 ALA B C 1
ATOM 6794 O O . ALA B 1 400 ? 22.969 -9.406 1.662 1 96.19 400 ALA B O 1
ATOM 6795 N N . GLN B 1 401 ? 24.109 -8.156 3.125 1 95 401 GLN B N 1
ATOM 6796 C CA . GLN B 1 401 ? 25.391 -8.5 2.508 1 95 401 GLN B CA 1
ATOM 6797 C C . GLN B 1 401 ? 25.672 -10 2.615 1 95 401 GLN B C 1
ATOM 6799 O O . GLN B 1 401 ? 26.109 -10.625 1.647 1 95 401 GLN B O 1
ATOM 6804 N N . GLN B 1 402 ? 25.359 -10.578 3.732 1 95.12 402 GLN B N 1
ATOM 6805 C CA . GLN B 1 402 ? 25.547 -12.008 3.922 1 95.12 402 GLN B CA 1
ATOM 6806 C C . GLN B 1 402 ? 24.578 -12.812 3.047 1 95.12 402 GLN B C 1
ATOM 6808 O O . GLN B 1 402 ? 24.969 -13.812 2.451 1 95.12 402 GLN B O 1
ATOM 6813 N N . LYS B 1 403 ? 23.406 -12.344 2.984 1 95.44 403 LYS B N 1
ATOM 6814 C CA . LYS B 1 403 ? 22.406 -13.031 2.164 1 95.44 403 LYS B CA 1
ATOM 6815 C C . LYS B 1 403 ? 22.781 -12.961 0.684 1 95.44 403 LYS B C 1
ATOM 6817 O O . LYS B 1 403 ? 22.578 -13.922 -0.057 1 95.44 403 LYS B O 1
ATOM 6822 N N . ILE B 1 404 ? 23.312 -11.859 0.245 1 94.5 404 ILE B N 1
ATOM 6823 C CA . ILE B 1 404 ? 23.719 -11.688 -1.148 1 94.5 404 ILE B CA 1
ATOM 6824 C C . ILE B 1 404 ? 24.906 -12.594 -1.462 1 94.5 404 ILE B C 1
ATOM 6826 O O . ILE B 1 404 ? 24.953 -13.211 -2.527 1 94.5 404 ILE B O 1
ATOM 6830 N N . ASN B 1 405 ? 25.844 -12.727 -0.482 1 92.56 405 ASN B N 1
ATOM 6831 C CA . ASN B 1 405 ? 26.969 -13.641 -0.668 1 92.56 405 ASN B CA 1
ATOM 6832 C C . ASN B 1 405 ? 26.5 -15.086 -0.797 1 92.56 405 ASN B C 1
ATOM 6834 O O . ASN B 1 405 ? 26.984 -15.828 -1.652 1 92.56 405 ASN B O 1
ATOM 6838 N N . LEU B 1 406 ? 25.578 -15.445 0.047 1 94 406 LEU B N 1
ATOM 6839 C CA . LEU B 1 406 ? 25 -16.781 -0.061 1 94 406 LEU B CA 1
ATOM 6840 C C . LEU B 1 406 ? 24.312 -16.969 -1.41 1 94 406 LEU B C 1
ATOM 6842 O O . LEU B 1 406 ? 24.469 -18.016 -2.045 1 94 406 LEU B O 1
ATOM 6846 N N . GLU B 1 407 ? 23.578 -15.953 -1.838 1 94.81 407 GLU B N 1
ATOM 6847 C CA . GLU B 1 407 ? 22.891 -16 -3.121 1 94.81 407 GLU B CA 1
ATOM 6848 C C . GLU B 1 407 ? 23.859 -16.219 -4.27 1 94.81 407 GLU B C 1
ATOM 6850 O O . GLU B 1 407 ? 23.594 -16.984 -5.195 1 94.81 407 GLU B O 1
ATOM 6855 N N . ILE B 1 408 ? 24.984 -15.555 -4.262 1 92.69 408 ILE B N 1
ATOM 6856 C CA . ILE B 1 408 ? 26 -15.688 -5.305 1 92.69 408 ILE B CA 1
ATOM 6857 C C . ILE B 1 408 ? 26.516 -17.125 -5.336 1 92.69 408 ILE B C 1
ATOM 6859 O O . ILE B 1 408 ? 26.594 -17.734 -6.402 1 92.69 408 ILE B O 1
ATOM 6863 N N . HIS B 1 409 ? 26.781 -17.703 -4.133 1 93.06 409 HIS B N 1
ATOM 6864 C CA . HIS B 1 409 ? 27.266 -19.078 -4.066 1 93.06 409 HIS B CA 1
ATOM 6865 C C . HIS B 1 409 ? 26.188 -20.062 -4.539 1 93.06 409 HIS B C 1
ATOM 6867 O O . HIS B 1 409 ? 26.5 -21.031 -5.242 1 93.06 409 HIS B O 1
ATOM 6873 N N . GLN B 1 410 ? 24.984 -19.734 -4.156 1 95.12 410 GLN B N 1
ATOM 6874 C CA . GLN B 1 410 ? 23.891 -20.594 -4.578 1 95.12 410 GLN B CA 1
ATOM 6875 C C . GLN B 1 410 ? 23.75 -20.609 -6.098 1 95.12 410 GLN B C 1
ATOM 6877 O O . GLN B 1 410 ? 23.547 -21.656 -6.703 1 95.12 410 GLN B O 1
ATOM 6882 N N . ASN B 1 411 ? 23.875 -19.469 -6.668 1 94.69 411 ASN B N 1
ATOM 6883 C CA . ASN B 1 411 ? 23.719 -19.375 -8.117 1 94.69 411 ASN B CA 1
ATOM 6884 C C . ASN B 1 411 ? 24.922 -19.984 -8.844 1 94.69 411 ASN B C 1
ATOM 6886 O O . ASN B 1 411 ? 24.781 -20.562 -9.922 1 94.69 411 ASN B O 1
ATOM 6890 N N . ARG B 1 412 ? 26.078 -19.938 -8.266 1 93 412 ARG B N 1
ATOM 6891 C CA . ARG B 1 412 ? 27.25 -20.594 -8.836 1 93 412 ARG B CA 1
ATOM 6892 C C . ARG B 1 412 ? 27.094 -22.109 -8.828 1 93 412 ARG B C 1
ATOM 6894 O O . ARG B 1 412 ? 27.391 -22.781 -9.828 1 93 412 ARG B O 1
ATOM 6901 N N . PHE B 1 413 ? 26.594 -22.594 -7.68 1 94.81 413 PHE B N 1
ATOM 6902 C CA . PHE B 1 413 ? 26.359 -24.016 -7.578 1 94.81 413 PHE B CA 1
ATOM 6903 C C . PHE B 1 413 ? 25.25 -24.453 -8.531 1 94.81 413 PHE B C 1
ATOM 6905 O O . PHE B 1 413 ? 25.328 -25.516 -9.148 1 94.81 413 PHE B O 1
ATOM 6912 N N . ARG B 1 414 ? 24.234 -23.641 -8.617 1 94.62 414 ARG B N 1
ATOM 6913 C CA . ARG B 1 414 ? 23.141 -23.953 -9.531 1 94.62 414 ARG B CA 1
ATOM 6914 C C . ARG B 1 414 ? 23.656 -24.031 -10.969 1 94.62 414 ARG B C 1
ATOM 6916 O O . ARG B 1 414 ? 23.219 -24.906 -11.734 1 94.62 414 ARG B O 1
ATOM 6923 N N . LEU B 1 415 ? 24.578 -23.125 -11.359 1 94.19 415 LEU B N 1
ATOM 6924 C CA . LEU B 1 415 ? 25.141 -23.156 -12.711 1 94.19 415 LEU B CA 1
ATOM 6925 C C . LEU B 1 415 ? 25.969 -24.406 -12.93 1 94.19 415 LEU B C 1
ATOM 6927 O O . LEU B 1 415 ? 25.844 -25.078 -13.961 1 94.19 415 LEU B O 1
ATOM 6931 N N . LYS B 1 416 ? 26.719 -24.812 -11.906 1 94.19 416 LYS B N 1
ATOM 6932 C CA . LYS B 1 416 ? 27.531 -26.016 -12 1 94.19 416 LYS B CA 1
ATOM 6933 C C . LYS B 1 416 ? 26.656 -27.25 -12.117 1 94.19 416 LYS B C 1
ATOM 6935 O O . LYS B 1 416 ? 26.922 -28.141 -12.945 1 94.19 416 LYS B O 1
ATOM 6940 N N . ASP B 1 417 ? 25.625 -27.25 -11.32 1 95.31 417 ASP B N 1
ATOM 6941 C CA . ASP B 1 417 ? 24.703 -28.375 -11.352 1 95.31 417 ASP B CA 1
ATOM 6942 C C . ASP B 1 417 ? 23.984 -28.469 -12.695 1 95.31 417 ASP B C 1
ATOM 6944 O O . ASP B 1 417 ? 23.812 -29.562 -13.25 1 95.31 417 ASP B O 1
ATOM 6948 N N . ALA B 1 418 ? 23.594 -27.344 -13.219 1 95.31 418 ALA B N 1
ATOM 6949 C CA . ALA B 1 418 ? 22.906 -27.312 -14.508 1 95.31 418 ALA B CA 1
ATOM 6950 C C . ALA B 1 418 ? 23.828 -27.797 -15.633 1 95.31 418 ALA B C 1
ATOM 6952 O O . ALA B 1 418 ? 23.391 -28.516 -16.531 1 95.31 418 ALA B O 1
ATOM 6953 N N . GLN B 1 419 ? 25.078 -27.438 -15.578 1 93.75 419 GLN B N 1
ATOM 6954 C CA . GLN B 1 419 ? 26.047 -27.875 -16.578 1 93.75 419 GLN B CA 1
ATOM 6955 C C . GLN B 1 419 ? 26.266 -29.391 -16.5 1 93.75 419 GLN B C 1
ATOM 6957 O O . GLN B 1 419 ? 26.344 -30.062 -17.531 1 93.75 419 GLN B O 1
ATOM 6962 N N . LYS B 1 420 ? 26.281 -29.906 -15.289 1 95.19 420 LYS B N 1
ATOM 6963 C CA . LYS B 1 420 ? 26.422 -31.344 -15.102 1 95.19 420 LYS B CA 1
ATOM 6964 C C . LYS B 1 420 ? 25.188 -32.094 -15.609 1 95.19 420 LYS B C 1
ATOM 6966 O O . LYS B 1 420 ? 25.312 -33.156 -16.219 1 95.19 420 LYS B O 1
ATOM 6971 N N . GLN B 1 421 ? 24.062 -31.531 -15.328 1 95.75 421 GLN B N 1
ATOM 6972 C CA . GLN B 1 421 ? 22.828 -32.125 -15.797 1 95.75 421 GLN B CA 1
ATOM 6973 C C . GLN B 1 421 ? 22.766 -32.156 -17.328 1 95.75 421 GLN B C 1
ATOM 6975 O O . GLN B 1 421 ? 22.281 -33.125 -17.922 1 95.75 421 GLN B O 1
ATOM 6980 N N . LEU B 1 422 ? 23.234 -31.062 -17.938 1 94.62 422 LEU B N 1
ATOM 6981 C CA . LEU B 1 422 ? 23.25 -31.016 -19.406 1 94.62 422 LEU B CA 1
ATOM 6982 C C . LEU B 1 422 ? 24.188 -32.094 -19.969 1 94.62 422 LEU B C 1
ATOM 6984 O O . LEU B 1 422 ? 23.828 -32.781 -20.922 1 94.62 422 LEU B O 1
ATOM 6988 N N . ALA B 1 423 ? 25.344 -32.312 -19.344 1 94.31 423 ALA B N 1
ATOM 6989 C CA . ALA B 1 423 ? 26.297 -33.344 -19.766 1 94.31 423 ALA B CA 1
ATOM 6990 C C . ALA B 1 423 ? 25.688 -34.75 -19.641 1 94.31 423 ALA B C 1
ATOM 6992 O O . ALA B 1 423 ? 25.828 -35.562 -20.531 1 94.31 423 ALA B O 1
ATOM 6993 N N . THR B 1 424 ? 25.016 -34.938 -18.531 1 95.75 424 THR B N 1
ATOM 6994 C CA . THR B 1 424 ? 24.391 -36.25 -18.297 1 95.75 424 THR B CA 1
ATOM 6995 C C . THR B 1 424 ? 23.266 -36.469 -19.297 1 95.75 424 THR B C 1
ATOM 6997 O O . THR B 1 424 ? 23.109 -37.594 -19.812 1 95.75 424 THR B O 1
ATOM 7000 N N . ALA B 1 425 ? 22.469 -35.438 -19.547 1 95.31 425 ALA B N 1
ATOM 7001 C CA . ALA B 1 425 ? 21.375 -35.562 -20.516 1 95.31 425 ALA B CA 1
ATOM 7002 C C . ALA B 1 425 ? 21.891 -35.906 -21.906 1 95.31 425 ALA B C 1
ATOM 7004 O O . ALA B 1 425 ? 21.266 -36.656 -22.641 1 95.31 425 ALA B O 1
ATOM 7005 N N . GLN B 1 426 ? 23.031 -35.344 -22.266 1 93.88 426 GLN B N 1
ATOM 7006 C CA . GLN B 1 426 ? 23.625 -35.625 -23.562 1 93.88 426 GLN B CA 1
ATOM 7007 C C . GLN B 1 426 ? 24.062 -37.094 -23.672 1 93.88 426 GLN B C 1
ATOM 7009 O O . GLN B 1 426 ? 23.859 -37.719 -24.703 1 93.88 426 GLN B O 1
ATOM 7014 N N . LYS B 1 427 ? 24.562 -37.625 -22.562 1 94.94 427 LYS B N 1
ATOM 7015 C CA . LYS B 1 427 ? 24.953 -39.031 -22.531 1 94.94 427 LYS B CA 1
ATOM 7016 C C . LYS B 1 427 ? 23.734 -39.938 -22.625 1 94.94 427 LYS B C 1
ATOM 7018 O O . LYS B 1 427 ? 23.75 -40.938 -23.359 1 94.94 427 LYS B O 1
ATOM 7023 N N . ASN B 1 428 ? 22.734 -39.531 -21.922 1 95.06 428 ASN B N 1
ATOM 7024 C CA . ASN B 1 428 ? 21.5 -40.312 -21.969 1 95.06 428 ASN B CA 1
ATOM 7025 C C . ASN B 1 428 ? 20.859 -40.281 -23.344 1 95.06 428 ASN B C 1
ATOM 7027 O O . ASN B 1 428 ? 20.266 -41.281 -23.781 1 95.06 428 ASN B O 1
ATOM 7031 N N . MET B 1 429 ? 20.984 -39.188 -24 1 94.62 429 MET B N 1
ATOM 7032 C CA . MET B 1 429 ? 20.438 -39.062 -25.359 1 94.62 429 MET B CA 1
ATOM 7033 C C . MET B 1 429 ? 21.109 -40.031 -26.312 1 94.62 429 MET B C 1
ATOM 7035 O O . MET B 1 429 ? 20.438 -40.688 -27.125 1 94.62 429 MET B O 1
ATOM 7039 N N . GLN B 1 430 ? 22.406 -40.25 -26.172 1 94.19 430 GLN B N 1
ATOM 7040 C CA . GLN B 1 430 ? 23.141 -41.188 -27.031 1 94.19 430 GLN B CA 1
ATOM 7041 C C . GLN B 1 430 ? 22.672 -42.594 -26.797 1 94.19 430 GLN B C 1
ATOM 7043 O O . GLN B 1 430 ? 22.453 -43.375 -27.75 1 94.19 430 GLN B O 1
ATOM 7048 N N . ALA B 1 431 ? 22.438 -42.875 -25.531 1 94.5 431 ALA B N 1
ATOM 7049 C CA . ALA B 1 431 ? 21.953 -44.219 -25.172 1 94.5 431 ALA B CA 1
ATOM 7050 C C . ALA B 1 431 ? 20.531 -44.438 -25.688 1 94.5 431 ALA B C 1
ATOM 7052 O O . ALA B 1 431 ? 20.203 -45.5 -26.203 1 94.5 431 ALA B O 1
ATOM 7053 N N . ALA B 1 432 ? 19.688 -43.406 -25.562 1 94.69 432 ALA B N 1
ATOM 7054 C CA . ALA B 1 432 ? 18.297 -43.5 -25.984 1 94.69 432 ALA B CA 1
ATOM 7055 C C . ALA B 1 432 ? 18.203 -43.625 -27.516 1 94.69 432 ALA B C 1
ATOM 7057 O O . ALA B 1 432 ? 17.359 -44.344 -28.031 1 94.69 432 ALA B O 1
ATOM 7058 N N . GLU B 1 433 ? 19.078 -42.906 -28.203 1 94 433 GLU B N 1
ATOM 7059 C CA . GLU B 1 433 ? 19.094 -43 -29.672 1 94 433 GLU B CA 1
ATOM 7060 C C . GLU B 1 433 ? 19.5 -44.375 -30.156 1 94 433 GLU B C 1
ATOM 7062 O O . GLU B 1 433 ? 18.891 -44.906 -31.078 1 94 433 GLU B O 1
ATOM 7067 N N . GLU B 1 434 ? 20.484 -44.969 -29.484 1 94.38 434 GLU B N 1
ATOM 7068 C CA . GLU B 1 434 ? 20.922 -46.344 -29.828 1 94.38 434 GLU B CA 1
ATOM 7069 C C . GLU B 1 434 ? 19.844 -47.375 -29.484 1 94.38 434 GLU B C 1
ATOM 7071 O O . GLU B 1 434 ? 19.609 -48.312 -30.234 1 94.38 434 GLU B O 1
ATOM 7076 N N . ASN B 1 435 ? 19.25 -47.125 -28.375 1 93.44 435 ASN B N 1
ATOM 7077 C CA . ASN B 1 435 ? 18.156 -48 -27.969 1 93.44 435 ASN B CA 1
ATOM 7078 C C . ASN B 1 435 ? 17.016 -47.969 -28.984 1 93.44 435 ASN B C 1
ATOM 7080 O O . ASN B 1 435 ? 16.453 -49 -29.312 1 93.44 435 ASN B O 1
ATOM 7084 N N . LEU B 1 436 ? 16.625 -46.844 -29.406 1 93.44 436 LEU B N 1
ATOM 7085 C CA . LEU B 1 436 ? 15.555 -46.719 -30.391 1 93.44 436 LEU B CA 1
ATOM 7086 C C . LEU B 1 436 ? 15.953 -47.344 -31.719 1 93.44 436 LEU B C 1
ATOM 7088 O O . LEU B 1 436 ? 15.133 -48 -32.375 1 93.44 436 LEU B O 1
ATOM 7092 N N . ARG B 1 437 ? 17.25 -47.219 -32.125 1 93.25 437 ARG B N 1
ATOM 7093 C CA . ARG B 1 437 ? 17.75 -47.844 -33.344 1 93.25 437 ARG B CA 1
ATOM 7094 C C . ARG B 1 437 ? 17.656 -49.344 -33.281 1 93.25 437 ARG B C 1
ATOM 7096 O O . ARG B 1 437 ? 17.156 -50 -34.219 1 93.25 437 ARG B O 1
ATOM 7103 N N . CYS B 1 438 ? 18 -49.938 -32.125 1 93.5 438 CYS B N 1
ATOM 7104 C CA . CYS B 1 438 ? 17.953 -51.375 -31.922 1 93.5 438 CYS B CA 1
ATOM 7105 C C . CYS B 1 438 ? 16.5 -51.844 -31.906 1 93.5 438 CYS B C 1
ATOM 7107 O O . CYS B 1 438 ? 16.203 -52.906 -32.469 1 93.5 438 CYS B O 1
ATOM 7109 N N . ALA B 1 439 ? 15.68 -51 -31.266 1 92.06 439 ALA B N 1
ATOM 7110 C CA . ALA B 1 439 ? 14.266 -51.375 -31.188 1 92.06 439 ALA B CA 1
ATOM 7111 C C . ALA B 1 439 ? 13.617 -51.375 -32.562 1 92.06 439 ALA B C 1
ATOM 7113 O O . ALA B 1 439 ? 12.797 -52.219 -32.875 1 92.06 439 ALA B O 1
ATOM 7114 N N . ASN B 1 440 ? 13.984 -50.438 -33.375 1 90.25 440 ASN B N 1
ATOM 7115 C CA . ASN B 1 440 ? 13.445 -50.344 -34.75 1 90.25 440 ASN B CA 1
ATOM 7116 C C . ASN B 1 440 ? 13.859 -51.562 -35.594 1 90.25 440 ASN B C 1
ATOM 7118 O O . ASN B 1 440 ? 13.031 -52.125 -36.281 1 90.25 440 ASN B O 1
ATOM 7122 N N . ILE B 1 441 ? 15.102 -52 -35.469 1 90.38 441 ILE B N 1
ATOM 7123 C CA . ILE B 1 441 ? 15.617 -53.125 -36.25 1 90.38 441 ILE B CA 1
ATOM 7124 C C . ILE B 1 441 ? 15 -54.438 -35.719 1 90.38 441 ILE B C 1
ATOM 7126 O O . ILE B 1 441 ? 14.594 -55.281 -36.5 1 90.38 441 ILE B O 1
ATOM 7130 N N . GLY B 1 442 ? 14.914 -54.531 -34.406 1 89.88 442 GLY B N 1
ATOM 7131 C CA . GLY B 1 442 ? 14.32 -55.719 -33.812 1 89.88 442 GLY B CA 1
ATOM 7132 C C . GLY B 1 442 ? 12.852 -55.875 -34.156 1 89.88 442 GLY B C 1
ATOM 7133 O O . GLY B 1 442 ? 12.375 -57 -34.344 1 89.88 442 GLY B O 1
ATOM 7134 N N . PHE B 1 443 ? 12.102 -54.844 -34.188 1 87.88 443 PHE B N 1
ATOM 7135 C CA . PHE B 1 443 ? 10.688 -54.875 -34.531 1 87.88 443 PHE B CA 1
ATOM 7136 C C . PHE B 1 443 ? 10.492 -55.281 -36 1 87.88 443 PHE B C 1
ATOM 7138 O O . PHE B 1 443 ? 9.617 -56.094 -36.312 1 87.88 443 PHE B O 1
ATOM 7145 N N . LYS B 1 444 ? 11.391 -54.781 -36.875 1 84.62 444 LYS B N 1
ATOM 7146 C CA . LYS B 1 444 ? 11.328 -55.094 -38.281 1 84.62 444 LYS B CA 1
ATOM 7147 C C . LYS B 1 444 ? 11.656 -56.562 -38.531 1 84.62 444 LYS B C 1
ATOM 7149 O O . LYS B 1 444 ? 11.07 -57.188 -39.406 1 84.62 444 LYS B O 1
ATOM 7154 N N . GLU B 1 445 ? 12.547 -57.094 -37.688 1 86.94 445 GLU B N 1
ATOM 7155 C CA . GLU B 1 445 ? 12.977 -58.5 -37.844 1 86.94 445 GLU B CA 1
ATOM 7156 C C . GLU B 1 445 ? 12.047 -59.438 -37.094 1 86.94 445 GLU B C 1
ATOM 7158 O O . GLU B 1 445 ? 12.188 -60.656 -37.156 1 86.94 445 GLU B O 1
ATOM 7163 N N . GLY B 1 446 ? 11.109 -58.875 -36.25 1 82.56 446 GLY B N 1
ATOM 7164 C CA . GLY B 1 446 ? 10.109 -59.688 -35.562 1 82.56 446 GLY B CA 1
ATOM 7165 C C . GLY B 1 446 ? 10.578 -60.156 -34.219 1 82.56 446 GLY B C 1
ATOM 7166 O O . GLY B 1 446 ? 9.938 -61.031 -33.594 1 82.56 446 GLY B O 1
ATOM 7167 N N . VAL B 1 447 ? 11.664 -59.625 -33.75 1 86 447 VAL B N 1
ATOM 7168 C CA . VAL B 1 447 ? 12.25 -60.094 -32.5 1 86 447 VAL B CA 1
ATOM 7169 C C . VAL B 1 447 ? 11.766 -59.25 -31.344 1 86 447 VAL B C 1
ATOM 7171 O O . VAL B 1 447 ? 11.781 -59.688 -30.188 1 86 447 VAL B O 1
ATOM 7174 N N . MET B 1 448 ? 11.211 -58.062 -31.578 1 87.44 448 MET B N 1
ATOM 7175 C CA . MET B 1 448 ? 10.742 -57.188 -30.531 1 87.44 448 MET B CA 1
ATOM 7176 C C . MET B 1 448 ? 9.258 -56.875 -30.688 1 87.44 448 MET B C 1
ATOM 7178 O O . MET B 1 448 ? 8.734 -56.875 -31.797 1 87.44 448 MET B O 1
ATOM 7182 N N . THR B 1 449 ? 8.672 -56.594 -29.609 1 87.06 449 THR B N 1
ATOM 7183 C CA . THR B 1 449 ? 7.227 -56.406 -29.578 1 87.06 449 THR B CA 1
ATOM 7184 C C . THR B 1 449 ? 6.875 -54.938 -29.75 1 87.06 449 THR B C 1
ATOM 7186 O O . THR B 1 449 ? 7.762 -54.094 -29.734 1 87.06 449 THR B O 1
ATOM 7189 N N . VAL B 1 450 ? 5.625 -54.719 -29.969 1 84.75 450 VAL B N 1
ATOM 7190 C CA . VAL B 1 450 ? 5.09 -53.375 -30.109 1 84.75 450 VAL B CA 1
ATOM 7191 C C . VAL B 1 450 ? 5.348 -52.594 -28.828 1 84.75 450 VAL B C 1
ATOM 7193 O O . VAL B 1 450 ? 5.664 -51.406 -28.875 1 84.75 450 VAL B O 1
ATOM 7196 N N . THR B 1 451 ? 5.324 -53.219 -27.766 1 83.38 451 THR B N 1
ATOM 7197 C CA . THR B 1 451 ? 5.555 -52.562 -26.469 1 83.38 451 THR B CA 1
ATOM 7198 C C . THR B 1 451 ? 7.008 -52.125 -26.344 1 83.38 451 THR B C 1
ATOM 7200 O O . THR B 1 451 ? 7.293 -51.062 -25.766 1 83.38 451 THR B O 1
ATOM 7203 N N . ASP B 1 452 ? 7.875 -52.938 -26.922 1 90.19 452 ASP B N 1
ATOM 7204 C CA . ASP B 1 452 ? 9.297 -52.594 -26.859 1 90.19 452 ASP B CA 1
ATOM 7205 C C . ASP B 1 452 ? 9.594 -51.312 -27.641 1 90.19 452 ASP B C 1
ATOM 7207 O O . ASP B 1 452 ? 10.32 -50.469 -27.156 1 90.19 452 ASP B O 1
ATOM 7211 N N . ILE B 1 453 ? 9.031 -51.25 -28.781 1 89.31 453 ILE B N 1
ATOM 7212 C CA . ILE B 1 453 ? 9.273 -50.062 -29.609 1 89.31 453 ILE B CA 1
ATOM 7213 C C . ILE B 1 453 ? 8.617 -48.844 -28.984 1 89.31 453 ILE B C 1
ATOM 7215 O O . ILE B 1 453 ? 9.18 -47.75 -29.031 1 89.31 453 ILE B O 1
ATOM 7219 N N . MET B 1 454 ? 7.477 -49 -28.422 1 89.75 454 MET B N 1
ATOM 7220 C CA . MET B 1 454 ? 6.797 -47.906 -27.766 1 89.75 454 MET B CA 1
ATOM 7221 C C . MET B 1 454 ? 7.613 -47.375 -26.578 1 89.75 454 MET B C 1
ATOM 7223 O O . MET B 1 454 ? 7.719 -46.156 -26.375 1 89.75 454 MET B O 1
ATOM 7227 N N . THR B 1 455 ? 8.148 -48.219 -25.844 1 90.62 455 THR B N 1
ATOM 7228 C CA . THR B 1 455 ? 8.977 -47.844 -24.703 1 90.62 455 THR B CA 1
ATOM 7229 C C . THR B 1 455 ? 10.227 -47.125 -25.156 1 90.62 455 THR B C 1
ATOM 7231 O O . THR B 1 455 ? 10.617 -46.125 -24.562 1 90.62 455 THR B O 1
ATOM 7234 N N . ALA B 1 456 ? 10.836 -47.719 -26.219 1 92.25 456 ALA B N 1
ATOM 7235 C CA . ALA B 1 456 ? 12.031 -47.094 -26.766 1 92.25 456 ALA B CA 1
ATOM 7236 C C . ALA B 1 456 ? 11.734 -45.656 -27.266 1 92.25 456 ALA B C 1
ATOM 7238 O O . ALA B 1 456 ? 12.531 -44.75 -27.062 1 92.25 456 ALA B O 1
ATOM 7239 N N . GLN B 1 457 ? 10.578 -45.5 -27.891 1 90.69 457 GLN B N 1
ATOM 7240 C CA . GLN B 1 457 ? 10.172 -44.188 -28.391 1 90.69 457 GLN B CA 1
ATOM 7241 C C . GLN B 1 457 ? 9.93 -43.219 -27.234 1 90.69 457 GLN B C 1
ATOM 7243 O O . GLN B 1 457 ? 10.305 -42.062 -27.312 1 90.69 457 GLN B O 1
ATOM 7248 N N . THR B 1 458 ? 9.312 -43.625 -26.219 1 90.56 458 THR B N 1
ATOM 7249 C CA . THR B 1 458 ? 9.047 -42.812 -25.047 1 90.56 458 THR B CA 1
ATOM 7250 C C . THR B 1 458 ? 10.352 -42.375 -24.375 1 90.56 458 THR B C 1
ATOM 7252 O O . THR B 1 458 ? 10.5 -41.25 -23.953 1 90.56 458 THR B O 1
ATOM 7255 N N . VAL B 1 459 ? 11.219 -43.344 -24.281 1 92.75 459 VAL B N 1
ATOM 7256 C CA . VAL B 1 459 ? 12.516 -43.062 -23.672 1 92.75 459 VAL B CA 1
ATOM 7257 C C . VAL B 1 459 ? 13.266 -42.031 -24.5 1 92.75 459 VAL B C 1
ATOM 7259 O O . VAL B 1 459 ? 13.914 -41.125 -23.969 1 92.75 459 VAL B O 1
ATOM 7262 N N . TRP B 1 460 ? 13.25 -42.188 -25.812 1 93.06 460 TRP B N 1
ATOM 7263 C CA . TRP B 1 460 ? 13.875 -41.25 -26.734 1 93.06 460 TRP B CA 1
ATOM 7264 C C . TRP B 1 460 ? 13.289 -39.844 -26.547 1 93.06 460 TRP B C 1
ATOM 7266 O O . TRP B 1 460 ? 14.023 -38.875 -26.453 1 93.06 460 TRP B O 1
ATOM 7276 N N . GLN B 1 461 ? 11.992 -39.75 -26.484 1 91.62 461 GLN B N 1
ATOM 7277 C CA . GLN B 1 461 ? 11.32 -38.469 -26.297 1 91.62 461 GLN B CA 1
ATOM 7278 C C . GLN B 1 461 ? 11.68 -37.844 -24.969 1 91.62 461 GLN B C 1
ATOM 7280 O O . GLN B 1 461 ? 11.898 -36.625 -24.875 1 91.62 461 GLN B O 1
ATOM 7285 N N . THR B 1 462 ? 11.688 -38.594 -23.953 1 93.31 462 THR B N 1
ATOM 7286 C CA . THR B 1 462 ? 12.023 -38.125 -22.609 1 93.31 462 THR B CA 1
ATOM 7287 C C . THR B 1 462 ? 13.461 -37.594 -22.562 1 93.31 462 THR B C 1
ATOM 7289 O O . THR B 1 462 ? 13.734 -36.562 -21.938 1 93.31 462 THR B O 1
ATOM 7292 N N . ALA B 1 463 ? 14.312 -38.375 -23.203 1 94.44 463 ALA B N 1
ATOM 7293 C CA . ALA B 1 463 ? 15.719 -37.969 -23.234 1 94.44 463 ALA B CA 1
ATOM 7294 C C . ALA B 1 463 ? 15.891 -36.656 -23.984 1 94.44 463 ALA B C 1
ATOM 7296 O O . ALA B 1 463 ? 16.641 -35.781 -23.547 1 94.44 463 ALA B O 1
ATOM 7297 N N . LYS B 1 464 ? 15.234 -36.5 -25.094 1 92.94 464 LYS B N 1
ATOM 7298 C CA . LYS B 1 464 ? 15.328 -35.281 -25.875 1 92.94 464 LYS B CA 1
ATOM 7299 C C . LYS B 1 464 ? 14.734 -34.094 -25.109 1 92.94 464 LYS B C 1
ATOM 7301 O O . LYS B 1 464 ? 15.258 -32.969 -25.172 1 92.94 464 LYS B O 1
ATOM 7306 N N . THR B 1 465 ? 13.68 -34.312 -24.453 1 93.25 465 THR B N 1
ATOM 7307 C CA . THR B 1 465 ? 13.078 -33.281 -23.625 1 93.25 465 THR B CA 1
ATOM 7308 C C . THR B 1 465 ? 14.016 -32.844 -22.5 1 93.25 465 THR B C 1
ATOM 7310 O O . THR B 1 465 ? 14.125 -31.672 -22.172 1 93.25 465 THR B O 1
ATOM 7313 N N . ALA B 1 466 ? 14.633 -33.812 -21.938 1 94.31 466 ALA B N 1
ATOM 7314 C CA . ALA B 1 466 ? 15.57 -33.562 -20.859 1 94.31 466 ALA B CA 1
ATOM 7315 C C . ALA B 1 466 ? 16.719 -32.656 -21.328 1 94.31 466 ALA B C 1
ATOM 7317 O O . ALA B 1 466 ? 17.219 -31.828 -20.578 1 94.31 466 ALA B O 1
ATOM 7318 N N . ILE B 1 467 ? 17.188 -32.875 -22.547 1 93.31 467 ILE B N 1
ATOM 7319 C CA . ILE B 1 467 ? 18.25 -32.031 -23.109 1 93.31 467 ILE B CA 1
ATOM 7320 C C . ILE B 1 467 ? 17.75 -30.594 -23.234 1 93.31 467 ILE B C 1
ATOM 7322 O O . ILE B 1 467 ? 18.453 -29.656 -22.844 1 93.31 467 ILE B O 1
ATOM 7326 N N . VAL B 1 468 ? 16.578 -30.391 -23.766 1 91.5 468 VAL B N 1
ATOM 7327 C CA . VAL B 1 468 ? 16 -29.062 -23.922 1 91.5 468 VAL B CA 1
ATOM 7328 C C . VAL B 1 468 ? 15.891 -28.391 -22.562 1 91.5 468 VAL B C 1
ATOM 7330 O O . VAL B 1 468 ? 16.297 -27.234 -22.391 1 91.5 468 VAL B O 1
ATOM 7333 N N . ASP B 1 469 ? 15.391 -29.141 -21.547 1 94.06 469 ASP B N 1
ATOM 7334 C CA . ASP B 1 469 ? 15.234 -28.609 -20.203 1 94.06 469 ASP B CA 1
ATOM 7335 C C . ASP B 1 469 ? 16.594 -28.234 -19.594 1 94.06 469 ASP B C 1
ATOM 7337 O O . ASP B 1 469 ? 16.719 -27.188 -18.953 1 94.06 469 ASP B O 1
ATOM 7341 N N . ALA B 1 470 ? 17.5 -29.094 -19.797 1 94.62 470 ALA B N 1
ATOM 7342 C CA . ALA B 1 470 ? 18.828 -28.859 -19.234 1 94.62 470 ALA B CA 1
ATOM 7343 C C . ALA B 1 470 ? 19.484 -27.656 -19.891 1 94.62 470 ALA B C 1
ATOM 7345 O O . ALA B 1 470 ? 20.141 -26.859 -19.203 1 94.62 470 ALA B O 1
ATOM 7346 N N . GLU B 1 471 ? 19.406 -27.531 -21.188 1 92.62 471 GLU B N 1
ATOM 7347 C CA . GLU B 1 471 ? 19.969 -26.375 -21.891 1 92.62 471 GLU B CA 1
ATOM 7348 C C . GLU B 1 471 ? 19.375 -25.078 -21.375 1 92.62 471 GLU B C 1
ATOM 7350 O O . GLU B 1 471 ? 20.094 -24.109 -21.141 1 92.62 471 GLU B O 1
ATOM 7355 N N . ILE B 1 472 ? 18.094 -25.047 -21.234 1 92.81 472 ILE B N 1
ATOM 7356 C CA . ILE B 1 472 ? 17.406 -23.859 -20.75 1 92.81 472 ILE B CA 1
ATOM 7357 C C . ILE B 1 472 ? 17.812 -23.578 -19.297 1 92.81 472 ILE B C 1
ATOM 7359 O O . ILE B 1 472 ? 18 -22.422 -18.906 1 92.81 472 ILE B O 1
ATOM 7363 N N . ALA B 1 473 ? 17.906 -24.609 -18.516 1 94 473 ALA B N 1
ATOM 7364 C CA . ALA B 1 473 ? 18.312 -24.469 -17.125 1 94 473 ALA B CA 1
ATOM 7365 C C . ALA B 1 473 ? 19.688 -23.812 -17.016 1 94 473 ALA B C 1
ATOM 7367 O O . ALA B 1 473 ? 19.922 -23 -16.109 1 94 473 ALA B O 1
ATOM 7368 N N . VAL B 1 474 ? 20.594 -24.219 -17.875 1 93.19 474 VAL B N 1
ATOM 7369 C CA . VAL B 1 474 ? 21.938 -23.625 -17.875 1 93.19 474 VAL B CA 1
ATOM 7370 C C . VAL B 1 474 ? 21.828 -22.125 -18.188 1 93.19 474 VAL B C 1
ATOM 7372 O O . VAL B 1 474 ? 22.453 -21.297 -17.516 1 93.19 474 VAL B O 1
ATOM 7375 N N . ARG B 1 475 ? 21.016 -21.781 -19.141 1 92.19 475 ARG B N 1
ATOM 7376 C CA . ARG B 1 475 ? 20.844 -20.375 -19.516 1 92.19 475 ARG B CA 1
ATOM 7377 C C . ARG B 1 475 ? 20.234 -19.578 -18.375 1 92.19 475 ARG B C 1
ATOM 7379 O O . ARG B 1 475 ? 20.672 -18.453 -18.094 1 92.19 475 ARG B O 1
ATOM 7386 N N . LEU B 1 476 ? 19.234 -20.125 -17.781 1 93 476 LEU B N 1
ATOM 7387 C CA . LEU B 1 476 ? 18.578 -19.438 -16.672 1 93 476 LEU B CA 1
ATOM 7388 C C . LEU B 1 476 ? 19.516 -19.297 -15.484 1 93 476 LEU B C 1
ATOM 7390 O O . LEU B 1 476 ? 19.5 -18.281 -14.781 1 93 476 LEU B O 1
ATOM 7394 N N . ALA B 1 477 ? 20.281 -20.344 -15.258 1 93.75 477 ALA B N 1
ATOM 7395 C CA . ALA B 1 477 ? 21.266 -20.281 -14.18 1 93.75 477 ALA B CA 1
ATOM 7396 C C . ALA B 1 477 ? 22.312 -19.203 -14.453 1 93.75 477 ALA B C 1
ATOM 7398 O O . ALA B 1 477 ? 22.75 -18.516 -13.531 1 93.75 477 ALA B O 1
ATOM 7399 N N . GLN B 1 478 ? 22.75 -19.109 -15.688 1 92.38 478 GLN B N 1
ATOM 7400 C CA . GLN B 1 478 ? 23.703 -18.062 -16.062 1 92.38 478 GLN B CA 1
ATOM 7401 C C . GLN B 1 478 ? 23.109 -16.672 -15.82 1 92.38 478 GLN B C 1
ATOM 7403 O O . GLN B 1 478 ? 23.781 -15.805 -15.258 1 92.38 478 GLN B O 1
ATOM 7408 N N . THR B 1 479 ? 21.891 -16.484 -16.234 1 91.75 479 THR B N 1
ATOM 7409 C CA . THR B 1 479 ? 21.219 -15.227 -16.016 1 91.75 479 THR B CA 1
ATOM 7410 C C . THR B 1 479 ? 21.062 -14.945 -14.516 1 91.75 479 THR B C 1
ATOM 7412 O O . THR B 1 479 ? 21.219 -13.805 -14.078 1 91.75 479 THR B O 1
ATOM 7415 N N . GLY B 1 480 ? 20.75 -15.992 -13.789 1 93.19 480 GLY B N 1
ATOM 7416 C CA . GLY B 1 480 ? 20.641 -15.844 -12.352 1 93.19 480 GLY B CA 1
ATOM 7417 C C . GLY B 1 480 ? 21.953 -15.414 -11.703 1 93.19 480 GLY B C 1
ATOM 7418 O O . GLY B 1 480 ? 21.953 -14.578 -10.797 1 93.19 480 GLY B O 1
ATOM 7419 N N . LEU B 1 481 ? 23.016 -15.969 -12.156 1 92.62 481 LEU B N 1
ATOM 7420 C CA . LEU B 1 481 ? 24.328 -15.602 -11.641 1 92.62 481 LEU B CA 1
ATOM 7421 C C . LEU B 1 481 ? 24.672 -14.164 -12.008 1 92.62 481 LEU B C 1
ATOM 7423 O O . LEU B 1 481 ? 25.234 -13.43 -11.195 1 92.62 481 LEU B O 1
ATOM 7427 N N . GLN B 1 482 ? 24.328 -13.773 -13.203 1 91.38 482 GLN B N 1
ATOM 7428 C CA . GLN B 1 482 ? 24.562 -12.398 -13.625 1 91.38 482 GLN B CA 1
ATOM 7429 C C . GLN B 1 482 ? 23.797 -11.414 -12.75 1 91.38 482 GLN B C 1
ATOM 7431 O O . GLN B 1 482 ? 24.312 -10.352 -12.391 1 91.38 482 GLN B O 1
ATOM 7436 N N . LYS B 1 483 ? 22.547 -11.773 -12.453 1 92.5 483 LYS B N 1
ATOM 7437 C CA . LYS B 1 483 ? 21.75 -10.93 -11.57 1 92.5 483 LYS B CA 1
ATOM 7438 C C . LYS B 1 483 ? 22.359 -10.859 -10.172 1 92.5 483 LYS B C 1
ATOM 7440 O O . LYS B 1 483 ? 22.438 -9.789 -9.578 1 92.5 483 LYS B O 1
ATOM 7445 N N . ALA B 1 484 ? 22.812 -12.016 -9.711 1 92.19 484 ALA B N 1
ATOM 7446 C CA . ALA B 1 484 ? 23.406 -12.086 -8.383 1 92.19 484 ALA B CA 1
ATOM 7447 C C . ALA B 1 484 ? 24.688 -11.273 -8.305 1 92.19 484 ALA B C 1
ATOM 7449 O O . ALA B 1 484 ? 24.984 -10.672 -7.273 1 92.19 484 ALA B O 1
ATOM 7450 N N . LEU B 1 485 ? 25.438 -11.25 -9.414 1 89.94 485 LEU B N 1
ATOM 7451 C CA . LEU B 1 485 ? 26.688 -10.508 -9.469 1 89.94 485 LEU B CA 1
ATOM 7452 C C . LEU B 1 485 ? 26.453 -9.047 -9.828 1 89.94 485 LEU B C 1
ATOM 7454 O O . LEU B 1 485 ? 27.375 -8.227 -9.781 1 89.94 485 LEU B O 1
ATOM 7458 N N . GLY B 1 486 ? 25.25 -8.688 -10.164 1 87.81 486 GLY B N 1
ATOM 7459 C CA . GLY B 1 486 ? 24.906 -7.316 -10.5 1 87.81 486 GLY B CA 1
ATOM 7460 C C . GLY B 1 486 ? 25.344 -6.918 -11.898 1 87.81 486 GLY B C 1
ATOM 7461 O O . GLY B 1 486 ? 25.578 -5.734 -12.172 1 87.81 486 GLY B O 1
ATOM 7462 N N . THR B 1 487 ? 25.5 -7.852 -12.883 1 85.56 487 THR B N 1
ATOM 7463 C CA . THR B 1 487 ? 26.031 -7.555 -14.211 1 85.56 487 THR B CA 1
ATOM 7464 C C . THR B 1 487 ? 24.984 -7.828 -15.281 1 85.56 487 THR B C 1
ATOM 7466 O O . THR B 1 487 ? 25.328 -7.965 -16.469 1 85.56 487 THR B O 1
ATOM 7469 N N . ILE B 1 488 ? 23.75 -7.934 -14.891 1 86.81 488 ILE B N 1
ATOM 7470 C CA . ILE B 1 488 ? 22.719 -8.281 -15.859 1 86.81 488 ILE B CA 1
ATOM 7471 C C . ILE B 1 488 ? 22.5 -7.121 -16.828 1 86.81 488 ILE B C 1
ATOM 7473 O O . ILE B 1 488 ? 22.062 -7.32 -17.953 1 86.81 488 ILE B O 1
ATOM 7477 N N . ASP B 1 489 ? 22.859 -5.91 -16.5 1 78.88 489 ASP B N 1
ATOM 7478 C CA . ASP B 1 489 ? 22.672 -4.719 -17.312 1 78.88 489 ASP B CA 1
ATOM 7479 C C . ASP B 1 489 ? 23.75 -4.602 -18.375 1 78.88 489 ASP B C 1
ATOM 7481 O O . ASP B 1 489 ? 23.641 -3.783 -19.297 1 78.88 489 ASP B O 1
ATOM 7485 N N . ASN B 1 490 ? 24.875 -5.363 -18.312 1 67 490 ASN B N 1
ATOM 7486 C CA . ASN B 1 490 ? 25.953 -5.25 -19.281 1 67 490 ASN B CA 1
ATOM 7487 C C . ASN B 1 490 ? 25.625 -6.004 -20.578 1 67 490 ASN B C 1
ATOM 7489 O O . ASN B 1 490 ? 25.016 -7.074 -20.531 1 67 490 ASN B O 1
#

Foldseek 3Di:
DCPPPPPPPPPLDAAELVNLLVLLCVQPPVLVVLVVLLVVLVVQLVVLVCLQFKDKDKDWDKDAAPDFDFPDDPVLLVCLLQVLCVVLVCVLVVLLVVLVVCCVVVVDPPVRSVVVSVVVVVVSVVRRVVSNVRSNVVRVLRGQPVRMKIKIKMKMKGWDDLLCQSVLSSVLSVLSSVLSVLVSLQVSLVLSLVLLLLQLQLLLLLLLLVLLVVLLVVLVVLLVVQVVCVVVVNHDVVLNVVSVVVSVVSVVVSVVSLVVSLVSQQVSCVSSNHHRDSPRHHPCNPPPADDQDPDLLPCPDPLVLLCVLRSVLVSLVSVLVNLVSVLSNLLSVQAKIKMKMKMKMWMAQDPPSGNRRDIDIDIDIDMDIDHHDDDPCPSVVVSVVSVVVSVVSVVVSVVVSVVLVVQLVVLSVQLVVLVVQLVVLVVQLVVLVVQLVVQVVCVVVVNDDSVSNVVSSVSNSVSVSSNSVSSSSNSSSSCSNCSSSSNSVD/DCPPPPPPPPPLDAAELVNLLVLLCVQPVVLVVLVVLLVVLVVQLVVLVCLQFKDKDKDWDKDFAPDFDFPADPVLLVCLLQVLCVVQVCVLVVLLVVLVVCCVVVNDPPVVSVVVSVVVVVVSVVSRVVSNVRSNVVNVLRGQPVRMKIKMKMKMKGWDALLCQSVLSSVLSVLSSVLSVLVSLQVSLVLSLVLLLLQLQLLLLLLLLVLLVVLLVVLVVLLVVQVVCVVVVNHDVVLNVVSVVVSVVSVVVSVVSLVVNLVSQQVSCVSSNHHRDSPRHHPCNPPPADDQDPDLLPCPDPLVLLCVLRSVLVSLVSVLVNLVSVLSNLLSNQAKIKMKMKMKMWMAQDPPSGSRRDIDIDIDIDIDIDHDDDDPCPSVVVSVVSVVSSVVSVVVSVVVSVVLVVQLVVLSVQLVVLVVQLVVLVVQLVVLVVQLVVQVVCVVVVNDDSVSNVVSSVSNSVSSSSNSVSSSSNSSSSSSNCSSSSNSVD

InterPro domains:
  IPR003423 Outer membrane efflux protein [PF02321] (143-272)
  IPR003423 Outer membrane efflux protein [PF02321] (306-487)
  IPR051906 Outer membrane protein TolC-like [PTHR30026] (7-489)

Sequence (980 aa):
MLGGTFIGASAQSTMSLTECRRLALQNNKQLQISQFAKEIAENTHKVAKAKYLPRVSGLAGYEHFSREISLLNKDQKNLLSNLGTNAFGGLGTAIGNNLTSLAKQGIISANTAQRLGQVLGNLTTPLAQAGNNIGNEIKEAFRSDTKDVYSAGILFSQPIYMGGAIKAANDIAAIGETVADNTMALKRQVVLYAVDNAYWLAVSLKKKEMLATSYRDLAKKLSDDVQKMINAGVATRADGLKVAVAVNMADLQISKIQSGESIAKMALCELCGIDLNPELKLQDEQAQTIVLLENIDEVNSSDSVIRERRPELRLLQSAIDLSKQNTKLVRSLYLPHVLLTGGYSVMNPNLFNGFQNKFSDLWNIGIAVHVPIWNWGEGKYKVRAAKTATSIATLELQDAQQKINLEIHQNRFRLKDAQKQLATAQKNMQAAEENLRCANIGFKEGVMTVTDIMTAQTVWQTAKTAIVDAEIAVRLAQTGLQKALGTIDNMLGGTFIGASAQSTMSLTECRRLALQNNKQLQISQFAKEIAENTHKVAKAKYLPRVSGLAGYEHFSREISLLNKDQKNLLSNLGTNAFGGLGTAIGNNLTSLAKQGIISANTAQRLGQVLGNLTTPLAQAGNNIGNEIKEAFRSDTKDVYSAGILFSQPIYMGGAIKAANDIAAIGETVADNTMALKRQVVLYAVDNAYWLAVSLKKKEMLATSYRDLAKKLSDDVQKMINAGVATRADGLKVAVAVNMADLQISKIQSGESIAKMALCELCGIDLNPELKLQDEQAQTIVLLENIDEVNSSDSVIRERRPELRLLQSAIDLSKQNTKLVRSLYLPHVLLTGGYSVMNPNLFNGFQNKFSDLWNIGIAVHVPIWNWGEGKYKVRAAKTATSIATLELQDAQQKINLEIHQNRFRLKDAQKQLATAQKNMQAAEENLRCANIGFKEGVMTVTDIMTAQTVWQTAKTAIVDAEIAVRLAQTGLQKALGTIDN

Secondary structure (DSSP, 8-state):
-------------PBPHHHHHHHHHHH-HHHHHHHHHHHHHHHHHHHHHHTTS-EEEEEEEEEE-SS--BSS-HHHHHHHHTHHHHHHHHHHHHHHHHHHHHHHTTSS-HHHHHHHHHHHHHHHHHHHHHHHHHHHHHHHHTB--TTEEEEEEEEEEEEEEETTHHHHHHHHHHHHHHHHHHHHHHHHHHHHHHHHHHHHHHHHHHHHHHHHHHHHHHHHHHHHHHHHHHHTTSS-HHHHHHHHHHHHHHHHHHHHHHHHHHHHHHHHHHHHTS---TT--BGGGG-SS-----S-TT----HHHHHHH-HHHHHHHHHHHHHHHHHHHHHHTTS-EEEEEEEEEEEESBSBTBSBSS-EEEEEEEEEEEEEEE-TTHHHHHHHHHHHHHHHHHHHHHHHHHHHHHHHHHHHHHHHHHHHHHHHHHHHHHHHHHHHHHHHHHHHHT-S-HHHHHHHHHHHHHHHHHHHHHHHHHHHHHHHHHHHHT-TT-/-------------PBPHHHHHHHHHHH-HHHHHHHHHHHHHHHHHHHHHHTTS-EEEEEEEEEEESS--BSS-HHHHHHHHTHHHHHHHHHHHHHHHHHHHHHHTTSS-HHHHHHHHHHHHHHHHHHHHHHHHHHHHHHHHTB--TTEEEEEEEEEEEEEEETTHHHHHHHHHHHHHHHHHHHHHHHHHHHHHHHHHHHHHHHHHHHHHHHHHHHHHHHHHHHHHHHHHHHHTSS-HHHHHHHHHHHHHHHHHHHHHHHHHHHHHHHHHHHHTS---TT--BGGGS-SS-----S-TT----HHHHHHH-HHHHHHHHHHHHHHHHHHHHHHTTS-EEEEEEEEEEEESBSBTBSBSS-EEEEEEEEEEE-----TTHHHHHHHHHHHHHHHHHHHHHHHHHHHHHHHHHHHHHHHHHHHHHHHHHHHHHHHHHHHHHHHHHHHHT-S-HHHHHHHHHHHHHHHHHHHHHHHHHHHHHHHHHHHHT-TT-